Protein AF-A0AAE6JIB2-F1 (afdb_monomer_lite)

Secondary structure (DSSP, 8-state):
-HHHHHHHHHHHHHHHHHHHHHHHHHTT---EEEES--SSTT-S--SEEEE-SS-EEEEEEEE--SSS--B--HHHHHS--TT---HHHHHHHHHHT--TTEEEEEEEESB---HHHHTTEEEE-S--SSTTS--EEEEE-HHHHS-TTS-PPTT-THHHHS---HHHHHHHHHHEEEEESPPP--S-SSS--HHHHHHHHHHHHHTTTSTTSTTS-HHHHHHHHHHHHHHHHHHTPPEEHHHHHHHHT---STT---------TTT----HHHHHHHHHHHHH-SEEEEE--TTS-HHHHHHHHHHHHTTTT-EEEEEES---TT-TTHHHHT-HHHHHHHHHHHHHHH-GGGGGG-SSTT--SHHHHHHHHHH--S-EEEEEE-GGGHHHHHHHTTGGGT--GGGS-HHHHHHT----TTEEEEEEE---GGGGGSTTPEEEEPPPPPHHHHHHHHHHTT----EEETTEEHHHHHHHHHTT-HHHHHHHHHHHTT-SS--HHHHHHSPPP-SSSHHHHHHHHHTS-S--HHHHHHHH-SS-B-HHHHHHHH--TTHHHHHHHHHGGGEEEETTTTEEEES-HHHHHHHHHHHHHTT--HIIIIIHHHHHHHHHH-TTTSHHHHHHHHHHHHHTT-GGGGGGG-STTHHHHHHHTT--HHHHHHHHHHHHHHHHHH--HHHHHHHHHHHHHHHHHHHHHHHTHHHHHHHHHHHH-HHHHHHHHEETTEESS-HHHHHHHHHHHHHTT----HHHHHHHTTT------HHHHHHHHHHHHT-

Radius of gyration: 34.11 Å; chains: 1; bounding box: 82×55×100 Å

Organism: NCBI:txid2027860

Foldseek 3Di:
DVVVQVVQQLLVLLLVLLLVLLVCVLVVFWWWKFAQADPDDLAQQRHIWIDGPQAIETEQEDDDDPVRAAAAEPCVQLDCDPSRNPLVSNLVNCVVVDDPHYAYEYHYLHHYHDPVVPQQKDWDPDQDPADPDGWIKIFGDLCSQANPPGHGDPSNVVRVVDPDDSVSSVVVSVRYMYIYNPFDFDSDLVPTGPSSVRSLLSLVLQVACFPPNVVDDSSRLSVVSSVVSVVCSVVSGIDISVNVCVVSVDDQLLLEDDPDADDDPLQQDDDPVVLVVVVVVVVVAQAAEEAEFPQQCLVSCVVNSCVVCVVDQEAEAEQECDHDLQDPCNVVSLFPQNVQSSRLNSLCVVVVVLCVQASHNSHRDLVRSQSSQQPDPTQYEYEYEELVCNVVSCVLLVCVVPDDPVRRPVQVSQQSRNGHPNYGYYYYYYDDPCCVSRPRHDYDYSDADDLVRLVVSCVSLVHDQDDQDVVDTPSRLVCQQAVRRNLVSLLVCQVCVPDPDDHPVVVVLQHGDDSQCLSNLVSLCVQQDPDCLLLLQLLQDSAFAALVLSCQLPVPPPSSVVNCSSCVSQWDALPVVRGIHGPGNSSSCSVVVVCVVVVHDSLVRHLPSVLVSLVVCPCQQDPVSVQPNLSSCVSSVNLLVLCVLLDLCNVVSNLLNPHDLVSSLVSLVSSQVSCVVPNDPVSNVSSVVVNVCSVVCVVVCVVCVLVSLLVCCVPVNLVSLQPSQDGSLAGPDDLPVSLSSLVVCVVVVHHHPNVSSCVVCPPPPDDQDPVNVVSVVVVVVVD

Structure (mmCIF, N/CA/C/O backbone):
data_AF-A0AAE6JIB2-F1
#
_entry.id   AF-A0AAE6JIB2-F1
#
loop_
_atom_site.group_PDB
_atom_site.id
_atom_site.type_symbol
_atom_site.label_atom_id
_atom_site.label_alt_id
_atom_site.label_comp_id
_atom_site.label_asym_id
_atom_site.label_entity_id
_atom_site.label_seq_id
_atom_site.pdbx_PDB_ins_code
_atom_site.Cartn_x
_atom_site.Cartn_y
_atom_site.Cartn_z
_atom_site.occupancy
_atom_site.B_iso_or_equiv
_atom_site.auth_seq_id
_atom_site.auth_comp_id
_atom_site.auth_asym_id
_atom_site.auth_atom_id
_atom_site.pdbx_PDB_model_num
ATOM 1 N N . MET A 1 1 ? 32.356 19.519 -36.751 1.00 42.72 1 MET A N 1
ATOM 2 C CA . MET A 1 1 ? 31.312 18.605 -37.259 1.00 42.72 1 MET A CA 1
ATOM 3 C C . MET A 1 1 ? 31.526 17.203 -36.696 1.00 42.72 1 MET A C 1
ATOM 5 O O . MET A 1 1 ? 30.756 16.846 -35.826 1.00 42.72 1 MET A O 1
ATOM 9 N N . ALA A 1 2 ? 32.646 16.518 -36.976 1.00 52.38 2 ALA A N 1
ATOM 10 C CA . ALA A 1 2 ? 32.889 15.132 -36.524 1.00 52.38 2 ALA A CA 1
ATOM 11 C C . ALA A 1 2 ? 32.725 14.823 -35.010 1.00 52.38 2 ALA A C 1
ATOM 13 O O . ALA A 1 2 ? 32.231 13.756 -34.667 1.00 52.38 2 ALA A O 1
ATOM 14 N N . LEU A 1 3 ? 33.107 15.730 -34.095 1.00 44.47 3 LEU A N 1
ATOM 15 C CA . LEU A 1 3 ? 32.906 15.530 -32.644 1.00 44.47 3 LEU A CA 1
ATOM 16 C C . LEU A 1 3 ? 31.430 15.641 -32.221 1.00 44.47 3 LEU A C 1
ATOM 18 O O . LEU A 1 3 ? 31.004 14.916 -31.330 1.00 44.47 3 LEU A O 1
ATOM 22 N N . GLY A 1 4 ? 30.652 16.521 -32.864 1.00 57.72 4 GLY A N 1
ATOM 23 C CA . GLY A 1 4 ? 29.223 16.690 -32.575 1.00 57.72 4 GLY A CA 1
ATOM 24 C C . GLY A 1 4 ? 28.399 15.488 -33.038 1.00 57.72 4 GLY A C 1
ATOM 25 O O . GLY A 1 4 ? 27.570 14.991 -32.284 1.00 57.72 4 GLY A O 1
ATOM 26 N N . ASP A 1 5 ? 28.711 14.957 -34.224 1.00 61.03 5 ASP A N 1
ATOM 27 C CA . ASP A 1 5 ? 28.051 13.765 -34.774 1.00 61.03 5 ASP A CA 1
ATOM 28 C C . ASP A 1 5 ? 28.344 12.502 -33.939 1.00 61.03 5 ASP A C 1
ATOM 30 O O . ASP A 1 5 ? 27.457 11.678 -33.714 1.00 61.03 5 ASP A O 1
ATOM 34 N N . ALA A 1 6 ? 29.573 12.360 -33.419 1.00 64.69 6 ALA A N 1
ATOM 35 C CA . ALA A 1 6 ? 29.941 11.254 -32.531 1.00 64.69 6 ALA A CA 1
ATOM 36 C C . ALA A 1 6 ? 29.204 11.323 -31.181 1.00 64.69 6 ALA A C 1
ATOM 38 O O . ALA A 1 6 ? 28.701 10.309 -30.702 1.00 64.69 6 ALA A O 1
ATOM 39 N N . HIS A 1 7 ? 29.090 12.519 -30.591 1.00 77.88 7 HIS A N 1
ATOM 40 C CA . HIS A 1 7 ? 28.301 12.730 -29.374 1.00 77.88 7 HIS A CA 1
ATOM 41 C C . HIS A 1 7 ? 26.826 12.366 -29.572 1.00 77.88 7 HIS A C 1
ATOM 43 O O . HIS A 1 7 ? 26.233 11.732 -28.701 1.00 77.88 7 HIS A O 1
ATOM 49 N N . GLN A 1 8 ? 26.258 12.708 -30.728 1.00 86.88 8 GLN A N 1
ATOM 50 C CA . GLN A 1 8 ? 24.878 12.378 -31.058 1.00 86.88 8 GLN A CA 1
ATOM 51 C C . GLN A 1 8 ? 24.656 10.862 -31.205 1.00 86.88 8 GLN A C 1
ATOM 53 O O . GLN A 1 8 ? 23.663 10.337 -30.704 1.00 86.88 8 GLN A O 1
ATOM 58 N N . GLY A 1 9 ? 25.596 10.139 -31.824 1.00 90.31 9 GLY A N 1
ATOM 59 C CA . GLY A 1 9 ? 25.537 8.675 -31.928 1.00 90.31 9 GLY A CA 1
ATOM 60 C C . GLY A 1 9 ? 25.521 7.972 -30.565 1.00 90.31 9 GLY A C 1
ATOM 61 O O . GLY A 1 9 ? 24.706 7.077 -30.349 1.00 90.31 9 GLY A O 1
ATOM 62 N N . TYR A 1 10 ? 26.352 8.426 -29.622 1.00 91.56 10 TYR A N 1
ATOM 63 C CA . TYR A 1 10 ? 26.355 7.909 -28.248 1.00 91.56 10 TYR A CA 1
ATOM 64 C C . TYR A 1 10 ? 25.061 8.231 -27.491 1.00 91.56 10 TYR A C 1
ATOM 66 O O . TYR A 1 10 ? 24.525 7.363 -26.804 1.00 91.56 10 TYR A O 1
ATOM 74 N N . SER A 1 11 ? 24.525 9.448 -27.635 1.00 93.69 11 SER A N 1
ATOM 75 C CA . SER A 1 11 ? 23.233 9.815 -27.039 1.00 93.69 11 SER A CA 1
ATOM 76 C C . SER A 1 11 ? 22.089 8.948 -27.573 1.00 93.69 11 SER A C 1
ATOM 78 O O . SER A 1 11 ? 21.231 8.526 -26.797 1.00 93.69 11 SER A O 1
ATOM 80 N N . TYR A 1 12 ? 22.100 8.645 -28.874 1.00 95.88 12 TYR A N 1
ATOM 81 C CA . TYR A 1 12 ? 21.126 7.753 -29.499 1.00 95.88 12 TYR A CA 1
ATOM 82 C C . TYR A 1 12 ? 21.220 6.328 -28.944 1.00 95.88 12 TYR A C 1
ATOM 84 O O . TYR A 1 12 ? 20.207 5.741 -28.566 1.00 95.88 12 TYR A O 1
ATOM 92 N N . GLN A 1 13 ? 22.440 5.785 -28.856 1.00 96.06 13 GLN A N 1
ATOM 93 C CA . GLN A 1 13 ? 22.694 4.460 -28.287 1.00 96.06 13 GLN A CA 1
ATOM 94 C C . GLN A 1 13 ? 22.204 4.366 -26.841 1.00 96.06 13 GLN A C 1
ATOM 96 O O . GLN A 1 13 ? 21.528 3.397 -26.506 1.00 96.06 13 GLN A O 1
ATOM 101 N N . ASP A 1 14 ? 22.487 5.368 -26.004 1.00 96.75 14 ASP A N 1
ATOM 102 C CA . ASP A 1 14 ? 22.047 5.374 -24.604 1.00 96.75 14 ASP A CA 1
ATOM 103 C C . ASP A 1 14 ? 20.516 5.311 -24.497 1.00 96.75 14 ASP A C 1
ATOM 105 O O . ASP A 1 14 ? 19.977 4.499 -23.745 1.00 96.75 14 ASP A O 1
ATOM 109 N N . LEU A 1 15 ? 19.803 6.124 -25.283 1.00 97.44 15 LEU A N 1
ATOM 110 C CA . LEU A 1 15 ? 18.339 6.133 -25.277 1.00 97.44 15 LEU A CA 1
ATOM 111 C C . LEU A 1 15 ? 17.754 4.822 -25.828 1.00 97.44 15 LEU A C 1
ATOM 113 O O . LEU A 1 15 ? 16.767 4.307 -25.302 1.00 97.44 15 LEU A O 1
ATOM 117 N N . LEU A 1 16 ? 18.385 4.244 -26.852 1.00 97.56 16 LEU A N 1
ATOM 118 C CA . LEU A 1 16 ? 18.000 2.941 -27.385 1.00 97.56 16 LEU A CA 1
ATOM 119 C C . LEU A 1 16 ? 18.207 1.821 -26.350 1.00 97.56 16 LEU A C 1
ATOM 121 O O . LEU A 1 16 ? 17.368 0.927 -26.244 1.00 97.56 16 LEU A O 1
ATOM 125 N N . CYS A 1 17 ? 19.277 1.881 -25.552 1.00 97.69 17 CYS A N 1
ATOM 126 C CA . CYS A 1 17 ? 19.483 0.959 -24.432 1.00 97.69 17 CYS A CA 1
ATOM 127 C C . CYS A 1 17 ? 18.361 1.098 -23.396 1.00 97.69 17 CYS A C 1
ATOM 129 O O . CYS A 1 17 ? 17.827 0.082 -22.957 1.00 97.69 17 CYS A O 1
ATOM 131 N N . CYS A 1 18 ? 17.945 2.328 -23.057 1.00 97.88 18 CYS A N 1
ATOM 132 C CA . CYS A 1 18 ? 16.799 2.551 -22.168 1.00 97.88 18 CYS A CA 1
ATOM 133 C C . CYS A 1 18 ? 15.532 1.847 -22.673 1.00 97.88 18 CYS A C 1
ATOM 135 O O . CYS A 1 18 ? 14.856 1.200 -21.877 1.00 97.88 18 CYS A O 1
ATOM 137 N N . TYR A 1 19 ? 15.231 1.927 -23.975 1.00 97.50 19 TYR A N 1
ATOM 138 C CA . TYR A 1 19 ? 14.075 1.237 -24.561 1.00 97.50 19 TYR A CA 1
ATOM 139 C C . TYR A 1 19 ? 14.125 -0.278 -24.315 1.00 97.50 19 TYR A C 1
ATOM 141 O O . TYR A 1 19 ? 13.152 -0.848 -23.830 1.00 97.50 19 TYR A O 1
ATOM 149 N N . TYR A 1 20 ? 15.252 -0.931 -24.614 1.00 96.81 20 TYR A N 1
ATOM 150 C CA . TYR A 1 20 ? 15.372 -2.383 -24.445 1.00 96.81 20 TYR A CA 1
ATOM 151 C C . TYR A 1 20 ? 15.364 -2.825 -22.984 1.00 96.81 20 TYR A C 1
ATOM 153 O O . TYR A 1 20 ? 14.764 -3.849 -22.674 1.00 96.81 20 TYR A O 1
ATOM 161 N N . ILE A 1 21 ? 15.990 -2.052 -22.091 1.00 97.44 21 ILE A N 1
ATOM 162 C CA . ILE A 1 21 ? 15.929 -2.307 -20.647 1.00 97.44 21 ILE A CA 1
ATOM 163 C C . ILE A 1 21 ? 14.469 -2.283 -20.185 1.00 97.44 21 ILE A C 1
ATOM 165 O O . ILE A 1 21 ? 14.014 -3.210 -19.523 1.00 97.44 21 ILE A O 1
ATOM 169 N N . LEU A 1 22 ? 13.716 -1.248 -20.569 1.00 96.88 22 LEU A N 1
ATOM 170 C CA . LEU A 1 22 ? 12.302 -1.133 -20.215 1.00 96.88 22 LEU A CA 1
ATOM 171 C C . LEU A 1 22 ? 11.451 -2.240 -20.844 1.00 96.88 22 LEU A C 1
ATOM 173 O O . LEU A 1 22 ? 10.536 -2.734 -20.194 1.00 96.88 22 LEU A O 1
ATOM 177 N N . ASP A 1 23 ? 11.732 -2.637 -22.087 1.00 94.44 23 ASP A N 1
ATOM 178 C CA . ASP A 1 23 ? 11.015 -3.724 -22.758 1.00 94.44 23 ASP A CA 1
ATOM 179 C C . ASP A 1 23 ? 11.182 -5.061 -22.019 1.00 94.44 23 ASP A C 1
ATOM 181 O O . ASP A 1 23 ? 10.191 -5.757 -21.804 1.00 94.44 23 ASP A O 1
ATOM 185 N N . ASP A 1 24 ? 12.397 -5.379 -21.563 1.00 93.88 24 ASP A N 1
ATOM 186 C CA . ASP A 1 24 ? 12.662 -6.572 -20.753 1.00 93.88 24 ASP A CA 1
ATOM 187 C C . ASP A 1 24 ? 11.981 -6.504 -19.381 1.00 93.88 24 ASP A C 1
ATOM 189 O O . ASP A 1 24 ? 11.346 -7.473 -18.965 1.00 93.88 24 ASP A O 1
ATOM 193 N N . VAL A 1 25 ? 12.044 -5.351 -18.705 1.00 93.88 25 VAL A N 1
ATOM 194 C CA . VAL A 1 25 ? 11.390 -5.148 -17.402 1.00 93.88 25 VAL A CA 1
ATOM 195 C C . VAL A 1 25 ? 9.869 -5.298 -17.513 1.00 93.88 25 VAL A C 1
ATOM 197 O O . VAL A 1 25 ? 9.262 -5.997 -16.703 1.00 93.88 25 VAL A O 1
ATOM 200 N N . VAL A 1 26 ? 9.241 -4.686 -18.523 1.00 91.00 26 VAL A N 1
ATOM 201 C CA . VAL A 1 26 ? 7.787 -4.791 -18.760 1.00 91.00 26 VAL A CA 1
ATOM 202 C C . VAL A 1 26 ? 7.372 -6.236 -19.055 1.00 91.00 26 VAL A C 1
ATOM 204 O O . VAL A 1 26 ? 6.282 -6.647 -18.667 1.00 91.00 26 VAL A O 1
ATOM 207 N N . LYS A 1 27 ? 8.245 -7.023 -19.693 1.00 89.12 27 LYS A N 1
ATOM 208 C CA . LYS A 1 27 ? 8.030 -8.453 -19.976 1.00 89.12 27 LYS A CA 1
ATOM 209 C C . LYS A 1 27 ? 8.412 -9.380 -18.816 1.00 89.12 27 LYS A C 1
ATOM 211 O O . LYS A 1 27 ? 8.271 -10.591 -18.951 1.00 89.12 27 LYS A O 1
ATOM 216 N N . PHE A 1 28 ? 8.878 -8.834 -17.691 1.00 89.19 28 PHE A N 1
ATOM 217 C CA . PHE A 1 28 ? 9.398 -9.584 -16.541 1.00 89.19 28 PHE A CA 1
ATOM 218 C C . PHE A 1 28 ? 10.569 -10.518 -16.879 1.00 89.19 28 PHE A C 1
ATOM 220 O O . PHE A 1 28 ? 10.770 -11.535 -16.211 1.00 89.19 28 PHE A O 1
ATOM 227 N N . ASN A 1 29 ? 11.357 -10.177 -17.900 1.00 91.50 29 ASN A N 1
ATOM 228 C CA . ASN A 1 29 ? 12.603 -10.877 -18.183 1.00 91.50 29 ASN A CA 1
ATOM 229 C C . ASN A 1 29 ? 13.624 -10.548 -17.088 1.00 91.50 29 ASN A C 1
ATOM 231 O O . ASN A 1 29 ? 13.710 -9.408 -16.634 1.00 91.50 29 ASN A O 1
ATOM 235 N N . ILE A 1 30 ? 14.402 -11.545 -16.665 1.00 93.38 30 ILE A N 1
ATOM 236 C CA . ILE A 1 30 ? 15.554 -11.342 -15.780 1.00 93.38 30 ILE A CA 1
ATOM 237 C C . ILE A 1 30 ? 16.786 -11.243 -16.671 1.00 93.38 30 ILE A C 1
ATOM 239 O O . ILE A 1 30 ? 17.129 -12.218 -17.349 1.00 93.38 30 ILE A O 1
ATOM 243 N N . SER A 1 31 ? 17.425 -10.075 -16.659 1.00 95.38 31 SER A N 1
ATOM 244 C CA . SER A 1 31 ? 18.450 -9.734 -17.641 1.00 95.38 31 SER A CA 1
ATOM 245 C C . SER A 1 31 ? 19.622 -8.969 -17.038 1.00 95.38 31 SER A C 1
ATOM 247 O O . SER A 1 31 ? 19.431 -8.092 -16.190 1.00 95.38 31 SER A O 1
ATOM 249 N N . ASP A 1 32 ? 20.814 -9.238 -17.576 1.00 96.62 32 ASP A N 1
ATOM 250 C CA . ASP A 1 32 ? 22.003 -8.411 -17.365 1.00 96.62 32 ASP A CA 1
ATOM 251 C C . ASP A 1 32 ? 22.295 -7.595 -18.626 1.00 96.62 32 ASP A C 1
ATOM 253 O O . ASP A 1 32 ? 22.388 -8.130 -19.736 1.00 96.62 32 ASP A O 1
ATOM 257 N N . PHE A 1 33 ? 22.476 -6.291 -18.451 1.00 97.12 33 PHE A N 1
ATOM 258 C CA . PHE A 1 33 ? 22.698 -5.333 -19.524 1.00 97.12 33 PHE A CA 1
ATOM 259 C C . PHE A 1 33 ? 24.135 -4.805 -19.483 1.00 97.12 33 PHE A C 1
ATOM 261 O O . PHE A 1 33 ? 24.538 -4.124 -18.538 1.00 97.12 33 PHE A O 1
ATOM 268 N N . TYR A 1 34 ? 24.908 -5.069 -20.534 1.00 96.19 34 TYR A N 1
ATOM 269 C CA . TYR A 1 34 ? 26.251 -4.521 -20.731 1.00 96.19 34 TYR A CA 1
ATOM 270 C C . TYR A 1 34 ? 26.198 -3.460 -21.826 1.00 96.19 34 TYR A C 1
ATOM 272 O O . TYR A 1 34 ? 25.743 -3.737 -22.934 1.00 96.19 34 TYR A O 1
ATOM 280 N N . ILE A 1 35 ? 26.645 -2.243 -21.518 1.00 95.88 35 ILE A N 1
ATOM 281 C CA . ILE A 1 35 ? 26.518 -1.076 -22.398 1.00 95.88 35 ILE A CA 1
ATOM 282 C C . ILE A 1 35 ? 27.923 -0.590 -22.752 1.00 95.88 35 ILE A C 1
ATOM 284 O O . ILE A 1 35 ? 28.660 -0.200 -21.851 1.00 95.88 35 ILE A O 1
ATOM 288 N N . ASP A 1 36 ? 28.279 -0.595 -24.037 1.00 94.62 36 ASP A N 1
ATOM 289 C CA . ASP A 1 36 ? 29.611 -0.210 -24.543 1.00 94.62 36 ASP A CA 1
ATOM 290 C C . ASP A 1 36 ? 30.766 -1.000 -23.891 1.00 94.62 36 ASP A C 1
ATOM 292 O O . ASP A 1 36 ? 31.790 -0.448 -23.481 1.00 94.62 36 ASP A O 1
ATOM 296 N N . VAL A 1 37 ? 30.588 -2.319 -23.742 1.00 93.31 37 VAL A N 1
ATOM 297 C CA . VAL A 1 37 ? 31.564 -3.208 -23.091 1.00 93.31 37 VAL A CA 1
ATOM 298 C C . VAL A 1 37 ? 32.077 -4.248 -24.071 1.00 93.31 37 VAL A C 1
ATOM 300 O O . VAL A 1 37 ? 31.345 -5.127 -24.520 1.00 93.31 37 VAL A O 1
ATOM 303 N N . LYS A 1 38 ? 33.384 -4.198 -24.333 1.00 91.12 38 LYS A N 1
ATOM 304 C CA . LYS A 1 38 ? 34.095 -5.223 -25.100 1.00 91.12 38 LYS A CA 1
ATOM 305 C C . LYS A 1 38 ? 34.371 -6.455 -24.250 1.00 91.12 38 LYS A C 1
ATOM 307 O O . LYS A 1 38 ? 35.030 -6.349 -23.217 1.00 91.12 38 LYS A O 1
ATOM 312 N N . GLU A 1 39 ? 33.992 -7.638 -24.733 1.00 88.12 39 GLU A N 1
ATOM 313 C CA . GLU A 1 39 ? 34.406 -8.899 -24.097 1.00 88.12 39 GLU A CA 1
ATOM 314 C C . GLU A 1 39 ? 35.908 -9.176 -24.311 1.00 88.12 39 GLU A C 1
ATOM 316 O O . GLU A 1 39 ? 36.566 -9.817 -23.492 1.00 88.12 39 GLU A O 1
ATOM 321 N N . TYR A 1 40 ? 36.468 -8.688 -25.421 1.00 88.44 40 TYR A N 1
ATOM 322 C CA . TYR A 1 40 ? 37.887 -8.772 -25.769 1.00 88.44 40 TYR A CA 1
ATOM 323 C C . TYR A 1 40 ? 38.260 -7.664 -26.765 1.00 88.44 40 TYR A C 1
ATOM 325 O O . TYR A 1 40 ? 37.409 -6.999 -27.347 1.00 88.44 40 TYR A O 1
ATOM 333 N N . LYS A 1 41 ? 39.562 -7.456 -26.990 1.00 86.25 41 LYS A N 1
ATOM 334 C CA . LYS A 1 41 ? 40.099 -6.295 -27.727 1.00 86.25 41 LYS A CA 1
ATOM 335 C C . LYS A 1 41 ? 39.475 -6.053 -29.115 1.00 86.25 41 LYS A C 1
ATOM 337 O O . LYS A 1 41 ? 39.252 -4.902 -29.488 1.00 86.25 41 LYS A O 1
ATOM 342 N N . GLU A 1 42 ? 39.217 -7.125 -29.859 1.00 87.19 42 GLU A N 1
ATOM 343 C CA . GLU A 1 42 ? 38.713 -7.090 -31.240 1.00 87.19 42 GLU A CA 1
ATOM 344 C C . GLU A 1 42 ? 37.195 -7.340 -31.336 1.00 87.19 42 GLU A C 1
ATOM 346 O O . GLU A 1 42 ? 36.692 -7.615 -32.427 1.00 87.19 42 GLU A O 1
ATOM 351 N N . ASP A 1 43 ? 36.473 -7.277 -30.210 1.00 88.56 43 ASP A N 1
ATOM 352 C CA . ASP A 1 43 ? 35.015 -7.406 -30.183 1.00 88.56 43 ASP A CA 1
ATOM 353 C C . ASP A 1 43 ? 34.367 -6.285 -31.009 1.00 88.56 43 ASP A C 1
ATOM 355 O O . ASP A 1 43 ? 34.801 -5.128 -30.962 1.00 88.56 43 ASP A O 1
ATOM 359 N N . ARG A 1 44 ? 33.377 -6.668 -31.819 1.00 90.06 44 ARG A N 1
ATOM 360 C CA . ARG A 1 44 ? 32.621 -5.791 -32.724 1.00 90.06 44 ARG A CA 1
ATOM 361 C C . ARG A 1 44 ? 31.174 -5.616 -32.288 1.00 90.06 44 ARG A C 1
ATOM 363 O O . ARG A 1 44 ? 30.416 -5.008 -33.034 1.00 90.06 44 ARG A O 1
ATOM 370 N N . PHE A 1 45 ? 30.798 -6.211 -31.161 1.00 89.56 45 PHE A N 1
ATOM 371 C CA . PHE A 1 45 ? 29.442 -6.230 -30.634 1.00 89.56 45 PHE A CA 1
ATOM 372 C C . PHE A 1 45 ? 29.407 -5.703 -29.199 1.00 89.56 45 PHE A C 1
ATOM 374 O O . PHE A 1 45 ? 28.817 -6.317 -28.309 1.00 89.56 45 PHE A O 1
ATOM 381 N N . ASP A 1 46 ? 30.094 -4.589 -28.983 1.00 89.25 46 ASP A N 1
ATOM 382 C CA . ASP A 1 46 ? 30.288 -3.958 -27.686 1.00 89.25 46 ASP A CA 1
ATOM 383 C C . ASP A 1 46 ? 29.210 -2.933 -27.340 1.00 89.25 46 ASP A C 1
ATOM 385 O O . ASP A 1 46 ? 28.963 -2.717 -26.156 1.00 89.25 46 ASP A O 1
ATOM 389 N N . ASP A 1 47 ? 28.521 -2.361 -28.337 1.00 94.56 47 ASP A N 1
ATOM 390 C CA . ASP A 1 47 ? 27.583 -1.252 -28.117 1.00 94.56 47 ASP A CA 1
ATOM 391 C C . ASP A 1 47 ? 26.498 -1.604 -27.076 1.00 94.56 47 ASP A C 1
ATOM 393 O O . ASP A 1 47 ? 26.235 -0.813 -26.163 1.00 94.56 47 ASP A O 1
ATOM 397 N N . PHE A 1 48 ? 25.868 -2.782 -27.183 1.00 96.62 48 PHE A N 1
ATOM 398 C CA . PHE A 1 48 ? 24.906 -3.256 -26.185 1.00 96.62 48 PHE A CA 1
ATOM 399 C C . PHE A 1 48 ? 24.727 -4.781 -26.202 1.00 96.62 48 PHE A C 1
ATOM 401 O O . PHE A 1 48 ? 24.415 -5.370 -27.238 1.00 96.62 48 PHE A O 1
ATOM 408 N N . THR A 1 49 ? 24.868 -5.425 -25.044 1.00 95.81 49 THR A N 1
ATOM 409 C CA . THR A 1 49 ? 24.637 -6.864 -24.854 1.00 95.81 49 THR A CA 1
ATOM 410 C C . THR A 1 49 ? 23.606 -7.098 -23.754 1.00 95.81 49 THR A C 1
ATOM 412 O O . THR A 1 49 ? 23.743 -6.574 -22.652 1.00 95.81 49 THR A O 1
ATOM 415 N N . ILE A 1 50 ? 22.601 -7.921 -24.053 1.00 95.62 50 ILE A N 1
ATOM 416 C CA . ILE A 1 50 ? 21.584 -8.398 -23.113 1.00 95.62 50 ILE A CA 1
ATOM 417 C C . ILE A 1 50 ? 21.834 -9.886 -22.868 1.00 95.62 50 ILE A C 1
ATOM 419 O O . ILE A 1 50 ? 21.813 -10.684 -23.813 1.00 95.62 50 ILE A O 1
ATOM 423 N N . LEU A 1 51 ? 22.081 -10.263 -21.617 1.00 94.25 51 LEU A N 1
ATOM 424 C CA . LEU A 1 51 ? 22.163 -11.661 -21.203 1.00 94.25 51 LEU A CA 1
ATOM 425 C C . LEU A 1 51 ? 20.834 -12.081 -20.586 1.00 94.25 51 LEU A C 1
ATOM 427 O O . LEU A 1 51 ? 20.440 -11.548 -19.553 1.00 94.25 51 LEU A O 1
ATOM 431 N N . HIS A 1 52 ? 20.176 -13.055 -21.208 1.00 91.69 52 HIS A N 1
ATOM 432 C CA . HIS A 1 52 ? 19.076 -13.806 -20.606 1.00 91.69 52 HIS A CA 1
ATOM 433 C C . HIS A 1 52 ? 19.609 -15.136 -20.069 1.00 91.69 52 HIS A C 1
ATOM 435 O O . HIS A 1 52 ? 20.720 -15.561 -20.395 1.00 91.69 52 HIS A O 1
ATOM 441 N N . SER A 1 53 ? 18.800 -15.835 -19.272 1.00 85.56 53 SER A N 1
ATOM 442 C CA . SER A 1 53 ? 19.184 -17.143 -18.719 1.00 85.56 53 SER A CA 1
ATOM 443 C C . SER A 1 53 ? 19.481 -18.214 -19.785 1.00 85.56 53 SER A C 1
ATOM 445 O O . SER A 1 53 ? 20.246 -19.144 -19.524 1.00 85.56 53 SER A O 1
ATOM 447 N N . ASP A 1 54 ? 18.907 -18.092 -20.986 1.00 87.19 54 ASP A N 1
ATOM 448 C CA . ASP A 1 54 ? 18.950 -19.108 -22.041 1.00 87.19 54 ASP A CA 1
ATOM 449 C C . ASP A 1 54 ? 19.551 -18.631 -23.376 1.00 87.19 54 ASP A C 1
ATOM 451 O O . ASP A 1 54 ? 19.768 -19.460 -24.268 1.00 87.19 54 ASP A O 1
ATOM 455 N N . ALA A 1 55 ? 19.818 -17.331 -23.531 1.00 91.25 55 ALA A N 1
ATOM 456 C CA . ALA A 1 55 ? 20.303 -16.728 -24.770 1.00 91.25 55 ALA A CA 1
ATOM 457 C C . ALA A 1 55 ? 21.084 -15.426 -24.528 1.00 91.25 55 ALA A C 1
ATOM 459 O O . ALA A 1 55 ? 20.950 -14.766 -23.498 1.00 91.25 55 ALA A O 1
ATOM 460 N N . VAL A 1 56 ? 21.887 -15.039 -25.522 1.00 92.50 56 VAL A N 1
ATOM 461 C CA . VAL A 1 56 ? 22.635 -13.775 -25.527 1.00 92.50 56 VAL A CA 1
ATOM 462 C C . VAL A 1 56 ? 22.206 -12.952 -26.730 1.00 92.50 56 VAL A C 1
ATOM 464 O O . VAL A 1 56 ? 22.260 -13.437 -27.858 1.00 92.50 56 VAL A O 1
ATOM 467 N N . TYR A 1 57 ? 21.832 -11.696 -26.509 1.00 93.56 57 TYR A N 1
ATOM 468 C CA . TYR A 1 57 ? 21.463 -10.772 -27.577 1.00 93.56 57 TYR A CA 1
ATOM 469 C C . TYR A 1 57 ? 22.473 -9.640 -27.637 1.00 93.56 57 TYR A C 1
ATOM 471 O O . TYR A 1 57 ? 22.526 -8.799 -26.743 1.00 93.56 57 TYR A O 1
ATOM 479 N N . LYS A 1 58 ? 23.259 -9.593 -28.710 1.00 94.38 58 LYS A N 1
ATOM 480 C CA . LYS A 1 58 ? 24.188 -8.495 -28.964 1.00 94.38 58 LYS A CA 1
ATOM 481 C C . LYS A 1 58 ? 23.642 -7.556 -30.030 1.00 94.38 58 LYS A C 1
ATOM 483 O O . LYS A 1 58 ? 23.143 -8.000 -31.067 1.00 94.38 58 LYS A O 1
ATOM 488 N N . LYS A 1 59 ? 23.746 -6.253 -29.794 1.00 95.12 59 LYS A N 1
ATOM 489 C CA . LYS A 1 59 ? 23.259 -5.207 -30.690 1.00 95.12 59 LYS A CA 1
ATOM 490 C C . LYS A 1 59 ? 24.400 -4.265 -31.043 1.00 95.12 59 LYS A C 1
ATOM 492 O O . LYS A 1 59 ? 25.021 -3.709 -30.147 1.00 95.12 59 LYS A O 1
ATOM 497 N N . GLN A 1 60 ? 24.630 -4.064 -32.339 1.00 95.19 60 GLN A N 1
ATOM 498 C CA . GLN A 1 60 ? 25.532 -3.027 -32.841 1.00 95.19 60 GLN A CA 1
ATOM 499 C C . GLN A 1 60 ? 24.706 -1.862 -33.368 1.00 95.19 60 GLN A C 1
ATOM 501 O O . GLN A 1 60 ? 23.889 -2.047 -34.266 1.00 95.19 60 GLN A O 1
ATOM 506 N N . VAL A 1 61 ? 24.908 -0.667 -32.828 1.00 95.62 61 VAL A N 1
ATOM 507 C CA . VAL A 1 61 ? 24.069 0.507 -33.065 1.00 95.62 61 VAL A CA 1
ATOM 508 C C . VAL A 1 61 ? 24.804 1.505 -33.949 1.00 95.62 61 VAL A C 1
ATOM 510 O O . VAL A 1 61 ? 25.960 1.852 -33.700 1.00 95.62 61 VAL A O 1
ATOM 513 N N . LYS A 1 62 ? 24.140 2.006 -34.994 1.00 94.56 62 LYS A N 1
ATOM 514 C CA . LYS A 1 62 ? 24.637 3.148 -35.777 1.00 94.56 62 LYS A CA 1
ATOM 515 C C . LYS A 1 62 ? 23.507 4.119 -36.081 1.00 94.56 62 LYS A C 1
ATOM 517 O O . LYS A 1 62 ? 22.393 3.719 -36.416 1.00 94.56 62 LYS A O 1
ATOM 522 N N . TYR A 1 63 ? 23.820 5.405 -35.977 1.00 93.94 63 TYR A N 1
ATOM 523 C CA . TYR A 1 63 ? 22.859 6.489 -36.124 1.00 93.94 63 TYR A CA 1
ATOM 524 C C . TYR A 1 63 ? 23.231 7.421 -37.281 1.00 93.94 63 TYR A C 1
ATOM 526 O O . TYR A 1 63 ? 24.408 7.704 -37.505 1.00 93.94 63 TYR A O 1
ATOM 534 N N . SER A 1 64 ? 22.216 7.910 -37.994 1.00 91.50 64 SER A N 1
ATOM 535 C CA . SER A 1 64 ? 22.299 9.094 -38.852 1.00 91.50 64 SER A CA 1
ATOM 536 C C . SER A 1 64 ? 21.056 9.960 -38.629 1.00 91.50 64 SER A C 1
ATOM 538 O O . SER A 1 64 ? 19.954 9.440 -38.473 1.00 91.50 64 SER A O 1
ATOM 540 N N . ASN A 1 65 ? 21.201 11.278 -38.630 1.00 87.00 65 ASN A N 1
ATOM 541 C CA . ASN A 1 65 ? 20.106 12.244 -38.574 1.00 87.00 65 ASN A CA 1
ATOM 542 C C . ASN A 1 65 ? 19.625 12.622 -39.994 1.00 87.00 65 ASN A C 1
ATOM 544 O O . ASN A 1 65 ? 20.076 12.057 -40.990 1.00 87.00 65 ASN A O 1
ATOM 548 N N . GLU A 1 66 ? 18.685 13.563 -40.100 1.00 82.62 66 GLU A N 1
ATOM 549 C CA . GLU A 1 66 ? 18.160 14.026 -41.396 1.00 82.62 66 GLU A CA 1
ATOM 550 C C . GLU A 1 66 ? 19.203 14.776 -42.245 1.00 82.62 66 GLU A C 1
ATOM 552 O O . GLU A 1 66 ? 19.136 14.746 -43.472 1.00 82.62 66 GLU A O 1
ATOM 557 N N . GLN A 1 67 ? 20.188 15.420 -41.613 1.00 82.75 67 GLN A N 1
ATOM 558 C CA . GLN A 1 67 ? 21.229 16.208 -42.285 1.00 82.75 67 GLN A CA 1
ATOM 559 C C . GLN A 1 67 ? 22.363 15.336 -42.841 1.00 82.75 67 GLN A C 1
ATOM 561 O O . GLN A 1 67 ? 22.963 15.683 -43.856 1.00 82.75 67 GLN A O 1
ATOM 566 N N . ASN A 1 68 ? 22.660 14.210 -42.189 1.00 83.19 68 ASN A N 1
ATOM 567 C CA . ASN A 1 68 ? 23.715 13.265 -42.563 1.00 83.19 68 ASN A CA 1
ATOM 568 C C . ASN A 1 68 ? 23.153 11.872 -42.905 1.00 83.19 68 ASN A C 1
ATOM 570 O O . ASN A 1 68 ? 23.816 10.859 -42.688 1.00 83.19 68 ASN A O 1
ATOM 574 N N . ASN A 1 69 ? 21.921 11.839 -43.429 1.00 84.19 69 ASN A N 1
ATOM 575 C CA . ASN A 1 69 ? 21.160 10.620 -43.669 1.00 84.19 69 ASN A CA 1
ATOM 576 C C . ASN A 1 69 ? 21.959 9.600 -44.498 1.00 84.19 69 ASN A C 1
ATOM 578 O O . ASN A 1 69 ? 22.459 9.926 -45.576 1.00 84.19 69 ASN A O 1
ATOM 582 N N . HIS A 1 70 ? 22.062 8.366 -44.006 1.00 92.62 70 HIS A N 1
ATOM 583 C CA . HIS A 1 70 ? 22.860 7.315 -44.635 1.00 92.62 70 HIS A CA 1
ATOM 584 C C . HIS A 1 70 ? 21.959 6.196 -45.153 1.00 92.62 70 HIS A C 1
ATOM 586 O O . HIS A 1 70 ? 20.979 5.821 -44.514 1.00 92.62 70 HIS A O 1
ATOM 592 N N . THR A 1 71 ? 22.281 5.672 -46.331 1.00 93.81 71 THR A N 1
ATOM 593 C CA . THR A 1 71 ? 21.606 4.517 -46.945 1.00 93.81 71 THR A CA 1
ATOM 594 C C . THR A 1 71 ? 22.552 3.335 -46.826 1.00 93.81 71 THR A C 1
ATOM 596 O O . THR A 1 71 ? 23.722 3.490 -47.167 1.00 93.81 71 THR A O 1
ATOM 599 N N . LEU A 1 72 ? 22.091 2.176 -46.343 1.00 94.56 72 LEU A N 1
ATOM 600 C CA . LEU A 1 72 ? 22.974 1.016 -46.196 1.00 94.56 72 LEU A CA 1
ATOM 601 C C . LEU A 1 72 ? 23.508 0.579 -47.571 1.00 94.56 72 LEU A C 1
ATOM 603 O O . LEU A 1 72 ? 22.735 0.234 -48.465 1.00 94.56 72 LEU A O 1
ATOM 607 N N . THR A 1 73 ? 24.831 0.564 -47.735 1.00 92.50 73 THR A N 1
ATOM 608 C CA . THR A 1 73 ? 25.480 0.184 -48.997 1.00 92.50 73 THR A CA 1
ATOM 609 C C . THR A 1 73 ? 26.370 -1.038 -48.842 1.00 92.50 73 THR A C 1
ATOM 611 O O . THR A 1 73 ? 26.881 -1.348 -47.763 1.00 92.50 73 THR A O 1
ATOM 614 N N . LYS A 1 74 ? 26.657 -1.706 -49.965 1.00 90.50 74 LYS A N 1
ATOM 615 C CA . LYS A 1 74 ? 27.622 -2.814 -50.010 1.00 90.50 74 LYS A CA 1
ATOM 616 C C . LYS A 1 74 ? 28.969 -2.469 -49.366 1.00 90.50 74 LYS A C 1
ATOM 618 O O . LYS A 1 74 ? 29.579 -3.336 -48.745 1.00 90.50 74 LYS A O 1
ATOM 623 N N . ASN A 1 75 ? 29.457 -1.238 -49.524 1.00 89.12 75 ASN A N 1
ATOM 624 C CA . ASN A 1 75 ? 30.769 -0.852 -49.002 1.00 89.12 75 ASN A CA 1
ATOM 625 C C . ASN A 1 75 ? 30.824 -0.871 -47.470 1.00 89.12 75 ASN A C 1
ATOM 627 O O . ASN A 1 75 ? 31.875 -1.227 -46.938 1.00 89.12 75 ASN A O 1
ATOM 631 N N . ASP A 1 76 ? 29.713 -0.562 -46.794 1.00 92.00 76 ASP A N 1
ATOM 632 C CA . ASP A 1 76 ? 29.617 -0.551 -45.328 1.00 92.00 76 ASP A CA 1
ATOM 633 C C . ASP A 1 76 ? 29.827 -1.948 -44.728 1.00 92.00 76 ASP A C 1
ATOM 635 O O . ASP A 1 76 ? 30.405 -2.089 -43.651 1.00 92.00 76 ASP A O 1
ATOM 639 N N . LEU A 1 77 ? 29.389 -2.984 -45.453 1.00 92.62 77 LEU A N 1
ATOM 640 C CA . LEU A 1 77 ? 29.460 -4.381 -45.025 1.00 92.62 77 LEU A CA 1
ATOM 641 C C . LEU A 1 77 ? 30.638 -5.143 -45.653 1.00 92.62 77 LEU A C 1
ATOM 643 O O . LEU A 1 77 ? 31.095 -6.136 -45.092 1.00 92.62 77 LEU A O 1
ATOM 647 N N . ALA A 1 78 ? 31.164 -4.711 -46.801 1.00 89.69 78 ALA A N 1
ATOM 648 C CA . ALA A 1 78 ? 32.282 -5.388 -47.464 1.00 89.69 78 ALA A CA 1
ATOM 649 C C . ALA A 1 78 ? 33.655 -4.992 -46.904 1.00 89.69 78 ALA A C 1
ATOM 651 O O . ALA A 1 78 ? 34.579 -5.813 -46.908 1.00 89.69 78 ALA A O 1
ATOM 652 N N . ASN A 1 79 ? 33.801 -3.751 -46.431 1.00 86.38 79 ASN A N 1
ATOM 653 C CA . ASN A 1 79 ? 35.076 -3.184 -45.999 1.00 86.38 79 ASN A CA 1
ATOM 654 C C . ASN A 1 79 ? 34.966 -2.593 -44.592 1.00 86.38 79 ASN A C 1
ATOM 656 O O . ASN A 1 79 ? 33.943 -2.023 -44.231 1.00 86.38 79 ASN A O 1
ATOM 660 N N . ASP A 1 80 ? 36.045 -2.680 -43.806 1.00 78.81 80 ASP A N 1
ATOM 661 C CA . ASP A 1 80 ? 36.113 -1.983 -42.515 1.00 78.81 80 ASP A CA 1
ATOM 662 C C . ASP A 1 80 ? 36.337 -0.490 -42.771 1.00 78.81 80 ASP A C 1
ATOM 664 O O . ASP A 1 80 ? 37.471 -0.018 -42.849 1.00 78.81 80 ASP A O 1
ATOM 668 N N . GLY A 1 81 ? 35.235 0.227 -42.983 1.00 76.62 81 GLY A N 1
ATOM 669 C CA . GLY A 1 81 ? 35.195 1.684 -43.016 1.00 76.62 81 GLY A CA 1
ATOM 670 C C . GLY A 1 81 ? 34.974 2.284 -41.626 1.00 76.62 81 GLY A C 1
ATOM 671 O O . GLY A 1 81 ? 35.110 1.615 -40.601 1.00 76.62 81 GLY A O 1
ATOM 672 N N . ASN A 1 82 ? 34.560 3.553 -41.595 1.00 77.38 82 ASN A N 1
ATOM 673 C CA . ASN A 1 82 ? 34.346 4.307 -40.354 1.00 77.38 82 ASN A CA 1
ATOM 674 C C . ASN A 1 82 ? 33.302 3.670 -39.416 1.00 77.38 82 ASN A C 1
ATOM 676 O O . ASN A 1 82 ? 33.397 3.839 -38.206 1.00 77.38 82 ASN A O 1
ATOM 680 N N . TYR A 1 83 ? 32.336 2.920 -39.958 1.00 85.44 83 TYR A N 1
ATOM 681 C CA . TYR A 1 83 ? 31.260 2.294 -39.182 1.00 85.44 83 TYR A CA 1
ATOM 682 C C . TYR A 1 83 ? 31.608 0.908 -38.621 1.00 85.44 83 TYR A C 1
ATOM 684 O O . TYR A 1 83 ? 30.857 0.399 -37.796 1.00 85.44 83 TYR A O 1
ATOM 692 N N . GLN A 1 84 ? 32.732 0.312 -39.042 1.00 88.56 84 GLN A N 1
ATOM 693 C CA . GLN A 1 84 ? 33.230 -0.985 -38.553 1.00 88.56 84 GLN A CA 1
ATOM 694 C C . GLN A 1 84 ? 32.239 -2.164 -38.679 1.00 88.56 84 GLN A C 1
ATOM 696 O O . GLN A 1 84 ? 32.285 -3.104 -37.890 1.00 88.56 84 GLN A O 1
ATOM 701 N N . LEU A 1 85 ? 31.360 -2.142 -39.688 1.00 93.06 85 LEU A N 1
ATOM 702 C CA . LEU A 1 85 ? 30.325 -3.162 -39.909 1.00 93.06 85 LEU A CA 1
ATOM 703 C C . LEU A 1 85 ? 30.728 -4.247 -40.922 1.00 93.06 85 LEU A C 1
ATOM 705 O O . LEU A 1 85 ? 29.863 -4.934 -41.468 1.00 93.06 85 LEU A O 1
ATOM 709 N N . ALA A 1 86 ? 32.023 -4.423 -41.209 1.00 92.69 86 ALA A N 1
ATOM 710 C CA . ALA A 1 86 ? 32.430 -5.385 -42.226 1.00 92.69 86 ALA A CA 1
ATOM 711 C C . ALA A 1 86 ? 32.014 -6.810 -41.830 1.00 92.69 86 ALA A C 1
ATOM 713 O O . ALA A 1 86 ? 32.422 -7.316 -40.786 1.00 92.69 86 ALA A O 1
ATOM 714 N N . LEU A 1 87 ? 31.270 -7.500 -42.695 1.00 92.62 87 LEU A N 1
ATOM 715 C CA . LEU A 1 87 ? 30.671 -8.809 -42.421 1.00 92.62 87 LEU A CA 1
ATOM 716 C C . LEU A 1 87 ? 31.708 -9.863 -42.010 1.00 92.62 87 LEU A C 1
ATOM 718 O O . LEU A 1 87 ? 31.441 -10.707 -41.159 1.00 92.62 87 LEU A O 1
ATOM 722 N N . PHE A 1 88 ? 32.918 -9.785 -42.574 1.00 90.62 88 PHE A N 1
ATOM 723 C CA . PHE A 1 88 ? 34.046 -10.631 -42.176 1.00 90.62 88 PHE A CA 1
ATOM 724 C C . PHE A 1 88 ? 34.486 -10.382 -40.722 1.00 90.62 88 PHE A C 1
ATOM 726 O O . PHE A 1 88 ? 34.764 -11.326 -39.983 1.00 90.62 88 PHE A O 1
ATOM 733 N N . SER A 1 89 ? 34.555 -9.116 -40.310 1.00 91.06 89 SER A N 1
ATOM 734 C CA . SER A 1 89 ? 34.949 -8.708 -38.959 1.00 91.06 89 SER A CA 1
ATOM 735 C C . SER A 1 89 ? 33.871 -9.075 -37.941 1.00 91.06 89 SER A C 1
ATOM 737 O O . SER A 1 89 ? 34.197 -9.593 -36.876 1.00 91.06 89 SER A O 1
ATOM 739 N N . LEU A 1 90 ? 32.596 -8.904 -38.304 1.00 92.81 90 LEU A N 1
ATOM 740 C CA . LEU A 1 90 ? 31.448 -9.348 -37.509 1.00 92.81 90 LEU A CA 1
ATOM 741 C C . LEU A 1 90 ? 31.463 -10.874 -37.311 1.00 92.81 90 LEU A C 1
ATOM 743 O O . LEU A 1 90 ? 31.349 -11.346 -36.184 1.00 92.81 90 LEU A O 1
ATOM 747 N N . TYR A 1 91 ? 31.707 -11.651 -38.373 1.00 91.81 91 TYR A N 1
ATOM 748 C CA . TYR A 1 91 ? 31.872 -13.106 -38.272 1.00 91.81 91 TYR A CA 1
ATOM 749 C C . TYR A 1 91 ? 33.052 -13.503 -37.372 1.00 91.81 91 TYR A C 1
ATOM 751 O O . TYR A 1 91 ? 32.914 -14.364 -36.505 1.00 91.81 91 TYR A O 1
ATOM 759 N N . SER A 1 92 ? 34.207 -12.853 -37.546 1.00 89.38 92 SER A N 1
ATOM 760 C CA . SER A 1 92 ? 35.407 -13.104 -36.733 1.00 89.38 92 SER A CA 1
ATOM 761 C C . SER A 1 92 ? 35.179 -12.778 -35.255 1.00 89.38 92 SER A C 1
ATOM 763 O O . SER A 1 92 ? 35.725 -13.441 -34.374 1.00 89.38 92 SER A O 1
ATOM 765 N N . SER A 1 93 ? 34.346 -11.779 -34.974 1.00 89.81 93 SER A N 1
ATOM 766 C CA . SER A 1 93 ? 33.958 -11.433 -33.615 1.00 89.81 93 SER A CA 1
ATOM 767 C C . SER A 1 93 ? 32.967 -12.449 -33.022 1.00 89.81 93 SER A C 1
ATOM 769 O O . SER A 1 93 ? 33.126 -12.920 -31.890 1.00 89.81 93 SER A O 1
ATOM 771 N N . TRP A 1 94 ? 31.984 -12.886 -33.808 1.00 89.19 94 TRP A N 1
ATOM 772 C CA . TRP A 1 94 ? 31.009 -13.886 -33.376 1.00 89.19 94 TRP A CA 1
ATOM 773 C C . TRP A 1 94 ? 31.669 -15.242 -33.084 1.00 89.19 94 TRP A C 1
ATOM 775 O O . TRP A 1 94 ? 31.452 -15.816 -32.020 1.00 89.19 94 TRP A O 1
ATOM 785 N N . ILE A 1 95 ? 32.572 -15.711 -33.956 1.00 87.44 95 ILE A N 1
ATOM 786 C CA . ILE A 1 95 ? 33.268 -16.997 -33.769 1.00 87.44 95 ILE A CA 1
ATOM 787 C C . ILE A 1 95 ? 34.216 -16.991 -32.556 1.00 87.44 95 ILE A C 1
ATOM 789 O O . ILE A 1 95 ? 34.499 -18.040 -31.979 1.00 87.44 95 ILE A O 1
ATOM 793 N N . SER A 1 96 ? 34.702 -15.813 -32.157 1.00 82.62 96 SER A N 1
ATOM 794 C CA . SER A 1 96 ? 35.583 -15.642 -30.994 1.00 82.62 96 SER A CA 1
ATOM 795 C C . SER A 1 96 ? 34.811 -15.548 -29.673 1.00 82.62 96 SER A C 1
ATOM 797 O O . SER A 1 96 ? 35.413 -15.671 -28.610 1.00 82.62 96 SER A O 1
ATOM 799 N N . SER A 1 97 ? 33.488 -15.355 -29.731 1.00 70.62 97 SER A N 1
ATOM 800 C CA . SER A 1 97 ? 32.595 -15.206 -28.573 1.00 70.62 97 SER A CA 1
ATOM 801 C C . SER A 1 97 ? 31.500 -16.277 -28.510 1.00 70.62 97 SER A C 1
ATOM 803 O O . SER A 1 97 ? 30.456 -16.037 -27.906 1.00 70.62 97 SER A O 1
ATOM 805 N N . ILE A 1 98 ? 31.716 -17.455 -29.125 1.00 64.69 98 ILE A N 1
ATOM 806 C CA . ILE A 1 98 ? 30.709 -18.529 -29.213 1.00 64.69 98 ILE A CA 1
ATOM 807 C C . ILE A 1 98 ? 30.240 -18.934 -27.811 1.00 64.69 98 ILE A C 1
ATOM 809 O O . ILE A 1 98 ? 30.868 -19.729 -27.111 1.00 64.69 98 ILE A O 1
ATOM 813 N N . LYS A 1 99 ? 29.079 -18.404 -27.446 1.00 68.62 99 LYS A N 1
ATOM 814 C CA . LYS A 1 99 ? 28.174 -18.936 -26.437 1.00 68.62 99 LYS A CA 1
ATOM 815 C C . LYS A 1 99 ? 26.992 -19.544 -27.213 1.00 68.62 99 LYS A C 1
ATOM 817 O O . LYS A 1 99 ? 26.640 -19.026 -28.278 1.00 68.62 99 LYS A O 1
ATOM 822 N N . PRO A 1 100 ? 26.403 -20.665 -26.767 1.00 67.44 100 PRO A N 1
ATOM 823 C CA . PRO A 1 100 ? 25.200 -21.198 -27.403 1.00 67.44 100 PRO A CA 1
ATOM 824 C C . PRO A 1 100 ? 24.107 -20.120 -27.479 1.00 67.44 100 PRO A C 1
ATOM 826 O O . PRO A 1 100 ? 23.893 -19.413 -26.498 1.00 67.44 100 PRO A O 1
ATOM 829 N N . LYS A 1 101 ? 23.416 -20.011 -28.625 1.00 82.25 101 LYS A N 1
ATOM 830 C CA . LYS A 1 101 ? 22.302 -19.065 -28.851 1.00 82.25 101 LYS A CA 1
ATOM 831 C C . LYS A 1 101 ? 22.669 -17.573 -28.686 1.00 82.25 101 LYS A C 1
ATOM 833 O O . LYS A 1 101 ? 21.903 -16.801 -28.111 1.00 82.25 101 LYS A O 1
ATOM 838 N N . THR A 1 102 ? 23.822 -17.156 -29.218 1.00 89.19 102 THR A N 1
ATOM 839 C CA . THR A 1 102 ? 24.172 -15.730 -29.349 1.00 89.19 102 THR A CA 1
ATOM 840 C C . THR A 1 102 ? 23.583 -15.139 -30.629 1.00 89.19 102 THR A C 1
ATOM 842 O O . THR A 1 102 ? 24.118 -15.356 -31.719 1.00 89.19 102 THR A O 1
ATOM 845 N N . TYR A 1 103 ? 22.514 -14.359 -30.487 1.00 91.88 103 TYR A N 1
ATOM 846 C CA . TYR A 1 103 ? 21.881 -13.601 -31.562 1.00 91.88 103 TYR A CA 1
ATOM 847 C C . TYR A 1 103 ? 22.525 -12.227 -31.700 1.00 91.88 103 TYR A C 1
ATOM 849 O O . TYR A 1 103 ? 22.763 -11.530 -30.714 1.00 91.88 103 TYR A O 1
ATOM 857 N N . VAL A 1 104 ? 22.777 -11.820 -32.939 1.00 92.94 104 VAL A N 1
ATOM 858 C CA . VAL A 1 104 ? 23.406 -10.545 -33.264 1.00 92.94 104 VAL A CA 1
ATOM 859 C C . VAL A 1 104 ? 22.459 -9.725 -34.124 1.00 92.94 104 VAL A C 1
ATOM 861 O O . VAL A 1 104 ? 21.948 -10.197 -35.142 1.00 92.94 104 VAL A O 1
ATOM 864 N N . ARG A 1 105 ? 22.263 -8.461 -33.755 1.00 94.44 105 ARG A N 1
ATOM 865 C CA . ARG A 1 105 ? 21.470 -7.525 -34.547 1.00 94.44 105 ARG A CA 1
ATOM 866 C C . ARG A 1 105 ? 22.229 -6.237 -34.830 1.00 94.44 105 ARG A C 1
ATOM 868 O O . ARG A 1 105 ? 22.705 -5.578 -33.911 1.00 94.44 105 ARG A O 1
ATOM 875 N N . LEU A 1 106 ? 22.313 -5.859 -36.101 1.00 97.00 106 LEU A N 1
ATOM 876 C CA . LEU A 1 106 ? 22.743 -4.519 -36.491 1.00 97.00 106 LEU A CA 1
ATOM 877 C C . LEU A 1 106 ? 21.519 -3.601 -36.437 1.00 97.00 106 LEU A C 1
ATOM 879 O O . LEU A 1 106 ? 20.589 -3.772 -37.216 1.00 97.00 106 LEU A O 1
ATOM 883 N N . CYS A 1 107 ? 21.512 -2.669 -35.494 1.00 97.06 107 CYS A N 1
ATOM 884 C CA . CYS A 1 107 ? 20.456 -1.698 -35.234 1.00 97.06 107 CYS A CA 1
ATOM 885 C C . CYS A 1 107 ? 20.832 -0.368 -35.897 1.00 97.06 107 CYS A C 1
ATOM 887 O O . CYS A 1 107 ? 21.567 0.437 -35.318 1.00 97.06 107 CYS A O 1
ATOM 889 N N . LEU A 1 108 ? 20.368 -0.142 -37.125 1.00 96.56 108 LEU A N 1
ATOM 890 C CA . LEU A 1 108 ? 20.803 0.992 -37.934 1.00 96.56 108 LEU A CA 1
ATOM 891 C C . LEU A 1 108 ? 19.643 1.966 -38.154 1.00 96.56 108 LEU A C 1
ATOM 893 O O . LEU A 1 108 ? 18.676 1.667 -38.855 1.00 96.56 108 LEU A O 1
ATOM 897 N N . ALA A 1 109 ? 19.765 3.181 -37.622 1.00 95.69 109 ALA A N 1
ATOM 898 C CA . ALA A 1 109 ? 18.859 4.281 -37.954 1.00 95.69 109 ALA A CA 1
ATOM 899 C C . ALA A 1 109 ? 19.215 4.867 -39.330 1.00 95.69 109 ALA A C 1
ATOM 901 O O . ALA A 1 109 ? 19.431 6.068 -39.463 1.00 95.69 109 ALA A O 1
ATOM 902 N N . TRP A 1 110 ? 19.334 4.009 -40.340 1.00 95.44 110 TRP A N 1
ATOM 903 C CA . TRP A 1 110 ? 19.702 4.302 -41.726 1.00 95.44 110 TRP A CA 1
ATOM 904 C C . TRP A 1 110 ? 18.540 3.940 -42.653 1.00 95.44 110 TRP A C 1
ATOM 906 O O . TRP A 1 110 ? 17.668 3.158 -42.274 1.00 95.44 110 TRP A O 1
ATOM 916 N N . ASN A 1 111 ? 18.533 4.485 -43.867 1.00 93.81 111 ASN A N 1
ATOM 917 C CA . ASN A 1 111 ? 17.535 4.120 -44.871 1.00 93.81 111 ASN A CA 1
ATOM 918 C C . ASN A 1 111 ? 17.765 2.691 -45.388 1.00 93.81 111 ASN A C 1
ATOM 920 O O . ASN A 1 111 ? 18.872 2.148 -45.296 1.00 93.81 111 ASN A O 1
ATOM 924 N N . SER A 1 112 ? 16.716 2.136 -45.999 1.00 90.50 112 SER A N 1
ATOM 925 C CA . SER A 1 112 ? 16.718 0.874 -46.748 1.00 90.50 112 SER A CA 1
ATOM 926 C C . SER A 1 112 ? 17.957 0.642 -47.632 1.00 90.50 112 SER A C 1
ATOM 928 O O . SER A 1 112 ? 18.545 1.604 -48.126 1.00 90.50 112 SER A O 1
ATOM 930 N N . PRO A 1 113 ? 18.353 -0.623 -47.874 1.00 92.31 113 PRO A N 1
ATOM 931 C CA . PRO A 1 113 ? 19.597 -0.935 -48.562 1.00 92.31 113 PRO A CA 1
ATOM 932 C C . PRO A 1 113 ? 19.555 -0.574 -50.050 1.00 92.31 113 PRO A C 1
ATOM 934 O O . PRO A 1 113 ? 18.493 -0.549 -50.675 1.00 92.31 113 PRO A O 1
ATOM 937 N N . ASP A 1 114 ? 20.733 -0.328 -50.629 1.00 87.50 114 ASP A N 1
ATOM 938 C CA . ASP A 1 114 ? 20.876 -0.117 -52.070 1.00 87.50 114 ASP A CA 1
ATOM 939 C C . ASP A 1 114 ? 20.596 -1.394 -52.886 1.00 87.50 114 ASP A C 1
ATOM 941 O O . ASP A 1 114 ? 20.647 -2.518 -52.381 1.00 87.50 114 ASP A O 1
ATOM 945 N N . ALA A 1 115 ? 20.338 -1.224 -54.188 1.00 83.38 115 ALA A N 1
ATOM 946 C CA . ALA A 1 115 ? 20.009 -2.335 -55.087 1.00 83.38 115 ALA A CA 1
ATOM 947 C C . ALA A 1 115 ? 21.093 -3.437 -55.117 1.00 83.38 115 ALA A C 1
ATOM 949 O O . ALA A 1 115 ? 20.798 -4.610 -55.322 1.00 83.38 115 ALA A O 1
ATOM 950 N N . ASN A 1 116 ? 22.359 -3.073 -54.881 1.00 83.00 116 ASN A N 1
ATOM 951 C CA . ASN A 1 116 ? 23.469 -4.027 -54.871 1.00 83.00 116 ASN A CA 1
ATOM 952 C C . ASN A 1 116 ? 23.447 -4.961 -53.651 1.00 83.00 116 ASN A C 1
ATOM 954 O O . ASN A 1 116 ? 24.019 -6.051 -53.712 1.00 83.00 116 ASN A O 1
ATOM 958 N N . LEU A 1 117 ? 22.861 -4.524 -52.533 1.00 85.94 117 LEU A N 1
ATOM 959 C CA . LEU A 1 117 ? 22.701 -5.334 -51.328 1.00 85.94 117 LEU A CA 1
ATOM 960 C C . LEU A 1 117 ? 21.402 -6.132 -51.324 1.00 85.94 117 LEU A C 1
ATOM 962 O O . LEU A 1 117 ? 21.411 -7.261 -50.833 1.00 85.94 117 LEU A O 1
ATOM 966 N N . THR A 1 118 ? 20.315 -5.596 -51.888 1.00 84.25 118 THR A N 1
ATOM 967 C CA . THR A 1 118 ? 19.025 -6.307 -51.951 1.00 84.25 118 THR A CA 1
ATOM 968 C C . THR A 1 118 ? 19.118 -7.635 -52.700 1.00 84.25 118 THR A C 1
ATOM 970 O O . THR A 1 118 ? 18.393 -8.567 -52.379 1.00 84.25 118 THR A O 1
ATOM 973 N N . ASP A 1 119 ? 20.058 -7.771 -53.638 1.00 87.06 119 ASP A N 1
ATOM 974 C CA . ASP A 1 119 ? 20.299 -9.033 -54.349 1.00 87.06 119 ASP A CA 1
ATOM 975 C C . ASP A 1 119 ? 20.980 -10.110 -53.481 1.00 87.06 119 ASP A C 1
ATOM 977 O O . ASP A 1 119 ? 20.972 -11.289 -53.833 1.00 87.06 119 ASP A O 1
ATOM 981 N N . LEU A 1 120 ? 21.583 -9.732 -52.347 1.00 90.44 120 LEU A N 1
ATOM 982 C CA . LEU A 1 120 ? 22.332 -10.626 -51.451 1.00 90.44 120 LEU A CA 1
ATOM 983 C C . LEU A 1 120 ? 21.580 -10.952 -50.151 1.00 90.44 120 LEU A C 1
ATOM 985 O O . LEU A 1 120 ? 22.020 -11.811 -49.381 1.00 90.44 120 LEU A O 1
ATOM 989 N N . MET A 1 121 ? 20.469 -10.266 -49.895 1.00 92.44 121 MET A N 1
ATOM 990 C CA . MET A 1 121 ? 19.709 -10.338 -48.652 1.00 92.44 121 MET A CA 1
ATOM 991 C C . MET A 1 121 ? 18.237 -10.629 -48.933 1.00 92.44 121 MET A C 1
ATOM 993 O O . MET A 1 121 ? 17.718 -10.290 -49.992 1.00 92.44 121 MET A O 1
ATOM 997 N N . ASP A 1 122 ? 17.567 -11.238 -47.966 1.00 92.12 122 ASP A N 1
ATOM 998 C CA . ASP A 1 122 ? 16.118 -11.386 -47.952 1.00 92.12 122 ASP A CA 1
ATOM 999 C C . ASP A 1 122 ? 15.540 -10.475 -46.864 1.00 92.12 122 ASP A C 1
ATOM 1001 O O . ASP A 1 122 ? 16.070 -10.404 -45.752 1.00 92.12 122 ASP A O 1
ATOM 1005 N N . GLU A 1 123 ? 14.466 -9.758 -47.193 1.00 93.44 123 GLU A N 1
ATOM 1006 C CA . GLU A 1 123 ? 13.659 -9.054 -46.197 1.00 93.44 123 GLU A CA 1
ATOM 1007 C C . GLU A 1 123 ? 12.797 -10.075 -45.451 1.00 93.44 123 GLU A C 1
ATOM 1009 O O . GLU A 1 123 ? 12.096 -10.886 -46.062 1.00 93.44 123 GLU A O 1
ATOM 1014 N N . LEU A 1 124 ? 12.870 -10.054 -44.125 1.00 91.31 124 LEU A N 1
ATOM 1015 C CA . LEU A 1 124 ? 12.122 -10.952 -43.263 1.00 91.31 124 LEU A CA 1
ATOM 1016 C C . LEU A 1 124 ? 10.757 -10.335 -42.949 1.00 91.31 124 LEU A C 1
ATOM 1018 O O . LEU A 1 124 ? 10.670 -9.220 -42.441 1.00 91.31 124 LEU A O 1
ATOM 1022 N N . LEU A 1 125 ? 9.684 -11.089 -43.201 1.00 84.81 125 LEU A N 1
ATOM 1023 C CA . LEU A 1 125 ? 8.315 -10.721 -42.820 1.00 84.81 125 LEU A CA 1
ATOM 1024 C C . LEU A 1 125 ? 8.087 -10.996 -41.326 1.00 84.81 125 LEU A C 1
ATOM 1026 O O . LEU A 1 125 ? 7.331 -11.892 -40.955 1.00 84.81 125 LEU A O 1
ATOM 1030 N N . MET A 1 126 ? 8.791 -10.260 -40.470 1.00 81.50 126 MET A N 1
ATOM 1031 C CA . MET A 1 126 ? 8.682 -10.351 -39.015 1.00 81.50 126 MET A CA 1
ATOM 1032 C C . MET A 1 126 ? 8.555 -8.963 -38.390 1.00 81.50 126 MET A C 1
ATOM 1034 O O . MET A 1 126 ? 8.964 -7.970 -38.991 1.00 81.50 126 MET A O 1
ATOM 1038 N N . GLU A 1 127 ? 8.006 -8.894 -37.176 1.00 78.06 127 GLU A N 1
ATOM 1039 C CA . GLU A 1 127 ? 7.990 -7.643 -36.420 1.00 78.06 127 GLU A CA 1
ATOM 1040 C C . GLU A 1 127 ? 9.413 -7.208 -36.043 1.00 78.06 127 GLU A C 1
ATOM 1042 O O . GLU A 1 127 ? 10.286 -8.024 -35.719 1.00 78.06 127 GLU A O 1
ATOM 1047 N N . GLY A 1 128 ? 9.636 -5.896 -36.117 1.00 87.25 128 GLY A N 1
ATOM 1048 C CA . GLY A 1 128 ? 10.864 -5.245 -35.685 1.00 87.25 128 GLY A CA 1
ATOM 1049 C C . GLY A 1 128 ? 11.053 -5.265 -34.168 1.00 87.25 128 GLY A C 1
ATOM 1050 O O . GLY A 1 128 ? 10.290 -5.866 -33.419 1.00 87.25 128 GLY A O 1
ATOM 1051 N N . SER A 1 129 ? 12.073 -4.561 -33.685 1.00 90.44 129 SER A N 1
ATOM 1052 C CA . SER A 1 129 ? 12.355 -4.443 -32.247 1.00 90.44 129 SER A CA 1
ATOM 1053 C C . SER A 1 129 ? 11.338 -3.588 -31.478 1.00 90.44 129 SER A C 1
ATOM 1055 O O . SER A 1 129 ? 11.334 -3.607 -30.244 1.00 90.44 129 SER A O 1
ATOM 1057 N N . PHE A 1 130 ? 10.501 -2.816 -32.175 1.00 92.94 130 PHE A N 1
ATOM 1058 C CA . PHE A 1 130 ? 9.643 -1.800 -31.572 1.00 92.94 130 PHE A CA 1
ATOM 1059 C C . PHE A 1 130 ? 8.165 -2.132 -31.729 1.00 92.94 130 PHE A C 1
ATOM 1061 O O . PHE A 1 130 ? 7.649 -2.231 -32.840 1.00 92.94 130 PHE A O 1
ATOM 1068 N N . SER A 1 131 ? 7.460 -2.233 -30.604 1.00 84.94 131 SER A N 1
ATOM 1069 C CA . SER A 1 131 ? 6.000 -2.335 -30.620 1.00 84.94 131 SER A CA 1
ATOM 1070 C C . SER A 1 131 ? 5.406 -1.013 -31.109 1.00 84.94 131 SER A C 1
ATOM 1072 O O . SER A 1 131 ? 5.695 0.035 -30.537 1.00 84.94 131 SER A O 1
ATOM 1074 N N . GLY A 1 132 ? 4.579 -1.050 -32.156 1.00 84.38 132 GLY A N 1
ATOM 1075 C CA . GLY A 1 132 ? 3.917 0.146 -32.696 1.00 84.38 132 GLY A CA 1
ATOM 1076 C C . GLY A 1 132 ? 4.792 1.049 -33.578 1.00 84.38 132 GLY A C 1
ATOM 1077 O O . GLY A 1 132 ? 4.324 2.107 -33.995 1.00 84.38 132 GLY A O 1
ATOM 1078 N N . PHE A 1 133 ? 6.024 0.644 -33.911 1.00 93.06 133 PHE A N 1
ATOM 1079 C CA . PHE A 1 133 ? 6.874 1.351 -34.873 1.00 93.06 133 PHE A CA 1
ATOM 1080 C C . PHE A 1 133 ? 7.471 0.369 -35.881 1.00 93.06 133 PHE A C 1
ATOM 1082 O O . PHE A 1 133 ? 8.178 -0.569 -35.517 1.00 93.06 133 PHE A O 1
ATOM 1089 N N . GLN A 1 134 ? 7.182 0.586 -37.162 1.00 92.44 134 GLN A N 1
ATOM 1090 C CA . GLN A 1 134 ? 7.619 -0.313 -38.220 1.00 92.44 134 GLN A CA 1
ATOM 1091 C C . GLN A 1 134 ? 9.087 -0.062 -38.577 1.00 92.44 134 GLN A C 1
ATOM 1093 O O . GLN A 1 134 ? 9.467 1.051 -38.931 1.00 92.44 134 GLN A O 1
ATOM 1098 N N . THR A 1 135 ? 9.886 -1.122 -38.533 1.00 95.00 135 THR A N 1
ATOM 1099 C CA . THR A 1 135 ? 11.254 -1.172 -39.063 1.00 95.00 135 THR A CA 1
ATOM 1100 C C . THR A 1 135 ? 11.337 -2.247 -40.146 1.00 95.00 135 THR A C 1
ATOM 1102 O O . THR A 1 135 ? 10.387 -3.008 -40.357 1.00 95.00 135 THR A O 1
ATOM 1105 N N . ARG A 1 136 ? 12.467 -2.315 -40.857 1.00 94.94 136 ARG A N 1
ATOM 1106 C CA . ARG A 1 136 ? 12.696 -3.327 -41.900 1.00 94.94 136 ARG A CA 1
ATOM 1107 C C . ARG A 1 136 ? 13.833 -4.250 -41.492 1.00 94.94 136 ARG A C 1
ATOM 1109 O O . ARG A 1 136 ? 14.955 -3.790 -41.281 1.00 94.94 136 ARG A O 1
ATOM 1116 N N . VAL A 1 137 ? 13.552 -5.547 -41.382 1.00 95.50 137 VAL A N 1
ATOM 1117 C CA . VAL A 1 137 ? 14.528 -6.556 -40.953 1.00 95.50 137 VAL A CA 1
ATOM 1118 C C . VAL A 1 137 ? 15.003 -7.353 -42.159 1.00 95.50 137 VAL A C 1
ATOM 1120 O O . VAL A 1 137 ? 14.204 -7.903 -42.907 1.00 95.50 137 VAL A O 1
ATOM 1123 N N . PHE A 1 138 ? 16.315 -7.455 -42.328 1.00 95.19 138 PHE A N 1
ATOM 1124 C CA . PHE A 1 138 ? 16.953 -8.191 -43.408 1.00 95.19 138 PHE A CA 1
ATOM 1125 C C . PHE A 1 138 ? 17.910 -9.249 -42.862 1.00 95.19 138 PHE A C 1
ATOM 1127 O O . PHE A 1 138 ? 18.526 -9.082 -41.804 1.00 95.19 138 PHE A O 1
ATOM 1134 N N . GLN A 1 139 ? 18.093 -10.315 -43.633 1.00 94.94 139 GLN A N 1
ATOM 1135 C CA . GLN A 1 139 ? 19.077 -11.358 -43.369 1.00 94.94 139 GLN A CA 1
ATOM 1136 C C . GLN A 1 139 ? 19.827 -11.709 -44.652 1.00 94.94 139 GLN A C 1
ATOM 1138 O O . GLN A 1 139 ? 19.257 -11.719 -45.740 1.00 94.94 139 GLN A O 1
ATOM 1143 N N . PHE A 1 140 ? 21.127 -11.986 -44.544 1.00 94.62 140 PHE A N 1
ATOM 1144 C CA . PHE A 1 140 ? 21.896 -12.450 -45.696 1.00 94.62 140 PHE A CA 1
ATOM 1145 C C . PHE A 1 140 ? 21.467 -13.855 -46.103 1.00 94.62 140 PHE A C 1
ATOM 1147 O O . PHE A 1 140 ? 21.426 -14.768 -45.279 1.00 94.62 140 PHE A O 1
ATOM 1154 N N . ASN A 1 141 ? 21.246 -14.045 -47.399 1.00 93.00 141 ASN A N 1
ATOM 1155 C CA . ASN A 1 141 ? 20.998 -15.362 -47.953 1.00 93.00 141 ASN A CA 1
ATOM 1156 C C . ASN A 1 141 ? 22.335 -16.007 -48.329 1.00 93.00 141 ASN A C 1
ATOM 1158 O O . ASN A 1 141 ? 23.022 -15.541 -49.242 1.00 93.00 141 ASN A O 1
ATOM 1162 N N . ILE A 1 142 ? 22.708 -17.086 -47.636 1.00 92.62 142 ILE A N 1
ATOM 1163 C CA . ILE A 1 142 ? 23.995 -17.755 -47.860 1.00 92.62 142 ILE A CA 1
ATOM 1164 C C . ILE A 1 142 ? 24.157 -18.254 -49.298 1.00 92.62 142 ILE A C 1
ATOM 1166 O O . ILE A 1 142 ? 25.259 -18.190 -49.833 1.00 92.62 142 ILE A O 1
ATOM 1170 N N . ASP A 1 143 ? 23.093 -18.710 -49.956 1.00 91.06 143 ASP A N 1
ATOM 1171 C CA . ASP A 1 143 ? 23.188 -19.248 -51.312 1.00 91.06 143 ASP A CA 1
ATOM 1172 C C . ASP A 1 143 ? 23.257 -18.144 -52.371 1.00 91.06 143 ASP A C 1
ATOM 1174 O O . ASP A 1 143 ? 23.914 -18.338 -53.394 1.00 91.06 143 ASP A O 1
ATOM 1178 N N . LYS A 1 144 ? 22.675 -16.964 -52.109 1.00 90.25 144 LYS A N 1
ATOM 1179 C CA . LYS A 1 144 ? 22.876 -15.765 -52.947 1.00 90.25 144 LYS A CA 1
ATOM 1180 C C . LYS A 1 144 ? 24.261 -15.146 -52.731 1.00 90.25 144 LYS A C 1
ATOM 1182 O O . LYS A 1 144 ? 24.898 -14.704 -53.684 1.00 90.25 144 LYS A O 1
ATOM 1187 N N . PHE A 1 145 ? 24.741 -15.126 -51.486 1.00 90.50 145 PHE A N 1
ATOM 1188 C CA . PHE A 1 145 ? 26.022 -14.524 -51.117 1.00 90.50 145 PHE A CA 1
ATOM 1189 C C . PHE A 1 145 ? 27.221 -15.414 -51.479 1.00 90.50 145 PHE A C 1
ATOM 1191 O O . PHE A 1 145 ? 28.154 -14.966 -52.139 1.00 90.50 145 PHE A O 1
ATOM 1198 N N . TRP A 1 146 ? 27.216 -16.680 -51.061 1.00 90.69 146 TRP A N 1
ATOM 1199 C CA . TRP A 1 146 ? 28.285 -17.650 -51.302 1.00 90.69 146 TRP A CA 1
ATOM 1200 C C . TRP A 1 146 ? 27.691 -19.029 -51.661 1.00 90.69 146 TRP A C 1
ATOM 1202 O O . TRP A 1 146 ? 27.554 -19.892 -50.788 1.00 90.69 146 TRP A O 1
ATOM 1212 N N . PRO A 1 147 ? 27.379 -19.283 -52.948 1.00 87.19 147 PRO A N 1
ATOM 1213 C CA . PRO A 1 147 ? 26.826 -20.561 -53.409 1.00 87.19 147 PRO A CA 1
ATOM 1214 C C . PRO A 1 147 ? 27.727 -21.760 -53.066 1.00 87.19 147 PRO A C 1
ATOM 1216 O O . PRO A 1 147 ? 28.951 -21.634 -53.083 1.00 87.19 147 PRO A O 1
ATOM 1219 N N . ALA A 1 148 ? 27.149 -22.943 -52.820 1.00 84.75 148 ALA A N 1
ATOM 1220 C CA . ALA A 1 148 ? 27.883 -24.134 -52.355 1.00 84.75 148 ALA A CA 1
ATOM 1221 C C . ALA A 1 148 ? 29.042 -24.588 -53.270 1.00 84.75 148 ALA A C 1
ATOM 1223 O O . ALA A 1 148 ? 30.050 -25.086 -52.779 1.00 84.75 148 ALA A O 1
ATOM 1224 N N . ALA A 1 149 ? 28.918 -24.390 -54.586 1.00 79.69 149 ALA A N 1
ATOM 1225 C CA . ALA A 1 149 ? 29.959 -24.686 -55.578 1.00 79.69 149 ALA A CA 1
ATOM 1226 C C . ALA A 1 149 ? 30.672 -23.422 -56.111 1.00 79.69 149 ALA A C 1
ATOM 1228 O O . ALA A 1 149 ? 31.368 -23.483 -57.124 1.00 79.69 149 ALA A O 1
ATOM 1229 N N . GLY A 1 150 ? 30.461 -22.265 -55.475 1.00 80.00 150 GLY A N 1
ATOM 1230 C CA . GLY A 1 150 ? 30.908 -20.955 -55.949 1.00 80.00 150 GLY A CA 1
ATOM 1231 C C . GLY A 1 150 ? 31.872 -20.239 -55.002 1.00 80.00 150 GLY A C 1
ATOM 1232 O O . GLY A 1 150 ? 32.254 -20.733 -53.942 1.00 80.00 150 GLY A O 1
ATOM 1233 N N . THR A 1 151 ? 32.263 -19.028 -55.397 1.00 82.31 151 THR A N 1
ATOM 1234 C CA . THR A 1 151 ? 33.066 -18.104 -54.579 1.00 82.31 151 THR A CA 1
ATOM 1235 C C . THR A 1 151 ? 32.220 -16.909 -54.138 1.00 82.31 151 THR A C 1
ATOM 1237 O O . THR A 1 151 ? 31.291 -16.556 -54.866 1.00 82.31 151 THR A O 1
ATOM 1240 N N . PRO A 1 152 ? 32.581 -16.219 -53.040 1.00 84.69 152 PRO A N 1
ATOM 1241 C CA . PRO A 1 152 ? 31.944 -14.964 -52.641 1.00 84.69 152 PRO A CA 1
ATOM 1242 C C . PRO A 1 152 ? 31.931 -13.912 -53.769 1.00 84.69 152 PRO A C 1
ATOM 1244 O O . PRO A 1 152 ? 32.814 -13.941 -54.647 1.00 84.69 152 PRO A O 1
ATOM 1247 N N . PRO A 1 153 ? 30.996 -12.941 -53.738 1.00 83.44 153 PRO A N 1
ATOM 1248 C CA . PRO A 1 153 ? 30.773 -12.012 -54.837 1.00 83.44 153 PRO A CA 1
ATOM 1249 C C . PRO A 1 153 ? 31.992 -11.102 -55.047 1.00 83.44 153 PRO A C 1
ATOM 1251 O O . PRO A 1 153 ? 32.790 -10.856 -54.134 1.00 83.44 153 PRO A O 1
ATOM 1254 N N . GLN A 1 154 ? 32.153 -10.553 -56.253 1.00 81.69 154 GLN A N 1
ATOM 1255 C CA . GLN A 1 154 ? 33.236 -9.603 -56.531 1.00 81.69 154 GLN A CA 1
ATOM 1256 C C . GLN A 1 154 ? 33.143 -8.385 -55.592 1.00 81.69 154 GLN A C 1
ATOM 1258 O O . GLN A 1 154 ? 32.060 -7.845 -55.376 1.00 81.69 154 GLN A O 1
ATOM 1263 N N . GLY A 1 155 ? 34.272 -7.941 -55.029 1.00 81.88 155 GLY A N 1
ATOM 1264 C CA . GLY A 1 155 ? 34.333 -6.822 -54.076 1.00 81.88 155 GLY A CA 1
ATOM 1265 C C . GLY A 1 155 ? 34.344 -7.225 -52.595 1.00 81.88 155 GLY A C 1
ATOM 1266 O O . GLY A 1 155 ? 34.605 -6.373 -51.758 1.00 81.88 155 GLY A O 1
ATOM 1267 N N . TRP A 1 156 ? 34.157 -8.509 -52.268 1.00 87.62 156 TRP A N 1
ATOM 1268 C CA . TRP A 1 156 ? 34.249 -9.051 -50.902 1.00 87.62 156 TRP A CA 1
ATOM 1269 C C . TRP A 1 156 ? 35.602 -9.741 -50.651 1.00 87.62 156 TRP A C 1
ATOM 1271 O O . TRP A 1 156 ? 35.682 -10.913 -50.286 1.00 87.62 156 TRP A O 1
ATOM 1281 N N . ASN A 1 157 ? 36.704 -9.030 -50.909 1.00 82.00 157 ASN A N 1
ATOM 1282 C CA . ASN A 1 157 ? 38.042 -9.629 -51.029 1.00 82.00 157 ASN A CA 1
ATOM 1283 C C . ASN A 1 157 ? 38.555 -10.308 -49.745 1.00 82.00 157 ASN A C 1
ATOM 1285 O O . ASN A 1 157 ? 39.305 -11.280 -49.841 1.00 82.00 157 ASN A O 1
ATOM 1289 N N . LYS A 1 158 ? 38.120 -9.860 -48.557 1.00 82.31 158 LYS A N 1
ATOM 1290 C CA . LYS A 1 158 ? 38.519 -10.470 -47.275 1.00 82.31 158 LYS A CA 1
ATOM 1291 C C . LYS A 1 158 ? 38.101 -11.940 -47.159 1.00 82.31 158 LYS A C 1
ATOM 1293 O O . LYS A 1 158 ? 38.862 -12.739 -46.625 1.00 82.31 158 LYS A O 1
ATOM 1298 N N . PHE A 1 159 ? 36.966 -12.317 -47.752 1.00 80.94 159 PHE A N 1
ATOM 1299 C CA . PHE A 1 159 ? 36.498 -13.706 -47.778 1.00 80.94 159 PHE A CA 1
ATOM 1300 C C . PHE A 1 159 ? 37.317 -14.612 -48.711 1.00 80.94 159 PHE A C 1
ATOM 1302 O O . PHE A 1 159 ? 37.268 -15.828 -48.577 1.00 80.94 159 PHE A O 1
ATOM 1309 N N . LYS A 1 160 ? 38.079 -14.039 -49.656 1.00 73.38 160 LYS A N 1
ATOM 1310 C CA . LYS A 1 160 ? 38.957 -14.794 -50.570 1.00 73.38 160 LYS A CA 1
ATOM 1311 C C . LYS A 1 160 ? 40.369 -14.983 -50.015 1.00 73.38 160 LYS A C 1
ATOM 1313 O O . LYS A 1 160 ? 41.062 -15.909 -50.416 1.00 73.38 160 LYS A O 1
ATOM 1318 N N . GLN A 1 161 ? 40.806 -14.081 -49.138 1.00 68.94 161 GLN A N 1
ATOM 1319 C CA . GLN A 1 161 ? 42.158 -14.068 -48.570 1.00 68.94 161 GLN A CA 1
ATOM 1320 C C . GLN A 1 161 ? 42.298 -14.961 -47.329 1.00 68.94 161 GLN A C 1
ATOM 1322 O O . GLN A 1 161 ? 43.411 -15.336 -46.976 1.00 68.94 161 GLN A O 1
ATOM 1327 N N . GLN A 1 162 ? 41.186 -15.288 -46.671 1.00 65.94 162 GLN A N 1
ATOM 1328 C CA . GLN A 1 162 ? 41.140 -16.035 -45.415 1.00 65.94 162 GLN A CA 1
ATOM 1329 C C . GLN A 1 162 ? 40.413 -17.370 -45.633 1.00 65.94 162 GLN A C 1
ATOM 1331 O O . GLN A 1 162 ? 39.395 -17.409 -46.322 1.00 65.94 162 GLN A O 1
ATOM 1336 N N . GLN A 1 163 ? 40.919 -18.469 -45.060 1.00 75.06 163 GLN A N 1
ATOM 1337 C CA . GLN A 1 163 ? 40.254 -19.779 -45.124 1.00 75.06 163 GLN A CA 1
ATOM 1338 C C . GLN A 1 163 ? 39.046 -19.800 -44.175 1.00 75.06 163 GLN A C 1
ATOM 1340 O O . GLN A 1 163 ? 39.160 -20.188 -43.015 1.00 75.06 163 GLN A O 1
ATOM 1345 N N . ILE A 1 164 ? 37.891 -19.337 -44.658 1.00 86.31 164 ILE A N 1
ATOM 1346 C CA . ILE A 1 164 ? 36.633 -19.329 -43.902 1.00 86.31 164 ILE A CA 1
ATOM 1347 C C . ILE A 1 164 ? 35.871 -20.627 -44.163 1.00 86.31 164 ILE A C 1
ATOM 1349 O O . ILE A 1 164 ? 35.642 -21.006 -45.310 1.00 86.31 164 ILE A O 1
ATOM 1353 N N . ASP A 1 165 ? 35.432 -21.278 -43.090 1.00 88.19 165 ASP A N 1
ATOM 1354 C CA . ASP A 1 165 ? 34.494 -22.393 -43.160 1.00 88.19 165 ASP A CA 1
ATOM 1355 C C . ASP A 1 165 ? 33.100 -21.878 -43.562 1.00 88.19 165 ASP A C 1
ATOM 1357 O O . ASP A 1 165 ? 32.449 -21.152 -42.804 1.00 88.19 165 ASP A O 1
ATOM 1361 N N . ARG A 1 166 ? 32.640 -22.253 -44.765 1.00 89.00 166 ARG A N 1
ATOM 1362 C CA . ARG A 1 166 ? 31.325 -21.856 -45.292 1.00 89.00 166 ARG A CA 1
ATOM 1363 C C . ARG A 1 166 ? 30.184 -22.312 -44.383 1.00 89.00 166 ARG A C 1
ATOM 1365 O O . ARG A 1 166 ? 29.204 -21.585 -44.266 1.00 89.00 166 ARG A O 1
ATOM 1372 N N . GLN A 1 167 ? 30.277 -23.488 -43.762 1.00 89.62 167 GLN A N 1
ATOM 1373 C CA . GLN A 1 167 ? 29.207 -24.016 -42.916 1.00 89.62 167 GLN A CA 1
ATOM 1374 C C . GLN A 1 167 ? 29.070 -23.187 -41.638 1.00 89.62 167 GLN A C 1
ATOM 1376 O O . GLN A 1 167 ? 27.967 -22.757 -41.312 1.00 89.62 167 GLN A O 1
ATOM 1381 N N . LYS A 1 168 ? 30.187 -22.878 -40.971 1.00 89.75 168 LYS A N 1
ATOM 1382 C CA . LYS A 1 168 ? 30.185 -21.989 -39.795 1.00 89.75 168 LYS A CA 1
ATOM 1383 C C . LYS A 1 168 ? 29.773 -20.562 -40.136 1.00 89.75 168 LYS A C 1
ATOM 1385 O O . LYS A 1 168 ? 29.081 -19.913 -39.359 1.00 89.75 168 LYS A O 1
ATOM 1390 N N . PHE A 1 169 ? 30.172 -20.062 -41.304 1.00 91.69 169 PHE A N 1
ATOM 1391 C CA . PHE A 1 169 ? 29.716 -18.756 -41.767 1.00 91.69 169 PHE A CA 1
ATOM 1392 C C . PHE A 1 169 ? 28.209 -18.754 -42.053 1.00 91.69 169 PHE A C 1
ATOM 1394 O O . PHE A 1 169 ? 27.514 -17.825 -41.658 1.00 91.69 169 PHE A O 1
ATOM 1401 N N . SER A 1 170 ? 27.688 -19.815 -42.675 1.00 92.69 170 SER A N 1
ATOM 1402 C CA . SER A 1 170 ? 26.248 -20.000 -42.868 1.00 92.69 170 SER A CA 1
ATOM 1403 C C . SER A 1 170 ? 25.500 -20.012 -41.538 1.00 92.69 170 SER A C 1
ATOM 1405 O O . SER A 1 170 ? 24.451 -19.388 -41.442 1.00 92.69 170 SER A O 1
ATOM 1407 N N . GLU A 1 171 ? 26.034 -20.692 -40.522 1.00 91.44 171 GLU A N 1
ATOM 1408 C CA . GLU A 1 171 ? 25.473 -20.698 -39.169 1.00 91.44 171 GLU A CA 1
ATOM 1409 C C . GLU A 1 171 ? 25.441 -19.283 -38.579 1.00 91.44 171 GLU A C 1
ATOM 1411 O O . GLU A 1 171 ? 24.384 -18.829 -38.151 1.00 91.44 171 GLU A O 1
ATOM 1416 N N . PHE A 1 172 ? 26.544 -18.535 -38.647 1.00 92.44 172 PHE A N 1
ATOM 1417 C CA . PHE A 1 172 ? 26.579 -17.134 -38.216 1.00 92.44 172 PHE A CA 1
ATOM 1418 C C . PHE A 1 172 ? 25.486 -16.282 -38.874 1.00 92.44 172 PHE A C 1
ATOM 1420 O O . PHE A 1 172 ? 24.815 -15.512 -38.188 1.00 92.44 172 PHE A O 1
ATOM 1427 N N . LEU A 1 173 ? 25.261 -16.437 -40.184 1.00 93.69 173 LEU A N 1
ATOM 1428 C CA . LEU A 1 173 ? 24.219 -15.684 -40.887 1.00 93.69 173 LEU A CA 1
ATOM 1429 C C . LEU A 1 173 ? 22.808 -15.989 -40.364 1.00 93.69 173 LEU A C 1
ATOM 1431 O O . LEU A 1 173 ? 21.962 -15.101 -40.410 1.00 93.69 173 LEU A O 1
ATOM 1435 N N . THR A 1 174 ? 22.557 -17.186 -39.815 1.00 92.12 174 THR A N 1
ATOM 1436 C CA . THR A 1 174 ? 21.266 -17.501 -39.170 1.00 92.12 174 THR A CA 1
ATOM 1437 C C . THR A 1 174 ? 21.050 -16.734 -37.863 1.00 92.12 174 THR A C 1
ATOM 1439 O O . THR A 1 174 ? 19.908 -16.443 -37.515 1.00 92.12 174 THR A O 1
ATOM 1442 N N . TYR A 1 175 ? 22.130 -16.351 -37.174 1.00 92.12 175 TYR A N 1
ATOM 1443 C CA . TYR A 1 175 ? 22.092 -15.564 -35.938 1.00 92.12 175 TYR A CA 1
ATOM 1444 C C . TYR A 1 175 ? 22.220 -14.052 -36.169 1.00 92.12 175 TYR A C 1
ATOM 1446 O O . TYR A 1 175 ? 21.909 -13.280 -35.261 1.00 92.12 175 TYR A O 1
ATOM 1454 N N . LEU A 1 176 ? 22.672 -13.621 -37.353 1.00 94.69 176 LEU A N 1
ATOM 1455 C CA . LEU A 1 176 ? 22.810 -12.214 -37.725 1.00 94.69 176 LEU A CA 1
ATOM 1456 C C . LEU A 1 176 ? 21.542 -11.683 -38.404 1.00 94.69 176 LEU A C 1
ATOM 1458 O O . LEU A 1 176 ? 21.127 -12.175 -39.452 1.00 94.69 176 LEU A O 1
ATOM 1462 N N . THR A 1 177 ? 21.001 -10.592 -37.868 1.00 95.50 177 THR A N 1
ATOM 1463 C CA . THR A 1 177 ? 19.938 -9.797 -38.504 1.00 95.50 177 THR A CA 1
ATOM 1464 C C . THR A 1 177 ? 20.370 -8.342 -38.668 1.00 95.50 177 THR A C 1
ATOM 1466 O O . THR A 1 177 ? 21.135 -7.817 -37.858 1.00 95.50 177 THR A O 1
ATOM 1469 N N . ILE A 1 178 ? 19.892 -7.681 -39.721 1.00 96.44 178 ILE A N 1
ATOM 1470 C CA . ILE A 1 178 ? 20.103 -6.249 -39.961 1.00 96.44 178 ILE A CA 1
ATOM 1471 C C . ILE A 1 178 ? 18.747 -5.562 -39.900 1.00 96.44 178 ILE A C 1
ATOM 1473 O O . ILE A 1 178 ? 17.897 -5.803 -40.748 1.00 96.44 178 ILE A O 1
ATOM 1477 N N . GLU A 1 179 ? 18.543 -4.721 -38.897 1.00 97.06 179 GLU A N 1
ATOM 1478 C CA . GLU A 1 179 ? 17.331 -3.929 -38.737 1.00 97.06 179 GLU A CA 1
ATOM 1479 C C . GLU A 1 179 ? 17.619 -2.483 -39.151 1.00 97.06 179 GLU A C 1
ATOM 1481 O O . GLU A 1 179 ? 18.523 -1.834 -38.618 1.00 97.06 179 GLU A O 1
ATOM 1486 N N . LEU A 1 180 ? 16.877 -2.017 -40.151 1.00 95.88 180 LEU A N 1
ATOM 1487 C CA . LEU A 1 180 ? 16.991 -0.700 -40.767 1.00 95.88 180 LEU A CA 1
ATOM 1488 C C . LEU A 1 180 ? 15.788 0.169 -40.416 1.00 95.88 180 LEU A C 1
ATOM 1490 O O . LEU A 1 180 ? 14.757 -0.325 -39.959 1.00 95.88 180 LEU A O 1
ATOM 1494 N N . GLU A 1 181 ? 15.918 1.465 -40.694 1.00 95.00 181 GLU A N 1
ATOM 1495 C CA . GLU A 1 181 ? 14.860 2.459 -40.494 1.00 95.00 181 GLU A CA 1
ATOM 1496 C C . GLU A 1 181 ? 14.414 2.548 -39.033 1.00 95.00 181 GLU A C 1
ATOM 1498 O O . GLU A 1 181 ? 13.259 2.834 -38.734 1.00 95.00 181 GLU A O 1
ATOM 1503 N N . LEU A 1 182 ? 15.356 2.334 -38.107 1.00 96.56 182 LEU A N 1
ATOM 1504 C CA . LEU A 1 182 ? 15.112 2.543 -36.686 1.00 96.56 182 LEU A CA 1
ATOM 1505 C C . LEU A 1 182 ? 14.624 3.977 -36.404 1.00 96.56 182 LEU A C 1
ATOM 1507 O O . LEU A 1 182 ? 15.029 4.920 -37.100 1.00 96.56 182 LEU A O 1
ATOM 1511 N N . PRO A 1 183 ? 13.800 4.163 -35.353 1.00 95.75 183 PRO A N 1
ATOM 1512 C CA . PRO A 1 183 ? 13.243 5.463 -35.001 1.00 95.75 183 PRO A CA 1
ATOM 1513 C C . PRO A 1 183 ? 14.357 6.484 -34.768 1.00 95.75 183 PRO A C 1
ATOM 1515 O O . PRO A 1 183 ? 15.335 6.202 -34.074 1.00 95.75 183 PRO A O 1
ATOM 1518 N N . LYS A 1 184 ? 14.206 7.680 -35.345 1.00 94.12 184 LYS A N 1
ATOM 1519 C CA . LYS A 1 184 ? 15.073 8.836 -35.065 1.00 94.12 184 LYS A CA 1
ATOM 1520 C C . LYS A 1 184 ? 14.741 9.423 -33.689 1.00 94.12 184 LYS A C 1
ATOM 1522 O O . LYS A 1 184 ? 13.705 9.097 -33.111 1.00 94.12 184 LYS A O 1
ATOM 1527 N N . PHE A 1 185 ? 15.596 10.303 -33.184 1.00 94.62 185 PHE A N 1
ATOM 1528 C CA . PHE A 1 185 ? 15.440 10.916 -31.862 1.00 94.62 185 PHE A CA 1
ATOM 1529 C C . PHE A 1 185 ? 15.643 12.439 -31.923 1.00 94.62 185 PHE A C 1
ATOM 1531 O O . PHE A 1 185 ? 16.246 12.938 -32.878 1.00 94.62 185 PHE A O 1
ATOM 1538 N N . SER A 1 186 ? 15.090 13.169 -30.955 1.00 92.94 186 SER A N 1
ATOM 1539 C CA . SER A 1 186 ? 15.167 14.638 -30.859 1.00 92.94 186 SER A CA 1
ATOM 1540 C C . SER A 1 186 ? 16.134 15.135 -29.782 1.00 92.94 186 SER A C 1
ATOM 1542 O O . SER A 1 186 ? 16.422 16.328 -29.755 1.00 92.94 186 SER A O 1
ATOM 1544 N N . GLU A 1 187 ? 16.622 14.246 -28.908 1.00 89.56 187 GLU A N 1
ATOM 1545 C CA . GLU A 1 187 ? 17.393 14.549 -27.689 1.00 89.56 187 GLU A CA 1
ATOM 1546 C C . GLU A 1 187 ? 16.595 15.283 -26.594 1.00 89.56 187 GLU A C 1
ATOM 1548 O O . GLU A 1 187 ? 17.142 15.581 -25.529 1.00 89.56 187 GLU A O 1
ATOM 1553 N N . ASP A 1 188 ? 15.298 15.527 -26.808 1.00 93.81 188 ASP A N 1
ATOM 1554 C CA . ASP A 1 188 ? 14.425 16.245 -25.879 1.00 93.81 188 ASP A CA 1
ATOM 1555 C C . ASP A 1 188 ? 13.220 15.386 -25.464 1.00 93.81 188 ASP A C 1
ATOM 1557 O O . ASP A 1 188 ? 12.298 15.145 -26.241 1.00 93.81 188 ASP A O 1
ATOM 1561 N N . LEU A 1 189 ? 13.189 14.965 -24.196 1.00 94.19 189 LEU A N 1
ATOM 1562 C CA . LEU A 1 189 ? 12.086 14.183 -23.620 1.00 94.19 189 LEU A CA 1
ATOM 1563 C C . LEU A 1 189 ? 10.783 14.990 -23.451 1.00 94.19 189 LEU A C 1
ATOM 1565 O O . LEU A 1 189 ? 9.717 14.398 -23.280 1.00 94.19 189 LEU A O 1
ATOM 1569 N N . TYR A 1 190 ? 10.843 16.324 -23.490 1.00 93.94 190 TYR A N 1
ATOM 1570 C CA . TYR A 1 190 ? 9.678 17.213 -23.417 1.00 93.94 190 TYR A CA 1
ATOM 1571 C C . TYR A 1 190 ? 9.150 17.608 -24.802 1.00 93.94 190 TYR A C 1
ATOM 1573 O O . TYR A 1 190 ? 7.987 17.997 -24.925 1.00 93.94 190 TYR A O 1
ATOM 1581 N N . GLN A 1 191 ? 9.964 17.443 -25.847 1.00 95.56 191 GLN A N 1
ATOM 1582 C CA . GLN A 1 191 ? 9.556 17.500 -27.253 1.00 95.56 191 GLN A CA 1
ATOM 1583 C C . GLN A 1 191 ? 9.973 16.202 -27.960 1.00 95.56 191 GLN A C 1
ATOM 1585 O O . GLN A 1 191 ? 10.896 16.200 -28.782 1.00 95.56 191 GLN A O 1
ATOM 1590 N N . PRO A 1 192 ? 9.318 15.076 -27.618 1.00 96.00 192 PRO A N 1
ATOM 1591 C CA . PRO A 1 192 ? 9.843 13.760 -27.936 1.00 96.00 192 PRO A CA 1
ATOM 1592 C C . PRO A 1 192 ? 9.785 13.470 -29.439 1.00 96.00 192 PRO A C 1
ATOM 1594 O O . PRO A 1 192 ? 8.728 13.571 -30.077 1.00 96.00 192 PRO A O 1
ATOM 1597 N N . GLY A 1 193 ? 10.930 13.069 -29.993 1.00 95.38 193 GLY A N 1
ATOM 1598 C CA . GLY A 1 193 ? 11.032 12.428 -31.296 1.00 95.38 193 GLY A CA 1
ATOM 1599 C C . GLY A 1 193 ? 10.486 10.993 -31.270 1.00 95.38 193 GLY A C 1
ATOM 1600 O O . GLY A 1 193 ? 9.955 10.536 -30.254 1.00 95.38 193 GLY A O 1
ATOM 1601 N N . PRO A 1 194 ? 10.562 10.259 -32.395 1.00 96.19 194 PRO A N 1
ATOM 1602 C CA . PRO A 1 194 ? 10.044 8.892 -32.477 1.00 96.19 194 PRO A CA 1
ATOM 1603 C C . PRO A 1 194 ? 10.598 7.932 -31.410 1.00 96.19 194 PRO A C 1
ATOM 1605 O O . PRO A 1 194 ? 9.818 7.207 -30.797 1.00 96.19 194 PRO A O 1
ATOM 1608 N N . LEU A 1 195 ? 11.912 7.938 -31.153 1.00 96.88 195 LEU A N 1
ATOM 1609 C CA . LEU A 1 195 ? 12.518 7.053 -30.152 1.00 96.88 195 LEU A CA 1
ATOM 1610 C C . LEU A 1 195 ? 12.159 7.478 -28.722 1.00 96.88 195 LEU A C 1
ATOM 1612 O O . LEU A 1 195 ? 11.828 6.619 -27.907 1.00 96.88 195 LEU A O 1
ATOM 1616 N N . GLU A 1 196 ? 12.166 8.780 -28.413 1.00 98.00 196 GLU A N 1
ATOM 1617 C CA . GLU A 1 196 ? 11.733 9.274 -27.101 1.00 98.00 196 GLU A CA 1
ATOM 1618 C C . GLU A 1 196 ? 10.283 8.879 -26.804 1.00 98.00 196 GLU A C 1
ATOM 1620 O O . GLU A 1 196 ? 9.996 8.471 -25.682 1.00 98.00 196 GLU A O 1
ATOM 1625 N N . LYS A 1 197 ? 9.378 8.941 -27.793 1.00 97.56 197 LYS A N 1
ATOM 1626 C CA . LYS A 1 197 ? 7.985 8.489 -27.627 1.00 97.56 197 LYS A CA 1
ATOM 1627 C C . LYS A 1 197 ? 7.916 7.017 -27.244 1.00 97.56 197 LYS A C 1
ATOM 1629 O O . LYS A 1 197 ? 7.311 6.701 -26.234 1.00 97.56 197 LYS A O 1
ATOM 1634 N N . LEU A 1 198 ? 8.620 6.146 -27.966 1.00 97.38 198 LEU A N 1
ATOM 1635 C CA . LEU A 1 198 ? 8.647 4.711 -27.662 1.00 97.38 198 LEU A CA 1
ATOM 1636 C C . LEU A 1 198 ? 9.200 4.418 -26.261 1.00 97.38 198 LEU A C 1
ATOM 1638 O O . LEU A 1 198 ? 8.694 3.539 -25.567 1.00 97.38 198 LEU A O 1
ATOM 1642 N N . VAL A 1 199 ? 10.224 5.157 -25.821 1.00 97.81 199 VAL A N 1
ATOM 1643 C CA . VAL A 1 199 ? 10.742 5.053 -24.448 1.00 97.81 199 VAL A CA 1
ATOM 1644 C C . VAL A 1 199 ? 9.690 5.506 -23.436 1.00 97.81 199 VAL A C 1
ATOM 1646 O O . VAL A 1 199 ? 9.437 4.792 -22.469 1.00 97.81 199 VAL A O 1
ATOM 1649 N N . LEU A 1 200 ? 9.058 6.661 -23.652 1.00 97.50 200 LEU A N 1
ATOM 1650 C CA . LEU A 1 200 ? 8.025 7.189 -22.758 1.00 97.50 200 LEU A CA 1
ATOM 1651 C C . LEU A 1 200 ? 6.791 6.277 -22.695 1.00 97.50 200 LEU A C 1
ATOM 1653 O O . LEU A 1 200 ? 6.248 6.095 -21.609 1.00 97.50 200 LEU A O 1
ATOM 1657 N N . ASP A 1 201 ? 6.412 5.648 -23.807 1.00 96.19 201 ASP A N 1
ATOM 1658 C CA . ASP A 1 201 ? 5.324 4.670 -23.874 1.00 96.19 201 ASP A CA 1
ATOM 1659 C C . ASP A 1 201 ? 5.658 3.418 -23.048 1.00 96.19 201 ASP A C 1
ATOM 1661 O O . ASP A 1 201 ? 4.798 2.886 -22.351 1.00 96.19 201 ASP A O 1
ATOM 1665 N N . LYS A 1 202 ? 6.920 2.960 -23.049 1.00 96.19 202 LYS A N 1
ATOM 1666 C CA . LYS A 1 202 ? 7.365 1.858 -22.175 1.00 96.19 202 LYS A CA 1
ATOM 1667 C C . LYS A 1 202 ? 7.416 2.255 -20.700 1.00 96.19 202 LYS A C 1
ATOM 1669 O O . LYS A 1 202 ? 7.044 1.453 -19.848 1.00 96.19 202 LYS A O 1
ATOM 1674 N N . VAL A 1 203 ? 7.838 3.484 -20.392 1.00 97.50 203 VAL A N 1
ATOM 1675 C CA . VAL A 1 203 ? 7.785 4.042 -19.027 1.00 97.50 203 VAL A CA 1
ATOM 1676 C C . VAL A 1 203 ? 6.336 4.102 -18.528 1.00 97.50 203 VAL A C 1
ATOM 1678 O O . VAL A 1 203 ? 6.050 3.718 -17.395 1.00 97.50 203 VAL A O 1
ATOM 1681 N N . GLU A 1 204 ? 5.406 4.523 -19.382 1.00 95.62 204 GLU A N 1
ATOM 1682 C CA . GLU A 1 204 ? 3.971 4.505 -19.096 1.00 95.62 204 GLU A CA 1
ATOM 1683 C C . GLU A 1 204 ? 3.413 3.087 -18.952 1.00 95.62 204 GLU A C 1
ATOM 1685 O O . GLU A 1 204 ? 2.698 2.824 -17.988 1.00 95.62 204 GLU A O 1
ATOM 1690 N N . GLY A 1 205 ? 3.779 2.165 -19.844 1.00 94.94 205 GLY A N 1
ATOM 1691 C CA . GLY A 1 205 ? 3.377 0.757 -19.780 1.00 94.94 205 GLY A CA 1
ATOM 1692 C C . GLY A 1 205 ? 3.889 0.040 -18.529 1.00 94.94 205 GLY A C 1
ATOM 1693 O O . GLY A 1 205 ? 3.272 -0.910 -18.057 1.00 94.94 205 GLY A O 1
ATOM 1694 N N . LEU A 1 206 ? 4.970 0.524 -17.917 1.00 95.56 206 LEU A N 1
ATOM 1695 C CA . LEU A 1 206 ? 5.410 0.056 -16.603 1.00 95.56 206 LEU A CA 1
ATOM 1696 C C . LEU A 1 206 ? 4.496 0.551 -15.462 1.00 95.56 206 LEU A C 1
ATOM 1698 O O . LEU A 1 206 ? 4.431 -0.074 -14.406 1.00 95.56 206 LEU A O 1
ATOM 1702 N N . GLY A 1 207 ? 3.759 1.643 -15.677 1.00 96.44 207 GLY A N 1
ATOM 1703 C CA . GLY A 1 207 ? 2.895 2.301 -14.694 1.00 96.44 207 GLY A CA 1
ATOM 1704 C C . GLY A 1 207 ? 3.516 3.530 -14.023 1.00 96.44 207 GLY A C 1
ATOM 1705 O O . GLY A 1 207 ? 2.999 3.994 -13.010 1.00 96.44 207 GLY A O 1
ATOM 1706 N N . ILE A 1 208 ? 4.614 4.076 -14.555 1.00 97.19 208 ILE A N 1
ATOM 1707 C CA . ILE A 1 208 ? 5.256 5.273 -13.992 1.00 97.19 208 ILE A CA 1
ATOM 1708 C C . ILE A 1 208 ? 4.410 6.523 -14.265 1.00 97.19 208 ILE A C 1
ATOM 1710 O O . ILE A 1 208 ? 3.920 6.738 -15.378 1.00 97.19 208 ILE A O 1
ATOM 1714 N N . GLY A 1 209 ? 4.265 7.375 -13.248 1.00 95.50 209 GLY A N 1
ATOM 1715 C CA . GLY A 1 209 ? 3.372 8.537 -13.281 1.00 95.50 209 GLY A CA 1
ATOM 1716 C C . GLY A 1 209 ? 1.930 8.223 -12.871 1.00 95.50 209 GLY A C 1
ATOM 1717 O O . GLY A 1 209 ? 1.096 9.125 -12.874 1.00 95.50 209 GLY A O 1
ATOM 1718 N N . TYR A 1 210 ? 1.648 6.973 -12.498 1.00 96.50 210 TYR A N 1
ATOM 1719 C CA . TYR A 1 210 ? 0.375 6.520 -11.944 1.00 96.50 210 TYR A CA 1
ATOM 1720 C C . TYR A 1 210 ? 0.613 5.963 -10.546 1.00 96.50 210 TYR A C 1
ATOM 1722 O O . TYR A 1 210 ? 1.676 5.405 -10.280 1.00 96.50 210 TYR A O 1
ATOM 1730 N N . PHE A 1 211 ? -0.370 6.090 -9.653 1.00 96.62 211 PHE A N 1
ATOM 1731 C CA . PHE A 1 211 ? -0.281 5.488 -8.324 1.00 96.62 211 PHE A CA 1
ATOM 1732 C C . PHE A 1 211 ? 0.008 3.978 -8.449 1.00 96.62 211 PHE A C 1
ATOM 1734 O O . PHE A 1 211 ? -0.617 3.326 -9.289 1.00 96.62 211 PHE A O 1
ATOM 1741 N N . PRO A 1 212 ? 0.937 3.404 -7.658 1.00 96.06 212 PRO A N 1
ATOM 1742 C CA . PRO A 1 212 ? 1.702 4.001 -6.549 1.00 96.06 212 PRO A CA 1
ATOM 1743 C C . PRO A 1 212 ? 3.074 4.601 -6.941 1.00 96.06 212 PRO A C 1
ATOM 1745 O O . PRO A 1 212 ? 3.877 4.950 -6.072 1.00 96.06 212 PRO A O 1
ATOM 1748 N N . ASN A 1 213 ? 3.373 4.676 -8.239 1.00 95.75 213 ASN A N 1
ATOM 1749 C CA . ASN A 1 213 ? 4.641 5.127 -8.823 1.00 95.75 213 ASN A CA 1
ATOM 1750 C C . ASN A 1 213 ? 4.533 6.533 -9.452 1.00 95.75 213 ASN A C 1
ATOM 1752 O O . ASN A 1 213 ? 5.235 6.870 -10.406 1.00 95.75 213 ASN A O 1
ATOM 1756 N N . ASP A 1 214 ? 3.645 7.365 -8.912 1.00 94.06 214 ASP A N 1
ATOM 1757 C CA . ASP A 1 214 ? 3.357 8.744 -9.321 1.00 94.06 214 ASP A CA 1
ATOM 1758 C C . ASP A 1 214 ? 4.318 9.780 -8.718 1.00 94.06 214 ASP A C 1
ATOM 1760 O O . ASP A 1 214 ? 4.283 10.956 -9.078 1.00 94.06 214 ASP A O 1
ATOM 1764 N N . HIS A 1 215 ? 5.238 9.337 -7.856 1.00 87.38 215 HIS A N 1
ATOM 1765 C CA . HIS A 1 215 ? 6.346 10.152 -7.356 1.00 87.38 215 HIS A CA 1
ATOM 1766 C C . HIS A 1 215 ? 7.363 10.522 -8.453 1.00 87.38 215 HIS A C 1
ATOM 1768 O O . HIS A 1 215 ? 8.104 11.490 -8.290 1.00 87.38 215 HIS A O 1
ATOM 1774 N N . TYR A 1 216 ? 7.371 9.795 -9.575 1.00 88.81 216 TYR A N 1
ATOM 1775 C CA . TYR A 1 216 ? 8.097 10.160 -10.788 1.00 88.81 216 TYR A CA 1
ATOM 1776 C C . TYR A 1 216 ? 7.138 10.608 -11.886 1.00 88.81 216 TYR A C 1
ATOM 1778 O O . TYR A 1 216 ? 6.178 9.909 -12.217 1.00 88.81 216 TYR A O 1
ATOM 1786 N N . LYS A 1 217 ? 7.468 11.706 -12.571 1.00 93.69 217 LYS A N 1
ATOM 1787 C CA . LYS A 1 217 ? 6.901 11.952 -13.904 1.00 93.69 217 LYS A CA 1
ATOM 1788 C C . LYS A 1 217 ? 7.619 11.108 -14.950 1.00 93.69 217 LYS A C 1
ATOM 1790 O O . LYS A 1 217 ? 8.818 10.860 -14.840 1.00 93.69 217 LYS A O 1
ATOM 1795 N N . LYS A 1 218 ? 6.910 10.752 -16.025 1.00 94.75 218 LYS A N 1
ATOM 1796 C CA . LYS A 1 218 ? 7.426 9.917 -17.127 1.00 94.75 218 LYS A CA 1
ATOM 1797 C C . LYS A 1 218 ? 8.765 10.429 -17.684 1.00 94.75 218 LYS A C 1
ATOM 1799 O O . LYS A 1 218 ? 9.717 9.664 -17.810 1.00 94.75 218 LYS A O 1
ATOM 1804 N N . GLN A 1 219 ? 8.866 11.732 -17.962 1.00 95.44 219 GLN A N 1
ATOM 1805 C CA . GLN A 1 219 ? 10.084 12.356 -18.497 1.00 95.44 219 GLN A CA 1
ATOM 1806 C C . GLN A 1 219 ? 11.230 12.371 -17.478 1.00 95.44 219 GLN A C 1
ATOM 1808 O O . GLN A 1 219 ? 12.379 12.131 -17.839 1.00 95.44 219 GLN A O 1
ATOM 1813 N N . GLU A 1 220 ? 10.921 12.641 -16.208 1.00 94.50 220 GLU A N 1
ATOM 1814 C CA . GLU A 1 220 ? 11.906 12.677 -15.120 1.00 94.50 220 GLU A CA 1
ATOM 1815 C C . GLU A 1 220 ? 12.492 11.275 -14.883 1.00 94.50 220 GLU A C 1
ATOM 1817 O O . GLU A 1 220 ? 13.710 11.123 -14.785 1.00 94.50 220 GLU A O 1
ATOM 1822 N N . PHE A 1 221 ? 11.645 10.242 -14.903 1.00 96.38 221 PHE A N 1
ATOM 1823 C CA . PHE A 1 221 ? 12.061 8.843 -14.826 1.00 96.38 221 PHE A CA 1
ATOM 1824 C C . PHE A 1 221 ? 12.943 8.435 -16.010 1.00 96.38 221 PHE A C 1
ATOM 1826 O O . PHE A 1 221 ? 14.028 7.888 -15.816 1.00 96.38 221 PHE A O 1
ATOM 1833 N N . ALA A 1 222 ? 12.519 8.740 -17.241 1.00 97.38 222 ALA A N 1
ATOM 1834 C CA . ALA A 1 222 ? 13.297 8.433 -18.441 1.00 97.38 222 ALA A CA 1
ATOM 1835 C C . ALA A 1 222 ? 14.679 9.112 -18.415 1.00 97.38 222 ALA A C 1
ATOM 1837 O O . ALA A 1 222 ? 15.687 8.485 -18.742 1.00 97.38 222 ALA A O 1
ATOM 1838 N N . ALA A 1 223 ? 14.753 10.368 -17.961 1.00 96.00 223 ALA A N 1
ATOM 1839 C CA . ALA A 1 223 ? 16.017 11.081 -17.789 1.00 96.00 223 ALA A CA 1
ATOM 1840 C C . ALA A 1 223 ? 16.914 10.434 -16.717 1.00 96.00 223 ALA A C 1
ATOM 1842 O O . ALA A 1 223 ? 18.127 10.318 -16.913 1.00 96.00 223 ALA A O 1
ATOM 1843 N N . ALA A 1 224 ? 16.332 9.985 -15.601 1.00 94.88 224 ALA A N 1
ATOM 1844 C CA . ALA A 1 224 ? 17.060 9.292 -14.542 1.00 94.88 224 ALA A CA 1
ATOM 1845 C C . ALA A 1 224 ? 17.599 7.926 -15.011 1.00 94.88 224 ALA A C 1
ATOM 1847 O O . ALA A 1 224 ? 18.763 7.604 -14.752 1.00 94.88 224 ALA A O 1
ATOM 1848 N N . LEU A 1 225 ? 16.811 7.163 -15.778 1.00 96.75 225 LEU A N 1
ATOM 1849 C CA . LEU A 1 225 ? 17.255 5.925 -16.426 1.00 96.75 225 LEU A CA 1
ATOM 1850 C C . LEU A 1 225 ? 18.395 6.175 -17.412 1.00 96.75 225 LEU A C 1
ATOM 1852 O O . LEU A 1 225 ? 19.412 5.484 -17.359 1.00 96.75 225 LEU A O 1
ATOM 1856 N N . LEU A 1 226 ? 18.282 7.209 -18.243 1.00 96.12 226 LEU A N 1
ATOM 1857 C CA . LEU A 1 226 ? 19.341 7.599 -19.171 1.00 96.12 226 LEU A CA 1
ATOM 1858 C C . LEU A 1 226 ? 20.647 7.945 -18.437 1.00 96.12 226 LEU A C 1
ATOM 1860 O O . LEU A 1 226 ? 21.735 7.567 -18.873 1.00 96.12 226 LEU A O 1
ATOM 1864 N N . ALA A 1 227 ? 20.559 8.619 -17.287 1.00 94.38 227 ALA A N 1
ATOM 1865 C CA . ALA A 1 227 ? 21.721 8.906 -16.450 1.00 94.38 227 ALA A CA 1
ATOM 1866 C C . ALA A 1 227 ? 22.365 7.630 -15.872 1.00 94.38 227 ALA A C 1
ATOM 1868 O O . ALA A 1 227 ? 23.595 7.537 -15.825 1.00 94.38 227 ALA A O 1
ATOM 1869 N N . LYS A 1 228 ? 21.567 6.627 -15.474 1.00 93.94 228 LYS A N 1
ATOM 1870 C CA . LYS A 1 228 ? 22.079 5.321 -15.018 1.00 93.94 228 LYS A CA 1
ATOM 1871 C C . LYS A 1 228 ? 22.748 4.552 -16.154 1.00 93.94 228 LYS A C 1
ATOM 1873 O O . LYS A 1 228 ? 23.879 4.108 -15.974 1.00 93.94 228 LYS A O 1
ATOM 1878 N N . VAL A 1 229 ? 22.130 4.491 -17.332 1.00 95.69 229 VAL A N 1
ATOM 1879 C CA . VAL A 1 229 ? 22.725 3.882 -18.536 1.00 95.69 229 VAL A CA 1
ATOM 1880 C C . VAL A 1 229 ? 24.090 4.507 -18.840 1.00 95.69 229 VAL A C 1
ATOM 1882 O O . VAL A 1 229 ? 25.081 3.790 -18.951 1.00 95.69 229 VAL A O 1
ATOM 1885 N N . ARG A 1 230 ? 24.196 5.844 -18.837 1.00 94.00 230 ARG A N 1
ATOM 1886 C CA . ARG A 1 230 ? 25.478 6.554 -19.025 1.00 94.00 230 ARG A CA 1
ATOM 1887 C C . ARG A 1 230 ? 26.523 6.207 -17.962 1.00 94.00 230 ARG A C 1
ATOM 1889 O O . ARG A 1 230 ? 27.711 6.090 -18.278 1.00 94.00 230 ARG A O 1
ATOM 1896 N N . LYS A 1 231 ? 26.102 6.051 -16.702 1.00 92.56 231 LYS A N 1
ATOM 1897 C CA . LYS A 1 231 ? 26.985 5.658 -15.594 1.00 92.56 231 LYS A CA 1
ATOM 1898 C C . LYS A 1 231 ? 27.535 4.243 -15.802 1.00 92.56 231 LYS A C 1
ATOM 1900 O O . LYS A 1 231 ? 28.744 4.065 -15.691 1.00 92.56 231 LYS A O 1
ATOM 1905 N N . HIS A 1 232 ? 26.675 3.277 -16.125 1.00 91.81 232 HIS A N 1
ATOM 1906 C CA . HIS A 1 232 ? 27.071 1.882 -16.356 1.00 91.81 232 HIS A CA 1
ATOM 1907 C C . HIS A 1 232 ? 27.924 1.719 -17.614 1.00 91.81 232 HIS A C 1
ATOM 1909 O O . HIS A 1 232 ? 28.928 1.013 -17.580 1.00 91.81 232 HIS A O 1
ATOM 1915 N N . ARG A 1 233 ? 27.619 2.479 -18.672 1.00 93.06 233 ARG A N 1
ATOM 1916 C CA . ARG A 1 233 ? 28.482 2.588 -19.851 1.00 93.06 233 ARG A CA 1
ATOM 1917 C C . ARG A 1 233 ? 29.904 3.015 -19.485 1.00 93.06 233 ARG A C 1
ATOM 1919 O O . ARG A 1 233 ? 30.880 2.444 -19.945 1.00 93.06 233 ARG A O 1
ATOM 1926 N N . SER A 1 234 ? 30.023 4.018 -18.616 1.00 89.81 234 SER A N 1
ATOM 1927 C CA . SER A 1 234 ? 31.325 4.566 -18.217 1.00 89.81 234 SER A CA 1
ATOM 1928 C C . SER A 1 234 ? 32.117 3.635 -17.291 1.00 89.81 234 SER A C 1
ATOM 1930 O O . SER A 1 234 ? 33.344 3.694 -17.280 1.00 89.81 234 SER A O 1
ATOM 1932 N N . SER A 1 235 ? 31.441 2.811 -16.482 1.00 90.19 235 SER A N 1
ATOM 1933 C CA . SER A 1 235 ? 32.093 1.887 -15.544 1.00 90.19 235 SER A CA 1
ATOM 1934 C C . SER A 1 235 ? 32.399 0.515 -16.147 1.00 90.19 235 SER A C 1
ATOM 1936 O O . SER A 1 235 ? 33.267 -0.184 -15.628 1.00 90.19 235 SER A O 1
ATOM 1938 N N . GLY A 1 236 ? 31.680 0.116 -17.200 1.00 88.19 236 GLY A N 1
ATOM 1939 C CA . GLY A 1 236 ? 31.744 -1.222 -17.790 1.00 88.19 236 GLY A CA 1
ATOM 1940 C C . GLY A 1 236 ? 31.125 -2.324 -16.922 1.00 88.19 236 GLY A C 1
ATOM 1941 O O . GLY A 1 236 ? 31.315 -3.507 -17.200 1.00 88.19 236 GLY A O 1
ATOM 1942 N N . VAL A 1 237 ? 30.406 -1.954 -15.857 1.00 92.12 237 VAL A N 1
ATOM 1943 C CA . VAL A 1 237 ? 29.718 -2.895 -14.961 1.00 92.12 237 VAL A CA 1
ATOM 1944 C C . VAL A 1 237 ? 28.303 -3.135 -15.476 1.00 92.12 237 VAL A C 1
ATOM 1946 O O . VAL A 1 237 ? 27.615 -2.179 -15.841 1.00 92.12 237 VAL A O 1
ATOM 1949 N N . ALA A 1 238 ? 27.863 -4.396 -15.458 1.00 93.19 238 ALA A N 1
ATOM 1950 C CA . ALA A 1 238 ? 26.505 -4.768 -15.837 1.00 93.19 238 ALA A CA 1
ATOM 1951 C C . ALA A 1 238 ? 25.465 -3.960 -15.048 1.00 93.19 238 ALA A C 1
ATOM 1953 O O . ALA A 1 238 ? 25.645 -3.686 -13.861 1.00 93.19 238 ALA A O 1
ATOM 1954 N N . PHE A 1 239 ? 24.395 -3.562 -15.723 1.00 94.94 239 PHE A N 1
ATOM 1955 C CA . PHE A 1 239 ? 23.177 -3.082 -15.087 1.00 94.94 239 PHE A CA 1
ATOM 1956 C C . PHE A 1 239 ? 22.179 -4.233 -15.106 1.00 94.94 239 PHE A C 1
ATOM 1958 O O . PHE A 1 239 ? 21.914 -4.773 -16.174 1.00 94.94 239 PHE A O 1
ATOM 1965 N N . THR A 1 240 ? 21.671 -4.655 -13.957 1.00 94.75 240 THR A N 1
ATOM 1966 C CA . THR A 1 240 ? 20.740 -5.789 -13.874 1.00 94.75 240 THR A CA 1
ATOM 1967 C C . THR A 1 240 ? 19.296 -5.311 -13.747 1.00 94.75 240 THR A C 1
ATOM 1969 O O . THR A 1 240 ? 19.024 -4.166 -13.379 1.00 94.75 240 THR A O 1
ATOM 1972 N N . THR A 1 241 ? 18.330 -6.189 -14.016 1.00 92.56 241 THR A N 1
ATOM 1973 C CA . THR A 1 241 ? 16.920 -5.887 -13.720 1.00 92.56 241 THR A CA 1
ATOM 1974 C C . THR A 1 241 ? 16.672 -5.685 -12.224 1.00 92.56 241 THR A C 1
ATOM 1976 O O . THR A 1 241 ? 15.817 -4.882 -11.867 1.00 92.56 241 THR A O 1
ATOM 1979 N N . ALA A 1 242 ? 17.439 -6.340 -11.344 1.00 88.06 242 ALA A N 1
ATOM 1980 C CA . ALA A 1 242 ? 17.397 -6.079 -9.903 1.00 88.06 242 ALA A CA 1
ATOM 1981 C C . ALA A 1 242 ? 17.869 -4.650 -9.584 1.00 88.06 242 ALA A C 1
ATOM 1983 O O . ALA A 1 242 ? 17.129 -3.891 -8.961 1.00 88.06 242 ALA A O 1
ATOM 1984 N N . ASP A 1 243 ? 19.017 -4.237 -10.140 1.00 87.50 243 ASP A N 1
ATOM 1985 C 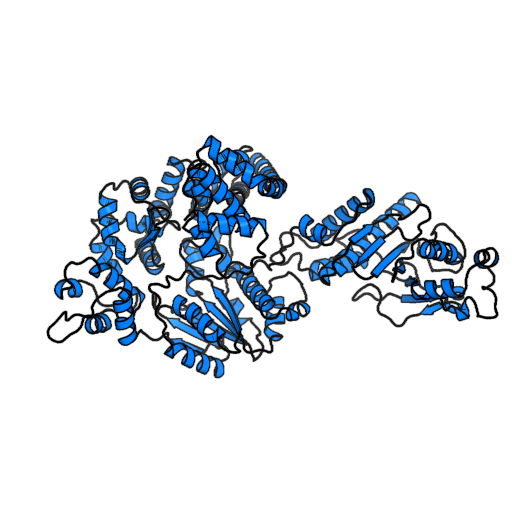CA . ASP A 1 243 ? 19.511 -2.862 -10.003 1.00 87.50 243 ASP A CA 1
ATOM 1986 C C . ASP A 1 243 ? 18.468 -1.846 -10.479 1.00 87.50 243 ASP A C 1
ATOM 1988 O O . ASP A 1 243 ? 18.360 -0.763 -9.910 1.00 87.50 243 ASP A O 1
ATOM 1992 N N . PHE A 1 244 ? 17.708 -2.154 -11.534 1.00 93.00 244 PHE A N 1
ATOM 1993 C CA . PHE A 1 244 ? 16.643 -1.278 -12.008 1.00 93.00 244 PHE A CA 1
ATOM 1994 C C . PHE A 1 244 ? 15.571 -1.052 -10.934 1.00 93.00 244 PHE A C 1
ATOM 1996 O O . PHE A 1 244 ? 15.278 0.101 -10.615 1.00 93.00 244 PHE A O 1
ATOM 2003 N N . TYR A 1 245 ? 15.014 -2.109 -10.339 1.00 88.69 245 TYR A N 1
ATOM 2004 C CA . TYR A 1 245 ? 13.997 -1.949 -9.295 1.00 88.69 245 TYR A CA 1
ATOM 2005 C C . TYR A 1 245 ? 14.543 -1.216 -8.066 1.00 88.69 245 TYR A C 1
ATOM 2007 O O . TYR A 1 245 ? 13.887 -0.292 -7.581 1.00 88.69 245 TYR A O 1
ATOM 2015 N N . ASP A 1 246 ? 15.759 -1.549 -7.631 1.00 81.81 246 ASP A N 1
ATOM 2016 C CA . ASP A 1 246 ? 16.376 -0.962 -6.438 1.00 81.81 246 ASP A CA 1
ATOM 2017 C C . ASP A 1 246 ? 16.695 0.526 -6.635 1.00 81.81 246 ASP A C 1
ATOM 2019 O O . ASP A 1 246 ? 16.347 1.368 -5.809 1.00 81.81 246 ASP A O 1
ATOM 2023 N N . ASN A 1 247 ? 17.296 0.894 -7.774 1.00 84.31 247 ASN A N 1
ATOM 2024 C CA . ASN A 1 247 ? 17.690 2.280 -8.045 1.00 84.31 247 ASN A CA 1
ATOM 2025 C C . ASN A 1 247 ? 16.504 3.236 -8.217 1.00 84.31 247 ASN A C 1
ATOM 2027 O O . ASN A 1 247 ? 16.693 4.448 -8.075 1.00 84.31 247 ASN A O 1
ATOM 2031 N N . PHE A 1 248 ? 15.333 2.719 -8.592 1.00 88.25 248 PHE A N 1
ATOM 2032 C CA . PHE A 1 248 ? 14.141 3.526 -8.846 1.00 88.25 248 PHE A CA 1
ATOM 2033 C C . PHE A 1 248 ? 13.033 3.338 -7.806 1.00 88.25 248 PHE A C 1
ATOM 2035 O O . PHE A 1 248 ? 12.021 4.028 -7.903 1.00 88.25 248 PHE A O 1
ATOM 2042 N N . SER A 1 249 ? 13.215 2.445 -6.825 1.00 86.19 249 SER A N 1
ATOM 2043 C CA . SER A 1 249 ? 12.256 2.167 -5.744 1.00 86.19 249 SER A CA 1
ATOM 2044 C C . SER A 1 249 ? 10.823 1.953 -6.252 1.00 86.19 249 SER A C 1
ATOM 2046 O O . SER A 1 249 ? 9.853 2.459 -5.682 1.00 86.19 249 SER A O 1
ATOM 2048 N N . ILE A 1 250 ? 10.687 1.227 -7.366 1.00 90.06 250 ILE A N 1
ATOM 2049 C CA . ILE A 1 250 ? 9.390 0.999 -8.009 1.00 90.06 250 ILE A CA 1
ATOM 2050 C C . ILE A 1 250 ? 8.555 0.097 -7.109 1.00 90.06 250 ILE A C 1
ATOM 2052 O O . ILE A 1 250 ? 8.925 -1.041 -6.819 1.00 90.06 250 ILE A O 1
ATOM 2056 N N . LYS A 1 251 ? 7.390 0.592 -6.702 1.00 91.75 251 LYS A N 1
ATOM 2057 C CA . LYS A 1 251 ? 6.425 -0.164 -5.912 1.00 91.75 251 LYS A CA 1
ATOM 2058 C C . LYS A 1 251 ? 5.729 -1.184 -6.801 1.00 91.75 251 LYS A C 1
ATOM 2060 O O . LYS A 1 251 ? 4.968 -0.825 -7.701 1.00 91.75 251 LYS A O 1
ATOM 2065 N N . THR A 1 252 ? 6.012 -2.456 -6.541 1.00 92.12 252 THR A N 1
ATOM 2066 C CA . THR A 1 252 ? 5.487 -3.609 -7.289 1.00 92.12 252 THR A CA 1
ATOM 2067 C C . THR A 1 252 ? 4.299 -4.286 -6.602 1.00 92.12 252 THR A C 1
ATOM 2069 O O . THR A 1 252 ? 3.643 -5.135 -7.201 1.00 92.12 252 THR A O 1
ATOM 2072 N N . ASP A 1 253 ? 3.987 -3.883 -5.368 1.00 91.88 253 ASP A N 1
ATOM 2073 C CA . ASP A 1 253 ? 2.836 -4.321 -4.570 1.00 91.88 253 ASP A CA 1
ATOM 2074 C C . ASP A 1 253 ? 1.557 -3.518 -4.860 1.00 91.88 253 ASP A C 1
ATOM 2076 O O . ASP A 1 253 ? 0.561 -3.646 -4.145 1.00 91.88 253 ASP A O 1
ATOM 2080 N N . TYR A 1 254 ? 1.591 -2.685 -5.906 1.00 95.94 254 TYR A N 1
ATOM 2081 C CA . TYR A 1 254 ? 0.485 -1.852 -6.375 1.00 95.94 254 TYR A CA 1
ATOM 2082 C C . TYR A 1 254 ? 0.052 -0.755 -5.385 1.00 95.94 254 TYR A C 1
ATOM 2084 O O . TYR A 1 254 ? -0.912 -0.044 -5.662 1.00 95.94 254 TYR A O 1
ATOM 2092 N N . GLY A 1 255 ? 0.770 -0.560 -4.268 1.00 94.88 255 GLY A N 1
ATOM 2093 C CA . GLY A 1 255 ? 0.386 0.366 -3.198 1.00 94.88 255 GLY A CA 1
ATOM 2094 C C . GLY A 1 255 ? -0.701 -0.188 -2.277 1.00 94.88 255 GLY A C 1
ATOM 2095 O O . GLY A 1 255 ? -1.421 0.587 -1.642 1.00 94.88 255 GLY A O 1
ATOM 2096 N N . ALA A 1 256 ? -0.862 -1.513 -2.244 1.00 96.19 256 ALA A N 1
ATOM 2097 C CA . ALA A 1 256 ? -1.815 -2.179 -1.373 1.00 96.19 256 ALA A CA 1
ATOM 2098 C C . ALA A 1 256 ? -1.404 -2.063 0.102 1.00 96.19 256 ALA A C 1
ATOM 2100 O O . ALA A 1 256 ? -0.229 -1.987 0.452 1.00 96.19 256 ALA A O 1
ATOM 2101 N N . ILE A 1 257 ? -2.397 -2.089 0.982 1.00 94.56 257 ILE A N 1
ATOM 2102 C CA . ILE A 1 257 ? -2.213 -2.069 2.434 1.00 94.56 257 ILE A CA 1
ATOM 2103 C C . ILE A 1 257 ? -2.881 -3.296 3.048 1.00 94.56 257 ILE A C 1
ATOM 2105 O O . ILE A 1 257 ? -3.776 -3.912 2.467 1.00 94.56 257 ILE A O 1
ATOM 2109 N N . GLN A 1 258 ? -2.488 -3.645 4.268 1.00 89.06 258 GLN A N 1
ATOM 2110 C CA . GLN A 1 258 ? -3.009 -4.829 4.943 1.00 89.06 258 GLN A CA 1
ATOM 2111 C C . GLN A 1 258 ? -4.544 -4.795 5.099 1.00 89.06 258 GLN A C 1
ATOM 2113 O O . GLN A 1 258 ? -5.108 -3.854 5.659 1.00 89.06 258 GLN A O 1
ATOM 2118 N N . GLN A 1 259 ? -5.221 -5.864 4.672 1.00 90.50 259 GLN A N 1
ATOM 2119 C CA . GLN A 1 259 ? -6.677 -6.040 4.765 1.00 90.50 259 GLN A CA 1
ATOM 2120 C C . GLN A 1 259 ? -7.051 -7.032 5.876 1.00 90.50 259 GLN A C 1
ATOM 2122 O O . GLN A 1 259 ? -7.665 -8.060 5.602 1.00 90.50 259 GLN A O 1
ATOM 2127 N N . VAL A 1 260 ? -6.634 -6.784 7.122 1.00 84.75 260 VAL A N 1
ATOM 2128 C CA . VAL A 1 260 ? -6.894 -7.683 8.265 1.00 84.75 260 VAL A CA 1
ATOM 2129 C C . VAL A 1 260 ? -7.751 -6.978 9.308 1.00 84.75 260 VAL A C 1
ATOM 2131 O O . VAL A 1 260 ? -7.395 -5.899 9.775 1.00 84.75 260 VAL A O 1
ATOM 2134 N N . PHE A 1 261 ? -8.859 -7.612 9.695 1.00 82.12 261 PHE A N 1
ATOM 2135 C CA . PHE A 1 261 ? -9.680 -7.170 10.815 1.00 82.12 261 PHE A CA 1
ATOM 2136 C C . PHE A 1 261 ? -9.291 -7.936 12.093 1.00 82.12 261 PHE A C 1
ATOM 2138 O O . PHE A 1 261 ? -9.298 -9.171 12.086 1.00 82.12 261 PHE A O 1
ATOM 2145 N N . PRO A 1 262 ? -8.971 -7.260 13.210 1.00 76.75 262 PRO A N 1
ATOM 2146 C CA . PRO A 1 262 ? -8.629 -7.943 14.452 1.00 76.75 262 PRO A CA 1
ATOM 2147 C C . PRO A 1 262 ? -9.878 -8.562 15.096 1.00 76.75 262 PRO A C 1
ATOM 2149 O O . PRO A 1 262 ? -10.806 -7.858 15.496 1.00 76.75 262 PRO A O 1
ATOM 2152 N N . ILE A 1 263 ? -9.904 -9.891 15.241 1.00 76.69 263 ILE A N 1
ATOM 2153 C CA . ILE A 1 263 ? -10.995 -10.612 15.912 1.00 76.69 263 ILE A CA 1
ATOM 2154 C C . ILE A 1 263 ? -10.495 -11.327 17.162 1.00 76.69 263 ILE A C 1
ATOM 2156 O O . ILE A 1 263 ? -9.505 -12.053 17.142 1.00 76.69 263 ILE A O 1
ATOM 2160 N N . ASN A 1 264 ? -11.250 -11.177 18.252 1.00 74.38 264 ASN A N 1
ATOM 2161 C CA . ASN A 1 264 ? -11.089 -12.010 19.433 1.00 74.38 264 ASN A CA 1
ATOM 2162 C C . ASN A 1 264 ? -11.835 -13.342 19.249 1.00 74.38 264 ASN A C 1
ATOM 2164 O O . ASN A 1 264 ? -13.043 -13.440 19.487 1.00 74.38 264 ASN A O 1
ATOM 2168 N N . GLU A 1 265 ? -11.097 -14.378 18.857 1.00 74.69 265 GLU A N 1
ATOM 2169 C CA . GLU A 1 265 ? -11.628 -15.729 18.645 1.00 74.69 265 GLU A CA 1
ATOM 2170 C C . GLU A 1 265 ? -12.281 -16.327 19.904 1.00 74.69 265 GLU A C 1
ATOM 2172 O O . GLU A 1 265 ? -13.214 -17.120 19.782 1.00 74.69 265 GLU A O 1
ATOM 2177 N N . ASN A 1 266 ? -11.912 -15.889 21.116 1.00 73.38 266 ASN A N 1
ATOM 2178 C CA . ASN A 1 266 ? -12.552 -16.346 22.358 1.00 73.38 266 ASN A CA 1
ATOM 2179 C C . ASN A 1 266 ? -13.979 -15.810 22.530 1.00 73.38 266 ASN A C 1
ATOM 2181 O O . ASN A 1 266 ? -14.750 -16.387 23.282 1.00 73.38 266 ASN A O 1
ATOM 2185 N N . GLN A 1 267 ? -14.364 -14.743 21.828 1.00 76.12 267 GLN A N 1
ATOM 2186 C CA . GLN A 1 267 ? -15.705 -14.144 21.923 1.00 76.12 267 GLN A CA 1
ATOM 2187 C C . GLN A 1 267 ? -16.540 -14.347 20.653 1.00 76.12 267 GLN A C 1
ATOM 2189 O O . GLN A 1 267 ? -17.760 -14.233 20.692 1.00 76.12 267 GLN A O 1
ATOM 2194 N N . LYS A 1 268 ? -15.895 -14.689 19.535 1.00 83.38 268 LYS A N 1
ATOM 2195 C CA . LYS A 1 268 ? -16.520 -14.837 18.216 1.00 83.38 268 LYS A CA 1
ATOM 2196 C C . LYS A 1 268 ? -17.623 -15.903 18.183 1.00 83.38 268 LYS A C 1
ATOM 2198 O O . LYS A 1 268 ? -17.395 -17.035 18.608 1.00 83.38 268 LYS A O 1
ATOM 2203 N N . ILE A 1 269 ? -18.784 -15.579 17.621 1.00 84.81 269 ILE A N 1
ATOM 2204 C CA . ILE A 1 269 ? -19.879 -16.534 17.375 1.00 84.81 269 ILE A CA 1
ATOM 2205 C C . ILE A 1 269 ? -20.103 -16.663 15.866 1.00 84.81 269 ILE A C 1
ATOM 2207 O O . ILE A 1 269 ? -20.104 -15.663 15.149 1.00 84.81 269 ILE A O 1
ATOM 2211 N N . GLU A 1 270 ? -20.272 -17.896 15.385 1.00 80.81 270 GLU A N 1
ATOM 2212 C CA . GLU A 1 270 ? -20.595 -18.193 13.985 1.00 80.81 270 GLU A CA 1
ATOM 2213 C C . GLU A 1 270 ? -22.122 -18.265 13.783 1.00 80.81 270 GLU A C 1
ATOM 2215 O O . GLU A 1 270 ? -22.838 -18.972 14.508 1.00 80.81 270 GLU A O 1
ATOM 2220 N N . THR A 1 271 ? -22.608 -17.533 12.777 1.00 76.25 271 THR A N 1
ATOM 2221 C CA . THR A 1 271 ? -24.022 -17.427 12.379 1.00 76.25 271 THR A CA 1
ATOM 2222 C C . THR A 1 271 ? -24.206 -18.064 11.001 1.00 76.25 271 THR A C 1
ATOM 2224 O O . THR A 1 271 ? -24.242 -17.369 9.991 1.00 76.25 271 THR A O 1
ATOM 2227 N N . VAL A 1 272 ? -24.265 -19.395 10.937 1.00 73.31 272 VAL A N 1
ATOM 2228 C CA . VAL A 1 272 ? -24.184 -20.141 9.661 1.00 73.31 272 VAL A CA 1
ATOM 2229 C C . VAL A 1 272 ? -25.348 -19.827 8.710 1.00 73.31 272 VAL A C 1
ATOM 2231 O O . VAL A 1 272 ? -25.149 -19.738 7.503 1.00 73.31 272 VAL A O 1
ATOM 2234 N N . SER A 1 273 ? -26.545 -19.580 9.247 1.00 75.88 273 SER A N 1
ATOM 2235 C CA . SER A 1 273 ? -27.775 -19.391 8.464 1.00 75.88 273 SER A CA 1
ATOM 2236 C C . SER A 1 273 ? -27.745 -18.202 7.497 1.00 75.88 273 SER A C 1
ATOM 2238 O O . SER A 1 273 ? -28.374 -18.269 6.443 1.00 75.88 273 SER A O 1
ATOM 2240 N N . ILE A 1 274 ? -27.011 -17.128 7.810 1.00 83.81 274 ILE A N 1
ATOM 2241 C CA . ILE A 1 274 ? -26.901 -15.975 6.904 1.00 83.81 274 ILE A CA 1
ATOM 2242 C C . ILE A 1 274 ? -25.993 -16.262 5.702 1.00 83.81 274 ILE A C 1
ATOM 2244 O O . ILE A 1 274 ? -26.190 -15.660 4.652 1.00 83.81 274 ILE A O 1
ATOM 2248 N N . TYR A 1 275 ? -25.022 -17.173 5.805 1.00 88.38 275 TYR A N 1
ATOM 2249 C CA . TYR A 1 275 ? -24.083 -17.415 4.703 1.00 88.38 275 TYR A CA 1
ATOM 2250 C C . TYR A 1 275 ? -24.788 -18.073 3.516 1.00 88.38 275 TYR A C 1
ATOM 2252 O O . TYR A 1 275 ? -24.646 -17.601 2.390 1.00 88.38 275 TYR A O 1
ATOM 2260 N N . ASP A 1 276 ? -25.625 -19.080 3.776 1.00 86.44 276 ASP A N 1
ATOM 2261 C CA . ASP A 1 276 ? -26.418 -19.745 2.737 1.00 86.44 276 ASP A CA 1
ATOM 2262 C C . ASP A 1 276 ? -27.390 -18.764 2.067 1.00 86.44 276 ASP A C 1
ATOM 2264 O O . ASP A 1 276 ? -27.493 -18.720 0.839 1.00 86.44 276 ASP A O 1
ATOM 2268 N N . GLN A 1 277 ? -28.066 -17.930 2.866 1.00 88.19 277 GLN A N 1
ATOM 2269 C CA . GLN A 1 277 ? -28.953 -16.889 2.351 1.00 88.19 277 GLN A CA 1
ATOM 2270 C C . GLN A 1 277 ? -28.185 -15.890 1.478 1.00 88.19 277 GLN A C 1
ATOM 2272 O O . GLN A 1 277 ? -28.626 -15.571 0.379 1.00 88.19 277 GLN A O 1
ATOM 2277 N N . LEU A 1 278 ? -27.019 -15.428 1.929 1.00 91.94 278 LEU A N 1
ATOM 2278 C CA . LEU A 1 278 ? -26.206 -14.468 1.192 1.00 91.94 278 LEU A CA 1
ATOM 2279 C C . LEU A 1 278 ? -25.731 -15.035 -0.151 1.00 91.94 278 LEU A C 1
ATOM 2281 O O . LEU A 1 278 ? -25.779 -14.333 -1.156 1.00 91.94 278 LEU A O 1
ATOM 2285 N N . ILE A 1 279 ? -25.337 -16.311 -0.201 1.00 91.19 279 ILE A N 1
ATOM 2286 C CA . ILE A 1 279 ? -24.977 -16.984 -1.457 1.00 91.19 279 ILE A CA 1
ATOM 2287 C C . ILE A 1 279 ? -26.181 -17.092 -2.400 1.00 91.19 279 ILE A C 1
ATOM 2289 O O . ILE A 1 279 ? -26.033 -16.865 -3.601 1.00 91.19 279 ILE A O 1
ATOM 2293 N N . LEU A 1 280 ? -27.372 -17.421 -1.891 1.00 91.81 280 LEU A N 1
ATOM 2294 C CA . LEU A 1 280 ? -28.592 -17.457 -2.707 1.00 91.81 280 LEU A CA 1
ATOM 2295 C C . LEU A 1 280 ? -28.907 -16.084 -3.311 1.00 91.81 280 LEU A C 1
ATOM 2297 O O . LEU A 1 280 ? -29.206 -15.986 -4.500 1.00 91.81 280 LEU A O 1
ATOM 2301 N N . GLU A 1 281 ? -28.774 -15.028 -2.518 1.00 94.38 281 GLU A N 1
ATOM 2302 C CA . GLU A 1 281 ? -29.013 -13.659 -2.966 1.00 94.38 281 GLU A CA 1
ATOM 2303 C C . GLU A 1 281 ? -27.960 -13.210 -3.988 1.00 94.38 281 GLU A C 1
ATOM 2305 O O . GLU A 1 281 ? -28.309 -12.636 -5.017 1.00 94.38 281 GLU A O 1
ATOM 2310 N N . LEU A 1 282 ? -26.677 -13.545 -3.787 1.00 92.69 282 LEU A N 1
ATOM 2311 C CA . LEU A 1 282 ? -25.589 -13.248 -4.738 1.00 92.69 282 LEU A CA 1
ATOM 2312 C C . LEU A 1 282 ? -25.728 -14.009 -6.069 1.00 92.69 282 LEU A C 1
ATOM 2314 O O . LEU A 1 282 ? -25.182 -13.586 -7.091 1.00 92.69 282 LEU A O 1
ATOM 2318 N N . LYS A 1 283 ? -26.481 -15.116 -6.090 1.00 91.19 283 LYS A N 1
ATOM 2319 C CA . LYS A 1 283 ? -26.872 -15.799 -7.334 1.00 91.19 283 LYS A CA 1
ATOM 2320 C C . LYS A 1 283 ? -27.991 -15.058 -8.067 1.00 91.19 283 LYS A C 1
ATOM 2322 O O . LYS A 1 283 ? -27.995 -15.047 -9.296 1.00 91.19 283 LYS A O 1
ATOM 2327 N N . ALA A 1 284 ? -28.918 -14.440 -7.336 1.00 93.19 284 ALA A N 1
ATOM 2328 C CA . ALA A 1 284 ? -30.034 -13.683 -7.902 1.00 93.19 284 ALA A CA 1
ATOM 2329 C C . ALA A 1 284 ? -29.642 -12.256 -8.328 1.00 93.19 284 ALA A C 1
ATOM 2331 O O . ALA A 1 284 ? -30.185 -11.723 -9.298 1.00 93.19 284 ALA A O 1
ATOM 2332 N N . HIS A 1 285 ? -28.684 -11.646 -7.630 1.00 94.81 285 HIS A N 1
ATOM 2333 C CA . HIS A 1 285 ? -28.314 -10.244 -7.780 1.00 94.81 285 HIS A CA 1
ATOM 2334 C C . HIS A 1 285 ? -26.802 -10.077 -7.952 1.00 94.81 285 HIS A C 1
ATOM 2336 O O . HIS A 1 285 ? -26.007 -10.630 -7.200 1.00 94.81 285 HIS A O 1
ATOM 2342 N N . GLN A 1 286 ? -26.384 -9.263 -8.929 1.00 93.19 286 GLN A N 1
ATOM 2343 C CA . GLN A 1 286 ? -24.957 -8.995 -9.155 1.00 93.19 286 GLN A CA 1
ATOM 2344 C C . GLN A 1 286 ? -24.343 -8.075 -8.089 1.00 93.19 286 GLN A C 1
ATOM 2346 O O . GLN A 1 286 ? -23.149 -8.170 -7.813 1.00 93.19 286 GLN A O 1
ATOM 2351 N N . ARG A 1 287 ? -25.148 -7.178 -7.511 1.00 96.50 287 ARG A N 1
ATOM 2352 C CA . ARG A 1 287 ? -24.721 -6.168 -6.538 1.00 96.50 287 ARG A CA 1
ATOM 2353 C C . ARG A 1 287 ? -25.661 -6.182 -5.336 1.00 96.50 287 ARG A C 1
ATOM 2355 O O . ARG A 1 287 ? -26.873 -6.045 -5.503 1.00 96.50 287 ARG A O 1
ATOM 2362 N N . ILE A 1 288 ? -25.109 -6.343 -4.137 1.00 96.31 288 ILE A N 1
ATOM 2363 C CA . ILE A 1 288 ? -25.859 -6.432 -2.878 1.00 96.31 288 ILE A CA 1
ATOM 2364 C C . ILE A 1 288 ? -25.293 -5.454 -1.861 1.00 96.31 288 ILE A C 1
ATOM 2366 O O . ILE A 1 288 ? -24.080 -5.331 -1.710 1.00 96.31 288 ILE A O 1
ATOM 2370 N N . SER A 1 289 ? -26.184 -4.754 -1.160 1.00 95.50 289 SER A N 1
ATOM 2371 C CA . SER A 1 289 ? -25.855 -3.881 -0.036 1.00 95.50 289 SER A CA 1
ATOM 2372 C C . SER A 1 289 ? -26.412 -4.499 1.240 1.00 95.50 289 SER A C 1
ATOM 2374 O O . SER A 1 289 ? -27.625 -4.556 1.439 1.00 95.50 289 SER A O 1
ATOM 2376 N N . LEU A 1 290 ? -25.522 -4.993 2.091 1.00 94.50 290 LEU A N 1
ATOM 2377 C CA . LEU A 1 290 ? -25.843 -5.588 3.376 1.00 94.50 290 LEU A CA 1
ATOM 2378 C C . LEU A 1 290 ? -25.679 -4.534 4.476 1.00 94.50 290 LEU A C 1
ATOM 2380 O O . LEU A 1 290 ? -24.576 -4.062 4.755 1.00 94.50 290 LEU A O 1
ATOM 2384 N N . THR A 1 291 ? -26.780 -4.169 5.128 1.00 94.25 291 THR A N 1
ATOM 2385 C CA . THR A 1 291 ? -26.784 -3.109 6.143 1.00 94.25 291 THR A CA 1
ATOM 2386 C C . THR A 1 291 ? -27.116 -3.636 7.529 1.00 94.25 291 THR A C 1
ATOM 2388 O O . THR A 1 291 ? -27.949 -4.523 7.706 1.00 94.25 291 THR A O 1
ATOM 2391 N N . GLY A 1 292 ? -26.453 -3.087 8.544 1.00 91.56 292 GLY A N 1
ATOM 2392 C CA . GLY A 1 292 ? -26.733 -3.427 9.935 1.00 91.56 292 GLY A CA 1
ATOM 2393 C C . GLY A 1 292 ? -26.358 -2.305 10.889 1.00 91.56 292 GLY A C 1
ATOM 2394 O O . GLY A 1 292 ? -25.350 -1.619 10.700 1.00 91.56 292 GLY A O 1
ATOM 2395 N N . GLU A 1 293 ? -27.151 -2.148 11.945 1.00 90.56 293 GLU A N 1
ATOM 2396 C CA . GLU A 1 293 ? -26.925 -1.183 13.023 1.00 90.56 293 GLU A CA 1
ATOM 2397 C C . GLU A 1 293 ? -25.511 -1.311 13.649 1.00 90.56 293 GLU A C 1
ATOM 2399 O O . GLU A 1 293 ? -24.813 -2.328 13.481 1.00 90.56 293 GLU A O 1
ATOM 2404 N N . PRO A 1 294 ? -25.026 -0.274 14.360 1.00 88.88 294 PRO A N 1
ATOM 2405 C CA . PRO A 1 294 ? -23.776 -0.358 15.109 1.00 88.88 294 PRO A CA 1
ATOM 2406 C C . PRO A 1 294 ? -23.749 -1.591 16.023 1.00 88.88 294 PRO A C 1
ATOM 2408 O O . PRO A 1 294 ? -24.680 -1.837 16.790 1.00 88.88 294 PRO A O 1
ATOM 2411 N N . GLY A 1 295 ? -22.666 -2.367 15.947 1.00 87.69 295 GLY A N 1
ATOM 2412 C CA . GLY A 1 295 ? -22.485 -3.532 16.810 1.00 87.69 295 GLY A CA 1
ATOM 2413 C C . GLY A 1 295 ? -23.198 -4.819 16.381 1.00 87.69 295 GLY A C 1
ATOM 2414 O O . GLY A 1 295 ? -23.052 -5.815 17.077 1.00 87.69 295 GLY A O 1
ATOM 2415 N N . MET A 1 296 ? -23.882 -4.852 15.227 1.00 89.62 296 MET A N 1
ATOM 2416 C CA . MET A 1 296 ? -24.522 -6.061 14.655 1.00 89.62 296 MET A CA 1
ATOM 2417 C C . MET A 1 296 ? -23.555 -7.182 14.223 1.00 89.62 296 MET A C 1
ATOM 2419 O O . MET A 1 296 ? -23.977 -8.168 13.633 1.00 89.62 296 MET A O 1
ATOM 2423 N N . GLY A 1 297 ? -22.248 -7.043 14.461 1.00 87.44 297 GLY A N 1
ATOM 2424 C CA . GLY A 1 297 ? -21.268 -8.062 14.075 1.00 87.44 297 GLY A CA 1
ATOM 2425 C C . GLY A 1 297 ? -20.902 -8.080 12.585 1.00 87.44 297 GLY A C 1
ATOM 2426 O O . GLY A 1 297 ? -20.471 -9.118 12.102 1.00 87.44 297 GLY A O 1
ATOM 2427 N N . LYS A 1 298 ? -21.014 -6.949 11.865 1.00 89.00 298 LYS A N 1
ATOM 2428 C CA . LYS A 1 298 ? -20.587 -6.802 10.451 1.00 89.00 298 LYS A CA 1
ATOM 2429 C C . LYS A 1 298 ? -19.197 -7.389 10.184 1.00 89.00 298 LYS A C 1
ATOM 2431 O O . LYS A 1 298 ? -19.041 -8.270 9.349 1.00 89.00 298 LYS A O 1
ATOM 2436 N N . SER A 1 299 ? -18.210 -6.978 10.971 1.00 85.19 299 SER A N 1
ATOM 2437 C CA . SER A 1 299 ? -16.828 -7.429 10.799 1.00 85.19 299 SER A CA 1
ATOM 2438 C C . SER A 1 299 ? -16.643 -8.915 11.131 1.00 85.19 299 SER A C 1
ATOM 2440 O O . SER A 1 299 ? -15.866 -9.608 10.481 1.00 85.19 299 SER A O 1
ATOM 2442 N N . TRP A 1 300 ? -17.403 -9.448 12.099 1.00 87.56 300 TRP A N 1
ATOM 2443 C CA . TRP A 1 300 ? -17.424 -10.894 12.363 1.00 87.56 300 TRP A CA 1
ATOM 2444 C C . TRP A 1 300 ? -18.053 -11.662 11.204 1.00 87.56 300 TRP A C 1
ATOM 2446 O O . TRP A 1 300 ? -17.565 -12.732 10.852 1.00 87.56 300 TRP A O 1
ATOM 2456 N N . LEU A 1 301 ? -19.112 -11.113 10.604 1.00 89.31 301 LEU A N 1
ATOM 2457 C CA . LEU A 1 301 ? -19.764 -11.682 9.434 1.00 89.31 301 LEU A CA 1
ATOM 2458 C C . LEU A 1 301 ? -18.788 -11.769 8.263 1.00 89.31 301 LEU A C 1
ATOM 2460 O O . LEU A 1 301 ? -18.698 -12.841 7.682 1.00 89.31 301 LEU A O 1
ATOM 2464 N N . VAL A 1 302 ? -18.020 -10.717 7.961 1.00 88.44 302 VAL A N 1
ATOM 2465 C CA . VAL A 1 302 ? -17.033 -10.725 6.862 1.00 88.44 302 VAL A CA 1
ATOM 2466 C C . VAL A 1 302 ? -15.974 -11.806 7.055 1.00 88.44 302 VAL A C 1
ATOM 2468 O O . VAL A 1 302 ? -15.727 -12.596 6.146 1.00 88.44 302 VAL A O 1
ATOM 2471 N N . GLU A 1 303 ? -15.364 -11.882 8.238 1.00 87.81 303 GLU A N 1
ATOM 2472 C CA . GLU A 1 303 ? -14.305 -12.867 8.492 1.00 87.81 303 GLU A CA 1
ATOM 2473 C C . GLU A 1 303 ? -14.843 -14.305 8.543 1.00 87.81 303 GLU A C 1
ATOM 2475 O O . GLU A 1 303 ? -14.203 -15.231 8.041 1.00 87.81 303 GLU A O 1
ATOM 2480 N N . ASN A 1 304 ? -16.037 -14.517 9.105 1.00 88.44 304 ASN A N 1
ATOM 2481 C CA . ASN A 1 304 ? -16.675 -15.834 9.076 1.00 88.44 304 ASN A CA 1
ATOM 2482 C C . ASN A 1 304 ? -17.122 -16.225 7.667 1.00 88.44 304 ASN A C 1
ATOM 2484 O O . ASN A 1 304 ? -16.966 -17.381 7.283 1.00 88.44 304 ASN A O 1
ATOM 2488 N N . PHE A 1 305 ? -17.639 -15.275 6.888 1.00 90.25 305 PHE A N 1
ATOM 2489 C CA . PHE A 1 305 ? -18.045 -15.511 5.510 1.00 90.25 305 PHE A CA 1
ATOM 2490 C C . PHE A 1 305 ? -16.839 -15.868 4.643 1.00 90.25 305 PHE A C 1
ATOM 2492 O O . PHE A 1 305 ? -16.907 -16.840 3.900 1.00 90.25 305 PHE A O 1
ATOM 2499 N N . LYS A 1 306 ? -15.699 -15.182 4.825 1.00 89.06 306 LYS A N 1
ATOM 2500 C CA . LYS A 1 306 ? -14.426 -15.552 4.191 1.00 89.06 306 LYS A CA 1
ATOM 2501 C C . LYS A 1 306 ? -14.050 -17.002 4.491 1.00 89.06 306 LYS A C 1
ATOM 2503 O O . LYS A 1 306 ? -13.801 -17.764 3.565 1.00 89.06 306 LYS A O 1
ATOM 2508 N N . LYS A 1 307 ? -14.078 -17.405 5.766 1.00 87.38 307 LYS A N 1
ATOM 2509 C CA . LYS A 1 307 ? -13.801 -18.792 6.179 1.00 87.38 307 LYS A CA 1
ATOM 2510 C C . LYS A 1 307 ? -14.795 -19.793 5.575 1.00 87.38 307 LYS A C 1
ATOM 2512 O O . LYS A 1 307 ? -14.385 -20.887 5.198 1.00 87.38 307 LYS A O 1
ATOM 2517 N N . TYR A 1 308 ? -16.073 -19.426 5.483 1.00 89.44 308 TYR A N 1
ATOM 2518 C CA . TYR A 1 308 ? -17.118 -20.254 4.881 1.00 89.44 308 TYR A CA 1
ATOM 2519 C C . TYR A 1 308 ? -16.862 -20.477 3.381 1.00 89.44 308 TYR A C 1
ATOM 2521 O O . TYR A 1 308 ? -16.859 -21.623 2.935 1.00 89.44 308 TYR A O 1
ATOM 2529 N N . VAL A 1 309 ? -16.559 -19.421 2.614 1.00 89.50 309 VAL A N 1
ATOM 2530 C CA . VAL A 1 309 ? -16.318 -19.542 1.163 1.00 89.50 309 VAL A CA 1
ATOM 2531 C C . VAL A 1 309 ? -14.972 -20.180 0.817 1.00 89.50 309 VAL A C 1
ATOM 2533 O O . VAL A 1 309 ? -14.877 -20.823 -0.221 1.00 89.50 309 VAL A O 1
ATOM 2536 N N . THR A 1 310 ? -13.960 -20.131 1.695 1.00 84.06 310 THR A N 1
ATOM 2537 C CA . THR A 1 310 ? -12.699 -20.884 1.500 1.00 84.06 310 THR A CA 1
ATOM 2538 C C . THR A 1 310 ? -12.925 -22.399 1.364 1.00 84.06 310 THR A C 1
ATOM 2540 O O . THR A 1 310 ? -12.097 -23.090 0.778 1.00 84.06 310 THR A O 1
ATOM 2543 N N . GLY A 1 311 ? -14.040 -22.933 1.878 1.00 80.50 311 GLY A N 1
ATOM 2544 C CA . GLY A 1 311 ? -14.439 -24.333 1.685 1.00 80.50 311 GLY A CA 1
ATOM 2545 C C . GLY A 1 311 ? -15.169 -24.626 0.365 1.00 80.50 311 GLY A C 1
ATOM 2546 O O . GLY A 1 311 ? -15.660 -25.740 0.193 1.00 80.50 311 GLY A O 1
ATOM 2547 N N . THR A 1 312 ? -15.282 -23.647 -0.534 1.00 87.00 312 THR A N 1
ATOM 2548 C CA . THR A 1 312 ? -16.043 -23.712 -1.794 1.00 87.00 312 THR A CA 1
ATOM 2549 C C . THR A 1 312 ? -15.168 -23.318 -2.991 1.00 87.00 312 THR A C 1
ATOM 2551 O O . THR A 1 312 ? -14.021 -22.923 -2.812 1.00 87.00 312 THR A O 1
ATOM 2554 N N . GLU A 1 313 ? -15.702 -23.402 -4.214 1.00 90.12 313 GLU A N 1
ATOM 2555 C CA . GLU A 1 313 ? -15.025 -22.940 -5.445 1.00 90.12 313 GLU A CA 1
ATOM 2556 C C . GLU A 1 313 ? -15.172 -21.420 -5.685 1.00 90.12 313 GLU A C 1
ATOM 2558 O O . GLU A 1 313 ? -14.897 -20.936 -6.777 1.00 90.12 313 GLU A O 1
ATOM 2563 N N . ILE A 1 314 ? -15.622 -20.663 -4.677 1.00 94.00 314 ILE A N 1
ATOM 2564 C CA . ILE A 1 314 ? -15.851 -19.218 -4.770 1.00 94.00 314 ILE A CA 1
ATOM 2565 C C . ILE A 1 314 ? -14.664 -18.464 -4.173 1.00 94.00 314 ILE A C 1
ATOM 2567 O O . ILE A 1 314 ? -14.346 -18.608 -2.989 1.00 94.00 314 ILE A O 1
ATOM 2571 N N . HIS A 1 315 ? -14.064 -17.584 -4.968 1.00 95.56 315 HIS A N 1
ATOM 2572 C CA . HIS A 1 315 ? -13.006 -16.686 -4.514 1.00 95.56 315 HIS A CA 1
ATOM 2573 C C . HIS A 1 315 ? -13.581 -15.452 -3.820 1.00 95.56 315 HIS A C 1
ATOM 2575 O O . HIS A 1 315 ? -14.666 -14.972 -4.154 1.00 95.56 315 HIS A O 1
ATOM 2581 N N . LEU A 1 316 ? -12.844 -14.896 -2.858 1.00 95.06 316 LEU A N 1
ATOM 2582 C CA . LEU A 1 316 ? -13.223 -13.662 -2.174 1.00 95.06 316 LEU A CA 1
ATOM 2583 C C . LEU A 1 316 ? -12.072 -12.667 -2.215 1.00 95.06 316 LEU A C 1
ATOM 2585 O O . LEU A 1 316 ? -11.000 -12.943 -1.682 1.00 95.06 316 LEU A O 1
ATOM 2589 N N . ILE A 1 317 ? -12.350 -11.502 -2.793 1.00 96.00 317 ILE A N 1
ATOM 2590 C CA . ILE A 1 317 ? -11.501 -10.309 -2.750 1.00 96.00 317 ILE A CA 1
ATOM 2591 C C . ILE A 1 317 ? -12.193 -9.242 -1.906 1.00 96.00 317 ILE A C 1
ATOM 2593 O O . ILE A 1 317 ? -13.424 -9.193 -1.845 1.00 96.00 317 ILE A O 1
ATOM 2597 N N . ARG A 1 318 ? -11.439 -8.389 -1.218 1.00 95.25 318 ARG A N 1
ATOM 2598 C CA . ARG A 1 318 ? -11.996 -7.422 -0.280 1.00 95.25 318 ARG A CA 1
ATOM 2599 C C . ARG A 1 318 ? -11.221 -6.121 -0.174 1.00 95.25 318 ARG A C 1
ATOM 2601 O O . ARG A 1 318 ? -10.003 -6.056 -0.294 1.00 95.25 318 ARG A O 1
ATOM 2608 N N . HIS A 1 319 ? -11.958 -5.090 0.206 1.00 97.38 319 HIS A N 1
ATOM 2609 C CA . HIS A 1 319 ? -11.408 -3.851 0.716 1.00 97.38 319 HIS A CA 1
ATOM 2610 C C . HIS A 1 319 ? -12.145 -3.432 1.992 1.00 97.38 319 HIS A C 1
ATOM 2612 O O . HIS A 1 319 ? -13.373 -3.351 2.029 1.00 97.38 319 HIS A O 1
ATOM 2618 N N . LEU A 1 320 ? -11.375 -3.178 3.047 1.00 96.12 320 LEU A N 1
ATOM 2619 C CA . LEU A 1 320 ? -11.844 -2.701 4.339 1.00 96.12 320 LEU A CA 1
ATOM 2620 C C . LEU A 1 320 ? -11.555 -1.200 4.433 1.00 96.12 320 LEU A C 1
ATOM 2622 O O . LEU A 1 320 ? -10.396 -0.803 4.584 1.00 96.12 320 LEU A O 1
ATOM 2626 N N . CYS A 1 321 ? -12.604 -0.378 4.405 1.00 95.69 321 CYS A N 1
ATOM 2627 C CA . CYS A 1 321 ? -12.509 1.068 4.631 1.00 95.69 321 CYS A CA 1
ATOM 2628 C C . CYS A 1 321 ? -12.241 1.407 6.111 1.00 95.69 321 CYS A C 1
ATOM 2630 O O . CYS A 1 321 ? -11.929 2.548 6.447 1.00 95.69 321 CYS A O 1
ATOM 2632 N N . TYR A 1 322 ? -12.363 0.419 7.003 1.00 93.19 322 TYR A N 1
ATOM 2633 C CA . TYR A 1 322 ? -12.072 0.521 8.430 1.00 93.19 322 TYR A CA 1
ATOM 2634 C C . TYR A 1 322 ? -11.725 -0.855 9.012 1.00 93.19 322 TYR A C 1
ATOM 2636 O O . TYR A 1 322 ? -12.324 -1.860 8.633 1.00 93.19 322 TYR A O 1
ATOM 2644 N N . THR A 1 323 ? -10.788 -0.900 9.961 1.00 89.25 323 THR A N 1
ATOM 2645 C CA . THR A 1 323 ? -10.430 -2.125 10.695 1.00 89.25 323 THR A CA 1
ATOM 2646 C C . THR A 1 323 ? -10.566 -1.925 12.197 1.00 89.25 323 THR A C 1
ATOM 2648 O O . THR A 1 323 ? -11.385 -2.575 12.838 1.00 89.25 323 THR A O 1
ATOM 2651 N N . ASP A 1 324 ? -9.812 -1.003 12.785 1.00 87.31 324 ASP A N 1
ATOM 2652 C CA . ASP A 1 324 ? -9.946 -0.673 14.197 1.00 87.31 324 ASP A CA 1
ATOM 2653 C C . ASP A 1 324 ? -9.540 0.777 14.510 1.00 87.31 324 ASP A C 1
ATOM 2655 O O . ASP A 1 324 ? -9.221 1.584 13.633 1.00 87.31 324 ASP A O 1
ATOM 2659 N N . LEU A 1 325 ? -9.597 1.134 15.794 1.00 85.31 325 LEU A N 1
ATOM 2660 C CA . LEU A 1 325 ? -9.263 2.474 16.276 1.00 85.31 325 LEU A CA 1
ATOM 2661 C C . LEU A 1 325 ? -7.778 2.816 16.217 1.00 85.31 325 LEU A C 1
ATOM 2663 O O . LEU A 1 325 ? -7.467 4.009 16.185 1.00 85.31 325 LEU A O 1
ATOM 2667 N N . ASN A 1 326 ? -6.912 1.805 16.223 1.00 82.19 326 ASN A N 1
ATOM 2668 C CA . ASN A 1 326 ? -5.461 1.928 16.323 1.00 82.19 326 ASN A CA 1
ATOM 2669 C C . ASN A 1 326 ? -4.771 1.708 14.964 1.00 82.19 326 ASN A C 1
ATOM 2671 O O . ASN A 1 326 ? -3.551 1.806 14.872 1.00 82.19 326 ASN A O 1
ATOM 2675 N N . ASP A 1 327 ? -5.545 1.432 13.917 1.00 84.69 327 ASP A N 1
ATOM 2676 C CA . ASP A 1 327 ? -5.082 1.207 12.560 1.00 84.69 327 ASP A CA 1
ATOM 2677 C C . ASP A 1 327 ? -4.297 2.409 12.035 1.00 84.69 327 ASP A C 1
ATOM 2679 O O . ASP A 1 327 ? -4.808 3.524 11.901 1.00 84.69 327 ASP A O 1
ATOM 2683 N N . GLN A 1 328 ? -3.029 2.156 11.724 1.00 82.38 328 GLN A N 1
ATOM 2684 C CA . GLN A 1 328 ? -2.117 3.158 11.184 1.00 82.38 328 GLN A CA 1
ATOM 2685 C C . GLN A 1 328 ? -2.500 3.599 9.767 1.00 82.38 328 GLN A C 1
ATOM 2687 O O . GLN A 1 328 ? -2.116 4.688 9.357 1.00 82.38 328 GLN A O 1
ATOM 2692 N N . PHE A 1 329 ? -3.286 2.786 9.050 1.00 90.12 329 PHE A N 1
ATOM 2693 C CA . PHE A 1 329 ? -3.691 3.039 7.668 1.00 90.12 329 PHE A CA 1
ATOM 2694 C C . PHE A 1 329 ? -5.077 3.689 7.535 1.00 90.12 329 PHE A C 1
ATOM 2696 O O . PHE A 1 329 ? -5.663 3.666 6.452 1.00 90.12 329 PHE A O 1
ATOM 2703 N N . GLN A 1 330 ? -5.635 4.271 8.607 1.00 90.19 330 GLN A N 1
ATOM 2704 C CA . GLN A 1 330 ? -6.978 4.877 8.575 1.00 90.19 330 GLN A CA 1
ATOM 2705 C C . GLN A 1 330 ? -7.134 5.910 7.450 1.00 90.19 330 GLN A C 1
ATOM 2707 O O . GLN A 1 330 ? -8.187 5.977 6.818 1.00 90.19 330 GLN A O 1
ATOM 2712 N N . LYS A 1 331 ? -6.092 6.709 7.183 1.00 92.12 331 LYS A N 1
ATOM 2713 C CA . LYS A 1 331 ? -6.099 7.711 6.110 1.00 92.12 331 LYS A CA 1
ATOM 2714 C C . LYS A 1 331 ? -6.019 7.060 4.728 1.00 92.12 331 LYS A C 1
ATOM 2716 O O . LYS A 1 331 ? -6.656 7.522 3.787 1.00 92.12 331 LYS A O 1
ATOM 2721 N N . GLU A 1 332 ? -5.201 6.031 4.578 1.00 94.69 332 GLU A N 1
ATOM 2722 C CA . GLU A 1 332 ? -4.970 5.315 3.328 1.00 94.69 332 GLU A CA 1
ATOM 2723 C C . GLU A 1 332 ? -6.211 4.516 2.924 1.00 94.69 332 GLU A C 1
ATOM 2725 O O . GLU A 1 332 ? -6.626 4.590 1.773 1.00 94.69 332 GLU A O 1
ATOM 2730 N N . ARG A 1 333 ? -6.868 3.826 3.866 1.00 95.69 333 ARG A N 1
ATOM 2731 C CA . ARG A 1 333 ? -8.062 2.996 3.611 1.00 95.69 333 ARG A CA 1
ATOM 2732 C C . ARG A 1 333 ? -9.217 3.741 2.961 1.00 95.69 333 ARG A C 1
ATOM 2734 O O . ARG A 1 333 ? -9.980 3.130 2.228 1.00 95.69 333 ARG A O 1
ATOM 2741 N N . ILE A 1 334 ? -9.360 5.034 3.230 1.00 96.69 334 ILE A N 1
ATOM 2742 C CA . ILE A 1 334 ? -10.468 5.823 2.687 1.00 96.69 334 ILE A CA 1
ATOM 2743 C C . ILE A 1 334 ? -10.165 6.413 1.304 1.00 96.69 334 ILE A C 1
ATOM 2745 O O . ILE A 1 334 ? -11.034 7.057 0.730 1.00 96.69 334 ILE A O 1
ATOM 2749 N N . GLN A 1 335 ? -8.953 6.231 0.767 1.00 97.62 335 GLN A N 1
ATOM 2750 C CA . GLN A 1 335 ? -8.555 6.785 -0.528 1.00 97.62 335 GLN A CA 1
ATOM 2751 C C . GLN A 1 335 ? -8.899 5.845 -1.685 1.00 97.62 335 GLN A C 1
ATOM 2753 O O . GLN A 1 335 ? -8.634 4.644 -1.641 1.00 97.62 335 GLN A O 1
ATOM 2758 N N . ILE A 1 336 ? -9.390 6.425 -2.780 1.00 98.00 336 ILE A N 1
ATOM 2759 C CA . ILE A 1 336 ? -9.758 5.706 -4.007 1.00 98.00 336 ILE A CA 1
ATOM 2760 C C . ILE A 1 336 ? -8.573 4.919 -4.590 1.00 98.00 336 ILE A C 1
ATOM 2762 O O . ILE A 1 336 ? -8.726 3.768 -4.991 1.00 98.00 336 ILE A O 1
ATOM 2766 N N . ASN A 1 337 ? -7.378 5.510 -4.611 1.00 97.19 337 ASN A N 1
ATOM 2767 C CA . ASN A 1 337 ? -6.191 4.854 -5.164 1.00 97.19 337 ASN A CA 1
ATOM 2768 C C . ASN A 1 337 ? -5.811 3.588 -4.378 1.00 97.19 337 ASN A C 1
ATOM 2770 O O . ASN A 1 337 ? -5.457 2.565 -4.961 1.00 97.19 337 ASN A O 1
ATOM 2774 N N . VAL A 1 338 ? -5.952 3.633 -3.052 1.00 97.88 338 VAL A N 1
ATOM 2775 C CA . VAL A 1 338 ? -5.700 2.490 -2.168 1.00 97.88 338 VAL A CA 1
ATOM 2776 C C . VAL A 1 338 ? -6.821 1.455 -2.286 1.00 97.88 338 VAL A C 1
ATOM 2778 O O . VAL A 1 338 ? -6.556 0.254 -2.244 1.00 97.88 338 VAL A O 1
ATOM 2781 N N . PHE A 1 339 ? -8.068 1.889 -2.481 1.00 98.56 339 PHE A N 1
ATOM 2782 C CA . PHE A 1 339 ? -9.179 1.001 -2.829 1.00 98.56 339 PHE A CA 1
ATOM 2783 C C . PHE A 1 339 ? -8.867 0.183 -4.092 1.00 98.56 339 PHE A C 1
ATOM 2785 O O . PHE A 1 339 ? -8.920 -1.046 -4.038 1.00 98.56 339 PHE A O 1
ATOM 2792 N N . TYR A 1 340 ? -8.441 0.826 -5.185 1.00 98.56 340 TYR A N 1
ATOM 2793 C CA . TYR A 1 340 ? -8.038 0.119 -6.405 1.00 98.56 340 TYR A CA 1
ATOM 2794 C C . TYR A 1 340 ? -6.835 -0.797 -6.180 1.00 98.56 340 TYR A C 1
ATOM 2796 O O . TYR A 1 340 ? -6.871 -1.956 -6.584 1.00 98.56 340 TYR A O 1
ATOM 2804 N N . ALA A 1 341 ? -5.804 -0.314 -5.489 1.00 98.31 341 ALA A N 1
ATOM 2805 C CA . ALA A 1 341 ? -4.591 -1.080 -5.225 1.00 98.31 341 ALA A CA 1
ATOM 2806 C C . ALA A 1 341 ? -4.840 -2.381 -4.460 1.00 98.31 341 ALA A C 1
ATOM 2808 O O . ALA A 1 341 ? -4.316 -3.425 -4.841 1.00 98.31 341 ALA A O 1
ATOM 2809 N N . ASN A 1 342 ? -5.659 -2.336 -3.404 1.00 98.25 342 ASN A N 1
ATOM 2810 C CA . ASN A 1 342 ? -5.995 -3.529 -2.626 1.00 98.25 342 ASN A CA 1
ATOM 2811 C C . ASN A 1 342 ? -6.712 -4.573 -3.485 1.00 98.25 342 ASN A C 1
ATOM 2813 O O . ASN A 1 342 ? -6.348 -5.746 -3.449 1.00 98.25 342 ASN A O 1
ATOM 2817 N N . LEU A 1 343 ? -7.690 -4.137 -4.288 1.00 98.44 343 LEU A N 1
ATOM 2818 C CA . LEU A 1 343 ? -8.432 -5.036 -5.168 1.00 98.44 343 LEU A CA 1
ATOM 2819 C C . LEU A 1 343 ? -7.532 -5.622 -6.261 1.00 98.44 343 LEU A C 1
ATOM 2821 O O . LEU A 1 343 ? -7.550 -6.829 -6.467 1.00 98.44 343 LEU A O 1
ATOM 2825 N N . ILE A 1 344 ? -6.705 -4.804 -6.919 1.00 98.56 344 ILE A N 1
ATOM 2826 C CA . ILE A 1 344 ? -5.750 -5.266 -7.940 1.00 98.56 344 ILE A CA 1
ATOM 2827 C C . ILE A 1 344 ? -4.772 -6.283 -7.344 1.00 98.56 344 ILE A C 1
ATOM 2829 O O . ILE A 1 344 ? -4.567 -7.343 -7.934 1.00 98.56 344 ILE A O 1
ATOM 2833 N N . LYS A 1 345 ? -4.194 -5.995 -6.171 1.00 97.69 345 LYS A N 1
ATOM 2834 C CA . LYS A 1 345 ? -3.258 -6.904 -5.499 1.00 97.69 345 LYS A CA 1
ATOM 2835 C C . LYS A 1 345 ? -3.910 -8.250 -5.196 1.00 97.69 345 LYS A C 1
ATOM 2837 O O . LYS A 1 345 ? -3.335 -9.276 -5.540 1.00 97.69 345 LYS A O 1
ATOM 2842 N N . GLU A 1 346 ? -5.096 -8.254 -4.589 1.00 96.25 346 GLU A N 1
ATOM 2843 C CA . GLU A 1 346 ? -5.771 -9.500 -4.205 1.00 96.25 346 GLU A CA 1
ATOM 2844 C C . GLU A 1 346 ? -6.255 -10.286 -5.435 1.00 96.25 346 GLU A C 1
ATOM 2846 O O . GLU A 1 346 ? -6.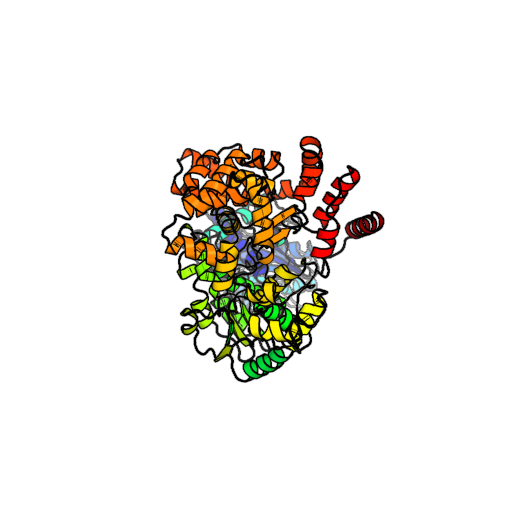110 -11.506 -5.467 1.00 96.25 346 GLU A O 1
ATOM 2851 N N . ILE A 1 347 ? -6.724 -9.607 -6.493 1.00 97.94 347 ILE A N 1
ATOM 2852 C CA . ILE A 1 347 ? -7.050 -10.249 -7.777 1.00 97.94 347 ILE A CA 1
ATOM 2853 C C . ILE A 1 347 ? -5.818 -10.936 -8.365 1.00 97.94 347 ILE A C 1
ATOM 2855 O O . ILE A 1 347 ? -5.917 -12.082 -8.782 1.00 97.94 347 ILE A O 1
ATOM 2859 N N . LEU A 1 348 ? -4.659 -10.276 -8.402 1.00 97.19 348 LEU A N 1
ATOM 2860 C CA . LEU A 1 348 ? -3.446 -10.851 -8.995 1.00 97.19 348 LEU A CA 1
ATOM 2861 C C . LEU A 1 348 ? -2.798 -11.930 -8.118 1.00 97.19 348 LEU A C 1
ATOM 2863 O O . LEU A 1 348 ? -2.105 -12.797 -8.646 1.00 97.19 348 LEU A O 1
ATOM 2867 N N . ASP A 1 349 ? -3.039 -11.911 -6.807 1.00 95.25 349 ASP A N 1
ATOM 2868 C CA . ASP A 1 349 ? -2.633 -12.995 -5.910 1.00 95.25 349 ASP A CA 1
ATOM 2869 C C . ASP A 1 349 ? -3.462 -14.268 -6.144 1.00 95.25 349 ASP A C 1
ATOM 2871 O O . ASP A 1 349 ? -2.920 -15.372 -6.074 1.00 95.25 349 ASP A O 1
ATOM 2875 N N . ILE A 1 350 ? -4.758 -14.121 -6.446 1.00 95.62 350 ILE A N 1
ATOM 2876 C CA . ILE A 1 350 ? -5.674 -15.23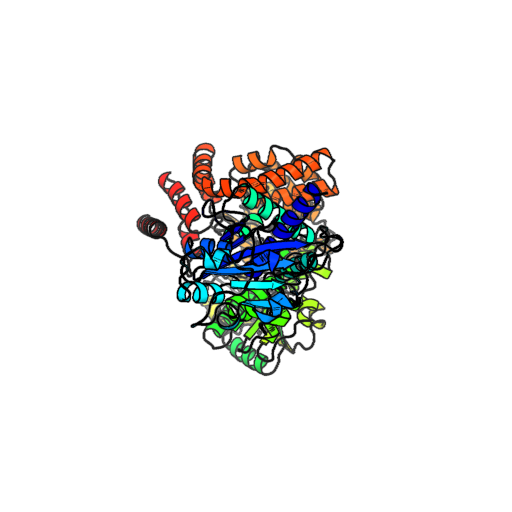9 -6.736 1.00 95.62 350 ILE A CA 1
ATOM 2877 C C . ILE A 1 350 ? -5.549 -15.700 -8.196 1.00 95.62 350 ILE A C 1
ATOM 2879 O O . ILE A 1 350 ? -5.465 -16.898 -8.464 1.00 95.62 350 ILE A O 1
ATOM 2883 N N . PHE A 1 351 ? -5.455 -14.758 -9.139 1.00 96.75 351 PHE A N 1
ATOM 2884 C CA . PHE A 1 351 ? -5.401 -14.985 -10.584 1.00 96.75 351 PHE A CA 1
ATOM 2885 C C . PHE A 1 351 ? -4.116 -14.402 -11.217 1.00 96.75 351 PHE A C 1
ATOM 2887 O O . PHE A 1 351 ? -4.184 -13.449 -12.002 1.00 96.75 351 PHE A O 1
ATOM 2894 N N . PRO A 1 352 ? -2.922 -14.982 -10.967 1.00 95.31 352 PRO A N 1
ATOM 2895 C CA . PRO A 1 352 ? -1.651 -14.414 -11.435 1.00 95.31 352 PRO A CA 1
ATOM 2896 C C . PRO A 1 352 ? -1.553 -14.212 -12.951 1.00 95.31 352 PRO A C 1
ATOM 2898 O O . PRO A 1 352 ? -0.867 -13.303 -13.412 1.00 95.31 352 PRO A O 1
ATOM 2901 N N . LYS A 1 353 ? -2.259 -15.037 -13.735 1.00 95.00 353 LYS A N 1
ATOM 2902 C CA . LYS A 1 353 ? -2.284 -14.951 -15.205 1.00 95.00 353 LYS A CA 1
ATOM 2903 C C . LYS A 1 353 ? -2.928 -13.662 -15.720 1.00 95.00 353 LYS A C 1
ATOM 2905 O O . LYS A 1 353 ? -2.607 -13.230 -16.820 1.00 95.00 353 LYS A O 1
ATOM 2910 N N . LEU A 1 354 ? -3.804 -13.023 -14.939 1.00 95.94 354 LEU A N 1
ATOM 2911 C CA . LEU A 1 354 ? -4.445 -11.770 -15.349 1.00 95.94 354 LEU A CA 1
ATOM 2912 C C . LEU A 1 354 ? -3.468 -10.590 -15.378 1.00 95.94 354 LEU A C 1
ATOM 2914 O O . LEU A 1 354 ? -3.793 -9.545 -15.937 1.00 95.94 354 LEU A O 1
ATOM 2918 N N . LYS A 1 355 ? -2.248 -10.753 -14.848 1.00 92.88 355 LYS A N 1
ATOM 2919 C CA . LYS A 1 355 ? -1.194 -9.740 -14.949 1.00 92.88 355 LYS A CA 1
ATOM 2920 C C . LYS A 1 355 ? -0.901 -9.354 -16.402 1.00 92.88 355 LYS A C 1
ATOM 2922 O O . LYS A 1 355 ? -0.678 -8.178 -16.667 1.00 92.88 355 LYS A O 1
ATOM 2927 N N . ASP A 1 356 ? -0.994 -10.307 -17.331 1.00 91.00 356 ASP A N 1
ATOM 2928 C CA . ASP A 1 356 ? -0.772 -10.086 -18.767 1.00 91.00 35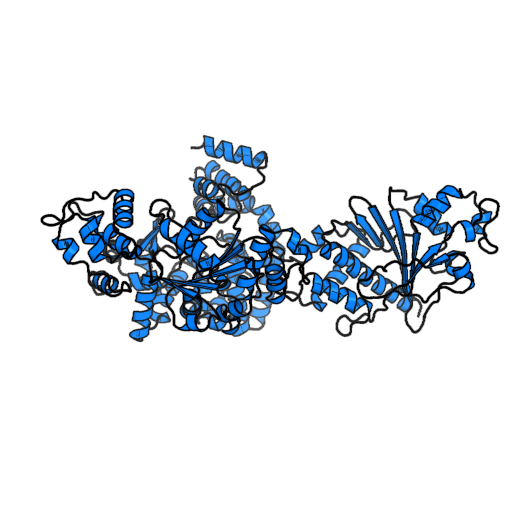6 ASP A CA 1
ATOM 2929 C C . ASP A 1 356 ? -1.891 -9.258 -19.428 1.00 91.00 356 ASP A C 1
ATOM 2931 O O . ASP A 1 356 ? -1.733 -8.776 -20.546 1.00 91.00 356 ASP A O 1
ATOM 2935 N N . SER A 1 357 ? -3.032 -9.084 -18.748 1.00 92.06 357 SER A N 1
ATOM 2936 C CA . SER A 1 357 ? -4.154 -8.262 -19.226 1.00 92.06 357 SER A CA 1
ATOM 2937 C C . SER A 1 357 ? -4.003 -6.779 -18.875 1.00 92.06 357 SER A C 1
ATOM 2939 O O . SER A 1 357 ? -4.786 -5.958 -19.351 1.00 92.06 357 SER A O 1
ATOM 2941 N N . LYS A 1 358 ? -3.025 -6.424 -18.031 1.00 95.00 358 LYS A N 1
ATOM 2942 C CA . LYS A 1 358 ? -2.768 -5.037 -17.633 1.00 95.00 358 LYS A CA 1
ATOM 2943 C C . LYS A 1 358 ? -2.094 -4.272 -18.764 1.00 95.00 358 LYS A C 1
ATOM 2945 O O . LYS A 1 358 ? -1.131 -4.756 -19.353 1.00 95.00 358 LYS A O 1
ATOM 2950 N N . ALA A 1 359 ? -2.553 -3.049 -19.018 1.00 93.88 359 ALA A N 1
ATOM 2951 C CA . ALA A 1 359 ? -1.875 -2.148 -19.949 1.00 93.88 359 ALA A CA 1
ATOM 2952 C C . ALA A 1 359 ? -0.690 -1.448 -19.266 1.00 93.88 359 ALA A C 1
ATOM 2954 O O . ALA A 1 359 ? 0.358 -1.239 -19.876 1.00 93.88 359 ALA A O 1
ATOM 2955 N N . LYS A 1 360 ? -0.859 -1.118 -17.981 1.00 95.75 360 LYS A N 1
ATOM 2956 C CA . LYS A 1 360 ? 0.128 -0.476 -17.114 1.00 95.75 360 LYS A CA 1
ATOM 2957 C C . LYS A 1 360 ? 0.481 -1.416 -15.963 1.00 95.75 360 LYS A C 1
ATOM 2959 O O . LYS A 1 360 ? -0.260 -1.545 -14.986 1.00 95.75 360 LYS A O 1
ATOM 2964 N N . VAL A 1 361 ? 1.632 -2.073 -16.078 1.00 94.12 361 VAL A N 1
ATOM 2965 C CA . VAL A 1 361 ? 2.035 -3.233 -15.271 1.00 94.12 361 VAL A CA 1
ATOM 2966 C C . VAL A 1 361 ? 1.910 -3.015 -13.766 1.00 94.12 361 VAL A C 1
ATOM 2968 O O . VAL A 1 361 ? 1.330 -3.868 -13.103 1.00 94.12 361 VAL A O 1
ATOM 2971 N N . TYR A 1 362 ? 2.423 -1.910 -13.220 1.00 95.81 362 TYR A N 1
ATOM 2972 C CA . TYR A 1 362 ? 2.402 -1.638 -11.776 1.00 95.81 362 TYR A CA 1
ATOM 2973 C C . TYR A 1 362 ? 1.431 -0.530 -11.366 1.00 95.81 362 TYR A C 1
ATOM 2975 O O . TYR A 1 362 ? 1.455 -0.105 -10.214 1.00 95.81 362 TYR A O 1
ATOM 2983 N N . ALA A 1 363 ? 0.578 -0.055 -12.277 1.00 97.25 363 ALA A N 1
ATOM 2984 C CA . ALA A 1 363 ? -0.386 0.991 -11.956 1.00 97.25 363 ALA A CA 1
ATOM 2985 C C . ALA A 1 363 ? -1.650 0.434 -11.285 1.00 97.25 363 ALA A C 1
ATOM 2987 O O . ALA A 1 363 ? -2.141 -0.652 -11.628 1.00 97.25 363 ALA A O 1
ATOM 2988 N N . SER A 1 364 ? -2.187 1.254 -10.384 1.00 97.56 364 SER A N 1
ATOM 2989 C CA . SER A 1 364 ? -3.421 1.051 -9.634 1.00 97.56 364 SER A CA 1
ATOM 2990 C C . SER A 1 364 ? -4.399 2.184 -9.900 1.00 97.56 364 SER A C 1
ATOM 2992 O O . SER A 1 364 ? -4.481 3.158 -9.151 1.00 97.56 364 SER A O 1
ATOM 2994 N N . ASP A 1 365 ? -5.150 2.051 -10.986 1.00 96.81 365 ASP A N 1
ATOM 2995 C CA . ASP A 1 365 ? -6.215 2.970 -11.363 1.00 96.81 365 ASP A CA 1
ATOM 2996 C C . ASP A 1 365 ? -7.497 2.198 -11.734 1.00 96.81 365 ASP A C 1
ATOM 2998 O O . ASP A 1 365 ? -7.534 0.964 -11.749 1.00 96.81 365 ASP A O 1
ATOM 3002 N N . LEU A 1 366 ? -8.580 2.936 -11.990 1.00 98.06 366 LEU A N 1
ATOM 3003 C CA . LEU A 1 366 ? -9.878 2.357 -12.344 1.00 98.06 366 LEU A CA 1
ATOM 3004 C C . LEU A 1 366 ? -9.829 1.561 -13.656 1.00 98.06 366 LEU A C 1
ATOM 3006 O O . LEU A 1 366 ? -10.537 0.567 -13.788 1.00 98.06 366 LEU A O 1
ATOM 3010 N N . GLU A 1 367 ? -9.039 2.017 -14.630 1.00 97.75 367 GLU A N 1
ATOM 3011 C CA . GLU A 1 367 ? -8.927 1.378 -15.943 1.00 97.75 367 GLU A CA 1
ATOM 3012 C C . GLU A 1 367 ? -8.300 -0.008 -15.786 1.00 97.75 367 GLU A C 1
ATOM 3014 O O . GLU A 1 367 ? -8.882 -1.005 -16.210 1.00 97.75 367 GLU A O 1
ATOM 3019 N N . GLU A 1 368 ? -7.182 -0.079 -15.071 1.00 98.12 368 GLU A N 1
ATOM 3020 C CA . GLU A 1 368 ? -6.487 -1.320 -14.751 1.00 98.12 368 GLU A CA 1
ATOM 3021 C C . GLU A 1 368 ? -7.339 -2.284 -13.921 1.00 98.12 368 GLU A C 1
ATOM 3023 O O . GLU A 1 368 ? -7.381 -3.481 -14.208 1.00 98.12 368 GLU A O 1
ATOM 3028 N N . LEU A 1 369 ? -8.055 -1.783 -12.910 1.00 98.56 369 LEU A N 1
ATOM 3029 C CA . LEU A 1 369 ? -8.962 -2.618 -12.124 1.00 98.56 369 LEU A CA 1
ATOM 3030 C C . LEU A 1 369 ? -10.091 -3.186 -12.995 1.00 98.56 369 LEU A C 1
ATOM 3032 O O . LEU A 1 369 ? -10.416 -4.365 -12.882 1.00 98.56 369 LEU A O 1
ATOM 3036 N N . ASN A 1 370 ? -10.676 -2.381 -13.883 1.00 98.50 370 ASN A N 1
ATOM 3037 C CA . ASN A 1 370 ? -11.750 -2.825 -14.769 1.00 98.50 370 ASN A CA 1
ATOM 3038 C C . ASN A 1 370 ? -11.272 -3.832 -15.825 1.00 98.50 370 ASN A C 1
ATOM 3040 O O . ASN A 1 370 ? -11.999 -4.788 -16.108 1.00 98.50 370 ASN A O 1
ATOM 3044 N N . LEU A 1 371 ? -10.053 -3.681 -16.359 1.00 98.12 371 LEU A N 1
ATOM 3045 C CA . LEU A 1 371 ? -9.433 -4.695 -17.221 1.00 98.12 371 LEU A CA 1
ATOM 3046 C C . LEU A 1 371 ? -9.375 -6.048 -16.503 1.00 98.12 371 LEU A C 1
ATOM 3048 O O . LEU A 1 371 ? -9.834 -7.050 -17.044 1.00 98.12 371 LEU A O 1
ATOM 3052 N N . LEU A 1 372 ? -8.914 -6.064 -15.251 1.00 98.50 372 LEU A N 1
ATOM 3053 C CA . LEU A 1 372 ? -8.831 -7.290 -14.461 1.00 98.50 372 LEU A CA 1
ATOM 3054 C C . LEU A 1 372 ? -10.211 -7.858 -14.104 1.00 98.50 372 LEU A C 1
ATOM 3056 O O . LEU A 1 372 ? -10.471 -9.032 -14.343 1.00 98.50 372 LEU A O 1
ATOM 3060 N N . LEU A 1 373 ? -11.120 -7.033 -13.576 1.00 98.31 373 LEU A N 1
ATOM 3061 C CA . LEU A 1 373 ? -12.463 -7.463 -13.171 1.00 98.31 373 LEU A CA 1
ATOM 3062 C C . LEU A 1 373 ? -13.285 -8.022 -14.338 1.00 98.31 373 LEU A C 1
ATOM 3064 O O . LEU A 1 373 ? -14.095 -8.928 -14.139 1.00 98.31 373 LEU A O 1
ATOM 3068 N N . SER A 1 374 ? -13.101 -7.479 -15.543 1.00 97.69 374 SER A N 1
ATOM 3069 C CA . SER A 1 374 ? -13.781 -7.962 -16.749 1.00 97.69 374 SER A CA 1
ATOM 3070 C C . SER A 1 374 ? -13.198 -9.273 -17.289 1.00 97.69 374 SER A C 1
ATOM 3072 O O . SER A 1 374 ? -13.915 -10.008 -17.968 1.00 97.69 374 SER A O 1
ATOM 3074 N N . ALA A 1 375 ? -11.941 -9.586 -16.954 1.00 97.75 375 ALA A N 1
ATOM 3075 C CA . ALA A 1 375 ? -11.231 -10.786 -17.393 1.00 97.75 375 ALA A CA 1
ATOM 3076 C C . ALA A 1 375 ? -11.386 -11.997 -16.452 1.00 97.75 375 ALA A C 1
ATOM 3078 O O . ALA A 1 375 ? -11.019 -13.103 -16.840 1.00 97.75 375 ALA A O 1
ATOM 3079 N N . ILE A 1 376 ? -11.930 -11.819 -15.241 1.00 98.00 376 ILE A N 1
ATOM 3080 C CA . ILE A 1 376 ? -12.202 -12.926 -14.306 1.00 98.00 376 ILE A CA 1
ATOM 3081 C C . ILE A 1 376 ? -13.304 -13.837 -14.866 1.00 98.00 376 ILE A C 1
ATOM 3083 O O . ILE A 1 376 ? -14.414 -13.377 -15.152 1.00 98.00 376 ILE A O 1
ATOM 3087 N N . ASP A 1 377 ? -13.020 -15.134 -14.956 1.00 96.81 377 ASP A N 1
ATOM 3088 C CA . ASP A 1 377 ? -13.908 -16.182 -15.471 1.00 96.81 377 ASP A CA 1
ATOM 3089 C C . ASP A 1 377 ? -14.332 -17.230 -14.417 1.00 96.81 377 ASP A C 1
ATOM 3091 O O . ASP A 1 377 ? -15.067 -18.163 -14.736 1.00 96.81 377 ASP A O 1
ATOM 3095 N N . GLU A 1 378 ? -13.940 -17.043 -13.153 1.00 96.06 378 GLU A N 1
ATOM 3096 C CA . GLU A 1 378 ? -14.284 -17.904 -12.010 1.00 96.06 378 GLU A CA 1
ATOM 3097 C C . GLU A 1 378 ? -15.185 -17.175 -10.992 1.00 96.06 378 GLU A C 1
ATOM 3099 O O . GLU A 1 378 ? -15.096 -15.952 -10.828 1.00 96.06 378 GLU A O 1
ATOM 3104 N N . GLU A 1 379 ? -16.055 -17.912 -10.281 1.00 96.50 379 GLU A N 1
ATOM 3105 C CA . GLU A 1 379 ? -16.977 -17.327 -9.291 1.00 96.50 379 GLU A CA 1
ATOM 3106 C C . GLU A 1 379 ? -16.207 -16.543 -8.221 1.00 96.50 379 GLU A C 1
ATOM 3108 O O . GLU A 1 379 ? -15.404 -17.095 -7.471 1.00 96.50 379 GLU A O 1
ATOM 3113 N N . THR A 1 380 ? -16.462 -15.236 -8.145 1.00 97.38 380 THR A N 1
ATOM 3114 C CA . THR A 1 380 ? -15.714 -14.329 -7.270 1.00 97.38 380 THR A CA 1
ATOM 3115 C C . THR A 1 380 ? -16.650 -13.336 -6.593 1.00 97.38 380 THR A C 1
ATOM 3117 O O . THR A 1 380 ? -17.520 -12.738 -7.229 1.00 97.38 380 THR A O 1
ATOM 3120 N N . ILE A 1 381 ? -16.455 -13.113 -5.296 1.00 97.50 381 ILE A N 1
ATOM 3121 C CA . ILE A 1 381 ? -17.176 -12.105 -4.518 1.00 97.50 381 ILE A CA 1
ATOM 3122 C C . ILE A 1 381 ? -16.207 -10.988 -4.137 1.00 97.50 381 ILE A C 1
ATOM 3124 O O . ILE A 1 381 ? -15.208 -11.223 -3.461 1.00 97.50 381 ILE A O 1
ATOM 3128 N N . LEU A 1 382 ? -16.534 -9.761 -4.537 1.00 97.69 382 LEU A N 1
ATOM 3129 C CA . LEU A 1 382 ? -15.846 -8.541 -4.138 1.00 97.69 382 LEU A CA 1
ATOM 3130 C C . LEU A 1 382 ? -16.570 -7.916 -2.946 1.00 97.69 382 LEU A C 1
ATOM 3132 O O . LEU A 1 382 ? -17.705 -7.463 -3.078 1.00 97.69 382 LEU A O 1
ATOM 3136 N N . VAL A 1 383 ? -15.915 -7.889 -1.786 1.00 97.25 383 VAL A N 1
ATOM 3137 C CA . VAL A 1 383 ? -16.464 -7.359 -0.532 1.00 97.25 383 VAL A CA 1
ATOM 3138 C C . VAL A 1 383 ? -15.911 -5.968 -0.237 1.00 97.25 383 VAL A C 1
ATOM 3140 O O . VAL A 1 383 ? -14.700 -5.769 -0.209 1.00 97.25 383 VAL A O 1
ATOM 3143 N N . ILE A 1 384 ? -16.786 -5.010 0.049 1.00 96.88 384 ILE A N 1
ATOM 3144 C CA . ILE A 1 384 ? -16.408 -3.656 0.469 1.00 96.88 384 ILE A CA 1
ATOM 3145 C C . ILE A 1 384 ? -17.055 -3.393 1.819 1.00 96.88 384 ILE A C 1
ATOM 3147 O O . ILE A 1 384 ? -18.274 -3.271 1.895 1.00 96.88 384 ILE A O 1
ATOM 3151 N N . ASP A 1 385 ? -16.256 -3.337 2.882 1.00 95.19 385 ASP A N 1
ATOM 3152 C CA . ASP A 1 385 ? -16.751 -3.192 4.255 1.00 95.19 385 ASP A CA 1
ATOM 3153 C C . ASP A 1 385 ? -16.372 -1.837 4.857 1.00 95.19 385 ASP A C 1
ATOM 3155 O O . ASP A 1 385 ? -15.269 -1.326 4.656 1.00 95.19 385 ASP A O 1
ATOM 3159 N N . GLY A 1 386 ? -17.286 -1.272 5.642 1.00 93.69 386 GLY A N 1
ATOM 3160 C CA . GLY A 1 386 ? -17.045 -0.075 6.441 1.00 93.69 386 GLY A CA 1
ATOM 3161 C C . GLY A 1 386 ? -17.146 1.239 5.669 1.00 93.69 386 GLY A C 1
ATOM 3162 O O . GLY A 1 386 ? -16.542 2.224 6.091 1.00 93.69 386 GLY A O 1
ATOM 3163 N N . ILE A 1 387 ? -17.909 1.293 4.571 1.00 93.38 387 ILE A N 1
ATOM 3164 C CA . ILE A 1 387 ? -18.126 2.529 3.789 1.00 93.38 387 ILE A CA 1
ATOM 3165 C C . ILE A 1 387 ? -18.619 3.679 4.684 1.00 93.38 387 ILE A C 1
ATOM 3167 O O . ILE A 1 387 ? -18.213 4.828 4.521 1.00 93.38 387 ILE A O 1
ATOM 3171 N N . ASP A 1 388 ? -19.425 3.375 5.704 1.00 92.56 388 ASP A N 1
ATOM 3172 C CA . ASP A 1 388 ? -19.911 4.355 6.673 1.00 92.56 388 ASP A CA 1
ATOM 3173 C C . ASP A 1 388 ? -18.833 4.999 7.557 1.00 92.56 388 ASP A C 1
ATOM 3175 O O . ASP A 1 388 ? -19.123 5.966 8.266 1.00 92.56 388 ASP A O 1
ATOM 3179 N N . HIS A 1 389 ? -17.602 4.491 7.536 1.00 92.19 389 HIS A N 1
ATOM 3180 C CA . HIS A 1 389 ? -16.474 5.074 8.256 1.00 92.19 389 HIS A CA 1
ATOM 3181 C C . HIS A 1 389 ? -15.706 6.124 7.450 1.00 92.19 389 HIS A C 1
ATOM 3183 O O . HIS A 1 389 ? -15.034 6.943 8.073 1.00 92.19 389 HIS A O 1
ATOM 3189 N N . ILE A 1 390 ? -15.833 6.154 6.118 1.00 94.38 390 ILE A N 1
ATOM 3190 C CA . ILE A 1 390 ? -15.061 7.049 5.237 1.00 94.38 390 ILE A CA 1
ATOM 3191 C C . ILE A 1 390 ? -15.193 8.504 5.690 1.00 94.38 390 ILE A C 1
ATOM 3193 O O . ILE A 1 390 ? -14.208 9.158 6.040 1.00 94.38 390 ILE A O 1
ATOM 3197 N N . GLU A 1 391 ? -16.434 8.980 5.771 1.00 90.88 391 GLU A N 1
ATOM 3198 C CA . GLU A 1 391 ? -16.717 10.363 6.137 1.00 90.88 391 GLU A CA 1
ATOM 3199 C C . GLU A 1 391 ? -16.310 10.682 7.576 1.00 90.88 391 GLU A C 1
ATOM 3201 O O . GLU A 1 391 ? -15.801 11.762 7.876 1.00 90.88 391 GLU A O 1
ATOM 3206 N N . ARG A 1 392 ? -16.505 9.715 8.475 1.00 89.06 392 ARG A N 1
ATOM 3207 C CA . ARG A 1 392 ? -16.201 9.873 9.899 1.00 89.06 392 ARG A CA 1
ATOM 3208 C C . ARG A 1 392 ? -14.709 10.056 10.117 1.00 89.06 392 ARG A C 1
ATOM 3210 O O . ARG A 1 392 ? -14.315 10.962 10.843 1.00 89.06 392 ARG A O 1
ATOM 3217 N N . ILE A 1 393 ? -13.892 9.226 9.470 1.00 91.38 393 ILE A N 1
ATOM 3218 C CA . ILE A 1 393 ? -12.433 9.326 9.528 1.00 91.38 393 ILE A CA 1
ATOM 3219 C C . ILE A 1 393 ? -11.998 10.662 8.930 1.00 91.38 393 ILE A C 1
ATOM 3221 O O . ILE A 1 393 ? -11.245 11.391 9.574 1.00 91.38 393 ILE A O 1
ATOM 3225 N N . TYR A 1 394 ? -12.518 11.016 7.751 1.00 91.75 394 TYR A N 1
ATOM 3226 C CA . TYR A 1 394 ? -12.181 12.265 7.071 1.00 91.75 394 TYR A CA 1
ATOM 3227 C C . TYR A 1 394 ? -12.435 13.506 7.939 1.00 91.75 394 TYR A C 1
ATOM 3229 O O . TYR A 1 394 ? -11.565 14.373 8.043 1.00 91.75 394 TYR A O 1
ATOM 3237 N N . GLN A 1 395 ? -13.592 13.573 8.606 1.00 87.75 395 GLN A N 1
ATOM 3238 C CA . GLN A 1 395 ? -13.951 14.685 9.490 1.00 87.75 395 GLN A CA 1
ATOM 3239 C C . GLN A 1 395 ? -13.181 14.664 10.814 1.00 87.75 395 GLN A C 1
ATOM 3241 O O . GLN A 1 395 ? -12.594 15.676 11.191 1.00 87.75 395 GLN A O 1
ATOM 3246 N N . PHE A 1 396 ? -13.173 13.529 11.522 1.00 84.00 396 PHE A N 1
ATOM 3247 C CA . PHE A 1 396 ? -12.577 13.420 12.857 1.00 84.00 396 PHE A CA 1
ATOM 3248 C C . PHE A 1 396 ? -11.080 13.732 12.840 1.00 84.00 396 PHE A C 1
ATOM 3250 O O . PHE A 1 396 ? -10.592 14.466 13.691 1.00 84.00 396 PHE A O 1
ATOM 3257 N N . ARG A 1 397 ? -10.365 13.212 11.838 1.00 84.12 397 ARG A N 1
ATOM 3258 C CA . ARG A 1 397 ? -8.921 13.412 11.657 1.00 84.12 397 ARG A CA 1
ATOM 3259 C C . ARG A 1 397 ? -8.578 14.730 10.958 1.00 84.12 397 ARG A C 1
ATOM 3261 O O . ARG A 1 397 ? -7.408 14.985 10.701 1.00 84.12 397 ARG A O 1
ATOM 3268 N N . ASN A 1 398 ? -9.574 15.554 10.618 1.00 85.00 398 ASN A N 1
ATOM 3269 C CA . ASN A 1 398 ? -9.386 16.810 9.891 1.00 85.00 398 ASN A CA 1
ATOM 3270 C C . ASN A 1 398 ? -8.570 16.633 8.588 1.00 85.00 398 ASN A C 1
ATOM 3272 O O . ASN A 1 398 ? -7.717 17.451 8.236 1.00 85.00 398 ASN A O 1
ATOM 3276 N N . LEU A 1 399 ? -8.831 15.547 7.846 1.00 87.69 399 LEU A N 1
ATOM 3277 C CA . LEU A 1 399 ? -8.044 15.180 6.660 1.00 87.69 399 LEU A CA 1
ATOM 3278 C C . LEU A 1 399 ? -8.261 16.116 5.472 1.00 87.69 399 LEU A C 1
ATOM 3280 O O . LEU A 1 399 ? -7.528 16.017 4.495 1.00 87.69 399 LEU A O 1
ATOM 3284 N N . SER A 1 400 ? -9.195 17.066 5.557 1.00 86.50 400 SER A N 1
ATOM 3285 C CA . SER A 1 400 ? -9.389 18.105 4.539 1.00 86.50 400 SER A CA 1
ATOM 3286 C C . SER A 1 400 ? -8.172 19.002 4.309 1.00 86.50 400 SER A C 1
ATOM 3288 O O . SER A 1 400 ? -8.127 19.714 3.309 1.00 86.50 400 SER A O 1
ATOM 3290 N N . VAL A 1 401 ? -7.200 18.993 5.227 1.00 83.12 401 VAL A N 1
ATOM 3291 C CA . VAL A 1 401 ? -5.909 19.680 5.050 1.00 83.12 401 VAL A CA 1
ATOM 3292 C C . VAL A 1 401 ? -5.025 18.961 4.022 1.00 83.12 401 VAL A C 1
ATOM 3294 O O . VAL A 1 401 ? -4.229 19.603 3.342 1.00 83.12 401 VAL A O 1
ATOM 3297 N N . ASP A 1 402 ? -5.182 17.644 3.891 1.00 83.88 402 ASP A N 1
ATOM 3298 C CA . ASP A 1 402 ? -4.322 16.769 3.090 1.00 83.88 402 ASP A CA 1
ATOM 3299 C C . ASP A 1 402 ? -5.011 16.190 1.850 1.00 83.88 402 ASP A C 1
ATOM 3301 O O . ASP A 1 402 ? -4.347 15.918 0.854 1.00 83.88 402 ASP A O 1
ATOM 3305 N N . LEU A 1 403 ? -6.313 15.921 1.942 1.00 90.88 403 LEU A N 1
ATOM 3306 C CA . LEU A 1 403 ? -7.082 15.164 0.962 1.00 90.88 403 LEU A CA 1
ATOM 3307 C C . LEU A 1 403 ? -8.286 15.978 0.504 1.00 90.88 403 LEU A C 1
ATOM 3309 O O . LEU A 1 403 ? -8.986 16.604 1.301 1.00 90.88 403 LEU A O 1
ATOM 3313 N N . LYS A 1 404 ? -8.575 15.918 -0.790 1.00 93.69 404 LYS A N 1
ATOM 3314 C CA . LYS A 1 404 ? -9.816 16.430 -1.363 1.00 93.69 404 LYS A CA 1
ATOM 3315 C C . LYS A 1 404 ? -10.915 15.388 -1.224 1.00 93.69 404 LYS A C 1
ATOM 3317 O O . LYS A 1 404 ? -10.683 14.185 -1.293 1.00 93.69 404 LYS A O 1
ATOM 3322 N N . ARG A 1 405 ? -12.160 15.863 -1.174 1.00 92.62 405 ARG A N 1
ATOM 3323 C CA . ARG A 1 405 ? -13.362 15.013 -1.196 1.00 92.62 405 ARG A CA 1
ATOM 3324 C C . ARG A 1 405 ? -13.383 14.021 -2.358 1.00 92.62 405 ARG A C 1
ATOM 3326 O O . ARG A 1 405 ? -13.749 12.872 -2.168 1.00 92.62 405 ARG A O 1
ATOM 3333 N N . SER A 1 406 ? -12.940 14.449 -3.539 1.00 94.62 406 SER A N 1
ATOM 3334 C CA . SER A 1 406 ? -12.881 13.596 -4.729 1.00 94.62 406 SER A CA 1
ATOM 3335 C C . SER A 1 406 ? -11.900 12.429 -4.607 1.00 94.62 406 SER A C 1
ATOM 3337 O O . SER A 1 406 ? -11.998 11.495 -5.387 1.00 94.62 406 SER A O 1
ATOM 3339 N N . GLU A 1 407 ? -10.936 12.485 -3.682 1.00 95.69 407 GLU A N 1
ATOM 3340 C CA . GLU A 1 407 ? -9.930 11.429 -3.486 1.00 95.69 407 GLU A CA 1
ATOM 3341 C C . GLU A 1 407 ? -10.430 10.311 -2.562 1.00 95.69 407 GLU A C 1
ATOM 3343 O O . GLU A 1 407 ? -9.803 9.255 -2.501 1.00 95.69 407 GLU A O 1
ATOM 3348 N N . ILE A 1 408 ? -11.561 10.521 -1.876 1.00 96.19 408 ILE A N 1
ATOM 3349 C CA . ILE A 1 408 ? -12.157 9.573 -0.921 1.00 96.19 408 ILE A CA 1
ATOM 3350 C C . ILE A 1 408 ? -13.553 9.081 -1.334 1.00 96.19 408 ILE A C 1
ATOM 3352 O O . ILE A 1 408 ? -14.227 8.384 -0.578 1.00 96.19 408 ILE A O 1
ATOM 3356 N N . ASP A 1 409 ? -14.007 9.453 -2.531 1.00 95.69 409 ASP A N 1
ATOM 3357 C CA . ASP A 1 409 ? -15.328 9.121 -3.073 1.00 95.69 409 ASP A CA 1
ATOM 3358 C C . ASP A 1 409 ? -15.385 7.671 -3.598 1.00 95.69 409 ASP A C 1
ATOM 3360 O O . ASP A 1 409 ? -15.516 7.391 -4.794 1.00 95.69 409 ASP A O 1
ATOM 3364 N N . ILE A 1 410 ? -15.216 6.720 -2.675 1.00 96.94 410 ILE A N 1
ATOM 3365 C CA . ILE A 1 410 ? -15.242 5.283 -2.967 1.00 96.94 410 ILE A CA 1
ATOM 3366 C C . ILE A 1 410 ? -16.637 4.853 -3.445 1.00 96.94 410 ILE A C 1
ATOM 3368 O O . ILE A 1 410 ? -16.730 3.982 -4.303 1.00 96.94 410 ILE A O 1
ATOM 3372 N N . LEU A 1 411 ? -17.719 5.480 -2.967 1.00 95.00 411 LEU A N 1
ATOM 3373 C CA . LEU A 1 411 ? -19.085 5.195 -3.433 1.00 95.00 411 LEU A CA 1
ATOM 3374 C C . LEU A 1 411 ? -19.212 5.381 -4.951 1.00 95.00 411 LEU A C 1
ATOM 3376 O O . LEU A 1 411 ? -19.636 4.463 -5.657 1.00 95.00 411 LEU A O 1
ATOM 3380 N N . HIS A 1 412 ? -18.752 6.519 -5.474 1.00 95.25 412 HIS A N 1
ATOM 3381 C CA . HIS A 1 412 ? -18.727 6.749 -6.917 1.00 95.25 412 HIS A CA 1
ATOM 3382 C C . HIS A 1 412 ? -17.774 5.800 -7.651 1.00 95.25 412 HIS A C 1
ATOM 3384 O O . HIS A 1 412 ? -18.074 5.340 -8.755 1.00 95.25 412 HIS A O 1
ATOM 3390 N N . ALA A 1 413 ? -16.627 5.473 -7.048 1.00 96.94 413 ALA A N 1
ATOM 3391 C CA . ALA A 1 413 ? -15.687 4.506 -7.616 1.00 96.94 413 ALA A CA 1
ATOM 3392 C C . ALA A 1 413 ? -16.322 3.112 -7.791 1.00 96.94 413 ALA A C 1
ATOM 3394 O O . ALA A 1 413 ? -16.139 2.491 -8.838 1.00 96.94 413 ALA A O 1
ATOM 3395 N N . ILE A 1 414 ? -17.125 2.656 -6.820 1.00 97.44 414 ILE A N 1
ATOM 3396 C CA . ILE A 1 414 ? -17.858 1.379 -6.870 1.00 97.44 414 ILE A CA 1
ATOM 3397 C C . ILE A 1 414 ? -18.816 1.336 -8.059 1.00 97.44 414 ILE A C 1
ATOM 3399 O O . ILE A 1 414 ? -18.881 0.332 -8.773 1.00 97.44 414 ILE A O 1
ATOM 3403 N N . ASN A 1 415 ? -19.546 2.423 -8.308 1.00 96.50 415 ASN A N 1
ATOM 3404 C CA . ASN A 1 415 ? -20.513 2.468 -9.404 1.00 96.50 415 ASN A CA 1
ATOM 3405 C C . ASN A 1 415 ? -19.850 2.296 -10.775 1.00 96.50 415 ASN A C 1
ATOM 3407 O O . ASN A 1 415 ? -20.435 1.663 -11.657 1.00 96.50 415 ASN A O 1
ATOM 3411 N N . LYS A 1 416 ? -18.613 2.782 -10.929 1.00 97.12 416 LYS A N 1
ATOM 3412 C CA . LYS A 1 416 ? -17.830 2.698 -12.171 1.00 97.12 416 LYS A CA 1
ATOM 3413 C C . LYS A 1 416 ? -17.159 1.346 -12.418 1.00 97.12 416 LYS A C 1
ATOM 3415 O O . LYS A 1 416 ? -16.529 1.179 -13.465 1.00 97.12 416 LYS A O 1
ATOM 3420 N N . LEU A 1 417 ? -17.259 0.400 -11.484 1.00 97.62 417 LEU A N 1
ATOM 3421 C CA . LEU A 1 417 ? -16.699 -0.933 -11.676 1.00 97.62 417 LEU A CA 1
ATOM 3422 C C . LEU A 1 417 ? -17.458 -1.684 -12.774 1.00 97.62 417 LEU A C 1
ATOM 3424 O O . LEU A 1 417 ? -18.693 -1.740 -12.759 1.00 97.62 417 LEU A O 1
ATOM 3428 N N . THR A 1 418 ? -16.717 -2.320 -13.679 1.00 96.31 418 THR A N 1
ATOM 3429 C CA . THR A 1 418 ? -17.248 -3.129 -14.787 1.00 96.31 418 THR A CA 1
ATOM 3430 C C . THR A 1 418 ? -16.881 -4.610 -14.614 1.00 96.31 418 THR A C 1
ATOM 3432 O O . THR A 1 418 ? -16.017 -5.120 -15.332 1.00 96.31 418 THR A O 1
ATOM 3435 N N . PRO A 1 419 ? -17.491 -5.311 -13.639 1.00 96.62 419 PRO A N 1
ATOM 3436 C CA . PRO A 1 419 ? -17.225 -6.725 -13.386 1.00 96.62 419 PRO A CA 1
ATOM 3437 C C . PRO A 1 419 ? -17.718 -7.636 -14.514 1.00 96.62 419 PRO A C 1
ATOM 3439 O O . PRO A 1 419 ? -18.746 -7.363 -15.141 1.00 96.62 419 PRO A O 1
ATOM 3442 N N . SER A 1 420 ? -17.040 -8.771 -14.704 1.00 97.00 420 SER A N 1
ATOM 3443 C CA . SER A 1 420 ? -17.579 -9.889 -15.482 1.00 97.00 420 SER A CA 1
ATOM 3444 C C . SER A 1 420 ? -18.846 -10.474 -14.818 1.00 97.00 420 SER A C 1
ATOM 3446 O O . SER A 1 420 ? -19.128 -10.204 -13.643 1.00 97.00 420 SER A O 1
ATOM 3448 N N . PRO A 1 421 ? -19.632 -11.315 -15.518 1.00 96.06 421 PRO A N 1
ATOM 3449 C CA . PRO A 1 421 ? -20.796 -11.984 -14.926 1.00 96.06 421 PRO A CA 1
ATOM 3450 C C . PRO A 1 421 ? -20.476 -12.876 -13.710 1.00 96.06 421 PRO A C 1
ATOM 3452 O O . PRO A 1 421 ? -21.370 -13.117 -12.885 1.00 96.06 421 PRO A O 1
ATOM 3455 N N . PHE A 1 422 ? -19.226 -13.346 -13.602 1.00 97.00 422 PHE A N 1
ATOM 3456 C CA . PHE A 1 422 ? -18.728 -14.207 -12.525 1.00 97.00 422 PHE A CA 1
ATOM 3457 C C . PHE A 1 422 ? -18.375 -13.440 -11.250 1.00 97.00 422 PHE A C 1
ATOM 3459 O O . PHE A 1 422 ? -18.311 -14.035 -10.175 1.00 97.00 422 PHE A O 1
ATOM 3466 N N . VAL A 1 423 ? -18.204 -12.119 -11.346 1.00 97.75 423 VAL A N 1
ATOM 3467 C CA . VAL A 1 423 ? -17.882 -11.269 -10.202 1.00 97.75 423 VAL A CA 1
ATOM 3468 C C . VAL A 1 423 ? -19.159 -10.643 -9.634 1.00 97.75 423 VAL A C 1
ATOM 3470 O O . VAL A 1 423 ? -19.887 -9.913 -10.318 1.00 97.75 423 VAL A O 1
ATOM 3473 N N . LYS A 1 424 ? -19.427 -10.916 -8.355 1.00 97.31 424 LYS A N 1
ATOM 3474 C CA . LYS A 1 424 ? -20.517 -10.318 -7.569 1.00 97.31 424 LYS A CA 1
ATOM 3475 C C . LYS A 1 424 ? -19.952 -9.289 -6.596 1.00 97.31 424 LYS A C 1
ATOM 3477 O O . LYS A 1 424 ? -18.885 -9.506 -6.032 1.00 97.31 424 LYS A O 1
ATOM 3482 N N . ILE A 1 425 ? -20.659 -8.183 -6.376 1.00 97.50 425 ILE A N 1
ATOM 3483 C CA . ILE A 1 425 ? -20.222 -7.113 -5.468 1.00 97.50 425 ILE A CA 1
ATOM 3484 C C . ILE A 1 425 ? -21.108 -7.107 -4.224 1.00 97.50 425 ILE A C 1
ATOM 3486 O O . ILE A 1 425 ? -22.329 -6.990 -4.321 1.00 97.50 425 ILE A O 1
ATOM 3490 N N . LEU A 1 426 ? -20.479 -7.184 -3.056 1.00 96.81 426 LEU A N 1
ATOM 3491 C CA . LEU A 1 426 ? -21.107 -7.116 -1.747 1.00 96.81 426 LEU A CA 1
ATOM 3492 C C . LEU A 1 426 ? -20.575 -5.901 -0.982 1.00 96.81 426 LEU A C 1
ATOM 3494 O O . LEU A 1 426 ? -19.433 -5.885 -0.533 1.00 96.81 426 LEU A O 1
ATOM 3498 N N . SER A 1 427 ? -21.420 -4.894 -0.803 1.00 95.81 427 SER A N 1
ATOM 3499 C CA . SER A 1 427 ? -21.148 -3.753 0.071 1.00 95.81 427 SER A CA 1
ATOM 3500 C C . SER A 1 427 ? -21.713 -4.022 1.464 1.00 95.81 427 SER A C 1
ATOM 3502 O O . SER A 1 427 ? -22.839 -4.502 1.584 1.00 95.81 427 SER A O 1
ATOM 3504 N N . ILE A 1 428 ? -20.947 -3.732 2.514 1.00 94.69 428 ILE A N 1
ATOM 3505 C CA . ILE A 1 428 ? -21.326 -3.943 3.913 1.00 94.69 428 ILE A CA 1
ATOM 3506 C C . ILE A 1 428 ? -21.118 -2.639 4.678 1.00 94.69 428 ILE A C 1
ATOM 3508 O O . ILE A 1 428 ? -20.039 -2.047 4.658 1.00 94.69 428 ILE A O 1
ATOM 3512 N N . SER A 1 429 ? -22.173 -2.154 5.336 1.00 94.56 429 SER A N 1
ATOM 3513 C CA . SER A 1 429 ? -22.153 -0.817 5.940 1.00 94.56 429 SER A CA 1
ATOM 3514 C C . SER A 1 429 ? -23.187 -0.645 7.059 1.00 94.56 429 SER A C 1
ATOM 3516 O O . SER A 1 429 ? -24.135 -1.425 7.202 1.00 94.56 429 SER A O 1
ATOM 3518 N N . GLN A 1 430 ? -23.029 0.386 7.893 1.00 92.44 430 GLN A N 1
ATOM 3519 C CA . GLN A 1 430 ? -24.162 0.914 8.668 1.00 92.44 430 GLN A CA 1
ATOM 3520 C C . GLN A 1 430 ? -25.185 1.586 7.740 1.00 92.44 430 GLN A C 1
ATOM 3522 O O . GLN A 1 430 ? -24.811 2.075 6.676 1.00 92.44 430 GLN A O 1
ATOM 3527 N N . PRO A 1 431 ? -26.472 1.655 8.130 1.00 89.50 431 PRO A N 1
ATOM 3528 C CA . PRO A 1 431 ? -27.446 2.428 7.370 1.00 89.50 431 PRO A CA 1
ATOM 3529 C C . PRO A 1 431 ? -27.048 3.911 7.389 1.00 89.50 431 PRO A C 1
ATOM 3531 O O . PRO A 1 431 ? -27.143 4.577 8.421 1.00 89.50 431 PRO A O 1
ATOM 3534 N N . ILE A 1 432 ? -26.580 4.410 6.247 1.00 90.12 432 ILE A N 1
ATOM 3535 C CA . ILE A 1 432 ? -26.276 5.822 5.994 1.00 90.12 432 ILE A CA 1
ATOM 3536 C C . ILE A 1 432 ? -27.058 6.279 4.762 1.00 90.12 432 ILE A C 1
ATOM 3538 O O . ILE A 1 432 ? -27.413 5.466 3.905 1.00 90.12 432 ILE A O 1
ATOM 3542 N N . THR A 1 433 ? -27.339 7.574 4.681 1.00 88.12 433 THR A N 1
ATOM 3543 C CA . THR A 1 433 ? -28.123 8.168 3.591 1.00 88.12 433 THR A CA 1
ATOM 3544 C C . THR A 1 433 ? -27.451 8.024 2.232 1.00 88.12 433 THR A C 1
ATOM 3546 O O . THR A 1 433 ? -28.133 7.851 1.235 1.00 88.12 433 THR A O 1
ATOM 3549 N N . GLU A 1 434 ? -26.126 8.024 2.207 1.00 88.81 434 GLU A N 1
ATOM 3550 C CA . GLU A 1 434 ? -25.258 8.013 1.036 1.00 88.81 434 GLU A CA 1
ATOM 3551 C C . GLU A 1 434 ? -25.281 6.657 0.312 1.00 88.81 434 GLU A C 1
ATOM 3553 O O . GLU A 1 434 ? -24.967 6.578 -0.869 1.00 88.81 434 GLU A O 1
ATOM 3558 N N . LEU A 1 435 ? -25.734 5.573 0.961 1.00 89.75 435 LEU A N 1
ATOM 3559 C CA . LEU A 1 435 ? -25.871 4.267 0.295 1.00 89.75 435 LEU A CA 1
ATOM 3560 C C . LEU A 1 435 ? -26.909 4.272 -0.831 1.00 89.75 435 LEU A C 1
ATOM 3562 O O . LEU A 1 435 ? -26.871 3.380 -1.675 1.00 89.75 435 LEU A O 1
ATOM 3566 N N . VAL A 1 436 ? -27.823 5.250 -0.862 1.00 88.25 436 VAL A N 1
ATOM 3567 C CA . VAL A 1 436 ? -28.775 5.412 -1.976 1.00 88.25 436 VAL A CA 1
ATOM 3568 C C . VAL A 1 436 ? -28.085 5.792 -3.287 1.00 88.25 436 VAL A C 1
ATOM 3570 O O . VAL A 1 436 ? -28.697 5.667 -4.342 1.00 88.25 436 VAL A O 1
ATOM 3573 N N . GLU A 1 437 ? -26.832 6.248 -3.223 1.00 90.06 437 GLU A N 1
ATOM 3574 C CA . GLU A 1 437 ? -26.012 6.574 -4.389 1.00 90.06 437 GLU A CA 1
ATOM 3575 C C . GLU A 1 437 ? -25.447 5.320 -5.069 1.00 90.06 437 GLU A C 1
ATOM 3577 O O . GLU A 1 437 ? -24.941 5.415 -6.181 1.00 90.06 437 GLU A O 1
ATOM 3582 N N . LEU A 1 438 ? -25.520 4.142 -4.435 1.00 91.94 438 LEU A N 1
ATOM 3583 C CA . LEU A 1 438 ? -25.048 2.892 -5.028 1.00 91.94 438 LEU A CA 1
ATOM 3584 C C . LEU A 1 438 ? -26.027 2.366 -6.088 1.00 91.94 438 LEU A C 1
ATOM 3586 O O . LEU A 1 438 ? -27.150 1.952 -5.790 1.00 91.94 438 LEU A O 1
ATOM 3590 N N . ASP A 1 439 ? -25.558 2.296 -7.331 1.00 88.12 439 ASP A N 1
ATOM 3591 C CA . ASP A 1 439 ? -26.377 1.950 -8.488 1.00 88.12 439 ASP A CA 1
ATOM 3592 C C . ASP A 1 439 ? -26.662 0.444 -8.568 1.00 88.12 439 ASP A C 1
ATOM 3594 O O . ASP A 1 439 ? -25.747 -0.388 -8.644 1.00 88.12 439 ASP A O 1
ATOM 3598 N N . HIS A 1 440 ? -27.953 0.101 -8.643 1.00 90.25 440 HIS A N 1
ATOM 3599 C CA . HIS A 1 440 ? -28.465 -1.264 -8.833 1.00 90.25 440 HIS A CA 1
ATOM 3600 C C . HIS A 1 440 ? -28.122 -2.256 -7.708 1.00 90.25 440 HIS A C 1
ATOM 3602 O O . HIS A 1 440 ? -28.045 -3.462 -7.947 1.00 90.25 440 HIS A O 1
ATOM 3608 N N . PHE A 1 441 ? -27.945 -1.772 -6.478 1.00 94.88 441 PHE A N 1
ATOM 3609 C CA . PHE A 1 441 ? -27.733 -2.633 -5.316 1.00 94.88 441 PHE A CA 1
ATOM 3610 C C . PHE A 1 441 ? -29.057 -3.149 -4.744 1.00 94.88 441 PHE A C 1
ATOM 3612 O O . PHE A 1 441 ? -29.961 -2.377 -4.427 1.00 94.88 441 PHE A O 1
ATOM 3619 N N . HIS A 1 442 ? -29.154 -4.465 -4.555 1.00 94.88 442 HIS A N 1
ATOM 3620 C CA . HIS A 1 442 ? -30.231 -5.071 -3.779 1.00 94.88 442 HIS A CA 1
ATOM 3621 C C . HIS A 1 442 ? -29.922 -4.962 -2.278 1.00 94.88 442 HIS A C 1
ATOM 3623 O O . HIS A 1 442 ? -28.855 -5.385 -1.834 1.00 94.88 442 HIS A O 1
ATOM 3629 N N . SER A 1 443 ? -30.823 -4.372 -1.490 1.00 92.88 443 SER A N 1
ATOM 3630 C CA . SER A 1 443 ? -30.597 -4.145 -0.058 1.00 92.88 443 SER A CA 1
ATOM 3631 C C . SER A 1 443 ? -31.060 -5.320 0.799 1.00 92.88 443 SER A C 1
ATOM 3633 O O . SER A 1 443 ? -32.216 -5.728 0.729 1.00 92.88 443 SER A O 1
ATOM 3635 N N . ILE A 1 444 ? -30.179 -5.788 1.680 1.00 92.62 444 ILE A N 1
ATOM 3636 C CA . ILE A 1 444 ? -30.438 -6.843 2.663 1.00 92.62 444 ILE A CA 1
ATOM 3637 C C . ILE A 1 444 ? -30.080 -6.313 4.052 1.00 92.62 444 ILE A C 1
ATOM 3639 O O . ILE A 1 444 ? -29.116 -5.564 4.222 1.00 92.62 444 ILE A O 1
ATOM 3643 N N . LEU A 1 445 ? -30.856 -6.698 5.064 1.00 91.44 445 LEU A N 1
ATOM 3644 C CA . LEU A 1 445 ? -30.551 -6.396 6.460 1.00 91.44 445 LEU A CA 1
ATOM 3645 C C . LEU A 1 445 ? -29.804 -7.561 7.103 1.00 91.44 445 LEU A C 1
ATOM 3647 O O . LEU A 1 445 ? -30.182 -8.720 6.935 1.00 91.44 445 LEU A O 1
ATOM 3651 N N . ILE A 1 446 ? -28.785 -7.245 7.897 1.00 90.62 446 ILE A N 1
ATOM 3652 C CA . ILE A 1 446 ? -28.160 -8.229 8.779 1.00 90.62 446 ILE A CA 1
ATOM 3653 C C . ILE A 1 446 ? -29.203 -8.655 9.822 1.00 90.62 446 ILE A C 1
ATOM 3655 O O . ILE A 1 446 ? -29.760 -7.793 10.511 1.00 90.62 446 ILE A O 1
ATOM 3659 N N . PRO A 1 447 ? -29.488 -9.961 9.952 1.00 88.69 447 PRO A N 1
ATOM 3660 C CA . PRO A 1 447 ? -30.429 -10.465 10.925 1.00 88.69 447 PRO A CA 1
ATOM 3661 C C . PRO A 1 447 ? -29.883 -10.247 12.332 1.00 88.69 447 PRO A C 1
ATOM 3663 O O . PRO A 1 447 ? -28.683 -10.345 12.598 1.00 88.69 447 PRO A O 1
ATOM 3666 N N . ARG A 1 448 ? -30.807 -9.984 13.249 1.00 89.88 448 ARG A N 1
ATOM 3667 C CA . ARG A 1 448 ? -30.526 -9.971 14.683 1.00 89.88 448 ARG A CA 1
ATOM 3668 C C . ARG A 1 448 ? -30.114 -11.369 15.137 1.00 89.88 448 ARG A C 1
ATOM 3670 O O . ARG A 1 448 ? -30.559 -12.362 14.560 1.00 89.88 448 ARG A O 1
ATOM 3677 N N . TRP A 1 449 ? -29.292 -11.445 16.180 1.00 90.88 449 TRP A N 1
ATOM 3678 C CA . TRP A 1 449 ? -29.018 -12.723 16.834 1.00 90.88 449 TRP A CA 1
ATOM 3679 C C . TRP A 1 449 ? -30.312 -13.331 17.360 1.00 90.88 449 TRP A C 1
ATOM 3681 O O . TRP A 1 449 ? -31.126 -12.621 17.953 1.00 90.88 449 TRP A O 1
ATOM 3691 N N . ALA A 1 450 ? -30.493 -14.631 17.135 1.00 90.31 450 ALA A N 1
ATOM 3692 C CA . ALA A 1 450 ? -31.569 -15.362 17.770 1.00 90.31 450 ALA A CA 1
ATOM 3693 C C . ALA A 1 450 ? -31.137 -15.787 19.179 1.00 90.31 450 ALA A C 1
ATOM 3695 O O . ALA A 1 450 ? -29.972 -15.687 19.580 1.00 90.31 450 ALA A O 1
ATOM 3696 N N . HIS A 1 451 ? -32.102 -16.287 19.940 1.00 91.69 451 HIS A N 1
ATOM 3697 C CA . HIS A 1 451 ? -31.891 -16.741 21.307 1.00 91.69 451 HIS A CA 1
ATOM 3698 C C . HIS A 1 451 ? -30.733 -17.755 21.436 1.00 91.69 451 HIS A C 1
ATOM 3700 O O . HIS A 1 451 ? -29.920 -17.659 22.353 1.00 91.69 451 HIS A O 1
ATOM 3706 N N . SER A 1 452 ? -30.582 -18.660 20.462 1.00 91.56 452 SER A N 1
ATOM 3707 C CA . SER A 1 452 ? -29.503 -19.656 20.426 1.00 91.56 452 SER A CA 1
ATOM 3708 C C . SER A 1 452 ? -28.096 -19.056 20.352 1.00 91.56 452 SER A C 1
ATOM 3710 O O . SER A 1 452 ? -27.142 -19.624 20.880 1.00 91.56 452 SER A O 1
ATOM 3712 N N . GLU A 1 453 ? -27.914 -17.927 19.668 1.00 91.75 453 GLU A N 1
ATOM 3713 C CA . GLU A 1 453 ? -26.634 -17.215 19.617 1.00 91.75 453 GLU A CA 1
ATOM 3714 C C . GLU A 1 453 ? -26.304 -16.603 20.980 1.00 91.75 453 GLU A C 1
ATOM 3716 O O . GLU A 1 453 ? -25.147 -16.640 21.398 1.00 91.75 453 GLU A O 1
ATOM 3721 N N . ILE A 1 454 ? -27.316 -16.090 21.685 1.00 92.94 454 ILE A N 1
ATOM 3722 C CA . ILE A 1 454 ? -27.174 -15.505 23.023 1.00 92.94 454 ILE A CA 1
ATOM 3723 C C . ILE A 1 454 ? -26.758 -16.584 24.027 1.00 92.94 454 ILE A C 1
ATOM 3725 O O . ILE A 1 454 ? -25.776 -16.393 24.741 1.00 92.94 454 ILE A O 1
ATOM 3729 N N . GLU A 1 455 ? -27.427 -17.742 24.035 1.00 93.25 455 GLU A N 1
ATOM 3730 C CA . GLU A 1 455 ? -27.047 -18.887 24.878 1.00 93.25 455 GLU A CA 1
ATOM 3731 C C . GLU A 1 455 ? -25.601 -19.337 24.611 1.00 93.25 455 GLU A C 1
ATOM 3733 O O . GLU A 1 455 ? -24.812 -19.525 25.541 1.00 93.25 455 GLU A O 1
ATOM 3738 N N . ARG A 1 456 ? -25.219 -19.460 23.329 1.00 92.38 456 ARG A N 1
ATOM 3739 C CA . ARG A 1 456 ? -23.848 -19.819 22.931 1.00 92.38 456 ARG A CA 1
ATOM 3740 C C . ARG A 1 456 ? -22.828 -18.782 23.398 1.00 92.38 456 ARG A C 1
ATOM 3742 O O . ARG A 1 456 ? -21.748 -19.166 23.843 1.00 92.38 456 ARG A O 1
ATOM 3749 N N . TYR A 1 457 ? -23.155 -17.494 23.312 1.00 91.75 457 TYR A N 1
ATOM 3750 C CA . TYR A 1 457 ? -22.282 -16.417 23.772 1.00 91.75 457 TYR A CA 1
ATOM 3751 C C . TYR A 1 457 ? -22.090 -16.439 25.292 1.00 91.75 457 TYR A C 1
ATOM 3753 O O . TYR A 1 457 ? -20.950 -16.397 25.749 1.00 91.75 457 TYR A O 1
ATOM 3761 N N . LEU A 1 458 ? -23.169 -16.591 26.070 1.00 92.12 458 LEU A N 1
ATOM 3762 C CA . LEU A 1 458 ? -23.096 -16.703 27.533 1.00 92.12 458 LEU A CA 1
ATOM 3763 C C . LEU A 1 458 ? -22.226 -17.886 27.968 1.00 92.12 458 LEU A C 1
ATOM 3765 O O . LEU A 1 458 ? -21.317 -17.711 28.779 1.00 92.12 458 LEU A O 1
ATOM 3769 N N . ASN A 1 459 ? -22.436 -19.057 27.358 1.00 90.62 459 ASN A N 1
ATOM 3770 C CA . ASN A 1 459 ? -21.620 -20.245 27.608 1.00 90.62 459 ASN A CA 1
ATOM 3771 C C . ASN A 1 459 ? -20.136 -19.972 27.310 1.00 90.62 459 ASN A C 1
ATOM 3773 O O . ASN A 1 459 ? -19.270 -20.251 28.137 1.00 90.62 459 ASN A O 1
ATOM 3777 N N . LYS A 1 460 ? -19.838 -19.336 26.170 1.00 90.00 460 LYS A N 1
ATOM 3778 C CA . LYS A 1 460 ? -18.465 -18.987 25.783 1.00 90.00 460 LYS A CA 1
ATOM 3779 C C . LYS A 1 460 ? -17.801 -17.996 26.747 1.00 90.00 460 LYS A C 1
ATOM 3781 O O . LYS A 1 460 ? -16.592 -18.058 26.951 1.00 90.00 460 LYS A O 1
ATOM 3786 N N . CYS A 1 461 ? -18.587 -17.112 27.359 1.00 88.00 461 CYS A N 1
ATOM 3787 C CA . CYS A 1 461 ? -18.150 -16.196 28.413 1.00 88.00 461 CYS A CA 1
ATOM 3788 C C . CYS A 1 461 ? -18.045 -16.853 29.803 1.00 88.00 461 CYS A C 1
ATOM 3790 O O . CYS A 1 461 ? -17.597 -16.192 30.740 1.00 88.00 461 CYS A O 1
ATOM 3792 N N . GLY A 1 462 ? -18.437 -18.124 29.949 1.00 88.00 462 GLY A N 1
ATOM 3793 C CA . GLY A 1 462 ? -18.454 -18.835 31.227 1.00 88.00 462 GLY A CA 1
ATOM 3794 C C . GLY A 1 462 ? -19.570 -18.382 32.172 1.00 88.00 462 GLY A C 1
ATOM 3795 O O . GLY A 1 462 ? -19.423 -18.522 33.382 1.00 88.00 462 GLY A O 1
ATOM 3796 N N . ILE A 1 463 ? -20.657 -17.813 31.642 1.00 89.00 463 ILE A N 1
ATOM 3797 C CA . ILE A 1 463 ? -21.813 -17.364 32.425 1.00 89.00 463 ILE A CA 1
ATOM 3798 C C . ILE A 1 463 ? -22.900 -18.435 32.365 1.00 89.00 463 ILE A C 1
ATOM 3800 O O . ILE A 1 463 ? -23.356 -18.809 31.282 1.00 89.00 463 ILE A O 1
ATOM 3804 N N . GLU A 1 464 ? -23.324 -18.919 33.532 1.00 88.25 464 GLU A N 1
ATOM 3805 C CA . GLU A 1 464 ? -24.403 -19.899 33.638 1.00 88.25 464 GLU A CA 1
ATOM 3806 C C . GLU A 1 464 ? -25.767 -19.273 33.323 1.00 88.25 464 GLU A C 1
ATOM 3808 O O . GLU A 1 464 ? -26.108 -18.187 33.797 1.00 88.25 464 GLU A O 1
ATOM 3813 N N . ASP A 1 465 ? -26.576 -19.992 32.542 1.00 90.69 465 ASP A N 1
ATOM 3814 C CA . ASP A 1 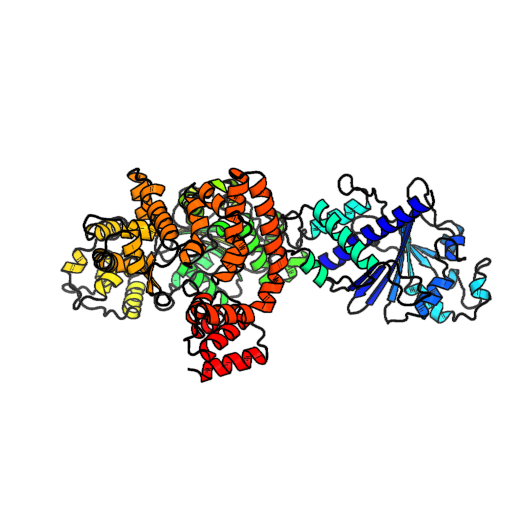465 ? -27.927 -19.573 32.167 1.00 90.69 465 ASP A CA 1
ATOM 3815 C C . ASP A 1 465 ? -28.947 -19.873 33.280 1.00 90.69 465 ASP A C 1
ATOM 3817 O O . ASP A 1 465 ? -29.823 -20.738 33.166 1.00 90.69 465 ASP A O 1
ATOM 3821 N N . GLN A 1 466 ? -28.759 -19.187 34.405 1.00 89.38 466 GLN A N 1
ATOM 3822 C CA . GLN A 1 466 ? -29.554 -19.327 35.621 1.00 89.38 466 GLN A CA 1
ATOM 3823 C C . GLN A 1 466 ? -30.907 -18.606 35.537 1.00 89.38 466 GLN A C 1
ATOM 3825 O O . GLN A 1 466 ? -31.133 -17.753 34.676 1.00 89.38 466 GLN A O 1
ATOM 3830 N N . LEU A 1 467 ? -31.817 -18.934 36.458 1.00 89.38 467 LEU A N 1
ATOM 3831 C CA . LEU A 1 467 ? -33.079 -18.210 36.624 1.00 89.38 467 LEU A CA 1
ATOM 3832 C C . LEU A 1 467 ? -32.816 -16.848 37.273 1.00 89.38 467 LEU A C 1
ATOM 3834 O O . LEU A 1 467 ? -32.171 -16.778 38.316 1.00 89.38 467 LEU A O 1
ATOM 3838 N N . VAL A 1 468 ? -33.332 -15.782 36.660 1.00 86.44 468 VAL A N 1
ATOM 3839 C CA . VAL A 1 468 ? -33.201 -14.399 37.160 1.00 86.44 468 VAL A CA 1
ATOM 3840 C C . VAL A 1 468 ? -34.532 -13.798 37.608 1.00 86.44 468 VAL A C 1
ATOM 3842 O O . VAL A 1 468 ? -34.542 -12.844 38.375 1.00 86.44 468 VAL A O 1
ATOM 3845 N N . ALA A 1 469 ? -35.654 -14.363 37.165 1.00 76.44 469 ALA A N 1
ATOM 3846 C CA . ALA A 1 469 ? -37.004 -14.041 37.619 1.00 76.44 469 ALA A CA 1
ATOM 3847 C C . ALA A 1 469 ? -37.826 -15.337 37.728 1.00 76.44 469 ALA A C 1
ATOM 3849 O O . ALA A 1 469 ? -37.374 -16.383 37.251 1.00 76.44 469 ALA A O 1
ATOM 3850 N N . ASP A 1 470 ? -39.025 -15.267 38.317 1.00 75.75 470 ASP A N 1
ATOM 3851 C CA . ASP A 1 470 ? -39.954 -16.403 38.363 1.00 75.75 470 ASP A CA 1
ATOM 3852 C C . ASP A 1 470 ? -40.194 -16.927 36.931 1.00 75.75 470 ASP A C 1
ATOM 3854 O O . ASP A 1 470 ? -40.740 -16.226 36.080 1.00 75.75 470 ASP A O 1
ATOM 3858 N N . ASP A 1 471 ? -39.717 -18.148 36.665 1.00 81.25 471 ASP A N 1
ATOM 3859 C CA . ASP A 1 471 ? -39.796 -18.880 35.391 1.00 81.25 471 ASP A CA 1
ATOM 3860 C C . ASP A 1 471 ? -39.045 -18.294 34.168 1.00 81.25 471 ASP A C 1
ATOM 3862 O O . ASP A 1 471 ? -39.254 -18.772 33.050 1.00 81.25 471 ASP A O 1
ATOM 3866 N N . GLN A 1 472 ? -38.126 -17.327 34.333 1.00 89.06 472 GLN A N 1
ATOM 3867 C CA . GLN A 1 472 ? -37.330 -16.775 33.216 1.00 89.06 472 GLN A CA 1
ATOM 3868 C C . GLN A 1 472 ? -35.818 -16.970 33.404 1.00 89.06 472 GLN A C 1
ATOM 3870 O O . GLN A 1 472 ? -35.224 -16.516 34.389 1.00 89.06 472 GLN A O 1
ATOM 3875 N N . LYS A 1 473 ? -35.177 -17.604 32.414 1.00 92.31 473 LYS A N 1
ATOM 3876 C CA . LYS A 1 473 ? -33.713 -17.744 32.353 1.00 92.31 473 LYS A CA 1
ATOM 3877 C C . LYS A 1 473 ? -33.021 -16.439 31.945 1.00 92.31 473 LYS A C 1
ATOM 3879 O O . LYS A 1 473 ? -33.604 -15.615 31.235 1.00 92.31 473 LYS A O 1
ATOM 3884 N N . LEU A 1 474 ? -31.756 -16.277 32.331 1.00 92.81 474 LEU A N 1
ATOM 3885 C CA . LEU A 1 474 ? -30.928 -15.119 31.988 1.00 92.81 474 LEU A CA 1
ATOM 3886 C C . LEU A 1 474 ? -30.876 -14.875 30.473 1.00 92.81 474 LEU A C 1
ATOM 3888 O O . LEU A 1 474 ? -31.092 -13.751 30.029 1.00 92.81 474 LEU A O 1
ATOM 3892 N N . SER A 1 475 ? -30.654 -15.915 29.673 1.00 94.06 475 SER A N 1
ATOM 3893 C CA . SER A 1 475 ? -30.625 -15.859 28.208 1.00 94.06 475 SER A CA 1
ATOM 3894 C C . SER A 1 475 ? -31.923 -15.299 27.616 1.00 94.06 475 SER A C 1
ATOM 3896 O O . SER A 1 475 ? -31.886 -14.486 26.693 1.00 94.06 475 SER A O 1
ATOM 3898 N N . GLN A 1 476 ? -33.077 -15.682 28.172 1.00 93.06 476 GLN A N 1
ATOM 3899 C CA . GLN A 1 476 ? -34.400 -15.228 27.731 1.00 93.06 476 GLN A CA 1
ATOM 3900 C C . GLN A 1 476 ? -34.650 -13.772 28.119 1.00 93.06 476 GLN A C 1
ATOM 3902 O O . GLN A 1 476 ? -35.255 -13.018 27.357 1.00 93.06 476 GLN A O 1
ATOM 3907 N N . TYR A 1 477 ? -34.197 -13.371 29.308 1.00 93.50 477 TYR A N 1
ATOM 3908 C CA . TYR A 1 477 ? -34.262 -11.980 29.743 1.00 93.50 477 TYR A CA 1
ATOM 3909 C C . TYR A 1 477 ? -33.373 -11.089 28.868 1.00 93.50 477 TYR A C 1
ATOM 3911 O O . TYR A 1 477 ? -33.813 -10.048 28.378 1.00 93.50 477 TYR A O 1
ATOM 3919 N N . LEU A 1 478 ? -32.131 -11.516 28.624 1.00 94.31 478 LEU A N 1
ATOM 3920 C CA . LEU A 1 478 ? -31.178 -10.772 27.809 1.00 94.31 478 LEU A CA 1
ATOM 3921 C C . LEU A 1 478 ? -31.627 -10.662 26.355 1.00 94.31 478 LEU A C 1
ATOM 3923 O O . LEU A 1 478 ? -31.463 -9.590 25.789 1.00 94.31 478 LEU A O 1
ATOM 3927 N N . ASP A 1 479 ? -32.253 -11.688 25.775 1.00 93.94 479 ASP A N 1
ATOM 3928 C CA . ASP A 1 479 ? -32.819 -11.623 24.419 1.00 93.94 479 ASP A CA 1
ATOM 3929 C C . ASP A 1 479 ? -33.796 -10.445 24.255 1.00 93.94 479 ASP A C 1
ATOM 3931 O O . ASP A 1 479 ? -33.644 -9.601 23.367 1.00 93.94 479 ASP A O 1
ATOM 3935 N N . GLN A 1 480 ? -34.722 -10.293 25.207 1.00 91.81 480 GLN A N 1
ATOM 3936 C CA . GLN A 1 480 ? -35.665 -9.169 25.248 1.00 91.81 480 GLN A CA 1
ATOM 3937 C C . GLN A 1 480 ? -34.973 -7.825 25.517 1.00 91.81 480 GLN A C 1
ATOM 3939 O O . GLN A 1 480 ? -35.417 -6.780 25.038 1.00 91.81 480 GLN A O 1
ATOM 3944 N N . LYS A 1 481 ? -33.896 -7.832 26.309 1.00 93.25 481 LYS A N 1
ATOM 3945 C CA . LYS A 1 481 ? -33.159 -6.623 26.692 1.00 93.25 481 LYS A CA 1
ATOM 3946 C C . LYS A 1 481 ? -32.309 -6.078 25.545 1.00 93.25 481 LYS A C 1
ATOM 3948 O O . LYS A 1 481 ? -32.281 -4.864 25.328 1.00 93.25 481 LYS A O 1
ATOM 3953 N N . VAL A 1 482 ? -31.623 -6.970 24.828 1.00 94.31 482 VAL A N 1
ATOM 3954 C CA . VAL A 1 482 ? -30.632 -6.624 23.801 1.00 94.31 482 VAL A CA 1
ATOM 3955 C C . VAL A 1 482 ? -31.203 -6.590 22.394 1.00 94.31 482 VAL A C 1
ATOM 3957 O O . VAL A 1 482 ? -30.546 -6.058 21.499 1.00 94.31 482 VAL A O 1
ATOM 3960 N N . CYS A 1 483 ? -32.402 -7.145 22.190 1.00 92.06 483 CYS A N 1
ATOM 3961 C CA . CYS A 1 483 ? -33.063 -7.241 20.890 1.00 92.06 483 CYS A CA 1
ATOM 3962 C C . CYS A 1 483 ? -32.132 -7.836 19.816 1.00 92.06 483 CYS A C 1
ATOM 3964 O O . CYS A 1 483 ? -32.069 -7.337 18.691 1.00 92.06 483 CYS A O 1
ATOM 3966 N N . GLY A 1 484 ? -31.356 -8.856 20.195 1.00 90.75 484 GLY A N 1
ATOM 3967 C CA . GLY A 1 484 ? -30.372 -9.521 19.342 1.00 90.75 484 GLY A CA 1
ATOM 3968 C C . GLY A 1 484 ? -29.167 -8.671 18.905 1.00 90.75 484 GLY A C 1
ATOM 3969 O O . GLY A 1 484 ? -28.547 -9.023 17.903 1.00 90.75 484 GLY A O 1
ATOM 3970 N N . ASN A 1 485 ? -28.820 -7.573 19.604 1.00 93.56 485 ASN A N 1
ATOM 3971 C CA . ASN A 1 485 ? -27.587 -6.807 19.356 1.00 93.56 485 ASN A CA 1
ATOM 3972 C C . ASN A 1 485 ? -26.357 -7.426 20.065 1.00 93.56 485 ASN A C 1
ATOM 3974 O O . ASN A 1 485 ? -26.284 -7.372 21.297 1.00 93.56 485 ASN A O 1
ATOM 3978 N N . PRO A 1 486 ? -25.352 -7.936 19.321 1.00 92.44 486 PRO A N 1
ATOM 3979 C CA . PRO A 1 486 ? -24.170 -8.590 19.898 1.00 92.44 486 PRO A CA 1
ATOM 3980 C C . PRO A 1 486 ? -23.285 -7.669 20.742 1.00 92.44 486 PRO A C 1
ATOM 3982 O O . PRO A 1 486 ? -22.826 -8.050 21.818 1.00 92.44 486 PRO A O 1
ATOM 3985 N N . LEU A 1 487 ? -23.034 -6.442 20.274 1.00 92.88 487 LEU A N 1
ATOM 3986 C CA . LEU A 1 487 ? -22.219 -5.476 21.015 1.00 92.88 487 LEU A CA 1
ATOM 3987 C C . LEU A 1 487 ? -22.894 -5.075 22.324 1.00 92.88 487 LEU A C 1
ATOM 3989 O O . LEU A 1 487 ? -22.221 -4.914 23.341 1.00 92.88 487 LEU A O 1
ATOM 3993 N N . TYR A 1 488 ? -24.218 -4.928 22.304 1.00 95.25 488 TYR A N 1
ATOM 3994 C CA . TYR A 1 488 ? -24.950 -4.585 23.505 1.00 95.25 488 TYR A CA 1
ATOM 3995 C C . TYR A 1 488 ? -24.962 -5.733 24.510 1.00 95.25 488 TYR A C 1
ATOM 3997 O O . TYR A 1 488 ? -24.704 -5.508 25.690 1.00 95.25 488 TYR A O 1
ATOM 4005 N N . LEU A 1 489 ? -25.164 -6.965 24.032 1.00 94.38 489 LEU A N 1
ATOM 4006 C CA . LEU A 1 489 ? -25.029 -8.166 24.851 1.00 94.38 489 LEU A CA 1
ATOM 4007 C C . LEU A 1 489 ? -23.658 -8.230 25.524 1.00 94.38 489 LEU A C 1
ATOM 4009 O O . LEU A 1 489 ? -23.596 -8.447 26.731 1.00 94.38 489 LEU A O 1
ATOM 4013 N N . ARG A 1 490 ? -22.576 -7.959 24.782 1.00 92.81 490 ARG A N 1
ATOM 4014 C CA . ARG A 1 490 ? -21.228 -7.864 25.357 1.00 92.81 490 ARG A CA 1
ATOM 4015 C C . ARG A 1 490 ? -21.164 -6.842 26.491 1.00 92.81 490 ARG A C 1
ATOM 4017 O O . ARG A 1 490 ? -20.584 -7.137 27.528 1.00 92.81 490 ARG A O 1
ATOM 4024 N N . TYR A 1 491 ? -21.715 -5.645 26.301 1.00 93.81 491 TYR A N 1
ATOM 4025 C CA . TYR A 1 491 ? -21.672 -4.609 27.335 1.00 93.81 491 TYR A CA 1
ATOM 4026 C C . TYR A 1 491 ? -22.402 -5.027 28.612 1.00 93.81 491 TYR A C 1
ATOM 4028 O O . TYR A 1 491 ? -21.863 -4.842 29.699 1.00 93.81 491 TYR A O 1
ATOM 4036 N N . ILE A 1 492 ? -23.581 -5.641 28.486 1.00 93.62 492 ILE A N 1
ATOM 4037 C CA . ILE A 1 492 ? -24.315 -6.156 29.648 1.00 93.62 492 ILE A CA 1
ATOM 4038 C C . ILE A 1 492 ? -23.530 -7.284 30.323 1.00 93.62 492 ILE A C 1
ATOM 4040 O O . ILE A 1 492 ? -23.398 -7.289 31.544 1.00 93.62 492 ILE A O 1
ATOM 4044 N N . VAL A 1 493 ? -22.964 -8.205 29.538 1.00 91.94 493 VAL A N 1
ATOM 4045 C CA . VAL A 1 493 ? -22.130 -9.304 30.038 1.00 91.94 493 VAL A CA 1
ATOM 4046 C C . VAL A 1 493 ? -20.927 -8.781 30.830 1.00 91.94 493 VAL A C 1
ATOM 4048 O O . VAL A 1 493 ? -20.686 -9.258 31.933 1.00 91.94 493 VAL A O 1
ATOM 4051 N N . GLU A 1 494 ? -20.220 -7.763 30.340 1.00 90.44 494 GLU A N 1
ATOM 4052 C CA . GLU A 1 494 ? -19.089 -7.152 31.059 1.00 90.44 494 GLU A CA 1
ATOM 4053 C C . GLU A 1 494 ? -19.504 -6.462 32.371 1.00 90.44 494 GLU A C 1
ATOM 4055 O O . GLU A 1 494 ? -18.719 -6.450 33.321 1.00 90.44 494 GLU A O 1
ATOM 4060 N N . GLU A 1 495 ? -20.724 -5.911 32.456 1.00 89.50 495 GLU A N 1
ATOM 4061 C CA . GLU A 1 495 ? -21.248 -5.352 33.713 1.00 89.50 495 GLU A CA 1
ATOM 4062 C C . GLU A 1 495 ? -21.545 -6.438 34.752 1.00 89.50 495 GLU A C 1
ATOM 4064 O O . GLU A 1 495 ? -21.256 -6.244 35.932 1.00 89.50 495 GLU A O 1
ATOM 4069 N N . ILE A 1 496 ? -22.083 -7.585 34.330 1.00 88.38 496 ILE A N 1
ATOM 4070 C CA . ILE A 1 496 ? -22.524 -8.637 35.258 1.00 88.38 496 ILE A CA 1
ATOM 4071 C C . ILE A 1 496 ? -21.443 -9.673 35.585 1.00 88.38 496 ILE A C 1
ATOM 4073 O O . ILE A 1 496 ? -21.533 -10.326 36.619 1.00 88.38 496 ILE A O 1
ATOM 4077 N N . GLN A 1 497 ? -20.400 -9.819 34.758 1.00 84.50 497 GLN A N 1
ATOM 4078 C CA . GLN A 1 497 ? -19.401 -10.894 34.881 1.00 84.50 497 GLN A CA 1
ATOM 4079 C C . GLN A 1 497 ? -18.613 -10.884 36.204 1.00 84.50 497 GLN A C 1
ATOM 4081 O O . GLN A 1 497 ? -18.030 -11.899 36.572 1.00 84.50 497 GLN A O 1
ATOM 4086 N N . ASN A 1 498 ? -18.576 -9.756 36.921 1.00 76.69 498 ASN A N 1
ATOM 4087 C CA . ASN A 1 498 ? -17.847 -9.627 38.193 1.00 76.69 498 ASN A CA 1
ATOM 4088 C C . ASN A 1 498 ? -18.770 -9.468 39.404 1.00 76.69 498 ASN A C 1
ATOM 4090 O O . ASN A 1 498 ? -18.289 -9.163 40.493 1.00 76.69 498 ASN A O 1
ATOM 4094 N N . LEU A 1 499 ? -20.081 -9.622 39.215 1.00 82.00 499 LEU A N 1
ATOM 4095 C CA . LEU A 1 499 ? -21.028 -9.629 40.321 1.00 82.00 499 LEU A CA 1
ATOM 4096 C C . LEU A 1 499 ? -20.977 -10.991 41.019 1.00 82.00 499 LEU A C 1
ATOM 4098 O O . LEU A 1 499 ? -20.894 -12.026 40.361 1.00 82.00 499 LEU A O 1
ATOM 4102 N N . GLU A 1 500 ? -21.056 -10.995 42.351 1.00 77.38 500 GLU A N 1
ATOM 4103 C CA . GLU A 1 500 ? -21.141 -12.237 43.135 1.00 77.38 500 GLU A CA 1
ATOM 4104 C C . GLU A 1 500 ? -22.429 -13.018 42.823 1.00 77.38 500 GLU A C 1
ATOM 4106 O O . GLU A 1 500 ? -22.426 -14.247 42.805 1.00 77.38 500 GLU A O 1
ATOM 4111 N N . SER A 1 501 ? -23.522 -12.304 42.536 1.00 79.94 501 SER A N 1
ATOM 4112 C CA . SER A 1 501 ? -24.796 -12.866 42.092 1.00 79.94 501 SER A CA 1
ATOM 4113 C C . SER A 1 501 ? -25.443 -11.957 41.050 1.00 79.94 501 SER A C 1
ATOM 4115 O O . SER A 1 501 ? -25.464 -10.738 41.217 1.00 79.94 501 SER A O 1
ATOM 4117 N N . ILE A 1 502 ? -26.003 -12.548 39.994 1.00 82.44 502 ILE A N 1
ATOM 4118 C CA . ILE A 1 502 ? -26.801 -11.821 38.999 1.00 82.44 502 ILE A CA 1
ATOM 4119 C C . ILE A 1 502 ? -28.245 -11.799 39.500 1.00 82.44 502 ILE A C 1
ATOM 4121 O O . ILE A 1 502 ? -28.907 -12.835 39.502 1.00 82.44 502 ILE A O 1
ATOM 4125 N N . ASP A 1 503 ? -28.728 -10.632 39.923 1.00 81.75 503 ASP A N 1
ATOM 4126 C CA . ASP A 1 503 ? -30.122 -10.436 40.326 1.00 81.75 503 ASP A CA 1
ATOM 4127 C C . ASP A 1 503 ? -30.910 -9.589 39.309 1.00 81.75 503 ASP A C 1
ATOM 4129 O O . ASP A 1 503 ? -30.360 -8.915 38.428 1.00 81.75 503 ASP A O 1
ATOM 4133 N N . LEU A 1 504 ? -32.238 -9.651 39.419 1.00 85.56 504 LEU A N 1
ATOM 4134 C CA . LEU A 1 504 ? -33.150 -8.937 38.531 1.00 85.56 504 LEU A CA 1
ATOM 4135 C C . LEU A 1 504 ? -33.074 -7.415 38.703 1.00 85.56 504 LEU A C 1
ATOM 4137 O O . LEU A 1 504 ? -33.274 -6.687 37.731 1.00 85.56 504 LEU A O 1
ATOM 4141 N N . GLU A 1 505 ? -32.804 -6.925 39.915 1.00 86.00 505 GLU A N 1
ATOM 4142 C CA . GLU A 1 505 ? -32.782 -5.489 40.214 1.00 86.00 505 GLU A CA 1
ATOM 4143 C C . GLU A 1 505 ? -31.649 -4.787 39.458 1.00 86.00 505 GLU A C 1
ATOM 4145 O O . GLU A 1 505 ? -31.880 -3.754 38.823 1.00 86.00 505 GLU A O 1
ATOM 4150 N N . HIS A 1 506 ? -30.448 -5.371 39.442 1.00 85.19 506 HIS A N 1
ATOM 4151 C CA . HIS A 1 506 ? -29.316 -4.850 38.675 1.00 85.19 506 HIS A CA 1
ATOM 4152 C C . HIS A 1 506 ? -29.614 -4.853 37.170 1.00 85.19 506 HIS A C 1
ATOM 4154 O O . HIS A 1 506 ? -29.400 -3.848 36.486 1.00 85.19 506 HIS A O 1
ATOM 4160 N N . LEU A 1 507 ? -30.175 -5.948 36.649 1.00 89.44 507 LEU A N 1
ATOM 4161 C CA . LEU A 1 507 ? -30.541 -6.068 35.234 1.00 89.44 507 LEU A CA 1
ATOM 4162 C C . LEU A 1 507 ? -31.639 -5.075 34.808 1.00 89.44 507 LEU A C 1
ATOM 4164 O O . LEU A 1 507 ? -31.648 -4.598 33.668 1.00 89.44 507 LEU A O 1
ATOM 4168 N N . GLN A 1 508 ? -32.562 -4.730 35.710 1.00 90.75 508 GLN A N 1
ATOM 4169 C CA . GLN A 1 508 ? -33.617 -3.746 35.455 1.00 90.75 508 GLN A CA 1
ATOM 4170 C C . GLN A 1 508 ? -33.084 -2.313 35.347 1.00 90.75 508 GLN A C 1
ATOM 4172 O O . GLN A 1 508 ? -33.634 -1.535 34.567 1.00 90.75 508 GLN A O 1
ATOM 4177 N N . GLN A 1 509 ? -32.013 -1.970 36.070 1.00 91.00 509 GLN A N 1
ATOM 4178 C CA . GLN A 1 509 ? -31.393 -0.639 36.006 1.00 91.00 509 GLN A CA 1
ATOM 4179 C C . GLN A 1 509 ? -30.700 -0.366 34.668 1.00 91.00 509 GLN A C 1
ATOM 4181 O O . GLN A 1 509 ? -30.597 0.789 34.252 1.00 91.00 509 GLN A O 1
ATOM 4186 N N . ILE A 1 510 ? -30.219 -1.412 33.995 1.00 93.31 510 ILE A N 1
ATOM 4187 C CA . ILE A 1 510 ? -29.635 -1.291 32.662 1.00 93.31 510 ILE A CA 1
ATOM 4188 C C . ILE A 1 510 ? -30.768 -0.944 31.672 1.00 93.31 510 ILE A C 1
ATOM 4190 O O . ILE A 1 510 ? -31.818 -1.594 31.702 1.00 93.31 510 ILE A O 1
ATOM 4194 N N . PRO A 1 511 ? -30.606 0.065 30.793 1.00 94.81 511 PRO A N 1
ATOM 4195 C CA . PRO A 1 511 ? -31.619 0.419 29.795 1.00 94.81 511 PRO A CA 1
ATOM 4196 C C . PRO A 1 511 ? -31.984 -0.739 28.853 1.00 94.81 511 PRO A C 1
ATOM 4198 O O . PRO A 1 511 ? -31.287 -1.742 28.777 1.00 94.81 511 PRO A O 1
ATOM 4201 N N . HIS A 1 512 ? -33.089 -0.621 28.119 1.00 94.44 512 HIS A N 1
ATOM 4202 C CA . HIS A 1 512 ? -33.339 -1.496 26.967 1.00 94.44 512 HIS A CA 1
ATOM 4203 C C . HIS A 1 512 ? -32.565 -0.998 25.743 1.00 94.44 512 HIS A C 1
ATOM 4205 O O . HIS A 1 512 ? -32.245 0.191 25.648 1.00 94.44 512 HIS A O 1
ATOM 4211 N N . TYR A 1 513 ? -32.301 -1.896 24.791 1.00 93.88 513 TYR A N 1
ATOM 4212 C CA . TYR A 1 513 ? -31.680 -1.523 23.526 1.00 93.88 513 TYR A CA 1
ATOM 4213 C C . TYR A 1 513 ? -32.529 -0.500 22.759 1.00 93.88 513 TYR A C 1
ATOM 4215 O O . TYR A 1 513 ? -33.733 -0.681 22.590 1.00 93.88 513 TYR A O 1
ATOM 4223 N N . ASP A 1 514 ? -31.888 0.556 22.261 1.00 90.38 514 ASP A N 1
ATOM 4224 C CA . ASP A 1 514 ? -32.539 1.722 21.657 1.00 90.38 514 ASP A CA 1
ATOM 4225 C C . ASP A 1 514 ? -32.157 1.948 20.181 1.00 90.38 514 ASP A C 1
ATOM 4227 O O . ASP A 1 514 ? -32.206 3.079 19.702 1.00 90.38 514 ASP A O 1
ATOM 4231 N N . ALA A 1 515 ? -31.753 0.891 19.460 1.00 82.94 515 ALA A N 1
ATOM 4232 C CA . ALA A 1 515 ? -31.341 0.954 18.046 1.00 82.94 515 ALA A CA 1
ATOM 4233 C C . ALA A 1 515 ? -30.153 1.908 17.774 1.00 82.94 515 ALA A C 1
ATOM 4235 O O . ALA A 1 515 ? -30.024 2.500 16.702 1.00 82.94 515 ALA A O 1
ATOM 4236 N N . GLY A 1 516 ? -29.267 2.086 18.762 1.00 82.12 516 GLY A N 1
ATOM 4237 C CA . GLY A 1 516 ? -28.116 2.986 18.626 1.00 82.12 516 GLY A CA 1
ATOM 4238 C C . GLY A 1 516 ? -27.144 3.039 19.806 1.00 82.12 516 GLY A C 1
ATOM 4239 O O . GLY A 1 516 ? -26.115 3.704 19.689 1.00 82.12 516 GLY A O 1
ATOM 4240 N N . LEU A 1 517 ? -27.436 2.340 20.912 1.00 91.50 517 LEU A N 1
ATOM 4241 C CA . LEU A 1 517 ? -26.667 2.299 22.169 1.00 91.50 517 LEU A CA 1
ATOM 4242 C C . LEU A 1 517 ? -26.644 3.629 22.935 1.00 91.50 517 LEU A C 1
ATOM 4244 O O . LEU A 1 517 ? -25.939 3.754 23.937 1.00 91.50 517 LEU A O 1
ATOM 4248 N N . LYS A 1 518 ? -27.419 4.628 22.507 1.00 92.50 518 LYS A N 1
ATOM 4249 C CA . LYS A 1 518 ? -27.367 5.981 23.067 1.00 92.50 518 LYS A CA 1
ATOM 4250 C C . LYS A 1 518 ? -27.847 5.999 24.515 1.00 92.50 518 LYS A C 1
ATOM 4252 O O . LYS A 1 518 ? -27.176 6.584 25.362 1.00 92.50 518 LYS A O 1
ATOM 4257 N N . GLY A 1 519 ? -28.968 5.349 24.806 1.00 93.38 519 GLY A N 1
ATOM 4258 C CA . GLY A 1 519 ? -29.518 5.211 26.151 1.00 93.38 519 GLY A CA 1
ATOM 4259 C C . GLY A 1 519 ? -28.548 4.491 27.082 1.00 93.38 519 GLY A C 1
ATOM 4260 O O . GLY A 1 519 ? -28.346 4.928 28.213 1.00 93.38 519 GLY A O 1
ATOM 4261 N N . TYR A 1 520 ? -27.863 3.459 26.581 1.00 94.62 520 TYR A N 1
ATOM 4262 C CA . TYR A 1 520 ? -26.824 2.774 27.344 1.00 94.62 520 TYR A CA 1
ATOM 4263 C C . TYR A 1 520 ? -25.621 3.674 27.636 1.00 94.62 520 TYR A C 1
ATOM 4265 O O . TYR A 1 520 ? -25.169 3.742 28.775 1.00 94.62 520 TYR A O 1
ATOM 4273 N N . TYR A 1 521 ? -25.121 4.420 26.650 1.00 94.75 521 TYR A N 1
ATOM 4274 C CA . TYR A 1 521 ? -24.012 5.343 26.880 1.00 94.75 521 TYR A CA 1
ATOM 4275 C C . TYR A 1 521 ? -24.387 6.479 27.837 1.00 94.75 521 TYR A C 1
ATOM 4277 O O . TYR A 1 521 ? -23.576 6.854 28.677 1.00 94.75 521 TYR A O 1
ATOM 4285 N N . GLN A 1 522 ? -25.617 6.995 27.776 1.00 92.75 522 GLN A N 1
ATOM 4286 C CA . GLN A 1 522 ? -26.123 7.965 28.754 1.00 92.75 522 GLN A CA 1
ATOM 4287 C C . GLN A 1 522 ? -26.166 7.378 30.166 1.00 92.75 522 GLN A C 1
ATOM 4289 O O . GLN A 1 522 ? -25.701 8.019 31.106 1.00 92.75 522 GLN A O 1
ATOM 4294 N N . TYR A 1 523 ? -26.677 6.154 30.304 1.00 93.31 523 TYR A N 1
ATOM 4295 C CA . TYR A 1 523 ? -26.670 5.416 31.564 1.00 93.31 523 TYR A CA 1
ATOM 4296 C C . TYR A 1 523 ? -25.248 5.248 32.104 1.00 93.31 523 TYR A C 1
ATOM 4298 O O . TYR A 1 523 ? -24.982 5.613 33.249 1.00 93.31 523 TYR A O 1
ATOM 4306 N N . LEU A 1 524 ? -24.315 4.795 31.267 1.00 92.56 524 LEU A N 1
ATOM 4307 C CA . LEU A 1 524 ? -22.925 4.581 31.653 1.00 92.56 524 LEU A CA 1
ATOM 4308 C C . LEU A 1 524 ? -22.246 5.879 32.111 1.00 92.56 524 LEU A C 1
ATOM 4310 O O . LEU A 1 524 ? -21.627 5.913 33.170 1.00 92.56 524 LEU A O 1
ATOM 4314 N N . LEU A 1 525 ? -22.405 6.967 31.352 1.00 91.44 525 LEU A N 1
ATOM 4315 C CA . LEU A 1 525 ? -21.838 8.270 31.706 1.00 91.44 525 LEU A CA 1
ATOM 4316 C C . LEU A 1 525 ? -22.498 8.879 32.947 1.00 91.44 525 LEU A C 1
ATOM 4318 O O . LEU A 1 525 ? -21.822 9.568 33.703 1.00 91.44 525 LEU A O 1
ATOM 4322 N N . SER A 1 526 ? -23.779 8.597 33.212 1.00 90.62 526 SER A N 1
ATOM 4323 C CA . SER A 1 526 ? -24.457 9.085 34.423 1.00 90.62 526 SER A CA 1
ATOM 4324 C C . SER A 1 526 ? -23.869 8.516 35.722 1.00 90.62 526 SER A C 1
ATOM 4326 O O . SER A 1 526 ? -23.999 9.137 36.776 1.00 90.62 526 SER A O 1
ATOM 4328 N N . LYS A 1 527 ? -23.182 7.364 35.645 1.00 89.19 527 LYS A N 1
ATOM 4329 C CA . LYS A 1 527 ? -22.439 6.764 36.765 1.00 89.19 527 LYS A CA 1
ATOM 4330 C C . LYS A 1 527 ? -21.099 7.469 37.031 1.00 89.19 527 LYS A C 1
ATOM 4332 O O . LYS A 1 527 ? -20.531 7.305 38.112 1.00 89.19 527 LYS A O 1
ATOM 4337 N N . LEU A 1 528 ? -20.587 8.258 36.080 1.00 86.12 528 LEU A N 1
ATOM 4338 C CA . LEU A 1 528 ? -19.355 9.030 36.253 1.00 86.12 528 LEU A CA 1
ATOM 4339 C C . LEU A 1 528 ? -19.622 10.296 37.077 1.00 86.12 528 LEU A C 1
ATOM 4341 O O . LEU A 1 528 ? -20.595 11.022 36.879 1.00 86.12 528 LEU A O 1
ATOM 4345 N N . SER A 1 529 ? -18.724 10.603 38.011 1.00 65.44 529 SER A N 1
ATOM 4346 C CA . SER A 1 529 ? -18.850 11.776 38.879 1.00 65.44 529 SER A CA 1
ATOM 4347 C C . SER A 1 529 ? -18.536 13.077 38.129 1.00 65.44 529 SER A C 1
ATOM 4349 O O . SER A 1 529 ? -17.367 13.429 38.068 1.00 65.44 529 SER A O 1
ATOM 4351 N N . LEU A 1 530 ? -19.536 13.792 37.585 1.00 56.06 530 LEU A N 1
ATOM 4352 C CA . LEU A 1 530 ? -19.509 15.165 37.001 1.00 56.06 530 LEU A CA 1
ATOM 4353 C C . LEU A 1 530 ? -18.348 15.557 36.046 1.00 56.06 530 LEU A C 1
ATOM 4355 O O . LEU A 1 530 ? -18.320 16.685 35.551 1.00 56.06 530 LEU A O 1
ATOM 4359 N N . LYS A 1 531 ? -17.394 14.674 35.757 1.00 62.38 531 LYS A N 1
ATOM 4360 C CA . LYS A 1 531 ? -16.187 14.936 34.981 1.00 62.38 531 LYS A CA 1
ATOM 4361 C C . LYS A 1 531 ? -16.033 13.851 33.931 1.00 62.38 531 LYS A C 1
ATOM 4363 O O . LYS A 1 531 ? -15.612 12.733 34.192 1.00 62.38 531 LYS A O 1
ATOM 4368 N N . GLU A 1 532 ? -16.394 14.209 32.711 1.00 76.56 532 GLU A N 1
ATOM 4369 C CA . GLU A 1 532 ? -16.307 13.333 31.545 1.00 76.56 532 GLU A CA 1
ATOM 4370 C C . GLU A 1 532 ? -14.933 13.435 30.856 1.00 76.56 532 GLU A C 1
ATOM 4372 O O . GLU A 1 532 ? -14.828 13.153 29.667 1.00 76.56 532 GLU A O 1
ATOM 4377 N N . GLN A 1 533 ? -13.866 13.877 31.538 1.00 87.25 533 GLN A N 1
ATOM 4378 C CA . GLN A 1 533 ? -12.567 14.059 30.874 1.00 87.25 533 GLN A CA 1
ATOM 4379 C C . GLN A 1 533 ? -11.987 12.739 30.374 1.00 87.25 533 GLN A C 1
ATOM 4381 O O . GLN A 1 533 ? -11.561 12.657 29.229 1.00 87.25 533 GLN A O 1
ATOM 4386 N N . ILE A 1 534 ? -12.037 11.684 31.183 1.00 91.56 534 ILE A N 1
ATOM 4387 C CA . ILE A 1 534 ? -11.492 10.370 30.820 1.00 91.56 534 ILE A CA 1
ATOM 4388 C C . ILE A 1 534 ? -12.126 9.805 29.537 1.00 91.56 534 ILE A C 1
ATOM 4390 O O . ILE A 1 534 ? -11.374 9.510 28.608 1.00 91.56 534 ILE A O 1
ATOM 4394 N N . PRO A 1 535 ? -13.466 9.699 29.397 1.00 92.69 535 PRO A N 1
ATOM 4395 C CA . PRO A 1 535 ? -14.052 9.225 28.144 1.00 92.69 535 PRO A CA 1
ATOM 4396 C C . PRO A 1 535 ? -13.766 10.160 26.958 1.00 92.69 535 PRO A C 1
ATOM 4398 O O . PRO A 1 535 ? -13.662 9.676 25.833 1.00 92.69 535 PRO A O 1
ATOM 4401 N N . ARG A 1 536 ? -13.575 11.471 27.177 1.00 92.44 536 ARG A N 1
ATOM 4402 C CA . ARG A 1 536 ? -13.163 12.417 26.120 1.00 92.44 536 ARG A CA 1
ATOM 4403 C C . ARG A 1 536 ? -11.730 12.164 25.648 1.00 92.44 536 ARG A C 1
ATOM 4405 O O . ARG A 1 536 ? -11.515 12.074 24.445 1.00 92.44 536 ARG A O 1
ATOM 4412 N N . ILE A 1 537 ? -10.779 11.981 26.566 1.00 93.19 537 ILE A N 1
ATOM 4413 C CA . ILE A 1 537 ? -9.381 11.664 26.234 1.00 93.19 537 ILE A CA 1
ATOM 4414 C C . ILE A 1 537 ? -9.282 10.306 25.541 1.00 93.19 537 ILE A C 1
ATOM 4416 O O . ILE A 1 537 ? -8.685 10.218 24.472 1.00 93.19 537 ILE A O 1
ATOM 4420 N N . LEU A 1 538 ? -9.939 9.270 26.075 1.00 93.06 538 LEU A N 1
ATOM 4421 C CA . LEU A 1 538 ? -9.990 7.946 25.442 1.00 93.06 538 LEU A CA 1
ATOM 4422 C C . LEU A 1 538 ? -10.611 7.993 24.033 1.00 93.06 538 LEU A C 1
ATOM 4424 O O . LEU A 1 538 ? -10.244 7.200 23.168 1.00 93.06 538 LEU A O 1
ATOM 4428 N N . SER A 1 539 ? -11.527 8.935 23.788 1.00 91.75 539 SER A N 1
ATOM 4429 C CA . SER A 1 539 ? -12.116 9.175 22.463 1.00 91.75 539 SER A CA 1
ATOM 4430 C C . SER A 1 539 ? -11.177 9.919 21.512 1.00 91.75 539 SER A C 1
ATOM 4432 O O . SER A 1 539 ? -11.330 9.797 20.302 1.00 91.75 539 SER A O 1
ATOM 4434 N N . GLY A 1 540 ? -10.200 10.657 22.037 1.00 90.12 540 GLY A N 1
ATOM 4435 C CA . GLY A 1 540 ? -9.198 11.379 21.256 1.00 90.12 540 GLY A CA 1
ATOM 4436 C C . GLY A 1 540 ? -7.995 10.558 20.822 1.00 90.12 540 GLY A C 1
ATOM 4437 O O . GLY A 1 540 ? -7.333 10.945 19.867 1.00 90.12 540 GLY A O 1
ATOM 4438 N N . ILE A 1 541 ? -7.705 9.455 21.517 1.00 90.44 541 ILE A N 1
ATOM 4439 C CA . ILE A 1 541 ? -6.487 8.662 21.312 1.00 90.44 541 ILE A CA 1
ATOM 4440 C C . ILE A 1 541 ? -6.714 7.414 20.458 1.00 90.44 541 ILE A C 1
ATOM 4442 O O . ILE A 1 541 ? -7.744 6.755 20.573 1.00 90.44 541 ILE A O 1
ATOM 4446 N N . ASN A 1 542 ? -5.720 7.045 19.653 1.00 86.94 542 ASN A N 1
ATOM 4447 C CA . ASN A 1 542 ? -5.655 5.828 18.825 1.00 86.94 542 ASN A CA 1
ATOM 4448 C C . ASN A 1 542 ? -4.573 4.841 19.293 1.00 86.94 542 ASN A C 1
ATOM 4450 O O . ASN A 1 542 ? -4.008 4.090 18.504 1.00 86.94 542 ASN A O 1
ATOM 4454 N N . PHE A 1 543 ? -4.257 4.890 20.578 1.00 89.69 543 PHE A N 1
ATOM 4455 C CA . PHE A 1 543 ? -3.294 4.028 21.245 1.00 89.69 543 PHE A CA 1
ATOM 4456 C C . PHE A 1 543 ? -3.770 3.780 22.673 1.00 89.69 543 PHE A C 1
ATOM 4458 O O . PHE A 1 543 ? -4.673 4.454 23.175 1.00 89.69 543 PHE A O 1
ATOM 4465 N N . SER A 1 544 ? -3.183 2.792 23.329 1.00 91.19 544 SER A N 1
ATOM 4466 C CA . SER A 1 544 ? -3.524 2.414 24.691 1.00 91.19 544 SER A CA 1
ATOM 4467 C C . SER A 1 544 ? -2.819 3.334 25.689 1.00 91.19 544 SER A C 1
ATOM 4469 O O . SER A 1 544 ? -1.626 3.611 25.556 1.00 91.19 544 SER A O 1
ATOM 4471 N N . VAL A 1 545 ? -3.528 3.790 26.723 1.00 93.38 545 VAL A N 1
ATOM 4472 C CA . VAL A 1 545 ? -2.984 4.654 27.790 1.00 93.38 545 VAL A CA 1
ATOM 4473 C C . VAL A 1 545 ? -3.090 4.002 29.157 1.00 93.38 545 VAL A C 1
ATOM 4475 O O . VAL A 1 545 ? -4.137 3.480 29.531 1.00 93.38 545 VAL A O 1
ATOM 4478 N N . THR A 1 546 ? -2.006 4.007 29.921 1.00 93.81 546 THR A N 1
ATOM 4479 C CA . THR A 1 546 ? -2.013 3.442 31.276 1.00 93.81 546 THR A CA 1
ATOM 4480 C C . THR A 1 546 ? -2.820 4.319 32.232 1.00 93.81 546 THR A C 1
ATOM 4482 O O . THR A 1 546 ? -3.080 5.494 31.962 1.00 93.81 546 THR A O 1
ATOM 4485 N N . THR A 1 547 ? -3.187 3.773 33.394 1.00 94.19 547 THR A N 1
ATOM 4486 C CA . THR A 1 547 ? -3.833 4.552 34.463 1.00 94.19 547 THR A CA 1
ATOM 4487 C C . THR A 1 547 ? -3.011 5.789 34.834 1.00 94.19 547 THR A C 1
ATOM 4489 O O . THR A 1 547 ? -3.575 6.869 34.981 1.00 94.19 547 THR A O 1
ATOM 4492 N N . ASN A 1 548 ? -1.684 5.658 34.935 1.00 94.44 548 ASN A N 1
ATOM 4493 C CA . ASN A 1 548 ? -0.799 6.774 35.279 1.00 94.44 548 ASN A CA 1
ATOM 4494 C C . ASN A 1 548 ? -0.789 7.844 34.182 1.00 94.44 548 ASN A C 1
ATOM 4496 O O . ASN A 1 548 ? -0.889 9.027 34.480 1.00 94.44 548 ASN A O 1
ATOM 4500 N N . GLU A 1 549 ? -0.737 7.441 32.915 1.00 95.50 549 GLU A N 1
ATOM 4501 C CA . GLU A 1 549 ? -0.771 8.381 31.788 1.00 95.50 549 GLU A CA 1
ATOM 4502 C C . GLU A 1 549 ? -2.110 9.130 31.736 1.00 95.50 549 GLU A C 1
ATOM 4504 O O . GLU A 1 549 ? -2.139 10.341 31.553 1.00 95.50 549 GLU A O 1
ATOM 4509 N N . LEU A 1 550 ? -3.231 8.448 31.990 1.00 94.62 550 LEU A N 1
ATOM 4510 C CA . LEU A 1 550 ? -4.534 9.106 32.114 1.00 94.62 550 LEU A CA 1
ATOM 4511 C C . LEU A 1 550 ? -4.577 10.099 33.280 1.00 94.62 550 LEU A C 1
ATOM 4513 O O . LEU A 1 550 ? -5.172 11.168 33.142 1.00 94.62 550 LEU A O 1
ATOM 4517 N N . GLN A 1 551 ? -3.956 9.777 34.418 1.00 94.06 551 GLN A N 1
ATOM 4518 C CA . GLN A 1 551 ? -3.845 10.702 35.551 1.00 94.06 551 GLN A CA 1
ATOM 4519 C C . GLN A 1 551 ? -3.036 11.946 35.192 1.00 94.06 551 GLN A C 1
ATOM 4521 O O . GLN A 1 551 ? -3.427 13.042 35.585 1.00 94.06 551 GLN A O 1
ATOM 4526 N N . GLU A 1 552 ? -1.954 11.785 34.434 1.00 95.25 552 GLU A N 1
ATOM 4527 C CA . GLU A 1 552 ? -1.127 12.891 33.948 1.00 95.25 552 GLU A CA 1
ATOM 4528 C C . GLU A 1 552 ? -1.895 13.773 32.956 1.00 95.25 552 GLU A C 1
ATOM 4530 O O . GLU A 1 552 ? -1.928 14.987 33.129 1.00 95.25 552 GLU A O 1
ATOM 4535 N N . ILE A 1 553 ? -2.579 13.178 31.971 1.00 94.62 553 ILE A N 1
ATOM 4536 C CA . ILE A 1 553 ? -3.317 13.927 30.939 1.00 94.62 553 ILE A CA 1
ATOM 4537 C C . ILE A 1 553 ? -4.514 14.683 31.535 1.00 94.62 553 ILE A C 1
ATOM 4539 O O . ILE A 1 553 ? -4.798 15.816 31.147 1.00 94.62 553 ILE A O 1
ATOM 4543 N N . THR A 1 554 ? -5.259 14.049 32.446 1.00 91.69 554 THR A N 1
ATOM 4544 C CA . THR A 1 554 ? -6.524 14.601 32.974 1.00 91.69 554 THR A CA 1
ATOM 4545 C C . THR A 1 554 ? -6.355 15.400 34.266 1.00 91.69 554 THR A C 1
ATOM 4547 O O . THR A 1 554 ? -7.215 16.211 34.611 1.00 91.69 554 THR A O 1
ATOM 4550 N N . GLY A 1 555 ? -5.286 15.151 35.028 1.00 89.31 555 GLY A N 1
ATOM 4551 C CA . GLY A 1 555 ? -5.100 15.702 36.371 1.00 89.31 555 GLY A CA 1
ATOM 4552 C C . GLY A 1 555 ? -6.081 15.158 37.423 1.00 89.31 555 GLY A C 1
ATOM 4553 O O . GLY A 1 555 ? -6.223 15.752 38.492 1.00 89.31 555 GLY A O 1
ATOM 4554 N N . GLU A 1 556 ? -6.792 14.055 37.152 1.00 87.75 556 GLU A N 1
ATOM 4555 C CA . GLU A 1 556 ? -7.870 13.551 38.024 1.00 87.75 556 GLU A CA 1
ATOM 4556 C C . GLU A 1 556 ? -7.414 12.569 39.122 1.00 87.75 556 GLU A C 1
ATOM 4558 O O . GLU A 1 556 ? -8.196 12.221 40.014 1.00 87.75 556 GLU A O 1
ATOM 4563 N N . GLY A 1 557 ? -6.144 12.150 39.113 1.00 87.50 557 GLY A N 1
ATOM 4564 C CA . GLY A 1 557 ? -5.559 11.291 40.149 1.00 87.50 557 GLY A CA 1
ATOM 4565 C C . GLY A 1 557 ? -6.361 10.002 40.383 1.00 87.50 557 GLY A C 1
ATOM 4566 O O . GLY A 1 557 ? -6.749 9.310 39.446 1.00 87.50 557 GLY A O 1
ATOM 4567 N N . LYS A 1 558 ? -6.667 9.676 41.645 1.00 84.88 558 LYS A N 1
ATOM 4568 C CA . LYS A 1 558 ? -7.370 8.427 42.011 1.00 84.88 558 LYS A CA 1
ATOM 4569 C C . LYS A 1 558 ? -8.774 8.277 41.406 1.00 84.88 558 LYS A C 1
ATOM 4571 O O . LYS A 1 558 ? -9.301 7.171 41.372 1.00 84.88 558 LYS A O 1
ATOM 4576 N N . LEU A 1 559 ? -9.391 9.359 40.922 1.00 85.31 559 LEU A N 1
ATOM 4577 C CA . LEU A 1 559 ? -10.693 9.279 40.247 1.00 85.31 559 LEU A CA 1
ATOM 4578 C C . LEU A 1 559 ? -10.611 8.543 38.902 1.00 85.31 559 LEU A C 1
ATOM 4580 O O . LEU A 1 559 ? -11.631 8.041 38.423 1.00 85.31 559 LEU A O 1
ATOM 4584 N N . VAL A 1 560 ? -9.408 8.436 38.327 1.00 90.75 560 VAL A N 1
ATOM 4585 C CA . VAL A 1 560 ? -9.172 7.691 37.089 1.00 90.75 560 VAL A CA 1
ATOM 4586 C C . VAL A 1 560 ? -9.526 6.219 37.255 1.00 90.75 560 VAL A C 1
ATOM 4588 O O . VAL A 1 560 ? -10.265 5.687 36.436 1.00 90.75 560 VAL A O 1
ATOM 4591 N N . GLU A 1 561 ? -9.088 5.579 38.339 1.00 89.88 561 GLU A N 1
ATOM 4592 C CA . GLU A 1 561 ? -9.347 4.153 38.592 1.00 89.88 561 GLU A CA 1
ATOM 4593 C C . GLU A 1 561 ? -10.849 3.864 38.683 1.00 89.88 561 GLU A C 1
ATOM 4595 O O . GLU A 1 561 ? -11.364 3.027 37.946 1.00 89.88 561 GLU A O 1
ATOM 4600 N N . LYS A 1 562 ? -11.581 4.651 39.480 1.00 88.56 562 LYS A N 1
ATOM 4601 C CA . LYS A 1 562 ? -13.040 4.516 39.622 1.00 88.56 562 LYS A CA 1
ATOM 4602 C C . LYS A 1 562 ? -13.786 4.716 38.295 1.00 88.56 562 LYS A C 1
ATOM 4604 O O . LYS A 1 562 ? -14.793 4.060 38.017 1.00 88.56 562 LYS A O 1
ATOM 4609 N N . SER A 1 563 ? -13.311 5.644 37.470 1.00 90.88 563 SER A N 1
ATOM 4610 C CA . SER A 1 563 ? -13.913 5.904 36.162 1.00 90.88 563 SER A CA 1
ATOM 4611 C C . SER A 1 563 ? -13.609 4.784 35.170 1.00 90.88 563 SER A C 1
ATOM 4613 O O . SER A 1 563 ? -14.488 4.416 34.398 1.00 90.88 563 SER A O 1
ATOM 4615 N N . LEU A 1 564 ? -12.405 4.207 35.209 1.00 91.62 564 LEU A N 1
ATOM 4616 C CA . LEU A 1 564 ? -12.038 3.046 34.396 1.00 91.62 564 LEU A CA 1
ATOM 4617 C C . LEU A 1 564 ? -12.846 1.802 34.782 1.00 91.62 564 LEU A C 1
ATOM 4619 O O . LEU A 1 564 ? -13.303 1.095 33.890 1.00 91.62 564 LEU A O 1
ATOM 4623 N N . GLU A 1 565 ? -13.096 1.575 36.075 1.00 89.81 565 GLU A N 1
ATOM 4624 C CA . GLU A 1 565 ? -14.003 0.516 36.545 1.00 89.81 565 GLU A CA 1
ATOM 4625 C C . GLU A 1 565 ? -15.412 0.695 35.974 1.00 89.81 565 GLU A C 1
ATOM 4627 O O . GLU A 1 565 ? -15.996 -0.246 35.441 1.00 89.81 565 GLU A O 1
ATOM 4632 N N . THR A 1 566 ? -15.930 1.927 36.011 1.00 90.62 566 THR A N 1
ATOM 4633 C CA . THR A 1 566 ? -17.246 2.254 35.445 1.00 90.62 566 THR A CA 1
ATOM 4634 C C . THR A 1 566 ? -17.268 2.064 33.927 1.00 90.62 566 THR A C 1
ATOM 4636 O O . THR A 1 566 ? -18.235 1.545 33.384 1.00 90.62 566 THR A O 1
ATOM 4639 N N . LEU A 1 567 ? -16.206 2.467 33.226 1.00 92.94 567 LEU A N 1
ATOM 4640 C CA . LEU A 1 567 ? -16.096 2.396 31.766 1.00 92.94 567 LEU A CA 1
ATOM 4641 C C . LEU A 1 567 ? -15.673 1.020 31.243 1.00 92.94 567 LEU A C 1
ATOM 4643 O O . LEU A 1 567 ? -15.633 0.839 30.024 1.00 92.94 567 LEU A O 1
ATOM 4647 N N . ARG A 1 568 ? -15.395 0.048 32.120 1.00 91.81 568 ARG A N 1
ATOM 4648 C CA . ARG A 1 568 ? -14.945 -1.301 31.755 1.00 91.81 568 ARG A CA 1
ATOM 4649 C C . ARG A 1 568 ? -15.714 -1.921 30.574 1.00 91.81 568 ARG A C 1
ATOM 4651 O O . ARG A 1 568 ? -15.043 -2.428 29.676 1.00 91.81 568 ARG A O 1
ATOM 4658 N N . PRO A 1 569 ? -17.060 -1.835 30.479 1.00 93.12 569 PRO A N 1
ATOM 4659 C CA . PRO A 1 569 ? -17.793 -2.437 29.361 1.00 93.12 569 PRO A CA 1
ATOM 4660 C C . PRO A 1 569 ? -17.397 -1.889 27.981 1.00 93.12 569 PRO A C 1
ATOM 4662 O O . PRO A 1 569 ? -17.412 -2.616 26.984 1.00 93.12 569 PRO A O 1
ATOM 4665 N N . VAL A 1 570 ? -17.014 -0.610 27.899 1.00 93.94 570 VAL A N 1
ATOM 4666 C CA . VAL A 1 570 ? -16.745 0.099 26.635 1.00 93.94 570 VAL A CA 1
ATOM 4667 C C . VAL A 1 570 ? -15.258 0.293 26.337 1.00 93.94 570 VAL A C 1
ATOM 4669 O O . VAL A 1 570 ? -14.918 0.821 25.276 1.00 93.94 570 VAL A O 1
ATOM 4672 N N . ILE A 1 571 ? -14.370 -0.161 27.222 1.00 92.69 571 ILE A N 1
ATOM 4673 C CA . ILE A 1 571 ? -12.914 -0.114 27.041 1.00 92.69 571 ILE A CA 1
ATOM 4674 C C . ILE A 1 571 ? -12.327 -1.524 26.909 1.00 92.69 571 ILE A C 1
ATOM 4676 O O . ILE A 1 571 ? -12.974 -2.530 27.201 1.00 92.69 571 ILE A O 1
ATOM 4680 N N . LYS A 1 572 ? -11.091 -1.600 26.424 1.00 89.19 572 LYS A N 1
ATOM 4681 C CA . LYS A 1 572 ? -10.271 -2.812 26.379 1.00 89.19 572 LYS A CA 1
ATOM 4682 C C . LYS A 1 572 ? -8.924 -2.542 27.037 1.00 89.19 572 LYS A C 1
ATOM 4684 O O . LYS A 1 572 ? -8.394 -1.438 26.921 1.00 89.19 572 LYS A O 1
ATOM 4689 N N . LEU A 1 573 ? -8.380 -3.557 27.705 1.00 85.94 573 LEU A N 1
ATOM 4690 C CA . LEU A 1 573 ? -7.049 -3.523 28.303 1.00 85.94 573 LEU A CA 1
ATOM 4691 C C . LEU A 1 573 ? -6.050 -4.203 27.363 1.00 85.94 573 LEU A C 1
ATOM 4693 O O . LEU A 1 573 ? -6.164 -5.394 27.072 1.00 85.94 573 LEU A O 1
ATOM 4697 N N . ASN A 1 574 ? -5.049 -3.455 26.912 1.00 80.69 574 ASN A N 1
ATOM 4698 C CA . ASN A 1 574 ? -3.877 -4.002 26.256 1.00 80.69 574 ASN A CA 1
ATOM 4699 C C . ASN A 1 574 ? -2.922 -4.547 27.323 1.00 80.69 574 ASN A C 1
ATOM 4701 O O . ASN A 1 574 ? -2.204 -3.791 27.977 1.00 80.69 574 ASN A O 1
ATOM 4705 N N . VAL A 1 575 ? -2.910 -5.872 27.484 1.00 72.56 575 VAL A N 1
ATOM 4706 C CA . VAL A 1 575 ? -2.111 -6.567 28.506 1.00 72.56 575 VAL A CA 1
ATOM 4707 C C . VAL A 1 575 ? -0.608 -6.324 28.329 1.00 72.56 575 VAL A C 1
ATOM 4709 O O . VAL A 1 575 ? 0.114 -6.268 29.319 1.00 72.56 575 VAL A O 1
ATOM 4712 N N . SER A 1 576 ? -0.130 -6.134 27.092 1.00 67.38 576 SER A N 1
ATOM 4713 C CA . SER A 1 576 ? 1.304 -5.939 26.822 1.00 67.38 576 SER A CA 1
ATOM 4714 C C . SER A 1 576 ? 1.845 -4.614 27.365 1.00 67.38 576 SER A C 1
ATOM 4716 O O . SER A 1 576 ? 2.985 -4.559 27.813 1.00 67.38 576 SER A O 1
ATOM 4718 N N . GLN A 1 577 ? 1.016 -3.566 27.374 1.00 71.12 577 GLN A N 1
ATOM 4719 C CA . GLN A 1 577 ? 1.396 -2.220 27.817 1.00 71.12 577 GLN A CA 1
ATOM 4720 C C . GLN A 1 577 ? 0.675 -1.786 29.099 1.00 71.12 577 GLN A C 1
ATOM 4722 O O . GLN A 1 577 ? 0.872 -0.667 29.564 1.00 71.12 577 GLN A O 1
ATOM 4727 N N . ASN A 1 578 ? -0.181 -2.651 29.655 1.00 81.56 578 ASN A N 1
ATOM 4728 C CA . ASN A 1 578 ? -1.084 -2.335 30.761 1.00 81.56 578 ASN A CA 1
ATOM 4729 C C . ASN A 1 578 ? -1.883 -1.031 30.524 1.00 81.56 578 ASN A C 1
ATOM 4731 O O . ASN A 1 578 ? -2.022 -0.188 31.413 1.00 81.56 578 ASN A O 1
ATOM 4735 N N . GLY A 1 579 ? -2.340 -0.837 29.283 1.00 89.44 579 GLY A N 1
ATOM 4736 C CA . GLY A 1 579 ? -2.985 0.393 28.822 1.00 89.44 579 GLY A CA 1
ATOM 4737 C C . GLY A 1 579 ? -4.427 0.178 28.375 1.00 89.44 579 GLY A C 1
ATOM 4738 O O . GLY A 1 579 ? -4.770 -0.878 27.854 1.00 89.44 579 GLY A O 1
ATOM 4739 N N . TYR A 1 580 ? -5.268 1.190 28.543 1.00 92.00 580 TYR A N 1
ATOM 4740 C CA . TYR A 1 580 ? -6.677 1.196 28.172 1.00 92.00 580 TYR A CA 1
ATOM 4741 C C . TYR A 1 580 ? -6.902 1.928 26.852 1.00 92.00 580 TYR A C 1
ATOM 4743 O O . TYR A 1 580 ? -6.306 2.970 26.592 1.00 92.00 580 TYR A O 1
ATOM 4751 N N . SER A 1 581 ? -7.810 1.407 26.036 1.00 92.38 581 SER A N 1
ATOM 4752 C CA . SER A 1 581 ? -8.339 2.079 24.845 1.00 92.38 581 SER A CA 1
ATOM 4753 C C . SER A 1 581 ? -9.830 1.779 24.702 1.00 92.38 581 SER A C 1
ATOM 4755 O O . SER A 1 581 ? -10.362 0.889 25.366 1.00 92.38 581 SER A O 1
ATOM 4757 N N . ILE A 1 582 ? -10.536 2.528 23.856 1.00 93.38 582 ILE A N 1
ATOM 4758 C CA . ILE A 1 582 ? -11.946 2.238 23.568 1.00 93.38 582 ILE A CA 1
ATOM 4759 C C . ILE A 1 582 ? -12.056 0.879 22.860 1.00 93.38 582 ILE A C 1
ATOM 4761 O O . ILE A 1 582 ? -11.245 0.533 22.002 1.00 93.38 582 ILE A O 1
ATOM 4765 N N . TYR A 1 583 ? -13.066 0.089 23.227 1.00 89.06 583 TYR A N 1
ATOM 4766 C CA . TYR A 1 583 ? -13.308 -1.217 22.614 1.00 89.06 583 TYR A CA 1
ATOM 4767 C C . TYR A 1 583 ? -13.927 -1.101 21.215 1.00 89.06 583 TYR A C 1
ATOM 4769 O O . TYR A 1 583 ? -13.537 -1.836 20.313 1.00 89.06 583 TYR A O 1
ATOM 4777 N N . HIS A 1 584 ? -14.896 -0.197 21.032 1.00 89.75 584 HIS A N 1
ATOM 4778 C CA . HIS A 1 584 ? -15.648 -0.069 19.783 1.00 89.75 584 HIS A CA 1
ATOM 4779 C C . HIS A 1 584 ? -15.914 1.394 19.409 1.00 89.75 584 HIS A C 1
ATOM 4781 O O . HIS A 1 584 ? -16.289 2.206 20.257 1.00 89.75 584 HIS A O 1
ATOM 4787 N N . GLU A 1 585 ? -15.790 1.704 18.116 1.00 89.31 585 GLU A N 1
ATOM 4788 C CA . GLU A 1 585 ? -15.893 3.063 17.561 1.00 89.31 585 GLU A CA 1
ATOM 4789 C C . GLU A 1 585 ? -17.212 3.774 17.888 1.00 89.31 585 GLU A C 1
ATOM 4791 O O . GLU A 1 585 ? -17.245 4.988 18.062 1.00 89.31 585 GLU A O 1
ATOM 4796 N N . SER A 1 586 ? -18.317 3.038 18.028 1.00 91.88 586 SER A N 1
ATOM 4797 C CA . SER A 1 586 ? -19.620 3.644 18.343 1.00 91.88 586 SER A CA 1
ATOM 4798 C C . SER A 1 586 ? -19.623 4.449 19.647 1.00 91.88 586 SER A C 1
ATOM 4800 O O . SER A 1 586 ? -20.345 5.442 19.723 1.00 91.88 586 SER A O 1
ATOM 4802 N N . PHE A 1 587 ? -18.819 4.061 20.647 1.00 93.88 587 PHE A N 1
ATOM 4803 C CA . PHE A 1 587 ? -18.695 4.827 21.888 1.00 93.88 587 PHE A CA 1
ATOM 4804 C C . PHE A 1 587 ? -17.882 6.108 21.676 1.00 93.88 587 PHE A C 1
ATOM 4806 O O . PHE A 1 587 ? -18.338 7.174 22.086 1.00 93.88 587 PHE A O 1
ATOM 4813 N N . ARG A 1 588 ? -16.742 6.033 20.966 1.00 92.25 588 ARG A N 1
ATOM 4814 C CA . ARG A 1 588 ? -15.957 7.220 20.576 1.00 92.25 588 ARG A CA 1
ATOM 4815 C C . ARG A 1 588 ? -16.850 8.218 19.848 1.00 92.25 588 ARG A C 1
ATOM 4817 O O . ARG A 1 588 ? -16.957 9.368 20.265 1.00 92.25 588 ARG A O 1
ATOM 4824 N N . ARG A 1 589 ? -17.539 7.754 18.804 1.00 89.94 589 ARG A N 1
ATOM 4825 C CA . ARG A 1 589 ? -18.464 8.567 18.010 1.00 89.94 589 ARG A CA 1
ATOM 4826 C C . ARG A 1 589 ? -19.511 9.238 18.889 1.00 89.94 589 ARG A C 1
ATOM 4828 O O . ARG A 1 589 ? -19.696 10.442 18.790 1.00 89.94 589 ARG A O 1
ATOM 4835 N N . TYR A 1 590 ? -20.145 8.489 19.792 1.00 92.94 590 TYR A N 1
ATOM 4836 C CA . TYR A 1 590 ? -21.136 9.055 20.702 1.00 92.94 590 TYR A CA 1
ATOM 4837 C C . TYR A 1 590 ? -20.575 10.217 21.540 1.00 92.94 590 TYR A C 1
ATOM 4839 O O . TYR A 1 590 ? -21.234 11.249 21.663 1.00 92.94 590 TYR A O 1
ATOM 4847 N N . ILE A 1 591 ? -19.361 10.081 22.086 1.00 92.94 591 ILE A N 1
ATOM 4848 C CA . ILE A 1 591 ? -18.709 11.153 22.851 1.00 92.94 591 ILE A CA 1
ATOM 4849 C C . ILE A 1 591 ? -18.417 12.363 21.958 1.00 92.94 591 ILE A C 1
ATOM 4851 O O . ILE A 1 591 ? -18.774 13.484 22.318 1.00 92.94 591 ILE A O 1
ATOM 4855 N N . ILE A 1 592 ? -17.812 12.152 20.788 1.00 91.00 592 ILE A N 1
ATOM 4856 C CA . ILE A 1 592 ? -17.454 13.232 19.858 1.00 91.00 592 ILE A CA 1
ATOM 4857 C C . ILE A 1 592 ? -18.701 13.973 19.353 1.00 91.00 592 ILE A C 1
ATOM 4859 O O . ILE A 1 592 ? -18.741 15.203 19.411 1.00 91.00 592 ILE A O 1
ATOM 4863 N N . ASP A 1 593 ? -19.754 13.252 18.963 1.00 90.44 593 ASP A N 1
ATOM 4864 C CA . ASP A 1 593 ? -21.025 13.829 18.513 1.00 90.44 593 ASP A CA 1
ATOM 4865 C C . ASP A 1 593 ? -21.676 14.681 19.610 1.00 90.44 593 ASP A C 1
ATOM 4867 O O . ASP A 1 593 ? -22.225 15.748 19.330 1.00 90.44 593 ASP A O 1
ATOM 4871 N N . GLN A 1 594 ? -21.601 14.251 20.877 1.00 91.31 594 GLN A N 1
ATOM 4872 C CA . GLN A 1 594 ? -22.088 15.043 22.010 1.00 91.31 594 GLN A CA 1
ATOM 4873 C C . GLN A 1 594 ? -21.280 16.327 22.199 1.00 91.31 594 GLN A C 1
ATOM 4875 O O . GLN A 1 594 ? -21.868 17.380 22.450 1.00 91.31 594 GLN A O 1
ATOM 4880 N N . LEU A 1 595 ? -19.953 16.277 22.063 1.00 90.50 595 LEU A N 1
ATOM 4881 C CA . LEU A 1 595 ? -19.117 17.477 22.144 1.00 90.50 595 LEU A CA 1
ATOM 4882 C C . LEU A 1 595 ? -19.468 18.463 21.023 1.00 90.50 595 LEU A C 1
ATOM 4884 O O . LEU A 1 595 ? -19.738 19.629 21.310 1.00 90.50 595 LEU A O 1
ATOM 4888 N N . ILE A 1 596 ? -19.559 17.987 19.777 1.00 88.94 596 ILE A N 1
ATOM 4889 C CA . ILE A 1 596 ? -19.910 18.808 18.608 1.00 88.94 596 ILE A CA 1
ATOM 4890 C C . ILE A 1 596 ? -21.308 19.413 18.770 1.00 88.94 596 ILE A C 1
ATOM 4892 O O . ILE A 1 596 ? -21.482 20.624 18.620 1.00 88.94 596 ILE A O 1
ATOM 4896 N N . LYS A 1 597 ? -22.304 18.598 19.137 1.00 91.38 597 LYS A N 1
ATOM 4897 C CA . LYS A 1 597 ? -23.689 19.046 19.338 1.00 91.38 597 LYS A CA 1
ATOM 4898 C C . LYS A 1 597 ? -23.801 20.129 20.411 1.00 91.38 597 LYS A C 1
ATOM 4900 O O . LYS A 1 597 ? -24.598 21.052 20.265 1.00 91.38 597 LYS A O 1
ATOM 4905 N N . ASN A 1 598 ? -22.998 20.026 21.468 1.00 90.31 598 ASN A N 1
ATOM 4906 C CA . ASN A 1 598 ? -22.943 21.009 22.549 1.00 90.31 598 ASN A CA 1
ATOM 4907 C C . ASN A 1 598 ? -21.967 22.168 22.264 1.00 90.31 598 ASN A C 1
ATOM 4909 O O . ASN A 1 598 ? -21.711 22.971 23.158 1.00 90.31 598 ASN A O 1
ATOM 4913 N N . GLN A 1 599 ? -21.426 22.269 21.041 1.00 90.62 599 GLN A N 1
ATOM 4914 C CA . GLN A 1 599 ? -20.467 23.298 20.611 1.00 90.62 599 GLN A CA 1
ATOM 4915 C C . GLN A 1 599 ? -19.195 23.349 21.477 1.00 90.62 599 GLN A C 1
ATOM 4917 O O . GLN A 1 599 ? -18.561 24.393 21.641 1.00 90.62 599 GLN A O 1
ATOM 4922 N N . ILE A 1 600 ? -18.803 22.205 22.040 1.00 90.19 600 ILE A N 1
ATOM 4923 C CA . ILE A 1 600 ? -17.580 22.052 22.820 1.00 90.19 600 ILE A CA 1
ATOM 4924 C C . ILE A 1 600 ? -16.421 21.788 21.855 1.00 90.19 600 ILE A C 1
ATOM 4926 O O . ILE A 1 600 ? -16.449 20.854 21.058 1.00 90.19 600 ILE A O 1
ATOM 4930 N N . SER A 1 601 ? -15.373 22.609 21.941 1.00 88.69 601 SER A N 1
ATOM 4931 C CA . SER A 1 601 ? -14.191 22.495 21.079 1.00 88.69 601 SER A CA 1
ATOM 4932 C C . SER A 1 601 ? -13.422 21.193 21.338 1.00 88.69 601 SER A C 1
ATOM 4934 O O . SER A 1 601 ? -12.871 20.998 22.428 1.00 88.69 601 SER A O 1
ATOM 4936 N N . LEU A 1 602 ? -13.333 20.338 20.312 1.00 88.81 602 LEU A N 1
ATOM 4937 C CA . LEU A 1 602 ? -12.489 19.136 20.321 1.00 88.81 602 LEU A CA 1
ATOM 4938 C C . LEU A 1 602 ? -11.014 19.501 20.498 1.00 88.81 602 LEU A C 1
ATOM 4940 O O . LEU A 1 602 ? -10.316 18.891 21.301 1.00 88.81 602 LEU A O 1
ATOM 4944 N N . GLU A 1 603 ? -10.557 20.555 19.820 1.00 88.62 603 GLU A N 1
ATOM 4945 C CA . GLU A 1 603 ? -9.191 21.065 19.954 1.00 88.62 603 GLU A CA 1
ATOM 4946 C C . GLU A 1 603 ? -8.843 21.333 21.427 1.00 88.62 603 GLU A C 1
ATOM 4948 O O . GLU A 1 603 ? -7.838 20.846 21.934 1.00 88.62 603 GLU A O 1
ATOM 4953 N N . ARG A 1 604 ? -9.708 22.049 22.157 1.00 88.38 604 ARG A N 1
ATOM 4954 C CA . ARG A 1 604 ? -9.444 22.418 23.556 1.00 88.38 604 ARG A CA 1
ATOM 4955 C C . ARG A 1 604 ? -9.628 21.276 24.546 1.00 88.38 604 ARG A C 1
ATOM 4957 O O . ARG A 1 604 ? -8.907 21.239 25.535 1.00 88.38 604 ARG A O 1
ATOM 4964 N N . THR A 1 605 ? -10.618 20.414 24.334 1.00 88.44 605 THR A N 1
ATOM 4965 C CA . THR A 1 605 ? -11.032 19.416 25.339 1.00 88.44 605 THR A CA 1
ATOM 4966 C C . THR A 1 605 ? -10.474 18.022 25.104 1.00 88.44 605 THR A C 1
ATOM 4968 O O . THR A 1 605 ? -10.497 17.212 26.027 1.00 88.44 605 THR A O 1
ATOM 4971 N N . VAL A 1 606 ? -9.978 17.752 23.897 1.00 90.31 606 VAL A N 1
ATOM 4972 C CA . VAL A 1 606 ? -9.452 16.450 23.490 1.00 90.31 606 VAL A CA 1
ATOM 4973 C C . VAL A 1 606 ? -7.990 16.589 23.066 1.00 90.31 606 VAL A C 1
ATOM 4975 O O . VAL A 1 606 ? -7.120 16.039 23.731 1.00 90.31 606 VAL A O 1
ATOM 4978 N N . TYR A 1 607 ? -7.693 17.379 22.028 1.00 91.38 607 TYR A N 1
ATOM 4979 C CA . TYR A 1 607 ? -6.337 17.445 21.464 1.00 91.38 607 TYR A CA 1
ATOM 4980 C C . TYR A 1 607 ? -5.327 18.159 22.367 1.00 91.38 607 TYR A C 1
ATOM 4982 O O . TYR A 1 607 ? -4.239 17.639 22.589 1.00 91.38 607 TYR A O 1
ATOM 4990 N N . ASN A 1 608 ? -5.660 19.333 22.909 1.00 93.25 608 ASN A N 1
ATOM 4991 C CA . ASN A 1 608 ? -4.707 20.143 23.675 1.00 93.25 608 ASN A CA 1
ATOM 4992 C C . ASN A 1 608 ? -4.164 19.442 24.927 1.00 93.25 608 ASN A C 1
ATOM 4994 O O . ASN A 1 608 ? -2.949 19.477 25.097 1.00 93.25 608 ASN A O 1
ATOM 4998 N N . PRO A 1 609 ? -4.984 18.773 25.763 1.00 95.00 609 PRO A N 1
ATOM 4999 C CA . PRO A 1 609 ? -4.462 17.997 26.886 1.00 95.00 609 PRO A CA 1
ATOM 5000 C C . PRO A 1 609 ? -3.460 16.920 26.447 1.00 95.00 609 PRO A C 1
ATOM 5002 O O . PRO A 1 609 ? -2.414 16.766 27.067 1.00 95.00 609 PRO A O 1
ATOM 5005 N N . ILE A 1 610 ? -3.743 16.223 25.341 1.00 95.75 610 ILE A N 1
ATOM 5006 C CA . ILE A 1 610 ? -2.874 15.169 24.799 1.00 95.75 610 ILE A CA 1
ATOM 5007 C C . ILE A 1 610 ? -1.565 15.768 24.260 1.00 95.75 610 ILE A C 1
ATOM 5009 O O . ILE A 1 610 ? -0.486 15.277 24.574 1.00 95.75 610 ILE A O 1
ATOM 5013 N N . ILE A 1 611 ? -1.646 16.855 23.484 1.00 96.50 611 ILE A N 1
ATOM 5014 C CA . ILE A 1 611 ? -0.479 17.550 22.918 1.00 96.50 611 ILE A CA 1
ATOM 5015 C C . ILE A 1 611 ? 0.414 18.103 24.033 1.00 96.50 611 ILE A C 1
ATOM 5017 O O . ILE A 1 611 ? 1.629 17.940 23.969 1.00 96.50 611 ILE A O 1
ATOM 5021 N N . SER A 1 612 ? -0.168 18.735 25.055 1.00 96.69 612 SER A N 1
ATOM 5022 C CA . SER A 1 612 ? 0.588 19.249 26.201 1.00 96.69 612 SER A CA 1
ATOM 5023 C C . SER A 1 612 ? 1.267 18.124 26.976 1.00 96.69 612 SER A C 1
ATOM 5025 O O . SER A 1 612 ? 2.448 18.237 27.287 1.00 96.69 612 SER A O 1
ATOM 5027 N N . TRP A 1 613 ? 0.573 17.008 27.201 1.00 97.12 613 TRP A N 1
ATOM 5028 C CA . TRP A 1 613 ? 1.176 15.826 27.813 1.00 97.12 613 TRP A CA 1
ATOM 5029 C C . TRP A 1 613 ? 2.348 15.275 26.987 1.00 97.12 613 TRP A C 1
ATOM 5031 O O . TRP A 1 613 ? 3.393 14.946 27.548 1.00 97.12 613 TRP A O 1
ATOM 5041 N N . PHE A 1 614 ? 2.232 15.235 25.654 1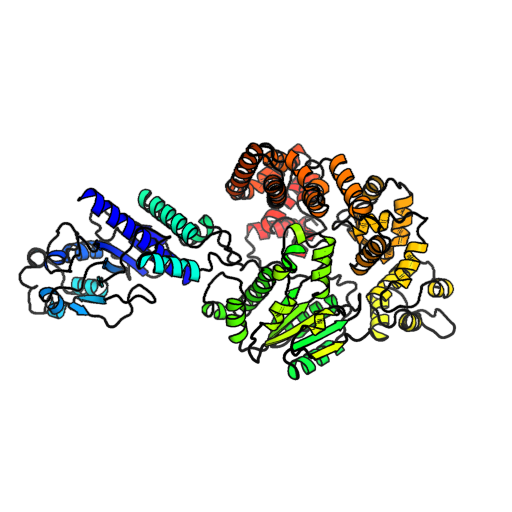.00 97.50 614 PHE A N 1
ATOM 5042 C CA . PHE A 1 614 ? 3.345 14.818 24.800 1.00 97.50 614 PHE A CA 1
ATOM 5043 C C . PHE A 1 614 ? 4.574 15.726 24.936 1.00 97.50 614 PHE A C 1
ATOM 5045 O O . PHE A 1 614 ? 5.701 15.228 24.974 1.00 97.50 614 PHE A O 1
ATOM 5052 N N . GLU A 1 615 ? 4.358 17.042 25.016 1.00 97.00 615 GLU A N 1
ATOM 5053 C CA . GLU A 1 615 ? 5.415 18.046 25.194 1.00 97.00 615 GLU A CA 1
ATOM 5054 C C . GLU A 1 615 ? 6.090 17.911 26.564 1.00 97.00 615 GLU A C 1
ATOM 5056 O O . GLU A 1 615 ? 7.317 17.930 26.642 1.00 97.00 615 GLU A O 1
ATOM 5061 N N . GLU A 1 616 ? 5.310 17.705 27.627 1.00 97.06 616 GLU A N 1
ATOM 5062 C CA . GLU A 1 616 ? 5.815 17.498 28.991 1.00 97.06 616 GLU A CA 1
ATOM 5063 C C . GLU A 1 616 ? 6.641 16.214 29.129 1.00 97.06 616 GLU A C 1
ATOM 5065 O O . GLU A 1 616 ? 7.636 16.191 29.856 1.00 97.06 616 GLU A O 1
ATOM 5070 N N . LYS A 1 617 ? 6.263 15.148 28.414 1.00 96.44 617 LYS A N 1
ATOM 5071 C CA . LYS A 1 617 ? 7.011 13.883 28.385 1.00 96.44 617 LYS A CA 1
ATOM 5072 C C . LYS A 1 617 ? 8.308 13.941 27.578 1.00 96.44 617 LYS A C 1
ATOM 5074 O O . LYS A 1 617 ? 9.148 13.060 27.751 1.00 96.44 617 LYS A O 1
ATOM 5079 N N . GLY A 1 618 ? 8.467 14.950 26.725 1.00 96.38 618 GLY A N 1
ATOM 5080 C CA . GLY A 1 618 ? 9.550 15.031 25.753 1.00 96.38 618 GLY A CA 1
ATOM 5081 C C . GLY A 1 618 ? 9.191 14.313 24.454 1.00 96.38 618 GLY A C 1
ATOM 5082 O O . GLY A 1 618 ? 8.829 13.133 24.441 1.00 96.38 618 GLY A O 1
ATOM 5083 N N . VAL A 1 619 ? 9.274 15.046 23.339 1.00 96.56 619 VAL A N 1
ATOM 5084 C CA . VAL A 1 619 ? 8.882 14.532 22.019 1.00 96.56 619 VAL A CA 1
ATOM 5085 C C . VAL A 1 619 ? 9.823 13.429 21.547 1.00 96.56 619 VAL A C 1
ATOM 5087 O O . VAL A 1 619 ? 9.341 12.466 20.967 1.00 96.56 619 VAL A O 1
ATOM 5090 N N . PHE A 1 620 ? 11.132 13.526 21.802 1.00 95.31 620 PHE A N 1
ATOM 5091 C CA . PHE A 1 620 ? 12.089 12.493 21.394 1.00 95.31 620 PHE A CA 1
ATOM 5092 C C . PHE A 1 620 ? 12.228 11.382 22.435 1.00 95.31 620 PHE A C 1
ATOM 5094 O O . PHE A 1 620 ? 12.493 10.241 22.090 1.00 95.31 620 PHE A O 1
ATOM 5101 N N . GLU A 1 621 ? 12.068 11.685 23.711 1.00 92.44 621 GLU A N 1
ATOM 5102 C CA . GLU A 1 621 ? 12.430 10.786 24.800 1.00 92.44 621 GLU A CA 1
ATOM 5103 C C . GLU A 1 621 ? 11.354 9.720 25.031 1.00 92.44 621 GLU A C 1
ATOM 5105 O O . GLU A 1 621 ? 11.656 8.551 25.295 1.00 92.44 621 GLU A O 1
ATOM 5110 N N . TYR A 1 622 ? 10.086 10.111 24.902 1.00 92.62 622 TYR A N 1
ATOM 5111 C CA . TYR A 1 622 ? 8.953 9.243 25.177 1.00 92.62 622 TYR A CA 1
ATOM 5112 C C . TYR A 1 622 ? 8.349 8.671 23.890 1.00 92.62 622 TYR A C 1
ATOM 5114 O O . TYR A 1 622 ? 7.970 9.390 22.968 1.00 92.62 622 TYR A O 1
ATOM 5122 N N . SER A 1 623 ? 8.226 7.343 23.830 1.00 89.50 623 SER A N 1
ATOM 5123 C CA . SER A 1 623 ? 7.874 6.613 22.605 1.00 89.50 623 SER A CA 1
ATOM 5124 C C . SER A 1 623 ? 6.501 6.977 22.033 1.00 89.50 623 SER A C 1
ATOM 5126 O O . SER A 1 623 ? 6.368 7.100 20.816 1.00 89.50 623 SER A O 1
ATOM 5128 N N . LYS A 1 624 ? 5.480 7.184 22.878 1.00 91.81 624 LYS A N 1
ATOM 5129 C CA . LYS A 1 624 ? 4.146 7.600 22.409 1.00 91.81 624 LYS A CA 1
ATOM 5130 C C . LYS A 1 624 ? 4.145 9.053 21.934 1.00 91.81 624 LYS A C 1
ATOM 5132 O O . LYS A 1 624 ? 3.529 9.331 20.909 1.00 91.81 624 LYS A O 1
ATOM 5137 N N . SER A 1 625 ? 4.876 9.947 22.614 1.00 95.75 625 SER A N 1
ATOM 5138 C CA . SER A 1 625 ? 5.067 11.320 22.127 1.00 95.75 625 SER A CA 1
ATOM 5139 C C . SER A 1 625 ? 5.693 11.310 20.747 1.00 95.75 625 SER A C 1
ATOM 5141 O O . SER A 1 625 ? 5.133 11.896 19.828 1.00 95.75 625 SER A O 1
ATOM 5143 N N . TYR A 1 626 ? 6.801 10.591 20.567 1.00 95.62 626 TYR A N 1
ATOM 5144 C CA . TYR A 1 626 ? 7.486 10.576 19.283 1.00 95.62 626 TYR A CA 1
ATOM 5145 C C . TYR A 1 626 ? 6.595 10.032 18.163 1.00 95.62 626 TYR A C 1
ATOM 5147 O O . TYR A 1 626 ? 6.542 10.619 17.090 1.00 95.62 626 TYR A O 1
ATOM 5155 N N . ARG A 1 627 ? 5.848 8.949 18.410 1.00 93.12 627 ARG A N 1
ATOM 5156 C CA . ARG A 1 627 ? 4.984 8.328 17.391 1.00 93.12 627 ARG A CA 1
ATOM 5157 C C . ARG A 1 627 ? 3.805 9.198 16.959 1.00 93.12 627 ARG A C 1
ATOM 5159 O O . ARG A 1 627 ? 3.409 9.114 15.803 1.00 93.12 627 ARG A O 1
ATOM 5166 N N . PHE A 1 628 ? 3.227 9.994 17.861 1.00 93.81 628 PHE A N 1
ATOM 5167 C CA . PHE A 1 628 ? 1.942 10.648 17.590 1.00 93.81 628 PHE A CA 1
ATOM 5168 C C . PHE A 1 628 ? 1.957 12.169 17.659 1.00 93.81 628 PHE A C 1
ATOM 5170 O O . PHE A 1 628 ? 1.062 12.790 17.095 1.00 93.81 628 PHE A O 1
ATOM 5177 N N . TYR A 1 629 ? 2.937 12.801 18.305 1.00 96.81 629 TYR A N 1
ATOM 5178 C CA . TYR A 1 629 ? 2.931 14.250 18.512 1.00 96.81 629 TYR A CA 1
ATOM 5179 C C . TYR A 1 629 ? 2.733 15.025 17.206 1.00 96.81 629 TYR A C 1
ATOM 5181 O O . TYR A 1 629 ? 1.822 15.848 17.115 1.00 96.81 629 TYR A O 1
ATOM 5189 N N . PHE A 1 630 ? 3.533 14.712 16.181 1.00 96.00 630 PHE A N 1
ATOM 5190 C CA . PHE A 1 630 ? 3.493 15.398 14.888 1.00 96.00 630 PHE A CA 1
ATOM 5191 C C . PHE A 1 630 ? 2.164 15.203 14.151 1.00 96.00 630 PHE A C 1
ATOM 5193 O O . PHE A 1 630 ? 1.639 16.155 13.573 1.00 96.00 630 PHE A O 1
ATOM 5200 N N . GLN A 1 631 ? 1.584 14.003 14.238 1.00 92.62 631 GLN A N 1
ATOM 5201 C CA . GLN A 1 631 ? 0.244 13.730 13.729 1.00 92.62 631 GLN A CA 1
ATOM 5202 C C . GLN A 1 631 ? -0.800 14.590 14.456 1.00 92.62 631 GLN A C 1
ATOM 5204 O O . GLN A 1 631 ? -1.588 15.270 13.810 1.00 92.62 631 GLN A O 1
ATOM 5209 N N . TYR A 1 632 ? -0.790 14.624 15.792 1.00 93.44 632 TYR A N 1
ATOM 5210 C CA . TYR A 1 632 ? -1.823 15.320 16.568 1.00 93.44 632 TYR A CA 1
ATOM 5211 C C . TYR A 1 632 ? -1.766 16.835 16.391 1.00 93.44 632 TYR A C 1
ATOM 5213 O O . TYR A 1 632 ? -2.815 17.456 16.243 1.00 93.44 632 TYR A O 1
ATOM 5221 N N . ILE A 1 633 ? -0.572 17.440 16.361 1.00 94.56 633 ILE A N 1
ATOM 5222 C CA . ILE A 1 633 ? -0.458 18.878 16.073 1.00 94.56 633 ILE A CA 1
ATOM 5223 C C . ILE A 1 633 ? -0.889 19.195 14.639 1.00 94.56 633 ILE A C 1
ATOM 5225 O O . ILE A 1 633 ? -1.432 20.269 14.396 1.00 94.56 633 ILE A O 1
ATOM 5229 N N . HIS A 1 634 ? -0.689 18.278 13.690 1.00 91.81 634 HIS A N 1
ATOM 5230 C CA . HIS A 1 634 ? -1.149 18.461 12.320 1.00 91.81 634 HIS A CA 1
ATOM 5231 C C . HIS A 1 634 ? -2.680 18.409 12.236 1.00 91.81 634 HIS A C 1
ATOM 5233 O O . HIS A 1 634 ? -3.298 19.370 11.776 1.00 91.81 634 HIS A O 1
ATOM 5239 N N . GLU A 1 635 ? -3.290 17.346 12.770 1.00 87.62 635 GLU A N 1
ATOM 5240 C CA . GLU A 1 635 ? -4.746 17.142 12.794 1.00 87.62 635 GLU A CA 1
ATOM 5241 C C . GLU A 1 635 ? -5.468 18.255 13.575 1.00 87.62 635 GLU A C 1
ATOM 5243 O O . GLU A 1 635 ? -6.528 18.726 13.158 1.00 87.62 635 GLU A O 1
ATOM 5248 N N . SER A 1 636 ? -4.866 18.764 14.658 1.00 89.25 636 SER A N 1
ATOM 5249 C CA . SER A 1 636 ? -5.420 19.871 15.448 1.00 89.25 636 SER A CA 1
ATOM 5250 C C . SER A 1 636 ? -5.197 21.262 14.834 1.00 89.25 636 SER A C 1
ATOM 5252 O O . SER A 1 636 ? -5.510 22.258 15.486 1.00 89.25 636 SER A O 1
ATOM 5254 N N . GLY A 1 637 ? -4.593 21.368 13.644 1.00 88.62 637 GLY A N 1
ATOM 5255 C CA . GLY A 1 637 ? -4.328 22.648 12.973 1.00 88.62 637 GLY A CA 1
ATOM 5256 C C . GLY A 1 637 ? -3.200 23.491 13.586 1.00 88.62 637 GLY A C 1
ATOM 5257 O O . GLY A 1 637 ? -3.181 24.699 13.388 1.00 88.62 637 GLY A O 1
ATOM 5258 N N . LYS A 1 638 ? -2.271 22.867 14.323 1.00 91.81 638 LYS A N 1
ATOM 5259 C CA . LYS A 1 638 ? -1.110 23.480 15.006 1.00 91.81 638 LYS A CA 1
ATOM 5260 C C . LYS A 1 638 ? 0.223 23.067 14.382 1.00 91.81 638 LYS A C 1
ATOM 5262 O O . LYS A 1 638 ? 1.217 22.837 15.078 1.00 91.81 638 LYS A O 1
ATOM 5267 N N . SER A 1 639 ? 0.239 22.908 13.059 1.00 92.69 639 SER A N 1
ATOM 5268 C CA . SER A 1 639 ? 1.399 22.392 12.320 1.00 92.69 639 SER A CA 1
ATOM 5269 C C . SER A 1 639 ? 2.646 23.269 12.494 1.00 92.69 639 SER A C 1
ATOM 5271 O O . SER A 1 639 ? 3.761 22.765 12.421 1.00 92.69 639 SER A O 1
ATOM 5273 N N . GLU A 1 640 ? 2.491 24.559 12.796 1.00 94.94 640 GLU A N 1
ATOM 5274 C CA . GLU A 1 640 ? 3.588 25.485 13.084 1.00 94.94 640 GLU A CA 1
ATOM 5275 C C . GLU A 1 640 ? 4.485 25.023 14.241 1.00 94.94 640 GLU A C 1
ATOM 5277 O O . GLU A 1 640 ? 5.682 25.312 14.237 1.00 94.94 640 GLU A O 1
ATOM 5282 N N . LYS A 1 641 ? 3.954 24.242 15.194 1.00 96.44 641 LYS A N 1
ATOM 5283 C CA . LYS A 1 641 ? 4.759 23.656 16.275 1.00 96.44 641 LYS A CA 1
ATOM 5284 C C . LYS A 1 641 ? 5.847 22.712 15.753 1.00 96.44 641 LYS A C 1
ATOM 5286 O O . LYS A 1 641 ? 6.911 22.631 16.361 1.00 96.44 641 LYS A O 1
ATOM 5291 N N . ALA A 1 642 ? 5.633 22.057 14.609 1.00 96.94 642 ALA A N 1
ATOM 5292 C CA . ALA A 1 642 ? 6.612 21.153 14.005 1.00 96.94 642 ALA A CA 1
ATOM 5293 C C . ALA A 1 642 ? 7.853 21.889 13.462 1.00 96.94 642 ALA A C 1
ATOM 5295 O O . ALA A 1 642 ? 8.909 21.280 13.295 1.00 96.94 642 ALA A O 1
ATOM 5296 N N . LEU A 1 643 ? 7.767 23.204 13.218 1.00 97.00 643 LEU A N 1
ATOM 5297 C CA . LEU A 1 643 ? 8.871 23.999 12.668 1.00 97.00 643 LEU A CA 1
ATOM 5298 C C . LEU A 1 643 ? 10.105 24.034 13.579 1.00 97.00 643 LEU A C 1
ATOM 5300 O O . LEU A 1 643 ? 11.222 24.181 13.081 1.00 97.00 643 LEU A O 1
ATOM 5304 N N . SER A 1 644 ? 9.923 23.885 14.895 1.00 95.88 644 SER A N 1
ATOM 5305 C CA . SER A 1 644 ? 11.026 23.816 15.865 1.00 95.88 644 SER A CA 1
ATOM 5306 C C . SER A 1 644 ? 11.854 22.530 15.737 1.00 95.88 644 SER A C 1
ATOM 5308 O O . SER A 1 644 ? 12.982 22.478 16.224 1.00 95.88 644 SER A O 1
ATOM 5310 N N . PHE A 1 645 ? 11.327 21.521 15.037 1.00 96.88 645 PHE A N 1
ATOM 5311 C CA . PHE A 1 645 ? 11.977 20.236 14.792 1.00 96.88 645 PHE A CA 1
ATOM 5312 C C . PHE A 1 645 ? 12.654 20.155 13.419 1.00 96.88 645 PHE A C 1
ATOM 5314 O O . PHE A 1 645 ? 13.425 19.225 13.192 1.00 96.88 645 PHE A O 1
ATOM 5321 N N . ALA A 1 646 ? 12.454 21.144 12.536 1.00 96.44 646 ALA A N 1
ATOM 5322 C CA . ALA A 1 646 ? 13.158 21.276 11.255 1.00 96.44 646 ALA A CA 1
ATOM 5323 C C . ALA A 1 646 ? 14.623 21.712 11.469 1.00 96.44 646 ALA A C 1
ATOM 5325 O O . ALA A 1 646 ? 15.039 22.811 11.099 1.00 96.44 646 ALA A O 1
ATOM 5326 N N . THR A 1 647 ? 15.399 20.851 12.124 1.00 96.06 647 THR A N 1
ATOM 5327 C CA . THR A 1 647 ? 16.786 21.085 12.536 1.00 96.06 647 THR A CA 1
ATOM 5328 C C . THR A 1 647 ? 17.679 19.968 12.017 1.00 96.06 647 THR A C 1
ATOM 5330 O O . THR A 1 647 ? 17.236 18.829 11.882 1.00 96.06 647 THR A O 1
ATOM 5333 N N . ILE A 1 648 ? 18.957 20.272 11.776 1.00 95.00 648 ILE A N 1
ATOM 5334 C CA . ILE A 1 648 ? 19.954 19.286 11.317 1.00 95.00 648 ILE A CA 1
ATOM 5335 C C . ILE A 1 648 ? 20.094 18.084 12.266 1.00 95.00 648 ILE A C 1
ATOM 5337 O O . ILE A 1 648 ? 20.559 17.023 11.861 1.00 95.00 648 ILE A O 1
ATOM 5341 N N . ASP A 1 649 ? 19.661 18.244 13.519 1.00 95.44 649 ASP A N 1
ATOM 5342 C CA . ASP A 1 649 ? 19.781 17.232 14.556 1.00 95.44 649 ASP A CA 1
ATOM 5343 C C . ASP A 1 649 ? 18.638 16.210 14.577 1.00 95.44 649 ASP A C 1
ATOM 5345 O O . ASP A 1 649 ? 18.711 15.224 15.309 1.00 95.44 649 ASP A O 1
ATOM 5349 N N . PHE A 1 650 ? 17.564 16.441 13.816 1.00 97.06 650 PHE A N 1
ATOM 5350 C CA . PHE A 1 650 ? 16.324 15.673 13.936 1.00 97.06 650 PHE A CA 1
ATOM 5351 C C . PHE A 1 650 ? 16.540 14.163 13.772 1.00 97.06 650 PHE A C 1
ATOM 5353 O O . PHE A 1 650 ? 16.162 13.390 14.653 1.00 97.06 650 PHE A O 1
ATOM 5360 N N . VAL A 1 651 ? 17.184 13.740 12.678 1.00 94.75 651 VAL A N 1
ATOM 5361 C CA . VAL A 1 651 ? 17.374 12.311 12.369 1.00 94.75 651 VAL A CA 1
ATOM 5362 C C . VAL A 1 651 ? 18.248 11.637 13.424 1.00 94.75 651 VAL A C 1
ATOM 5364 O O . VAL A 1 651 ? 17.873 10.585 13.941 1.00 94.75 651 VAL A O 1
ATOM 5367 N N . TRP A 1 652 ? 19.375 12.249 13.810 1.00 91.31 652 TRP A N 1
ATOM 5368 C CA . TRP A 1 652 ? 20.265 11.618 14.786 1.00 91.31 652 TRP A CA 1
ATOM 5369 C C . TRP A 1 652 ? 19.644 11.574 16.182 1.00 91.31 652 TRP A C 1
ATOM 5371 O O . TRP A 1 652 ? 19.775 10.545 16.833 1.00 91.31 652 TRP A O 1
ATOM 5381 N N . LYS A 1 653 ? 18.937 12.622 16.641 1.00 95.06 653 LYS A N 1
ATOM 5382 C CA . LYS A 1 653 ? 18.241 12.601 17.944 1.00 95.06 653 LYS A CA 1
ATOM 5383 C C . LYS A 1 653 ? 17.192 11.504 17.980 1.00 95.06 653 LYS A C 1
ATOM 5385 O O . LYS A 1 653 ? 17.060 10.793 18.971 1.00 95.06 653 LYS A O 1
ATOM 5390 N N . SER A 1 654 ? 16.482 11.340 16.870 1.00 95.25 654 SER A N 1
ATOM 5391 C CA . SER A 1 654 ? 15.471 10.302 16.740 1.00 95.25 654 SER A CA 1
ATOM 5392 C C . SER A 1 654 ? 16.079 8.899 16.817 1.00 95.25 654 SER A C 1
ATOM 5394 O O . SER A 1 654 ? 15.623 8.065 17.595 1.00 95.25 654 SER A O 1
ATOM 5396 N N . ALA A 1 655 ? 17.159 8.654 16.073 1.00 91.81 655 ALA A N 1
ATOM 5397 C CA . ALA A 1 655 ? 17.887 7.393 16.148 1.00 91.81 655 ALA A CA 1
ATOM 5398 C C . ALA A 1 655 ? 18.525 7.181 17.534 1.00 91.81 655 ALA A C 1
ATOM 5400 O O . ALA A 1 655 ? 18.501 6.074 18.061 1.00 91.81 655 ALA A O 1
ATOM 5401 N N . PHE A 1 656 ? 19.056 8.228 18.164 1.00 91.56 656 PHE A N 1
ATOM 5402 C CA . PHE A 1 656 ? 19.676 8.151 19.487 1.00 91.56 656 PHE A CA 1
ATOM 5403 C C . PHE A 1 656 ? 18.699 7.643 20.555 1.00 91.56 656 PHE A C 1
ATOM 5405 O O . PHE A 1 656 ? 19.060 6.767 21.334 1.00 91.56 656 PHE A O 1
ATOM 5412 N N . HIS A 1 657 ? 17.448 8.111 20.530 1.00 91.50 657 HIS A N 1
ATOM 5413 C CA . HIS A 1 657 ? 16.405 7.701 21.477 1.00 91.50 657 HIS A CA 1
ATOM 5414 C C . HIS A 1 657 ? 15.702 6.377 21.138 1.00 91.50 657 HIS A C 1
ATOM 5416 O O . HIS A 1 657 ? 14.675 6.042 21.741 1.00 91.50 657 HIS A O 1
ATOM 5422 N N . GLY A 1 658 ? 16.248 5.594 20.204 1.00 90.12 658 GLY A N 1
ATOM 5423 C CA . GLY A 1 658 ? 15.741 4.252 19.933 1.00 90.12 658 GLY A CA 1
ATOM 5424 C C . GLY A 1 658 ? 14.487 4.217 19.057 1.00 90.12 658 GLY A C 1
ATOM 5425 O O . GLY A 1 658 ? 13.675 3.320 19.251 1.00 90.12 658 GLY A O 1
ATOM 5426 N N . HIS A 1 659 ? 14.258 5.183 18.158 1.00 91.56 659 HIS A N 1
ATOM 5427 C CA . HIS A 1 659 ? 13.056 5.179 17.307 1.00 91.56 659 HIS A CA 1
ATOM 5428 C C . HIS A 1 659 ? 13.224 4.372 16.020 1.00 91.56 659 HIS A C 1
ATOM 5430 O O . HIS A 1 659 ? 14.318 4.231 15.478 1.00 91.56 659 HIS A O 1
ATOM 5436 N N . HIS A 1 660 ? 12.109 3.837 15.522 1.00 89.31 660 HIS A N 1
ATOM 5437 C CA . HIS A 1 660 ? 12.065 3.082 14.267 1.00 89.31 660 HIS A CA 1
ATOM 5438 C C . HIS A 1 660 ? 12.263 3.992 13.068 1.00 89.31 660 HIS A C 1
ATOM 5440 O O . HIS A 1 660 ? 11.653 5.058 13.018 1.00 89.31 660 HIS A O 1
ATOM 5446 N N . TRP A 1 661 ? 13.017 3.525 12.073 1.00 89.81 661 TRP A N 1
ATOM 5447 C CA . TRP A 1 661 ? 13.284 4.282 10.852 1.00 89.81 661 TRP A CA 1
ATOM 5448 C C . TRP A 1 661 ? 12.004 4.772 10.163 1.00 89.81 661 TRP A C 1
ATOM 5450 O O . TRP A 1 661 ? 11.870 5.959 9.880 1.00 89.81 661 TRP A O 1
ATOM 5460 N N . GLU A 1 662 ? 11.010 3.892 10.028 1.00 88.19 662 GLU A N 1
ATOM 5461 C CA . GLU A 1 662 ? 9.699 4.210 9.446 1.00 88.19 662 GLU A CA 1
ATOM 5462 C C . GLU A 1 662 ? 8.969 5.338 10.194 1.00 88.19 662 GLU A C 1
ATOM 5464 O O . GLU A 1 662 ? 8.336 6.196 9.583 1.00 88.19 662 GLU A O 1
ATOM 5469 N N . VAL A 1 663 ? 9.083 5.378 11.527 1.00 91.50 663 VAL A N 1
ATOM 5470 C CA . VAL A 1 663 ? 8.470 6.432 12.353 1.00 91.50 663 VAL A CA 1
ATOM 5471 C C . VAL A 1 663 ? 9.236 7.748 12.197 1.00 91.50 663 VAL A C 1
ATOM 5473 O O . VAL A 1 663 ? 8.621 8.812 12.176 1.00 91.50 663 VAL A O 1
ATOM 5476 N N . ILE A 1 664 ? 10.565 7.692 12.057 1.00 95.31 664 ILE A N 1
ATOM 5477 C CA . ILE A 1 664 ? 11.399 8.874 11.790 1.00 95.31 664 ILE A CA 1
ATOM 5478 C C . ILE A 1 664 ? 11.012 9.494 10.444 1.00 95.31 664 ILE A C 1
ATOM 5480 O O . ILE A 1 664 ? 10.781 10.703 10.374 1.00 95.31 664 ILE A O 1
ATOM 5484 N N . ASP A 1 665 ? 10.888 8.672 9.401 1.00 93.94 665 ASP A N 1
ATOM 5485 C CA . ASP A 1 665 ? 10.440 9.105 8.075 1.00 93.94 665 ASP A CA 1
ATOM 5486 C C . ASP A 1 665 ? 9.013 9.679 8.113 1.00 93.94 665 ASP A C 1
ATOM 5488 O O . ASP A 1 665 ? 8.762 10.790 7.634 1.00 93.94 665 ASP A O 1
ATOM 5492 N N . ALA A 1 666 ? 8.078 8.985 8.770 1.00 92.69 666 ALA A N 1
ATOM 5493 C CA . ALA A 1 666 ? 6.704 9.459 8.936 1.00 92.69 666 ALA A CA 1
ATOM 5494 C C . ALA A 1 666 ? 6.632 10.823 9.644 1.00 92.69 666 ALA A C 1
ATOM 5496 O O . ALA A 1 666 ? 5.914 11.724 9.201 1.00 92.69 666 ALA A O 1
ATOM 5497 N N . ASN A 1 667 ? 7.414 11.018 10.706 1.00 96.62 667 ASN A N 1
ATOM 5498 C CA . ASN A 1 667 ? 7.478 12.290 11.419 1.00 96.62 667 ASN A CA 1
ATOM 5499 C C . ASN A 1 667 ? 8.111 13.399 10.579 1.00 96.62 667 ASN A C 1
ATOM 5501 O O . ASN A 1 667 ? 7.617 14.532 10.589 1.00 96.62 667 ASN A O 1
ATOM 5505 N N . LEU A 1 668 ? 9.156 13.087 9.804 1.00 96.44 668 LEU A N 1
ATOM 5506 C CA . LEU A 1 668 ? 9.754 14.060 8.896 1.00 96.44 668 LEU A CA 1
ATOM 5507 C C . LEU A 1 668 ? 8.742 14.538 7.850 1.00 96.44 668 LEU A C 1
ATOM 5509 O O . LEU A 1 668 ? 8.711 15.727 7.544 1.00 96.44 668 LEU A O 1
ATOM 5513 N N . LYS A 1 669 ? 7.851 13.671 7.355 1.00 94.44 669 LYS A N 1
ATOM 5514 C CA . LYS A 1 669 ? 6.784 14.075 6.421 1.00 94.44 669 LYS A CA 1
ATOM 5515 C C . LYS A 1 669 ? 5.864 15.148 7.017 1.00 94.44 669 LYS A C 1
ATOM 5517 O O . LYS A 1 669 ? 5.522 16.100 6.315 1.00 94.44 669 LYS A O 1
ATOM 5522 N N . TYR A 1 670 ? 5.507 15.062 8.300 1.00 95.19 670 TYR A N 1
ATOM 5523 C CA . TYR A 1 670 ? 4.736 16.120 8.973 1.00 95.19 670 TYR A CA 1
ATOM 5524 C C . TYR A 1 670 ? 5.536 17.418 9.135 1.00 95.19 670 TYR A C 1
ATOM 5526 O O . TYR A 1 670 ? 5.002 18.502 8.892 1.00 95.19 670 TYR A O 1
ATOM 5534 N N . ILE A 1 671 ? 6.823 17.323 9.483 1.00 96.94 671 ILE A N 1
ATOM 5535 C CA . ILE A 1 671 ? 7.716 18.488 9.565 1.00 96.94 671 ILE A CA 1
ATOM 5536 C C . ILE A 1 671 ? 7.834 19.164 8.194 1.00 96.94 671 ILE A C 1
ATOM 5538 O O . ILE A 1 671 ? 7.683 20.379 8.096 1.00 96.94 671 ILE A O 1
ATOM 5542 N N . ASN A 1 672 ? 8.026 18.392 7.124 1.00 95.31 672 ASN A N 1
ATOM 5543 C CA . ASN A 1 672 ? 8.119 18.892 5.755 1.00 95.31 672 ASN A CA 1
ATOM 5544 C C . ASN A 1 672 ? 6.846 19.644 5.351 1.00 95.31 672 ASN A C 1
ATOM 5546 O O . ASN A 1 672 ? 6.933 20.754 4.834 1.00 95.31 672 ASN A O 1
ATOM 5550 N N . LYS A 1 673 ? 5.660 19.097 5.649 1.00 93.38 673 LYS A N 1
ATOM 5551 C CA . LYS A 1 673 ? 4.383 19.793 5.409 1.00 93.38 673 LYS A CA 1
ATOM 5552 C C . LYS A 1 673 ? 4.301 21.122 6.156 1.00 93.38 673 LYS A C 1
ATOM 5554 O O . LYS A 1 673 ? 3.919 22.133 5.571 1.00 93.38 673 LYS A O 1
ATOM 5559 N N . ALA A 1 674 ? 4.681 21.140 7.432 1.00 95.12 674 ALA A N 1
ATOM 5560 C CA . ALA A 1 674 ? 4.703 22.371 8.214 1.00 95.12 674 ALA A CA 1
ATOM 5561 C C . ALA A 1 674 ? 5.673 23.405 7.624 1.00 95.12 674 ALA A C 1
ATOM 5563 O O . ALA A 1 674 ? 5.323 24.578 7.514 1.00 95.12 674 ALA A O 1
ATOM 5564 N N . VAL A 1 675 ? 6.864 22.972 7.196 1.00 96.81 675 VAL A N 1
ATOM 5565 C CA . VAL A 1 675 ? 7.870 23.828 6.554 1.00 96.81 675 VAL A CA 1
ATOM 5566 C C . VAL A 1 675 ? 7.373 24.381 5.218 1.00 96.81 675 VAL A C 1
ATOM 5568 O O . VAL A 1 675 ? 7.568 25.563 4.953 1.00 96.81 675 VAL A O 1
ATOM 5571 N N . LEU A 1 676 ? 6.694 23.579 4.399 1.00 93.62 676 LEU A N 1
ATOM 5572 C CA . LEU A 1 676 ? 6.131 24.037 3.126 1.00 93.62 676 LEU A CA 1
ATOM 5573 C C . LEU A 1 676 ? 5.033 25.092 3.320 1.00 93.62 676 LEU A C 1
ATOM 5575 O O . LEU A 1 676 ? 4.968 26.052 2.557 1.00 93.62 676 LEU A O 1
ATOM 5579 N N . ASN A 1 677 ? 4.198 24.934 4.348 1.00 91.31 677 ASN A N 1
ATOM 5580 C CA . ASN A 1 677 ? 3.057 25.822 4.584 1.00 91.31 677 ASN A CA 1
ATOM 5581 C C . ASN A 1 677 ? 3.415 27.083 5.387 1.00 91.31 677 ASN A C 1
ATOM 5583 O O . ASN A 1 677 ? 2.808 28.136 5.193 1.00 91.31 677 ASN A O 1
ATOM 5587 N N . HIS A 1 678 ? 4.368 26.977 6.316 1.00 93.44 678 HIS A N 1
ATOM 5588 C CA . HIS A 1 678 ? 4.639 28.008 7.326 1.00 93.44 678 HIS A CA 1
ATOM 5589 C C . HIS A 1 678 ? 6.132 28.302 7.533 1.00 93.44 678 HIS A C 1
ATOM 5591 O O . HIS A 1 678 ? 6.479 29.194 8.307 1.00 93.44 678 HIS A O 1
ATOM 5597 N N . GLY A 1 679 ? 7.020 27.536 6.902 1.00 92.69 679 GLY A N 1
ATOM 5598 C CA . GLY A 1 679 ? 8.456 27.603 7.135 1.00 92.69 679 GLY A CA 1
ATOM 5599 C C . GLY A 1 679 ? 9.158 28.742 6.405 1.00 92.69 679 GLY A C 1
ATOM 5600 O O . GLY A 1 679 ? 8.648 29.387 5.491 1.00 92.69 679 GLY A O 1
ATOM 5601 N N . THR A 1 680 ? 10.395 28.972 6.826 1.00 96.06 680 THR A N 1
ATOM 5602 C CA . THR A 1 680 ? 11.336 29.894 6.186 1.00 96.06 680 THR A CA 1
ATOM 5603 C C . THR A 1 680 ? 12.190 29.172 5.137 1.00 96.06 680 THR A C 1
ATOM 5605 O O . THR A 1 680 ? 12.342 27.951 5.175 1.00 96.06 680 THR A O 1
ATOM 5608 N N . ILE A 1 681 ? 12.825 29.920 4.225 1.00 95.25 681 ILE A N 1
ATOM 5609 C CA . ILE A 1 681 ? 13.745 29.351 3.220 1.00 95.25 681 ILE A CA 1
ATOM 5610 C C . ILE A 1 681 ? 14.862 28.487 3.857 1.00 95.25 681 ILE A C 1
ATOM 5612 O O . ILE A 1 681 ? 15.096 27.384 3.367 1.00 95.25 681 ILE A O 1
ATOM 5616 N N . PRO A 1 682 ? 15.535 28.897 4.956 1.00 96.19 682 PRO A N 1
ATOM 5617 C CA . PRO A 1 682 ? 16.508 28.031 5.627 1.00 96.19 682 PRO A CA 1
ATOM 5618 C C . PRO A 1 682 ? 15.922 26.699 6.112 1.00 96.19 682 PRO A C 1
ATOM 5620 O O . PRO A 1 682 ? 16.561 25.661 5.961 1.00 96.19 682 PRO A O 1
ATOM 5623 N N . GLN A 1 683 ? 14.698 26.706 6.650 1.00 96.31 683 GLN A N 1
ATOM 5624 C CA . GLN A 1 683 ? 14.025 25.476 7.081 1.00 96.31 683 GLN A CA 1
ATOM 5625 C C . GLN A 1 683 ? 13.679 24.572 5.896 1.00 96.31 683 GLN A C 1
ATOM 5627 O O . GLN A 1 683 ? 13.774 23.356 6.034 1.00 96.31 683 GLN A O 1
ATOM 5632 N N . LEU A 1 684 ? 13.351 25.141 4.731 1.00 96.00 684 LEU A N 1
ATOM 5633 C CA . LEU A 1 684 ? 13.137 24.378 3.498 1.00 96.00 684 LEU A CA 1
ATOM 5634 C C . LEU A 1 684 ? 14.409 23.639 3.057 1.00 96.00 684 LEU A C 1
ATOM 5636 O O . LEU A 1 684 ? 14.346 22.454 2.727 1.00 96.00 684 LEU A O 1
ATOM 5640 N N . PHE A 1 685 ? 15.571 24.301 3.106 1.00 95.69 685 PHE A N 1
ATOM 5641 C CA . PHE A 1 685 ? 16.853 23.649 2.817 1.00 95.69 685 PHE A CA 1
ATOM 5642 C C . PHE A 1 685 ? 17.161 22.527 3.813 1.00 95.69 685 PHE A C 1
ATOM 5644 O O . PHE A 1 685 ? 17.515 21.428 3.393 1.00 95.69 685 PHE A O 1
ATOM 5651 N N . ILE A 1 686 ? 16.972 22.766 5.116 1.00 96.06 686 ILE A N 1
ATOM 5652 C CA . ILE A 1 686 ? 17.179 21.736 6.147 1.00 96.06 686 ILE A CA 1
ATOM 5653 C C . ILE A 1 686 ? 16.249 20.542 5.909 1.00 96.06 686 ILE A C 1
ATOM 5655 O O . ILE A 1 686 ? 16.711 19.411 5.875 1.00 96.06 686 ILE A O 1
ATOM 5659 N N . SER A 1 687 ? 14.956 20.785 5.702 1.00 94.75 687 SER A N 1
ATOM 5660 C CA . SER A 1 687 ? 13.947 19.753 5.427 1.00 94.75 687 SER A CA 1
ATOM 5661 C C . SER A 1 687 ? 14.295 18.908 4.192 1.00 94.75 687 SER A C 1
ATOM 5663 O O . SER A 1 687 ? 14.188 17.678 4.227 1.00 94.75 687 SER A O 1
ATOM 5665 N N . THR A 1 688 ? 14.794 19.544 3.129 1.00 92.12 688 THR A N 1
ATOM 5666 C CA . THR A 1 688 ? 15.251 18.853 1.912 1.00 92.12 688 THR A CA 1
ATOM 5667 C C . THR A 1 688 ? 16.462 17.963 2.201 1.00 92.12 688 THR A C 1
ATOM 5669 O O . THR A 1 688 ? 16.477 16.795 1.814 1.00 92.12 688 THR A O 1
ATOM 5672 N N . GLU A 1 689 ? 17.452 18.472 2.939 1.00 94.12 689 GLU A N 1
ATOM 5673 C CA . GLU A 1 689 ? 18.630 17.689 3.327 1.00 94.12 689 GLU A CA 1
ATOM 5674 C C . GLU A 1 689 ? 18.286 16.539 4.278 1.00 94.12 689 GLU A C 1
ATOM 5676 O O . GLU A 1 689 ? 18.799 15.438 4.102 1.00 94.12 689 GLU A O 1
ATOM 5681 N N . LEU A 1 690 ? 17.381 16.739 5.242 1.00 95.12 690 LEU A N 1
ATOM 5682 C CA . LEU A 1 690 ? 16.899 15.663 6.113 1.00 95.12 690 LEU A CA 1
ATOM 5683 C C . LEU A 1 690 ? 16.215 14.561 5.298 1.00 95.12 690 LEU A C 1
ATOM 5685 O O . LEU A 1 690 ? 16.472 13.384 5.533 1.00 95.12 690 LEU A O 1
ATOM 5689 N N . SER A 1 691 ? 15.404 14.936 4.305 1.00 91.44 691 SER A N 1
ATOM 5690 C CA . SER A 1 691 ? 14.725 13.973 3.427 1.00 91.44 691 SER A CA 1
ATOM 5691 C C . SER A 1 691 ? 15.739 13.161 2.616 1.00 91.44 691 SER A C 1
ATOM 5693 O O . SER A 1 691 ? 15.610 11.945 2.489 1.00 91.44 691 SER A O 1
ATOM 5695 N N . ARG A 1 692 ? 16.808 13.815 2.140 1.00 88.12 692 ARG A N 1
ATOM 5696 C CA . ARG A 1 692 ? 17.935 13.146 1.479 1.00 88.12 692 ARG A CA 1
ATOM 5697 C C . ARG A 1 692 ? 18.675 12.196 2.425 1.00 88.12 692 ARG A C 1
ATOM 5699 O O . ARG A 1 692 ? 19.004 11.088 2.019 1.00 88.12 692 ARG A O 1
ATOM 5706 N N . VAL A 1 693 ? 18.931 12.604 3.671 1.00 91.12 693 VAL A N 1
ATOM 5707 C CA . VAL A 1 693 ? 19.584 11.756 4.684 1.00 91.12 693 VAL A CA 1
ATOM 5708 C C . VAL A 1 693 ? 18.753 10.511 4.970 1.00 91.12 693 VAL A C 1
ATOM 5710 O O . VAL A 1 693 ? 19.324 9.422 4.978 1.00 91.12 693 VAL A O 1
ATOM 5713 N N . ILE A 1 694 ? 17.435 10.646 5.156 1.00 89.75 694 ILE A N 1
ATOM 5714 C CA . ILE A 1 694 ? 16.558 9.490 5.378 1.00 89.75 694 ILE A CA 1
ATOM 5715 C C . ILE A 1 694 ? 16.630 8.532 4.183 1.00 89.75 694 ILE A C 1
ATOM 5717 O O . ILE A 1 694 ? 16.938 7.358 4.357 1.00 89.75 694 ILE A O 1
ATOM 5721 N N . SER A 1 695 ? 16.465 9.037 2.960 1.00 80.44 695 SER A N 1
ATOM 5722 C CA . SER A 1 695 ? 16.491 8.183 1.767 1.00 80.44 695 SER A CA 1
ATOM 5723 C C . SER A 1 695 ? 17.843 7.490 1.539 1.00 80.44 695 SER A C 1
ATOM 5725 O O . SER A 1 695 ? 17.874 6.343 1.115 1.00 80.44 695 SER A O 1
ATOM 5727 N N . MET A 1 696 ? 18.969 8.151 1.824 1.00 81.69 696 MET A N 1
ATOM 5728 C CA . MET A 1 696 ? 20.303 7.586 1.569 1.00 81.69 696 MET A CA 1
ATOM 5729 C C . MET A 1 696 ? 20.822 6.657 2.676 1.00 81.69 696 MET A C 1
ATOM 5731 O O . MET A 1 696 ? 21.829 5.984 2.464 1.00 81.69 696 MET A O 1
ATOM 5735 N N . THR A 1 697 ? 20.214 6.673 3.865 1.00 86.00 697 THR A N 1
ATOM 5736 C CA . THR A 1 697 ? 20.741 5.962 5.047 1.00 86.00 697 THR A CA 1
ATOM 5737 C C . THR A 1 697 ? 19.900 4.748 5.432 1.00 86.00 697 THR A C 1
ATOM 5739 O O . THR A 1 697 ? 20.355 3.943 6.236 1.00 86.00 697 THR A O 1
ATOM 5742 N N . GLU A 1 698 ? 18.703 4.592 4.865 1.00 84.12 698 GLU A N 1
ATOM 5743 C CA . GLU A 1 698 ? 17.773 3.509 5.199 1.00 84.12 698 GLU A CA 1
ATOM 5744 C C . GLU A 1 698 ? 18.401 2.117 5.080 1.00 84.12 698 GLU A C 1
ATOM 5746 O O . GLU A 1 698 ? 18.412 1.365 6.055 1.00 84.12 698 GLU A O 1
ATOM 5751 N N . ASP A 1 699 ? 19.004 1.803 3.933 1.00 79.88 699 ASP A N 1
ATOM 5752 C CA . ASP A 1 699 ? 19.613 0.490 3.695 1.00 79.88 699 ASP A CA 1
ATOM 5753 C C . ASP A 1 699 ? 20.738 0.206 4.693 1.00 79.88 699 ASP A C 1
ATOM 5755 O O . ASP A 1 699 ? 20.752 -0.827 5.363 1.00 79.88 699 ASP A O 1
ATOM 5759 N N . ALA A 1 700 ? 21.637 1.176 4.883 1.00 83.25 700 ALA A N 1
ATOM 5760 C CA . ALA A 1 700 ? 22.738 1.062 5.835 1.00 83.25 700 ALA A CA 1
ATOM 5761 C C . ALA A 1 700 ? 22.239 0.914 7.285 1.00 83.25 700 ALA A C 1
ATOM 5763 O O . ALA A 1 700 ? 22.843 0.196 8.090 1.00 83.25 700 ALA A O 1
ATOM 5764 N N . PHE A 1 701 ? 21.137 1.582 7.640 1.00 85.62 701 PHE A N 1
ATOM 5765 C CA . PHE A 1 701 ? 20.499 1.442 8.946 1.00 85.62 701 PHE A CA 1
ATOM 5766 C C . PHE A 1 701 ? 19.920 0.034 9.126 1.00 85.62 701 PHE A C 1
ATOM 5768 O O . PHE A 1 701 ? 20.171 -0.604 10.148 1.00 85.62 701 PHE A O 1
ATOM 5775 N N . ASN A 1 702 ? 19.213 -0.480 8.119 1.00 83.31 702 ASN A N 1
ATOM 5776 C CA . ASN A 1 702 ? 18.609 -1.810 8.139 1.00 83.31 702 ASN A CA 1
ATOM 5777 C C . ASN A 1 702 ? 19.665 -2.926 8.207 1.00 83.31 702 ASN A C 1
ATOM 5779 O O . ASN A 1 702 ? 19.546 -3.833 9.035 1.00 83.31 702 ASN A O 1
ATOM 5783 N N . GLU A 1 703 ? 20.747 -2.822 7.432 1.00 85.56 703 GLU A N 1
ATOM 5784 C CA . GLU A 1 703 ? 21.880 -3.759 7.474 1.00 85.56 703 GLU A CA 1
ATOM 5785 C C . GLU A 1 703 ? 22.565 -3.801 8.849 1.00 85.56 703 GLU A C 1
ATOM 5787 O O . GLU A 1 703 ? 23.062 -4.843 9.287 1.00 85.56 703 GLU A O 1
ATOM 5792 N N . THR A 1 704 ? 22.583 -2.673 9.565 1.00 90.12 704 THR A N 1
ATOM 5793 C CA . THR A 1 704 ? 23.252 -2.541 10.868 1.00 90.12 704 THR A CA 1
ATOM 5794 C C . THR A 1 704 ? 22.295 -2.567 12.062 1.00 90.12 704 THR A C 1
ATOM 5796 O O . THR A 1 704 ? 22.739 -2.408 13.206 1.00 90.12 704 THR A O 1
ATOM 5799 N N . LEU A 1 705 ? 21.007 -2.854 11.840 1.00 91.25 705 LEU A N 1
ATOM 5800 C CA . LEU A 1 705 ? 19.942 -2.723 12.837 1.00 91.25 705 LEU A CA 1
ATOM 5801 C C . LEU A 1 705 ? 20.230 -3.486 14.137 1.00 91.25 705 LEU A C 1
ATOM 5803 O O . LEU A 1 705 ? 20.039 -2.950 15.225 1.00 91.25 705 LEU A O 1
ATOM 5807 N N . LEU A 1 706 ? 20.733 -4.723 14.070 1.00 92.31 706 LEU A N 1
ATOM 5808 C CA . LEU A 1 706 ? 21.045 -5.499 15.281 1.00 92.31 706 LEU A CA 1
ATOM 5809 C C . LEU A 1 706 ? 22.183 -4.879 16.102 1.00 92.31 706 LEU A C 1
ATOM 5811 O O . LEU A 1 706 ? 22.137 -4.887 17.335 1.00 92.31 706 LEU A O 1
ATOM 5815 N N . SER A 1 707 ? 23.191 -4.315 15.435 1.00 94.06 707 SER A N 1
ATOM 5816 C CA . SER A 1 707 ? 24.278 -3.585 16.097 1.00 94.06 707 SER A CA 1
ATOM 5817 C C . SER A 1 707 ? 23.757 -2.305 16.741 1.00 94.06 707 SER A C 1
ATOM 5819 O O . SER A 1 707 ? 24.126 -1.991 17.874 1.00 94.06 707 SER A O 1
ATOM 5821 N N . TYR A 1 708 ? 22.852 -1.610 16.053 1.00 93.44 708 TYR A N 1
ATOM 5822 C CA . TYR A 1 708 ? 22.147 -0.451 16.582 1.00 93.44 708 TYR A CA 1
ATOM 5823 C C . TYR A 1 708 ? 21.315 -0.804 17.826 1.00 93.44 708 TYR A C 1
ATOM 5825 O O . TYR A 1 708 ? 21.502 -0.188 18.872 1.00 93.44 708 TYR A O 1
ATOM 5833 N N . LEU A 1 709 ? 20.484 -1.851 17.780 1.00 94.50 709 LEU A N 1
ATOM 5834 C CA . LEU A 1 709 ? 19.684 -2.292 18.931 1.00 94.50 709 LEU A CA 1
ATOM 5835 C C . LEU A 1 709 ? 20.555 -2.723 20.113 1.00 94.50 709 LEU A C 1
ATOM 5837 O O . LEU A 1 709 ? 20.217 -2.456 21.264 1.00 94.50 709 LEU A O 1
ATOM 5841 N N . LYS A 1 710 ? 21.714 -3.336 19.851 1.00 95.25 710 LYS A N 1
ATOM 5842 C CA . LYS A 1 710 ? 22.702 -3.636 20.893 1.00 95.25 710 LYS A CA 1
ATOM 5843 C C . LYS A 1 710 ? 23.264 -2.360 21.522 1.00 95.25 710 LYS A C 1
ATOM 5845 O O . LYS A 1 710 ? 23.432 -2.312 22.738 1.00 95.25 710 LYS A O 1
ATOM 5850 N N . ALA A 1 711 ? 23.544 -1.328 20.726 1.00 94.12 711 ALA A N 1
ATOM 5851 C CA . ALA A 1 711 ? 23.978 -0.033 21.242 1.00 94.12 711 ALA A CA 1
ATOM 5852 C C . ALA A 1 711 ? 22.883 0.630 22.093 1.00 94.12 711 ALA A C 1
ATOM 5854 O O . ALA A 1 711 ? 23.171 1.031 23.218 1.00 94.12 711 ALA A O 1
ATOM 5855 N N . VAL A 1 712 ? 21.632 0.649 21.619 1.00 93.19 712 VAL A N 1
ATOM 5856 C CA . VAL A 1 712 ? 20.470 1.138 22.386 1.00 93.19 712 VAL A CA 1
ATOM 5857 C C . VAL A 1 712 ? 20.337 0.378 23.707 1.00 93.19 712 VAL A C 1
ATOM 5859 O O . VAL A 1 712 ? 20.252 0.997 24.763 1.00 93.19 712 VAL A O 1
ATOM 5862 N N . GLY A 1 713 ? 20.412 -0.955 23.678 1.00 93.75 713 GLY A N 1
ATOM 5863 C CA . GLY A 1 713 ? 20.348 -1.793 24.877 1.00 93.75 713 GLY A CA 1
ATOM 5864 C C . GLY A 1 713 ? 21.470 -1.522 25.882 1.00 93.75 713 GLY A C 1
ATOM 5865 O O . GLY A 1 713 ? 21.238 -1.578 27.087 1.00 93.75 713 GLY A O 1
ATOM 5866 N N . ASN A 1 714 ? 22.669 -1.173 25.411 1.00 94.12 714 ASN A N 1
ATOM 5867 C CA . ASN A 1 714 ? 23.794 -0.814 26.277 1.00 94.12 714 ASN A CA 1
ATOM 5868 C C . ASN A 1 714 ? 23.704 0.619 26.836 1.00 94.12 714 ASN A C 1
ATOM 5870 O O . ASN A 1 714 ? 24.275 0.880 27.892 1.00 94.12 714 ASN A O 1
ATOM 5874 N N . LEU A 1 715 ? 23.034 1.541 26.135 1.00 91.75 715 LEU A N 1
ATOM 5875 C CA . LEU A 1 715 ? 22.910 2.952 26.526 1.00 91.75 715 LEU A CA 1
ATOM 5876 C C . LEU A 1 715 ? 21.677 3.220 27.399 1.00 91.75 715 LEU A C 1
ATOM 5878 O O . LEU A 1 715 ? 21.793 3.857 28.442 1.00 91.75 715 LEU A O 1
ATOM 5882 N N . GLU A 1 716 ? 20.508 2.730 26.979 1.00 89.31 716 GLU A N 1
ATOM 5883 C CA . GLU A 1 716 ? 19.210 2.973 27.630 1.00 89.31 716 GLU A CA 1
ATOM 5884 C C . GLU A 1 716 ? 18.650 1.725 28.342 1.00 89.31 716 GLU A C 1
ATOM 5886 O O . GLU A 1 716 ? 17.638 1.800 29.038 1.00 89.31 716 GLU A O 1
ATOM 5891 N N . GLY A 1 717 ? 19.313 0.573 28.209 1.00 91.81 717 GLY A N 1
ATOM 5892 C CA . GLY A 1 717 ? 18.888 -0.698 28.793 1.00 91.81 717 GLY A CA 1
ATOM 5893 C C . GLY A 1 717 ? 18.093 -1.578 27.824 1.00 91.81 717 GLY A C 1
ATOM 5894 O O . GLY A 1 717 ? 17.350 -1.114 26.961 1.00 91.81 717 GLY A O 1
ATOM 5895 N N . TYR A 1 718 ? 18.202 -2.898 27.991 1.00 93.06 718 TYR A N 1
ATOM 5896 C CA . TYR A 1 718 ? 17.553 -3.874 27.104 1.00 93.06 718 TYR A CA 1
ATOM 5897 C C . TYR A 1 718 ? 16.021 -3.943 27.253 1.00 93.06 718 TYR A C 1
ATOM 5899 O O . TYR A 1 718 ? 15.368 -4.559 26.410 1.00 93.06 718 TYR A O 1
ATOM 5907 N N . GLN A 1 719 ? 15.431 -3.285 28.261 1.00 90.00 719 GLN A N 1
ATOM 5908 C CA . GLN A 1 719 ? 13.980 -3.056 28.303 1.00 90.00 719 GLN A CA 1
ATOM 5909 C C . GLN A 1 719 ? 13.537 -2.159 27.143 1.00 90.00 719 GLN A C 1
ATOM 5911 O O . GLN A 1 719 ? 12.557 -2.482 26.485 1.00 90.00 719 GLN A O 1
ATOM 5916 N N . LYS A 1 720 ? 14.309 -1.113 26.807 1.00 89.00 720 LYS A N 1
ATOM 5917 C CA . LYS A 1 720 ? 14.020 -0.248 25.655 1.00 89.00 720 LYS A CA 1
ATOM 5918 C C . LYS A 1 720 ? 14.015 -1.036 24.344 1.00 89.00 720 LYS A C 1
ATOM 5920 O O . LYS A 1 720 ? 13.183 -0.792 23.480 1.00 89.00 720 LYS A O 1
ATOM 5925 N N . VAL A 1 721 ? 14.908 -2.021 24.219 1.00 91.88 721 VAL A N 1
ATOM 5926 C CA . VAL A 1 721 ? 14.954 -2.934 23.064 1.00 91.88 721 VAL A CA 1
ATOM 5927 C C . VAL A 1 721 ? 13.746 -3.874 23.053 1.00 91.88 721 VAL A C 1
ATOM 5929 O O . VAL A 1 721 ? 13.172 -4.110 21.998 1.00 91.88 721 VAL A O 1
ATOM 5932 N N . ALA A 1 722 ? 13.309 -4.382 24.208 1.00 89.50 722 ALA A N 1
ATOM 5933 C CA . ALA A 1 722 ? 12.087 -5.184 24.282 1.00 89.50 722 ALA A CA 1
ATOM 5934 C C . ALA A 1 722 ? 10.842 -4.367 23.881 1.00 89.50 722 ALA A C 1
ATOM 5936 O O . ALA A 1 722 ? 10.013 -4.862 23.119 1.00 89.50 722 ALA A O 1
ATOM 5937 N N . ASP A 1 723 ? 10.758 -3.109 24.321 1.00 86.31 723 ASP A N 1
ATOM 5938 C CA . ASP A 1 723 ? 9.677 -2.177 23.973 1.00 86.31 723 ASP A CA 1
ATOM 5939 C C . ASP A 1 723 ? 9.732 -1.746 22.497 1.00 86.31 723 ASP A C 1
ATOM 5941 O O . ASP A 1 723 ? 8.701 -1.472 21.887 1.00 86.31 723 ASP A O 1
ATOM 5945 N N . TYR A 1 724 ? 10.928 -1.714 21.901 1.00 90.12 724 TYR A N 1
ATOM 5946 C CA . TYR A 1 724 ? 11.111 -1.496 20.467 1.00 90.12 724 TYR A CA 1
ATOM 5947 C C . TYR A 1 724 ? 10.441 -2.607 19.660 1.00 90.12 724 TYR A C 1
ATOM 5949 O O . TYR A 1 724 ? 9.839 -2.337 18.631 1.00 90.12 724 TYR A O 1
ATOM 5957 N N . LEU A 1 725 ? 10.508 -3.860 20.117 1.00 90.94 725 LEU A N 1
ATOM 5958 C CA . LEU A 1 725 ? 10.087 -5.025 19.333 1.00 90.94 725 LEU A CA 1
ATOM 5959 C C . LEU A 1 725 ? 8.575 -5.175 19.169 1.00 90.94 725 LEU A C 1
ATOM 5961 O O . LEU A 1 725 ? 8.148 -5.874 18.247 1.00 90.94 725 LEU A O 1
ATOM 5965 N N . VAL A 1 726 ? 7.773 -4.576 20.051 1.00 87.50 726 VAL A N 1
ATOM 5966 C CA . VAL A 1 726 ? 6.313 -4.691 20.014 1.00 87.50 726 VAL A CA 1
ATOM 5967 C C . VAL A 1 726 ? 5.655 -3.362 20.336 1.00 87.50 726 VAL A C 1
ATOM 5969 O O . VAL A 1 726 ? 5.909 -2.757 21.374 1.00 87.50 726 VAL A O 1
ATOM 5972 N N . TYR A 1 727 ? 4.714 -2.960 19.488 1.00 85.06 727 TYR A N 1
ATOM 5973 C CA . TYR A 1 727 ? 3.903 -1.774 19.702 1.00 85.06 727 TYR A CA 1
ATOM 5974 C C . TYR A 1 727 ? 2.413 -2.104 19.585 1.00 85.06 727 TYR A C 1
ATOM 5976 O O . TYR A 1 727 ? 1.995 -2.771 18.643 1.00 85.06 727 TYR A O 1
ATOM 5984 N N . GLU A 1 728 ? 1.608 -1.706 20.578 1.00 81.06 728 GLU A N 1
ATOM 5985 C CA . GLU A 1 728 ? 0.170 -2.028 20.655 1.00 81.06 728 GLU A CA 1
ATOM 5986 C C . GLU A 1 728 ? -0.148 -3.530 20.487 1.00 81.06 728 GLU A C 1
ATOM 5988 O O . GLU A 1 728 ? -1.211 -3.913 20.008 1.00 81.06 728 GLU A O 1
ATOM 5993 N N . GLY A 1 729 ? 0.760 -4.408 20.928 1.00 78.31 729 GLY A N 1
ATOM 5994 C CA . GLY A 1 729 ? 0.610 -5.863 20.805 1.00 78.31 729 GLY A CA 1
ATOM 5995 C C . GLY A 1 729 ? 0.973 -6.433 19.428 1.00 78.31 729 GLY A C 1
ATOM 5996 O O . GLY A 1 729 ? 0.806 -7.632 19.219 1.00 78.31 729 GLY A O 1
ATOM 5997 N N . THR A 1 730 ? 1.496 -5.612 18.514 1.00 81.25 730 THR A N 1
ATOM 5998 C CA . THR A 1 730 ? 1.953 -6.032 17.180 1.00 81.25 730 THR A CA 1
ATOM 5999 C C . THR A 1 730 ? 3.478 -5.989 17.055 1.00 81.25 730 THR A C 1
ATOM 6001 O O . THR A 1 730 ? 4.106 -5.095 17.630 1.00 81.25 730 THR A O 1
ATOM 6004 N N . PRO A 1 731 ? 4.099 -6.943 16.335 1.00 86.75 731 PRO A N 1
ATOM 6005 C CA . PRO A 1 731 ? 5.505 -6.861 15.950 1.00 86.75 731 PRO A CA 1
ATOM 6006 C C . PRO A 1 731 ? 5.822 -5.581 15.176 1.00 86.75 731 PRO A C 1
ATOM 6008 O O . PRO A 1 731 ? 5.058 -5.178 14.305 1.00 86.75 731 PRO A O 1
ATOM 6011 N N . THR A 1 732 ? 6.973 -4.981 15.460 1.00 87.62 732 THR A N 1
ATOM 6012 C CA . THR A 1 732 ? 7.484 -3.798 14.744 1.00 87.62 732 THR A CA 1
ATOM 6013 C C . THR A 1 732 ? 8.575 -4.127 13.728 1.00 87.62 732 THR A C 1
ATOM 6015 O O . THR A 1 732 ? 8.978 -3.255 12.968 1.00 87.62 732 THR A O 1
ATOM 6018 N N . LEU A 1 733 ? 9.086 -5.363 13.732 1.00 88.69 733 LEU A N 1
ATOM 6019 C CA . LEU A 1 733 ? 10.107 -5.844 12.807 1.00 88.69 733 LEU A CA 1
ATOM 6020 C C . LEU A 1 733 ? 9.608 -7.051 12.006 1.00 88.69 733 LEU A C 1
ATOM 6022 O O . LEU A 1 733 ? 8.699 -7.784 12.417 1.00 88.69 733 LEU A O 1
ATOM 6026 N N . GLY A 1 734 ? 10.271 -7.296 10.875 1.00 85.31 734 GLY A N 1
ATOM 6027 C CA . GLY A 1 734 ? 10.143 -8.545 10.129 1.00 85.31 734 GLY A CA 1
ATOM 6028 C C . GLY A 1 734 ? 10.512 -9.762 10.985 1.00 85.31 734 GLY A C 1
ATOM 6029 O O . GLY A 1 734 ? 11.270 -9.655 11.952 1.00 85.31 734 GLY A O 1
ATOM 6030 N N . PHE A 1 735 ? 9.984 -10.933 10.625 1.00 85.50 735 PHE A N 1
ATOM 6031 C CA . PHE A 1 735 ? 10.073 -12.141 11.451 1.00 85.50 735 PHE A CA 1
ATOM 6032 C C . PHE A 1 735 ? 11.511 -12.523 11.843 1.00 85.50 735 PHE A C 1
ATOM 6034 O O . PHE A 1 735 ? 11.794 -12.703 13.025 1.00 85.50 735 PHE A O 1
ATOM 6041 N N . GLU A 1 736 ? 12.439 -12.598 10.883 1.00 86.00 736 GLU A N 1
ATOM 6042 C CA . GLU A 1 736 ? 13.828 -12.998 11.150 1.00 86.00 736 GLU A CA 1
ATOM 6043 C C . GLU A 1 736 ? 14.565 -12.007 12.065 1.00 86.00 736 GLU A C 1
ATOM 6045 O O . GLU A 1 736 ? 15.096 -12.397 13.109 1.00 86.00 736 GLU A O 1
ATOM 6050 N N . LEU A 1 737 ? 14.580 -10.721 11.696 1.00 88.19 737 LEU A N 1
ATOM 6051 C CA . LEU A 1 737 ? 15.228 -9.667 12.484 1.00 88.19 737 LEU A CA 1
ATOM 6052 C C . LEU A 1 737 ? 14.605 -9.552 13.877 1.00 88.19 737 LEU A C 1
ATOM 6054 O O . LEU A 1 737 ? 15.324 -9.392 14.863 1.00 88.19 737 LEU A O 1
ATOM 6058 N N . GLY A 1 738 ? 13.284 -9.706 13.968 1.00 90.69 738 GLY A N 1
ATOM 6059 C CA . GLY A 1 738 ? 12.548 -9.743 15.222 1.00 90.69 738 GLY A CA 1
ATOM 6060 C C . GLY A 1 738 ? 13.000 -10.866 16.150 1.00 90.69 738 GLY A C 1
ATOM 6061 O O . GLY A 1 738 ? 13.255 -10.614 17.327 1.00 90.69 738 GLY A O 1
ATOM 6062 N N . LEU A 1 739 ? 13.178 -12.089 15.636 1.00 89.62 739 LEU A N 1
ATOM 6063 C CA . LEU A 1 739 ? 13.710 -13.208 16.423 1.00 89.62 739 LEU A CA 1
ATOM 6064 C C . LEU A 1 739 ? 15.171 -12.975 16.841 1.00 89.62 739 LEU A C 1
ATOM 6066 O O . LEU A 1 739 ? 15.522 -13.218 17.996 1.00 89.62 739 LEU A O 1
ATOM 6070 N N . LYS A 1 740 ? 16.021 -12.449 15.950 1.00 91.25 740 LYS A N 1
ATOM 6071 C CA . LYS A 1 740 ? 17.416 -12.100 16.284 1.00 91.25 740 LYS A CA 1
ATOM 6072 C C . LYS A 1 740 ? 17.486 -11.030 17.385 1.00 91.25 740 LYS A C 1
ATOM 6074 O O . LYS A 1 740 ? 18.265 -11.150 18.330 1.00 91.25 740 LYS A O 1
ATOM 6079 N N . ALA A 1 741 ? 16.637 -10.009 17.326 1.00 92.31 741 ALA A N 1
ATOM 6080 C CA . ALA A 1 741 ? 16.566 -8.971 18.351 1.00 92.31 741 ALA A CA 1
ATOM 6081 C C . ALA A 1 741 ? 15.946 -9.474 19.667 1.00 92.31 741 ALA A C 1
ATOM 6083 O O . ALA A 1 741 ? 16.402 -9.117 20.753 1.00 92.31 741 ALA A O 1
ATOM 6084 N N . CYS A 1 742 ? 14.965 -10.374 19.602 1.00 91.88 742 CYS A N 1
ATOM 6085 C CA . CYS A 1 742 ? 14.480 -11.055 20.795 1.00 91.88 742 CYS A CA 1
ATOM 6086 C C . CYS A 1 742 ? 15.603 -11.881 21.460 1.00 91.88 742 CYS A C 1
ATOM 6088 O O . CYS A 1 742 ? 15.712 -11.899 22.690 1.00 91.88 742 CYS A O 1
ATOM 6090 N N . GLN A 1 743 ? 16.487 -12.508 20.669 1.00 90.69 743 GLN A N 1
ATOM 6091 C CA . GLN A 1 743 ? 17.635 -13.269 21.186 1.00 90.69 743 GLN A CA 1
ATOM 6092 C C . GLN A 1 743 ? 18.583 -12.348 21.926 1.00 90.69 743 GLN A C 1
ATOM 6094 O O . GLN A 1 743 ? 19.039 -12.671 23.021 1.00 90.69 743 GLN A O 1
ATOM 6099 N N . LEU A 1 744 ? 18.835 -11.180 21.344 1.00 92.69 744 LEU A N 1
ATOM 6100 C CA . LEU A 1 744 ? 19.624 -10.135 21.960 1.00 92.69 744 LEU A CA 1
ATOM 6101 C C . LEU A 1 744 ? 19.049 -9.723 23.330 1.00 92.69 744 LEU A C 1
ATOM 6103 O O . LEU A 1 744 ? 19.816 -9.629 24.286 1.00 92.69 744 LEU A O 1
ATOM 6107 N N . CYS A 1 745 ? 17.730 -9.546 23.471 1.00 92.56 745 CYS A N 1
ATOM 6108 C CA . CYS A 1 745 ? 17.103 -9.300 24.778 1.00 92.56 745 CYS A CA 1
ATOM 6109 C C . CYS A 1 745 ? 17.335 -10.462 25.759 1.00 92.56 745 CYS A C 1
ATOM 6111 O O . CYS A 1 745 ? 17.761 -10.231 26.891 1.00 92.56 745 CYS A O 1
ATOM 6113 N N . PHE A 1 746 ? 17.103 -11.704 25.324 1.00 88.75 746 PHE A N 1
ATOM 6114 C CA . PHE A 1 746 ? 17.254 -12.891 26.172 1.00 88.75 746 PHE A CA 1
ATOM 6115 C C . PHE A 1 746 ? 18.689 -13.075 26.682 1.00 88.75 746 PHE A C 1
ATOM 6117 O O . PHE A 1 746 ? 18.898 -13.266 27.878 1.00 88.75 746 PHE A O 1
ATOM 6124 N N . LEU A 1 747 ? 19.686 -12.938 25.800 1.00 91.19 747 LEU A N 1
ATOM 6125 C CA . LEU A 1 747 ? 21.109 -13.023 26.154 1.00 91.19 747 LEU A CA 1
ATOM 6126 C C . LEU A 1 747 ? 21.538 -11.960 27.176 1.00 91.19 747 LEU A C 1
ATOM 6128 O O . LEU A 1 747 ? 22.557 -12.128 27.842 1.00 91.19 747 LEU A O 1
ATOM 6132 N N . ASN A 1 748 ? 20.757 -10.888 27.319 1.00 93.38 748 ASN A N 1
ATOM 6133 C CA . ASN A 1 748 ? 20.977 -9.813 28.282 1.00 93.38 748 ASN A CA 1
ATOM 6134 C C . ASN A 1 748 ? 19.956 -9.831 29.436 1.00 93.38 748 ASN A C 1
ATOM 6136 O O . ASN A 1 748 ? 19.705 -8.800 30.056 1.00 93.38 748 ASN A O 1
ATOM 6140 N N . ASN A 1 749 ? 19.389 -11.003 29.753 1.00 90.44 749 ASN A N 1
ATOM 6141 C CA . ASN A 1 749 ? 18.457 -11.239 30.865 1.00 90.44 749 ASN A CA 1
ATOM 6142 C C . ASN A 1 749 ? 17.150 -10.426 30.811 1.00 90.44 749 ASN A C 1
ATOM 6144 O O . ASN A 1 749 ? 16.526 -10.190 31.846 1.00 90.44 749 ASN A O 1
ATOM 6148 N N . MET A 1 750 ? 16.707 -10.025 29.619 1.00 91.50 750 MET A N 1
ATOM 6149 C CA . MET A 1 750 ? 15.411 -9.378 29.425 1.00 91.50 750 MET A CA 1
ATOM 6150 C C . MET A 1 750 ? 14.385 -10.338 28.836 1.00 91.50 750 MET A C 1
ATOM 6152 O O . MET A 1 750 ? 14.680 -11.143 27.951 1.00 91.50 750 MET A O 1
ATOM 6156 N N . LYS A 1 751 ? 13.139 -10.223 29.305 1.00 86.69 751 LYS A N 1
ATOM 6157 C CA . LYS A 1 751 ? 12.018 -10.995 28.768 1.00 86.69 751 LYS A CA 1
ATOM 6158 C C . LYS A 1 751 ? 11.687 -10.496 27.362 1.00 86.69 751 LYS A C 1
ATOM 6160 O O . LYS A 1 751 ? 11.125 -9.418 27.207 1.00 86.69 751 LYS A O 1
ATOM 6165 N N . ALA A 1 752 ? 12.021 -11.290 26.349 1.00 85.75 752 ALA A N 1
ATOM 6166 C CA . ALA A 1 752 ? 11.729 -10.939 24.965 1.00 85.75 752 ALA A CA 1
ATOM 6167 C C . ALA A 1 752 ? 10.302 -11.348 24.538 1.00 85.75 752 ALA A C 1
ATOM 6169 O O . ALA A 1 752 ? 9.774 -12.359 25.020 1.00 85.75 752 ALA A O 1
ATOM 6170 N N . PRO A 1 753 ? 9.675 -10.611 23.603 1.00 87.25 753 PRO A N 1
ATOM 6171 C CA . PRO A 1 753 ? 8.306 -10.848 23.142 1.00 87.25 753 PRO A CA 1
ATOM 6172 C C . PRO A 1 753 ? 8.190 -11.953 22.072 1.00 87.25 753 PRO A C 1
ATOM 6174 O O . PRO A 1 753 ? 7.420 -11.839 21.120 1.00 87.25 753 PRO A O 1
ATOM 6177 N N . TRP A 1 754 ? 8.917 -13.060 22.236 1.00 86.62 754 TRP A N 1
ATOM 6178 C CA . TRP A 1 754 ? 8.988 -14.170 21.274 1.00 86.62 754 TRP A CA 1
ATOM 6179 C C . TRP A 1 754 ? 7.625 -14.694 20.819 1.00 86.62 754 TRP A C 1
ATOM 6181 O O . TRP A 1 754 ? 7.404 -14.943 19.637 1.00 86.62 754 TRP A O 1
ATOM 6191 N N . GLN A 1 755 ? 6.707 -14.868 21.773 1.00 84.00 755 GLN A N 1
ATOM 6192 C CA . GLN A 1 755 ? 5.379 -15.425 21.522 1.00 84.00 755 GLN A CA 1
ATOM 6193 C C . GLN A 1 755 ? 4.578 -14.552 20.553 1.00 84.00 755 GLN A C 1
ATOM 6195 O O . GLN A 1 755 ? 3.901 -15.085 19.685 1.00 84.00 755 GLN A O 1
ATOM 6200 N N . ILE A 1 756 ? 4.712 -13.226 20.657 1.00 85.06 756 ILE A N 1
ATOM 6201 C CA . ILE A 1 756 ? 3.983 -12.276 19.811 1.00 85.06 756 ILE A CA 1
ATOM 6202 C C . ILE A 1 756 ? 4.432 -12.428 18.356 1.00 85.06 756 ILE A C 1
ATOM 6204 O O . ILE A 1 756 ? 3.591 -12.505 17.470 1.00 85.06 756 ILE A O 1
ATOM 6208 N N . TYR A 1 757 ? 5.738 -12.568 18.109 1.00 86.62 757 TYR A N 1
ATOM 6209 C CA . TYR A 1 757 ? 6.264 -12.827 16.764 1.00 86.62 757 TYR A CA 1
ATOM 6210 C C . TYR A 1 757 ? 5.831 -14.198 16.231 1.00 86.62 757 TYR A C 1
ATOM 6212 O O . TYR A 1 757 ? 5.374 -14.300 15.097 1.00 86.62 757 TYR A O 1
ATOM 6220 N N . LEU A 1 758 ? 5.940 -15.252 17.045 1.00 83.81 758 LEU A N 1
ATOM 6221 C CA . LEU A 1 758 ? 5.551 -16.606 16.639 1.00 83.81 758 LEU A CA 1
ATOM 6222 C C . LEU A 1 758 ? 4.057 -16.719 16.312 1.00 83.81 758 LEU A C 1
ATOM 6224 O O . LEU A 1 758 ? 3.698 -17.424 15.372 1.00 83.81 758 LEU A O 1
ATOM 6228 N N . ASP A 1 759 ? 3.196 -16.039 17.070 1.00 81.94 759 ASP A N 1
ATOM 6229 C CA . ASP A 1 759 ? 1.753 -16.041 16.833 1.00 81.94 759 ASP A CA 1
ATOM 6230 C C . ASP A 1 759 ? 1.365 -15.160 15.646 1.00 81.94 759 ASP A C 1
ATOM 6232 O O . ASP A 1 759 ? 0.531 -15.567 14.841 1.00 81.94 759 ASP A O 1
ATOM 6236 N N . TYR A 1 760 ? 1.984 -13.984 15.506 1.00 78.81 760 TYR A N 1
ATOM 6237 C CA . TYR A 1 760 ? 1.683 -13.053 14.418 1.00 78.81 760 TYR A CA 1
ATOM 6238 C C . TYR A 1 760 ? 2.026 -13.640 13.045 1.00 78.81 760 TYR A C 1
ATOM 6240 O O . TYR A 1 760 ? 1.246 -13.529 12.104 1.00 78.81 760 TYR A O 1
ATOM 6248 N N . TYR A 1 761 ? 3.171 -14.316 12.941 1.00 77.12 761 TYR A N 1
ATOM 6249 C CA . TYR A 1 761 ? 3.631 -14.961 11.709 1.00 77.12 761 TYR A CA 1
ATOM 6250 C C . TYR A 1 761 ? 3.209 -16.438 11.619 1.00 77.12 761 TYR A C 1
ATOM 6252 O O . TYR A 1 761 ? 3.797 -17.239 10.892 1.00 77.12 761 TYR A O 1
ATOM 6260 N N . ARG A 1 762 ? 2.186 -16.848 12.374 1.00 75.44 762 ARG A N 1
ATOM 6261 C CA . ARG A 1 762 ? 1.691 -18.221 12.327 1.00 75.44 762 ARG A CA 1
ATOM 6262 C C . ARG A 1 762 ? 0.893 -18.454 11.046 1.00 75.44 762 ARG A C 1
ATOM 6264 O O . ARG A 1 762 ? -0.118 -17.804 10.810 1.00 75.44 762 ARG A O 1
ATOM 6271 N N . GLY A 1 763 ? 1.306 -19.438 10.250 1.00 62.28 763 GLY A N 1
ATOM 6272 C CA . GLY A 1 763 ? 0.596 -19.818 9.022 1.00 62.28 763 GLY A CA 1
ATOM 6273 C C . GLY A 1 763 ? 0.893 -18.928 7.812 1.00 62.28 763 GLY A C 1
ATOM 6274 O O . GLY A 1 763 ? 0.344 -19.173 6.739 1.00 62.28 763 GLY A O 1
ATOM 6275 N N . THR A 1 764 ? 1.785 -17.942 7.938 1.00 67.31 764 THR A N 1
ATOM 6276 C CA . THR A 1 764 ? 2.363 -17.257 6.780 1.00 67.31 764 THR A CA 1
ATOM 6277 C C . THR A 1 764 ? 3.372 -18.177 6.087 1.00 67.31 764 THR A C 1
ATOM 6279 O O . THR A 1 764 ? 4.134 -18.898 6.736 1.00 67.31 764 THR A O 1
ATOM 6282 N N . LYS A 1 765 ? 3.381 -18.180 4.748 1.00 60.06 765 LYS A N 1
ATOM 6283 C CA . LYS A 1 765 ? 4.433 -18.850 3.970 1.00 60.06 765 LYS A CA 1
ATOM 6284 C C . LYS A 1 765 ? 5.713 -18.025 4.104 1.00 60.06 765 LYS A C 1
ATOM 6286 O O . LYS A 1 765 ? 5.867 -17.024 3.415 1.00 60.06 765 LYS A O 1
ATOM 6291 N N . ILE A 1 766 ? 6.581 -18.415 5.030 1.00 68.69 766 ILE A N 1
ATOM 6292 C CA . ILE A 1 766 ? 7.907 -17.820 5.213 1.00 68.69 766 ILE A CA 1
ATOM 6293 C C . ILE A 1 766 ? 8.939 -18.878 4.845 1.00 68.69 766 ILE A C 1
ATOM 6295 O O . ILE A 1 766 ? 8.874 -19.998 5.354 1.00 68.69 766 ILE A O 1
ATOM 6299 N N . ASP A 1 767 ? 9.898 -18.520 3.994 1.00 69.44 767 ASP A N 1
ATOM 6300 C CA . ASP A 1 767 ? 11.047 -19.373 3.708 1.00 69.44 767 ASP A CA 1
ATOM 6301 C C . ASP A 1 767 ? 11.946 -19.434 4.948 1.00 69.44 767 ASP A C 1
ATOM 6303 O O . ASP A 1 767 ? 12.646 -18.485 5.298 1.00 69.44 767 ASP A O 1
ATOM 6307 N N . ILE A 1 768 ? 11.879 -20.552 5.673 1.00 73.44 768 ILE A N 1
ATOM 6308 C CA . ILE A 1 768 ? 12.635 -20.737 6.912 1.00 73.44 768 ILE A CA 1
ATOM 6309 C C . ILE A 1 768 ? 14.078 -21.097 6.557 1.00 73.44 768 ILE A C 1
ATOM 6311 O O . ILE A 1 768 ? 14.366 -22.214 6.122 1.00 73.44 768 ILE A O 1
ATOM 6315 N N . THR A 1 769 ? 15.005 -20.173 6.798 1.00 77.38 769 THR A N 1
ATOM 6316 C CA . THR A 1 769 ? 16.440 -20.460 6.691 1.00 77.38 769 THR A CA 1
ATOM 6317 C C . THR A 1 769 ? 16.899 -21.391 7.829 1.00 77.38 769 THR A C 1
ATOM 6319 O O . THR A 1 769 ? 16.279 -21.427 8.897 1.00 77.38 769 THR A O 1
ATOM 6322 N N . PRO A 1 770 ? 18.011 -22.139 7.673 1.00 75.50 770 PRO A N 1
ATOM 6323 C CA . PRO A 1 770 ? 18.556 -22.966 8.755 1.00 75.50 770 PRO A CA 1
ATOM 6324 C C . PRO A 1 770 ? 18.848 -22.179 10.043 1.00 75.50 770 PRO A C 1
ATOM 6326 O O . PRO A 1 770 ? 18.671 -22.699 11.144 1.00 75.50 770 PRO A O 1
ATOM 6329 N N . GLU A 1 771 ? 19.256 -20.913 9.910 1.00 76.12 771 GLU A N 1
ATOM 6330 C CA . GLU A 1 771 ? 19.489 -20.009 11.038 1.00 76.12 771 GLU A CA 1
ATOM 6331 C C . GLU A 1 771 ? 18.176 -19.656 11.755 1.00 76.12 771 GLU A C 1
ATOM 6333 O O . GLU A 1 771 ? 18.092 -19.761 12.980 1.00 76.12 771 GLU A O 1
ATOM 6338 N N . MET A 1 772 ? 17.118 -19.327 11.003 1.00 76.94 772 MET A N 1
ATOM 6339 C CA . MET A 1 772 ? 15.781 -19.094 11.561 1.00 76.94 772 MET A CA 1
ATOM 6340 C C . MET A 1 772 ? 15.237 -20.336 12.259 1.00 76.94 772 MET A C 1
ATOM 6342 O O . MET A 1 772 ? 14.668 -20.234 13.342 1.00 76.94 772 MET A O 1
ATOM 6346 N N . PHE A 1 773 ? 15.445 -21.518 11.682 1.00 78.44 773 PHE A N 1
ATOM 6347 C CA . PHE A 1 773 ? 15.028 -22.770 12.303 1.00 78.44 773 PHE A CA 1
ATOM 6348 C C . PHE A 1 773 ? 15.738 -23.004 13.645 1.00 78.44 773 PHE A C 1
ATOM 6350 O O . PHE A 1 773 ? 15.092 -23.362 14.631 1.00 78.44 773 PHE A O 1
ATOM 6357 N N . ALA A 1 774 ? 17.046 -22.736 13.716 1.00 78.56 774 ALA A N 1
ATOM 6358 C CA . ALA A 1 774 ? 17.808 -22.810 14.961 1.00 78.56 774 ALA A CA 1
ATOM 6359 C C . ALA A 1 774 ? 17.317 -21.791 16.005 1.00 78.56 774 ALA A C 1
ATOM 6361 O O . ALA A 1 774 ? 17.167 -22.145 17.175 1.00 78.56 774 ALA A O 1
ATOM 6362 N N . LEU A 1 775 ? 17.007 -20.558 15.586 1.00 79.62 775 LEU A N 1
ATOM 6363 C CA . LEU A 1 775 ? 16.413 -19.532 16.448 1.00 79.62 775 LEU A CA 1
ATOM 6364 C C . LEU A 1 775 ? 15.054 -19.978 16.994 1.00 79.62 775 LEU A C 1
ATOM 6366 O O . LEU A 1 775 ? 14.835 -19.908 18.200 1.00 79.62 775 LEU A O 1
ATOM 6370 N N . ILE A 1 776 ? 14.164 -20.491 16.143 1.00 79.00 776 ILE A N 1
ATOM 6371 C CA . ILE A 1 776 ? 12.837 -20.982 16.544 1.00 79.00 776 ILE A CA 1
ATOM 6372 C C . ILE A 1 776 ? 12.964 -22.141 17.540 1.00 79.00 776 ILE A C 1
ATOM 6374 O O . ILE A 1 776 ? 12.289 -22.139 18.569 1.00 79.00 776 ILE A O 1
ATOM 6378 N N . LEU A 1 777 ? 13.848 -23.109 17.281 1.00 76.44 777 LEU A N 1
ATOM 6379 C CA . LEU A 1 777 ? 14.107 -24.213 18.208 1.00 76.44 777 LEU A CA 1
ATOM 6380 C C . LEU A 1 777 ? 14.632 -23.714 19.554 1.00 76.44 777 LEU A C 1
ATOM 6382 O O . LEU A 1 777 ? 14.148 -24.153 20.595 1.00 76.44 777 LEU A O 1
ATOM 6386 N N . ALA A 1 778 ? 15.575 -22.772 19.543 1.00 72.12 778 ALA A N 1
ATOM 6387 C CA . ALA A 1 778 ? 16.078 -22.156 20.762 1.00 72.12 778 ALA A CA 1
ATOM 6388 C C . ALA A 1 778 ? 14.950 -21.449 21.534 1.00 72.12 778 ALA A C 1
ATOM 6390 O O . ALA A 1 778 ? 14.827 -21.646 22.737 1.00 72.12 778 ALA A O 1
ATOM 6391 N N . CYS A 1 779 ? 14.050 -20.738 20.845 1.00 69.81 779 CYS A N 1
ATOM 6392 C CA . CYS A 1 779 ? 12.875 -20.106 21.456 1.00 69.81 779 CYS A CA 1
ATOM 6393 C C . CYS A 1 779 ? 11.924 -21.110 22.112 1.00 69.81 779 CYS A C 1
ATOM 6395 O O . CYS A 1 779 ? 11.347 -20.813 23.155 1.00 69.81 779 CYS A O 1
ATOM 6397 N N . ILE A 1 780 ? 11.722 -22.276 21.492 1.00 70.19 780 ILE A N 1
ATOM 6398 C CA . ILE A 1 780 ? 10.884 -23.346 22.050 1.00 70.19 780 ILE A CA 1
ATOM 6399 C C . ILE A 1 780 ? 11.551 -23.947 23.292 1.00 70.19 780 ILE A C 1
ATOM 6401 O O . ILE A 1 780 ? 10.859 -24.213 24.268 1.00 70.19 780 ILE A O 1
ATOM 6405 N N . LEU A 1 781 ? 12.875 -24.122 23.270 1.00 64.69 781 LEU A N 1
ATOM 6406 C CA . LEU A 1 781 ? 13.662 -24.668 24.383 1.00 64.69 781 LEU A CA 1
ATOM 6407 C C . LEU A 1 781 ? 13.870 -23.679 25.543 1.00 64.69 781 LEU A C 1
ATOM 6409 O O . LEU A 1 781 ? 14.204 -24.107 26.643 1.00 64.69 781 LEU A O 1
ATOM 6413 N N . TRP A 1 782 ? 13.720 -22.373 25.304 1.00 65.69 782 TRP A N 1
ATOM 6414 C CA . TRP A 1 782 ? 13.804 -21.321 26.328 1.00 65.69 782 TRP A CA 1
ATOM 6415 C C . TRP A 1 782 ? 12.478 -21.049 27.053 1.00 65.69 782 TRP A C 1
ATOM 6417 O O . TRP A 1 782 ? 12.453 -20.213 27.959 1.00 65.69 782 TRP A O 1
ATOM 6427 N N . ARG A 1 783 ? 11.390 -21.719 26.653 1.00 54.91 783 ARG A N 1
ATOM 6428 C CA . ARG A 1 783 ? 10.159 -21.814 27.451 1.00 54.91 783 ARG A CA 1
ATOM 6429 C C . ARG A 1 783 ? 10.344 -22.818 28.574 1.00 54.91 783 ARG A C 1
ATOM 6431 O O . ARG A 1 783 ? 9.787 -22.543 29.659 1.00 54.91 783 ARG A O 1
#

InterPro domains:
  IPR027417 P-loop containing nucleoside triphosphate hydrolase [G3DSA:3.40.50.300] (265-421)
  IPR027417 P-loop containing nucleoside triphosphate hydrolase [SSF52540] (276-499)

Sequence (783 aa):
MALGDAHQGYSYQDLLCCYYILDDVVKFNISDFYIDVKEYKEDRFDDFTILHSDAVYKKQVKYSNEQNNHTLTKNDLANDGNYQLALFSLYSSWISSIKPKTYVRLCLAWNSPDANLTDLMDELLMEGSFSGFQTRVFQFNIDKFWPAAGTPPQGWNKFKQQQIDRQKFSEFLTYLTIELELPKFSEDLYQPGPLEKLVLDKVEGLGIGYFPNDHYKKQEFAAALLAKVRKHRSSGVAFTTADFYDNFSIKTDYGAIQQVFPINENQKIETVSIYDQLILELKAHQRISLTGEPGMGKSWLVENFKKYVTGTEIHLIRHLCYTDLNDQFQKERIQINVFYANLIKEILDIFPKLKDSKAKVYASDLEELNLLLSAIDEETILVIDGIDHIERIYQFRNLSVDLKRSEIDILHAINKLTPSPFVKILSISQPITELVELDHFHSILIPRWAHSEIERYLNKCGIEDQLVADDQKLSQYLDQKVCGNPLYLRYIVEEIQNLESIDLEHLQQIPHYDAGLKGYYQYLLSKLSLKEQIPRILSGINFSVTTNELQEITGEGKLVEKSLETLRPVIKLNVSQNGYSIYHESFRRYIIDQLIKNQISLERTVYNPIISWFEEKGVFEYSKSYRFYFQYIHESGKSEKALSFATIDFVWKSAFHGHHWEVIDANLKYINKAVLNHGTIPQLFISTELSRVISMTEDAFNETLLSYLKAVGNLEGYQKVADYLVYEGTPTLGFELGLKACQLCFLNNMKAPWQIYLDYYRGTKIDITPEMFALILACILWR

pLDDT: mean 90.07, std 7.44, range [42.72, 98.56]